Protein AF-0000000079066796 (afdb_homodimer)

pLDDT: mean 79.59, std 13.14, range [22.39, 94.25]

Foldseek 3Di:
DPDPFPLPQQQLALVSLLCLLQPPPNNVVLLVLLLVLLLLLLLLLLCLLLLQLCLCVPCVVVVNPVSNVVSVVVNVVSVVSNVVSCVSSVVSLVVSLVVSLVVLLVLLVVLLVQLQQDPDHDDPVVSVCLNPVLSSLLSCVSVLVSLVSSLVSNLVSLLVLLCVQPVVLSVLSVVLLVVLLVVLQVLLVVLLVLVVQLVVLVVQLVVLVVVCVVCVVVCVVVVVVVVSVVVSVVSVVSNVVSVVVSVVSVVVSVVVLVVSLVVSLVVSLVVLVVCVVVVSGDPSVSSSSSSSSVSNSVSSVSSNCSVSSVVSSSVSSSVSSCSSSRGGNQDFQSDFDQPDDDQWWKWADDPPFPDIDTFGFQFFEEEEAPDLVRLVVVLCVQLVSHDDDFPRMATNRHTCSRCGNVSSNLAEPRDDPDDWQAWFFLQCLLAVVDDDLPLLCQLLVNQVVQVPDDVRRRHTLPHRSPNDDPSNVLSSNSSNQLNSNHSEGEAEASCPPHDPVSLLSNLVSSSPDRHHYYYHDPDPSNNVSGPYYHYSDDPPPCPQPDPDPPGDRD/DPDPAPLPQQQLALVSLLCLLQPPPNNVVLLVLLLVLLLLLLLLLLCLLLLQLCLCVPCVVVVNPVSNVVSVVVNVVSVVSNVVSCVSSVVSLVVSLVVQLVVLLVLLVVLLVQLQQDPDRDDPVVSVCLNPVLSSLLSCVSVLVSLVSSLVSNLVSLLVLLCVQPVVLSVLSVVLLVVLLVVLQVLLVVLLVLVVQLVVLVVQLVVLVVVCVVCVVVCVVVVVVVVSVVVSVVSVVSNVVSVVVSVVSVVVSVVVLVVSLVVSLVVSLVVLVVCVVVVSGDPSSSSSSSSSSVSNSVSSVSSNCSVSSVVSSSVSSSVSSCSSSRGGNQDFDSDFDQPDDDQWWKWAADPPFPDIDIFGFQFFEEEEAPDLVRLVVVLCVQLVSHDDDFPRMATNNHTCSRCGNVSSNLAEPRDDPDDWQAWFFLQCLLAVVDDDLPLLCQLLVNQVVQVPDDVRRRHTLPHRSPNDDPSNVLSSNSSNQLNSPHSEGEYEASCPPHDPVSLLSNLVSSSPDRHHYYYHDPDPSNNVSGPYYHYSDDPPPPPQDPPDPPGDRD

Organism: Streptomyces microflavus (NCBI:txid1919)

Radius of gyration: 37.21 Å; Cα contacts (8 Å, |Δi|>4): 1827; chains: 2; bounding box: 80×115×78 Å

Solvent-accessible surface area (backbone atoms only — not comparable to full-atom values): 55295 Å² total; per-residue (Å²): 128,80,74,89,66,75,76,63,80,46,66,24,44,48,68,48,49,47,41,51,31,39,44,49,94,64,31,39,59,51,50,50,52,25,36,49,26,35,34,50,21,31,49,34,58,55,41,48,29,44,50,53,10,44,38,40,53,62,8,53,68,72,57,33,69,68,48,38,54,53,48,44,49,49,51,41,51,38,30,49,50,27,22,50,23,42,32,51,19,49,42,47,48,42,47,44,32,34,51,18,23,44,53,46,24,50,50,46,48,53,44,61,44,33,63,43,28,42,92,68,72,66,52,64,67,56,47,49,40,48,44,46,59,28,22,48,41,34,12,43,48,52,58,52,53,39,50,50,52,24,36,50,43,37,54,49,49,44,33,51,57,32,37,73,70,33,59,69,58,12,52,49,47,48,52,50,49,52,50,49,51,52,53,41,51,62,61,40,56,62,44,48,56,34,44,51,50,19,48,52,31,41,50,49,29,49,51,50,49,50,37,48,57,69,19,23,57,34,32,46,17,60,55,27,48,68,48,50,46,48,54,45,49,55,33,39,49,50,18,32,54,29,45,35,52,30,49,39,45,51,34,50,48,52,25,49,50,44,38,51,45,32,50,50,45,37,51,50,46,51,53,40,48,53,37,32,67,73,62,72,40,50,73,15,52,41,48,18,53,52,38,40,46,55,54,47,47,63,45,55,62,58,58,50,54,44,62,56,54,47,54,53,24,49,51,29,26,42,56,50,11,53,61,52,35,42,65,52,71,60,74,76,42,79,76,38,75,74,73,74,89,67,73,41,41,33,40,35,37,55,86,85,45,91,61,68,46,77,42,52,67,39,38,37,36,23,31,33,57,83,42,73,69,51,42,51,51,52,41,34,49,68,33,48,65,42,90,74,60,88,70,30,36,24,50,63,79,39,41,41,71,48,37,9,52,72,56,42,27,62,34,23,26,25,44,48,71,84,55,55,46,48,63,45,25,44,40,56,56,36,30,61,82,59,77,85,67,62,73,21,26,48,25,28,60,32,50,64,60,34,66,67,34,77,68,34,46,61,21,69,26,40,69,64,28,66,71,46,54,65,40,56,46,38,26,44,52,43,15,23,59,58,52,67,74,31,36,30,32,38,40,44,50,68,54,78,65,45,56,71,72,57,39,48,46,27,25,56,24,53,61,71,41,71,51,16,33,40,35,37,40,84,51,64,66,50,46,69,52,30,79,43,76,44,70,61,55,72,74,92,75,77,66,80,68,75,65,52,96,84,76,57,82,118,130,79,72,89,66,75,75,62,81,48,66,26,44,49,68,49,50,47,41,53,32,39,44,49,94,64,31,41,60,52,50,51,52,25,34,50,26,34,36,51,21,32,50,34,59,56,41,48,30,45,50,53,11,45,38,40,52,61,7,54,66,71,57,33,68,68,46,38,54,53,47,45,49,48,50,42,52,37,30,49,51,26,22,51,24,44,32,51,18,49,42,47,48,42,47,46,31,36,52,18,23,46,53,45,24,50,52,44,47,52,44,62,43,34,66,43,28,42,92,68,73,67,52,67,68,55,47,49,40,48,43,46,59,27,23,48,42,35,13,41,49,50,57,52,52,39,51,49,52,25,36,52,42,37,52,50,49,46,33,51,56,33,36,72,71,33,57,69,58,12,52,48,48,48,53,48,50,52,49,49,49,52,53,42,51,65,61,40,54,62,43,48,57,35,44,51,51,19,49,54,31,42,49,50,29,48,50,50,48,50,38,49,56,68,18,25,57,33,32,46,19,61,55,28,47,68,47,51,46,48,55,44,48,52,33,39,50,50,18,34,53,28,44,35,53,28,50,38,46,50,34,50,49,51,25,48,50,45,38,51,45,33,51,50,43,38,51,51,46,51,52,41,49,52,36,32,66,73,62,73,40,50,72,16,53,41,49,18,52,52,39,39,46,56,52,46,47,63,45,54,62,56,60,48,54,44,62,55,54,48,53,54,25,48,52,28,27,42,55,48,11,54,60,53,36,41,64,53,70,61,73,76,43,80,77,37,76,76,73,75,90,66,74,41,42,33,40,36,36,55,88,85,45,91,63,69,45,76,40,52,64,40,38,36,34,21,32,34,55,83,42,72,69,50,42,52,51,52,41,33,49,66,32,47,66,44,89,72,60,85,70,31,37,24,50,62,78,39,40,43,72,49,37,10,52,73,56,42,27,61,35,24,28,24,45,49,70,84,55,53,48,48,62,45,25,46,41,58,53,36,29,60,82,59,76,87,67,61,74,20,27,49,27,27,60,32,50,64,61,35,66,66,35,76,68,34,45,62,21,68,28,38,70,65,28,67,72,46,54,67,41,53,45,38,26,45,51,43,13,24,58,57,52,68,75,30,36,30,33,39,38,46,50,70,55,76,64,44,56,70,72,56,39,49,46,28,25,57,23,53,61,72,40,70,50,16,34,40,35,38,38,85,50,65,68,50,47,68,51,30,78,42,75,44,69,62,55,72,74,91,78,76,62,79,68,76,63,54,95,86,78,59,83,118

Structure (mmCIF, N/CA/C/O backbone):
data_AF-0000000079066796-model_v1
#
loop_
_entity.id
_entity.type
_entity.pdbx_description
1 polymer 'ABC transporter ATP-binding protein'
#
loop_
_atom_site.group_PDB
_atom_site.id
_atom_site.type_symbol
_atom_site.label_atom_id
_atom_site.label_alt_id
_atom_site.label_comp_id
_atom_site.label_asym_id
_atom_site.label_entity_id
_atom_site.label_seq_id
_atom_site.pdbx_PDB_ins_code
_atom_site.Cartn_x
_atom_site.Cartn_y
_atom_site.Cartn_z
_atom_site.occupancy
_atom_site.B_iso_or_equiv
_atom_site.auth_seq_id
_atom_site.auth_comp_id
_atom_site.auth_asym_id
_atom_site.auth_atom_id
_atom_site.pdbx_PDB_model_num
ATOM 1 N N . MET A 1 1 ? 31.641 -3.207 15.109 1 22.39 1 MET A N 1
ATOM 2 C CA . MET A 1 1 ? 30.875 -2.043 15.547 1 22.39 1 MET A CA 1
ATOM 3 C C . MET A 1 1 ? 31.547 -0.75 15.109 1 22.39 1 MET A C 1
ATOM 5 O O . MET A 1 1 ? 32.656 -0.438 15.57 1 22.39 1 MET A O 1
ATOM 9 N N . THR A 1 2 ? 31.453 -0.293 13.906 1 31.86 2 THR A N 1
ATOM 10 C CA . THR A 1 2 ? 32.25 0.841 13.438 1 31.86 2 THR A CA 1
ATOM 11 C C . THR A 1 2 ? 32.094 2.031 14.375 1 31.86 2 THR A C 1
ATOM 13 O O . THR A 1 2 ? 31 2.266 14.922 1 31.86 2 THR A O 1
ATOM 16 N N . PRO A 1 3 ? 33.156 2.598 14.836 1 33.06 3 PRO A N 1
ATOM 17 C CA . PRO A 1 3 ? 33.094 3.732 15.758 1 33.06 3 PRO A CA 1
ATOM 18 C C . PRO A 1 3 ? 32.094 4.797 15.312 1 33.06 3 PRO A C 1
ATOM 20 O O . PRO A 1 3 ? 31.844 4.961 14.109 1 33.06 3 PRO A O 1
ATOM 23 N N . PRO A 1 4 ? 31.172 5.301 16.156 1 38.94 4 PRO A N 1
ATOM 24 C CA . PRO A 1 4 ? 30.047 6.219 15.945 1 38.94 4 PRO A CA 1
ATOM 25 C C . PRO A 1 4 ? 30.453 7.457 15.148 1 38.94 4 PRO A C 1
ATOM 27 O O . PRO A 1 4 ? 29.578 8.18 14.656 1 38.94 4 PRO A O 1
ATOM 30 N N . GLY A 1 5 ? 31.641 8.086 15.258 1 37.81 5 GLY A N 1
ATOM 31 C CA . GLY A 1 5 ? 32.125 9.422 14.914 1 37.81 5 GLY A CA 1
ATOM 32 C C . GLY A 1 5 ? 32.312 9.617 13.43 1 37.81 5 GLY A C 1
ATOM 33 O O . GLY A 1 5 ? 32.5 10.75 12.961 1 37.81 5 GLY A O 1
ATOM 34 N N . SER A 1 6 ? 33.219 8.773 12.781 1 40.97 6 SER A N 1
ATOM 35 C CA . SER A 1 6 ? 33.625 9.102 11.422 1 40.97 6 SER A CA 1
ATOM 36 C C . SER A 1 6 ? 32.469 8.992 10.445 1 40.97 6 SER A C 1
ATOM 38 O O . SER A 1 6 ? 31.938 7.898 10.234 1 40.97 6 SER A O 1
ATOM 40 N N . THR A 1 7 ? 31.516 9.906 10.406 1 47.66 7 THR A N 1
ATOM 41 C CA . THR A 1 7 ? 30.391 9.992 9.492 1 47.66 7 THR A CA 1
ATOM 42 C C . THR A 1 7 ? 30.812 9.703 8.062 1 47.66 7 THR A C 1
ATOM 44 O O . THR A 1 7 ? 31.312 10.594 7.363 1 47.66 7 THR A O 1
ATOM 47 N N . THR A 1 8 ? 31.578 8.766 7.754 1 50.75 8 THR A N 1
ATOM 48 C CA . THR A 1 8 ? 31.891 8.375 6.387 1 50.75 8 THR A CA 1
ATOM 49 C C . THR A 1 8 ? 30.656 8.477 5.492 1 50.75 8 THR A C 1
ATOM 51 O O . THR A 1 8 ? 29.547 8.141 5.914 1 50.75 8 THR A O 1
ATOM 54 N N . ARG A 1 9 ? 30.891 9.336 4.469 1 61.41 9 ARG A N 1
ATOM 55 C CA . ARG A 1 9 ? 29.938 9.477 3.375 1 61.41 9 ARG A CA 1
ATOM 56 C C . ARG A 1 9 ? 29.344 8.117 2.992 1 61.41 9 ARG A C 1
ATOM 58 O O . ARG A 1 9 ? 30.078 7.207 2.598 1 61.41 9 ARG A O 1
ATOM 65 N N . GLU A 1 10 ? 28.172 7.871 3.527 1 77.38 10 GLU A N 1
ATOM 66 C CA . GLU A 1 10 ? 27.547 6.621 3.1 1 77.38 10 GLU A CA 1
ATOM 67 C C . GLU A 1 10 ? 27.281 6.621 1.596 1 77.38 10 GLU A C 1
ATOM 69 O O . GLU A 1 10 ? 26.922 7.648 1.024 1 77.38 10 GLU A O 1
ATOM 74 N N . ASP A 1 11 ? 27.828 5.676 0.935 1 79.44 11 ASP A N 1
ATOM 75 C CA . ASP A 1 11 ? 27.594 5.488 -0.494 1 79.44 11 ASP A CA 1
ATOM 76 C C . ASP A 1 11 ? 26.109 5.309 -0.792 1 79.44 11 ASP A C 1
ATOM 78 O O . ASP A 1 11 ? 25.5 4.328 -0.368 1 79.44 11 ASP A O 1
ATOM 82 N N . GLY A 1 12 ? 25.562 6.375 -1.356 1 85.19 12 GLY A N 1
ATOM 83 C CA . GLY A 1 12 ? 24.141 6.344 -1.671 1 85.19 12 GLY A CA 1
ATOM 84 C C . GLY A 1 12 ? 23.844 5.734 -3.027 1 85.19 12 GLY A C 1
ATOM 85 O O . GLY A 1 12 ? 22.75 5.914 -3.568 1 85.19 12 GLY A O 1
ATOM 86 N N . SER A 1 13 ? 24.922 5.066 -3.512 1 88.25 13 SER A N 1
ATOM 87 C CA . SER A 1 13 ? 24.703 4.441 -4.812 1 88.25 13 SER A CA 1
ATOM 88 C C . SER A 1 13 ? 23.75 3.264 -4.711 1 88.25 13 SER A C 1
ATOM 90 O O . SER A 1 13 ? 23.578 2.68 -3.637 1 88.25 13 SER A O 1
ATOM 92 N N . VAL A 1 14 ? 23.125 2.961 -5.797 1 90.56 14 VAL A N 1
ATOM 93 C CA . VAL A 1 14 ? 22.188 1.848 -5.867 1 90.56 14 VAL A CA 1
ATOM 94 C C . VAL A 1 14 ? 22.891 0.548 -5.492 1 90.56 14 VAL A C 1
ATOM 96 O O . VAL A 1 14 ? 22.375 -0.241 -4.699 1 90.56 14 VAL A O 1
ATOM 99 N N . ALA A 1 15 ? 24.062 0.384 -5.996 1 90.12 15 ALA A N 1
ATOM 100 C CA . ALA A 1 15 ? 24.828 -0.833 -5.73 1 90.12 15 ALA A CA 1
ATOM 101 C C . ALA A 1 15 ? 25.156 -0.963 -4.242 1 90.12 15 ALA A C 1
ATOM 103 O O . ALA A 1 15 ? 25.109 -2.062 -3.688 1 90.12 15 ALA A O 1
ATOM 104 N N . ALA A 1 16 ? 25.469 0.118 -3.674 1 90.62 16 ALA A N 1
ATOM 105 C CA . ALA A 1 16 ? 25.812 0.102 -2.252 1 90.62 16 ALA A CA 1
ATOM 106 C C . ALA A 1 16 ? 24.594 -0.272 -1.404 1 90.62 16 ALA A C 1
ATOM 108 O O . ALA A 1 16 ? 24.719 -1.026 -0.436 1 90.62 16 ALA A O 1
ATOM 109 N N . LEU A 1 17 ? 23.5 0.22 -1.759 1 91.19 17 LEU A N 1
ATOM 110 C CA . LEU A 1 17 ? 22.281 -0.067 -1.003 1 91.19 17 LEU A CA 1
ATOM 111 C C . LEU A 1 17 ? 21.875 -1.523 -1.179 1 91.19 17 LEU A C 1
ATOM 113 O O . LEU A 1 17 ? 21.438 -2.168 -0.221 1 91.19 17 LEU A O 1
ATOM 117 N N . PHE A 1 18 ? 22 -1.989 -2.418 1 90.94 18 PHE A N 1
ATOM 118 C CA . PHE A 1 18 ? 21.719 -3.4 -2.645 1 90.94 18 PHE A CA 1
ATOM 119 C C . PHE A 1 18 ? 22.672 -4.281 -1.854 1 90.94 18 PHE A C 1
ATOM 121 O O . PHE A 1 18 ? 22.281 -5.328 -1.331 1 90.94 18 PHE A O 1
ATOM 128 N N . ARG A 1 19 ? 23.875 -3.871 -1.749 1 87.94 19 ARG A N 1
ATOM 129 C CA . ARG A 1 19 ? 24.859 -4.621 -0.976 1 87.94 19 ARG A CA 1
ATOM 130 C C . ARG A 1 19 ? 24.5 -4.641 0.504 1 87.94 19 ARG A C 1
ATOM 132 O O . ARG A 1 19 ? 24.703 -5.648 1.186 1 87.94 19 ARG A O 1
ATOM 139 N N . VAL A 1 20 ? 24.031 -3.559 0.986 1 86.75 20 VAL A N 1
ATOM 140 C CA . VAL A 1 20 ? 23.609 -3.482 2.379 1 86.75 20 VAL A CA 1
ATOM 141 C C . VAL A 1 20 ? 22.438 -4.441 2.611 1 86.75 20 VAL A C 1
ATOM 143 O O . VAL A 1 20 ? 22.406 -5.16 3.611 1 86.75 20 VAL A O 1
ATOM 146 N N . ALA A 1 21 ? 21.516 -4.469 1.668 1 86.5 21 ALA A N 1
ATOM 147 C CA . ALA A 1 21 ? 20.344 -5.324 1.789 1 86.5 21 ALA A CA 1
ATOM 148 C C . ALA A 1 21 ? 20.719 -6.797 1.658 1 86.5 21 ALA A C 1
ATOM 150 O O . ALA A 1 21 ? 20.094 -7.664 2.281 1 86.5 21 ALA A O 1
ATOM 151 N N . LEU A 1 22 ? 21.797 -7.129 0.918 1 85.69 22 LEU A N 1
ATOM 152 C CA . LEU A 1 22 ? 22.109 -8.508 0.55 1 85.69 22 LEU A CA 1
ATOM 153 C C . LEU A 1 22 ? 23.219 -9.062 1.434 1 85.69 22 LEU A C 1
ATOM 155 O O . LEU A 1 22 ? 23.203 -10.242 1.794 1 85.69 22 LEU A O 1
ATOM 159 N N . LEU A 1 23 ? 24.219 -8.281 1.763 1 81.19 23 LEU A N 1
ATOM 160 C CA . LEU A 1 23 ? 25.484 -8.875 2.191 1 81.19 23 LEU A CA 1
ATOM 161 C C . LEU A 1 23 ? 25.812 -8.492 3.629 1 81.19 23 LEU A C 1
ATOM 163 O O . LEU A 1 23 ? 26.609 -9.164 4.297 1 81.19 23 LEU A O 1
ATOM 167 N N . ARG A 1 24 ? 25.156 -7.582 4.137 1 75.5 24 ARG A N 1
ATOM 168 C CA . ARG A 1 24 ? 25.641 -7.086 5.422 1 75.5 24 ARG A CA 1
ATOM 169 C C . ARG A 1 24 ? 25.25 -8.031 6.551 1 75.5 24 ARG A C 1
ATOM 171 O O . ARG A 1 24 ? 24.266 -8.766 6.441 1 75.5 24 ARG A O 1
ATOM 178 N N . ASP A 1 25 ? 26.047 -8.18 7.594 1 74.12 25 ASP A N 1
ATOM 179 C CA . ASP A 1 25 ? 25.828 -8.867 8.867 1 74.12 25 ASP A CA 1
ATOM 180 C C . ASP A 1 25 ? 25.625 -10.367 8.648 1 74.12 25 ASP A C 1
ATOM 182 O O . ASP A 1 25 ? 24.766 -10.977 9.281 1 74.12 25 ASP A O 1
ATOM 186 N N . GLY A 1 26 ? 26.438 -11.047 7.629 1 78.12 26 GLY A N 1
ATOM 187 C CA . GLY A 1 26 ? 26.359 -12.484 7.414 1 78.12 26 GLY A CA 1
ATOM 188 C C . GLY A 1 26 ? 25.172 -12.898 6.559 1 78.12 26 GLY A C 1
ATOM 189 O O . GLY A 1 26 ? 24.969 -14.086 6.316 1 78.12 26 GLY A O 1
ATOM 190 N N . ARG A 1 27 ? 24.516 -11.977 6.039 1 82.12 27 ARG A N 1
ATOM 191 C CA . ARG A 1 27 ? 23.344 -12.273 5.23 1 82.12 27 ARG A CA 1
ATOM 192 C C . ARG A 1 27 ? 23.734 -12.883 3.889 1 82.12 27 ARG A C 1
ATOM 194 O O . ARG A 1 27 ? 22.969 -13.648 3.297 1 82.12 27 ARG A O 1
ATOM 201 N N . GLY A 1 28 ? 25.016 -12.594 3.564 1 84.56 28 GLY A N 1
ATOM 202 C CA . GLY A 1 28 ? 25.469 -13.172 2.311 1 84.56 28 GLY A CA 1
ATOM 203 C C . GLY A 1 28 ? 25.453 -14.688 2.312 1 84.56 28 GLY A C 1
ATOM 204 O O . GLY A 1 28 ? 24.969 -15.312 1.366 1 84.56 28 GLY A O 1
ATOM 205 N N . LEU A 1 29 ? 25.953 -15.25 3.389 1 87 29 LEU A N 1
ATOM 206 C CA . LEU A 1 29 ? 25.953 -16.703 3.516 1 87 29 LEU A CA 1
ATOM 207 C C . LEU A 1 29 ? 24.516 -17.234 3.59 1 87 29 LEU A C 1
ATOM 209 O O . LEU A 1 29 ? 24.219 -18.281 3.016 1 87 29 LEU A O 1
ATOM 213 N N . ARG A 1 30 ? 23.719 -16.547 4.277 1 89.06 30 ARG A N 1
ATOM 214 C CA . ARG A 1 30 ? 22.328 -16.984 4.391 1 89.06 30 ARG A CA 1
ATOM 215 C C . ARG A 1 30 ? 21.625 -16.922 3.035 1 89.06 30 ARG A C 1
ATOM 217 O O . ARG A 1 30 ? 20.844 -17.812 2.703 1 89.06 30 ARG A O 1
ATOM 224 N N . ILE A 1 31 ? 21.906 -15.938 2.277 1 91 31 ILE A N 1
ATOM 225 C CA . ILE A 1 31 ? 21.328 -15.828 0.941 1 91 31 ILE A CA 1
ATOM 226 C C . ILE A 1 31 ? 21.859 -16.969 0.063 1 91 31 ILE A C 1
ATOM 228 O O . ILE A 1 31 ? 21.094 -17.562 -0.702 1 91 31 ILE A O 1
ATOM 232 N N . GLY A 1 32 ? 23.141 -17.203 0.213 1 91.31 32 GLY A N 1
ATOM 233 C CA . GLY A 1 32 ? 23.688 -18.328 -0.515 1 91.31 32 GLY A CA 1
ATOM 234 C C . GLY A 1 32 ? 23.031 -19.656 -0.173 1 91.31 32 GLY A C 1
ATOM 235 O O . GLY A 1 32 ? 22.656 -20.422 -1.067 1 91.31 32 GLY A O 1
ATOM 236 N N . LEU A 1 33 ? 22.844 -19.859 1.063 1 91.38 33 LEU A N 1
ATOM 237 C CA . LEU A 1 33 ? 22.188 -21.078 1.516 1 91.38 33 LEU A CA 1
ATOM 238 C C . LEU A 1 33 ? 20.734 -21.125 1.065 1 91.38 33 LEU A C 1
ATOM 240 O O . LEU A 1 33 ? 20.234 -22.203 0.711 1 91.38 33 LEU A O 1
ATOM 244 N N . THR A 1 34 ? 20.141 -20.016 1.133 1 92.19 34 THR A N 1
ATOM 245 C CA . THR A 1 34 ? 18.75 -19.922 0.669 1 92.19 34 THR A CA 1
ATOM 246 C C . THR A 1 34 ? 18.672 -20.219 -0.825 1 92.19 34 THR A C 1
ATOM 248 O O . THR A 1 34 ? 17.75 -20.922 -1.272 1 92.19 34 THR A O 1
ATOM 251 N N . THR A 1 35 ? 19.609 -19.75 -1.553 1 92 35 THR A N 1
ATOM 252 C CA . THR A 1 35 ? 19.656 -19.984 -2.992 1 92 35 THR A CA 1
ATOM 253 C C . THR A 1 35 ? 19.844 -21.469 -3.293 1 92 35 THR A C 1
ATOM 255 O O . THR A 1 35 ? 19.156 -22.016 -4.156 1 92 35 THR A O 1
ATOM 258 N N . VAL A 1 36 ? 20.641 -22.047 -2.557 1 93.56 36 VAL A N 1
ATOM 259 C CA . VAL A 1 36 ? 20.891 -23.484 -2.74 1 93.56 36 VAL A CA 1
ATOM 260 C C . VAL A 1 36 ? 19.641 -24.281 -2.406 1 93.56 36 VAL A C 1
ATOM 262 O O . VAL A 1 36 ? 19.281 -25.219 -3.113 1 93.56 36 VAL A O 1
ATOM 265 N N . ALA A 1 37 ? 19.031 -23.891 -1.354 1 93.38 37 ALA A N 1
ATOM 266 C CA . ALA A 1 37 ? 17.797 -24.578 -0.962 1 93.38 37 ALA A CA 1
ATOM 267 C C . ALA A 1 37 ? 16.734 -24.453 -2.049 1 93.38 37 ALA A C 1
ATOM 269 O O . ALA A 1 37 ? 16.031 -25.422 -2.348 1 93.38 37 ALA A O 1
ATOM 270 N N . PHE A 1 38 ? 16.641 -23.344 -2.648 1 91.5 38 PHE A N 1
ATOM 271 C CA . PHE A 1 38 ? 15.68 -23.156 -3.721 1 91.5 38 PHE A CA 1
ATOM 272 C C . PHE A 1 38 ? 16.094 -23.922 -4.969 1 91.5 38 PHE A C 1
ATOM 274 O O . PHE A 1 38 ? 15.234 -24.406 -5.719 1 91.5 38 PHE A O 1
ATOM 281 N N . MET A 1 39 ? 17.359 -24.031 -5.164 1 92.88 39 MET A N 1
ATOM 282 C CA . MET A 1 39 ? 17.844 -24.812 -6.289 1 92.88 39 MET A CA 1
ATOM 283 C C . MET A 1 39 ? 17.5 -26.297 -6.102 1 92.88 39 MET A C 1
ATOM 285 O O . MET A 1 39 ? 17.078 -26.953 -7.055 1 92.88 39 MET A O 1
ATOM 289 N N . VAL A 1 40 ? 17.625 -26.703 -4.902 1 94.12 40 VAL A N 1
ATOM 290 C CA . VAL A 1 40 ? 17.266 -28.078 -4.594 1 94.12 40 VAL A CA 1
ATOM 291 C C . VAL A 1 40 ? 15.766 -28.266 -4.809 1 94.12 40 VAL A C 1
ATOM 293 O O . VAL A 1 40 ? 15.344 -29.297 -5.348 1 94.12 40 VAL A O 1
ATOM 296 N N . HIS A 1 41 ? 15.008 -27.328 -4.391 1 90.38 41 HIS A N 1
ATOM 297 C CA . HIS A 1 41 ? 13.57 -27.375 -4.605 1 90.38 41 HIS A CA 1
ATOM 298 C C . HIS A 1 41 ? 13.234 -27.5 -6.09 1 90.38 41 HIS A C 1
ATOM 300 O O . HIS A 1 41 ? 12.406 -28.328 -6.477 1 90.38 41 HIS A O 1
ATOM 306 N N . GLN A 1 42 ? 13.914 -26.75 -6.855 1 89.69 42 GLN A N 1
ATOM 307 C CA . GLN A 1 42 ? 13.656 -26.766 -8.289 1 89.69 42 GLN A CA 1
ATOM 308 C C . GLN A 1 42 ? 14.094 -28.078 -8.922 1 89.69 42 GLN A C 1
ATOM 310 O O . GLN A 1 42 ? 13.422 -28.609 -9.812 1 89.69 42 GLN A O 1
ATOM 315 N N . LEU A 1 43 ? 15.148 -28.547 -8.484 1 92.94 43 LEU A N 1
ATOM 316 C CA . LEU A 1 43 ? 15.648 -29.828 -8.984 1 92.94 43 LEU A CA 1
ATOM 317 C C . LEU A 1 43 ? 14.664 -30.953 -8.664 1 92.94 43 LEU A C 1
ATOM 319 O O . LEU A 1 43 ? 14.367 -31.781 -9.531 1 92.94 43 LEU A O 1
ATOM 323 N N . CYS A 1 44 ? 14.188 -30.938 -7.465 1 91.38 44 CYS A N 1
ATOM 324 C CA . CYS A 1 44 ? 13.234 -31.969 -7.055 1 91.38 44 CYS A CA 1
ATOM 325 C C . CYS A 1 44 ? 11.922 -31.828 -7.812 1 91.38 44 CYS A C 1
ATOM 327 O O . CYS A 1 44 ? 11.297 -32.812 -8.164 1 91.38 44 CYS A O 1
ATOM 329 N N . GLU A 1 45 ? 11.492 -30.609 -8.047 1 88.38 45 GLU A N 1
ATOM 330 C CA . GLU A 1 45 ? 10.266 -30.391 -8.797 1 88.38 45 GLU A CA 1
ATOM 331 C C . GLU A 1 45 ? 10.391 -30.906 -10.227 1 88.38 45 GLU A C 1
ATOM 333 O O . GLU A 1 45 ? 9.438 -31.484 -10.773 1 88.38 45 GLU A O 1
ATOM 338 N N . ALA A 1 46 ? 11.547 -30.703 -10.781 1 90.38 46 ALA A N 1
ATOM 339 C CA . ALA A 1 46 ? 11.805 -31.188 -12.141 1 90.38 46 ALA A CA 1
ATOM 340 C C . ALA A 1 46 ? 11.914 -32.719 -12.18 1 90.38 46 ALA A C 1
ATOM 342 O O . ALA A 1 46 ? 11.688 -33.312 -13.219 1 90.38 46 ALA A O 1
ATOM 343 N N . LEU A 1 47 ? 12.25 -33.281 -11.078 1 91.81 47 LEU A N 1
ATOM 344 C CA . LEU A 1 47 ? 12.422 -34.75 -11.008 1 91.81 47 LEU A CA 1
ATOM 345 C C . LEU A 1 47 ? 11.07 -35.438 -10.953 1 91.81 47 LEU A C 1
ATOM 347 O O . LEU A 1 47 ? 10.984 -36.656 -11.227 1 91.81 47 LEU A O 1
ATOM 351 N N . VAL A 1 48 ? 10.023 -34.719 -10.648 1 88.5 48 VAL A N 1
ATOM 352 C CA . VAL A 1 48 ? 8.719 -35.344 -10.477 1 88.5 48 VAL A CA 1
ATOM 353 C C . VAL A 1 48 ? 8.258 -35.938 -11.805 1 88.5 48 VAL A C 1
ATOM 355 O O . VAL A 1 48 ? 7.988 -37.156 -11.883 1 88.5 48 VAL A O 1
ATOM 358 N N . PRO A 1 49 ? 8.234 -35.125 -12.859 1 89.31 49 PRO A N 1
ATOM 359 C CA . PRO A 1 49 ? 7.824 -35.75 -14.133 1 89.31 49 PRO A CA 1
ATOM 360 C C . PRO A 1 49 ? 8.789 -36.844 -14.602 1 89.31 49 PRO A C 1
ATOM 362 O O . PRO A 1 49 ? 8.375 -37.812 -15.25 1 89.31 49 PRO A O 1
ATOM 365 N N . VAL A 1 50 ? 10.039 -36.781 -14.297 1 92.25 50 VAL A N 1
ATOM 366 C CA . VAL A 1 50 ? 11.016 -37.812 -14.656 1 92.25 50 VAL A CA 1
ATOM 367 C C . VAL A 1 50 ? 10.688 -39.094 -13.93 1 92.25 50 VAL A C 1
ATOM 369 O O . VAL A 1 50 ? 10.703 -40.188 -14.539 1 92.25 50 VAL A O 1
ATOM 372 N N . LEU A 1 51 ? 10.398 -38.969 -12.695 1 91.69 51 LEU A N 1
ATOM 373 C CA . LEU A 1 51 ? 10.086 -40.156 -11.906 1 91.69 51 LEU A CA 1
ATOM 374 C C . LEU A 1 51 ? 8.781 -40.812 -12.375 1 91.69 51 LEU A C 1
ATOM 376 O O . LEU A 1 51 ? 8.641 -42.031 -12.344 1 91.69 51 LEU A O 1
ATOM 380 N N . ILE A 1 52 ? 7.852 -40 -12.781 1 88.62 52 ILE A N 1
ATOM 381 C CA . ILE A 1 52 ? 6.605 -40.531 -13.32 1 88.62 52 ILE A CA 1
ATOM 382 C C . ILE A 1 52 ? 6.898 -41.344 -14.586 1 88.62 52 ILE A C 1
ATOM 384 O O . ILE A 1 52 ? 6.352 -42.438 -14.766 1 88.62 52 ILE A O 1
ATOM 388 N N . GLY A 1 53 ? 7.77 -40.844 -15.438 1 91.5 53 GLY A N 1
ATOM 389 C CA . GLY A 1 53 ? 8.188 -41.594 -16.609 1 91.5 53 GLY A CA 1
ATOM 390 C C . GLY A 1 53 ? 8.891 -42.875 -16.281 1 91.5 53 GLY A C 1
ATOM 391 O O . GLY A 1 53 ? 8.648 -43.906 -16.938 1 91.5 53 GLY A O 1
ATOM 392 N N . VAL A 1 54 ? 9.711 -42.844 -15.273 1 92.06 54 VAL A N 1
ATOM 393 C CA . VAL A 1 54 ? 10.445 -44.031 -14.867 1 92.06 54 VAL A CA 1
ATOM 394 C C . VAL A 1 54 ? 9.484 -45.094 -14.32 1 92.06 54 VAL A C 1
ATOM 396 O O . VAL A 1 54 ? 9.664 -46.281 -14.539 1 92.06 54 VAL A O 1
ATOM 399 N N . VAL A 1 55 ? 8.516 -44.656 -13.594 1 90.25 55 VAL A N 1
ATOM 400 C CA . VAL A 1 55 ? 7.504 -45.562 -13.062 1 90.25 55 VAL A CA 1
ATOM 401 C C . VAL A 1 55 ? 6.816 -46.312 -14.219 1 90.25 55 VAL A C 1
ATOM 403 O O . VAL A 1 55 ? 6.594 -47.5 -14.156 1 90.25 55 VAL A O 1
ATOM 406 N N . ILE A 1 56 ? 6.551 -45.594 -15.305 1 88.94 56 ILE A N 1
ATOM 407 C CA . ILE A 1 56 ? 5.875 -46.156 -16.469 1 88.94 56 ILE A CA 1
ATOM 408 C C . ILE A 1 56 ? 6.805 -47.156 -17.172 1 88.94 56 ILE A C 1
ATOM 410 O O . ILE A 1 56 ? 6.414 -48.281 -17.469 1 88.94 56 ILE A O 1
ATOM 414 N N . ASP A 1 57 ? 8.023 -46.781 -17.328 1 91.5 57 ASP A N 1
ATOM 415 C CA . ASP A 1 57 ? 8.953 -47.594 -18.109 1 91.5 57 ASP A CA 1
ATOM 416 C C . ASP A 1 57 ? 9.469 -48.781 -17.312 1 91.5 57 ASP A C 1
ATOM 418 O O . ASP A 1 57 ? 9.648 -49.875 -17.844 1 91.5 57 ASP A O 1
ATOM 422 N N . ARG A 1 58 ? 9.672 -48.562 -16.016 1 91.44 58 ARG A N 1
ATOM 423 C CA . ARG A 1 58 ? 10.398 -49.594 -15.266 1 91.44 58 ARG A CA 1
ATOM 424 C C . ARG A 1 58 ? 9.453 -50.375 -14.375 1 91.44 58 ARG A C 1
ATOM 426 O O . ARG A 1 58 ? 9.797 -51.469 -13.914 1 91.44 58 ARG A O 1
ATOM 433 N N . ALA A 1 59 ? 8.344 -49.875 -14.117 1 88.88 59 ALA A N 1
ATOM 434 C CA . ALA A 1 59 ? 7.422 -50.625 -13.25 1 88.88 59 ALA A CA 1
ATOM 435 C C . ALA A 1 59 ? 6.203 -51.094 -14.039 1 88.88 59 ALA A C 1
ATOM 437 O O . ALA A 1 59 ? 5.859 -52.281 -13.992 1 88.88 59 ALA A O 1
ATOM 438 N N . MET A 1 60 ? 5.645 -50.281 -14.844 1 84.69 60 MET A N 1
ATOM 439 C CA . MET A 1 60 ? 4.398 -50.625 -15.531 1 84.69 60 MET A CA 1
ATOM 440 C C . MET A 1 60 ? 4.656 -51.5 -16.734 1 84.69 60 MET A C 1
ATOM 442 O O . MET A 1 60 ? 3.949 -52.5 -16.953 1 84.69 60 MET A O 1
ATOM 446 N N . ALA A 1 61 ? 5.672 -51.094 -17.484 1 82.06 61 ALA A N 1
ATOM 447 C CA . ALA A 1 61 ? 5.953 -51.875 -18.703 1 82.06 61 ALA A CA 1
ATOM 448 C C . ALA A 1 61 ? 6.27 -53.312 -18.359 1 82.06 61 ALA A C 1
ATOM 450 O O . ALA A 1 61 ? 5.645 -54.25 -18.891 1 82.06 61 ALA A O 1
ATOM 451 N N . PRO A 1 62 ? 7.145 -53.531 -17.375 1 86.81 62 PRO A N 1
ATOM 452 C CA . PRO A 1 62 ? 7.422 -54.938 -17.031 1 86.81 62 PRO A CA 1
ATOM 453 C C . PRO A 1 62 ? 6.383 -55.531 -16.062 1 86.81 62 PRO A C 1
ATOM 455 O O . PRO A 1 62 ? 6.449 -56.719 -15.719 1 86.81 62 PRO A O 1
ATOM 458 N N . ALA A 1 63 ? 5.391 -54.812 -15.625 1 89.12 63 ALA A N 1
ATOM 459 C CA . ALA A 1 63 ? 4.359 -55.219 -14.672 1 89.12 63 ALA A CA 1
ATOM 460 C C . ALA A 1 63 ? 4.98 -55.688 -13.367 1 89.12 63 ALA A C 1
ATOM 462 O O . ALA A 1 63 ? 4.645 -56.781 -12.875 1 89.12 63 ALA A O 1
ATOM 463 N N . ASP A 1 64 ? 5.965 -55.031 -12.922 1 91.44 64 ASP A N 1
ATOM 464 C CA . ASP A 1 64 ? 6.691 -55.344 -11.695 1 91.44 64 ASP A CA 1
ATOM 465 C C . ASP A 1 64 ? 6.129 -54.562 -10.508 1 91.44 64 ASP A C 1
ATOM 467 O O . ASP A 1 64 ? 6.391 -53.344 -10.375 1 91.44 64 ASP A O 1
ATOM 471 N N . ARG A 1 65 ? 5.426 -55.25 -9.586 1 89.94 65 ARG A N 1
ATOM 472 C CA . ARG A 1 65 ? 4.777 -54.625 -8.445 1 89.94 65 ARG A CA 1
ATOM 473 C C . ARG A 1 65 ? 5.809 -54.094 -7.449 1 89.94 65 ARG A C 1
ATOM 475 O O . ARG A 1 65 ? 5.602 -53.062 -6.82 1 89.94 65 ARG A O 1
ATOM 482 N N . THR A 1 66 ? 6.887 -54.812 -7.289 1 90.62 66 THR A N 1
ATOM 483 C CA . THR A 1 66 ? 7.941 -54.375 -6.371 1 90.62 66 THR A CA 1
ATOM 484 C C . THR A 1 66 ? 8.602 -53.094 -6.867 1 90.62 66 THR A C 1
ATOM 486 O O . THR A 1 66 ? 8.844 -52.156 -6.082 1 90.62 66 THR A O 1
ATOM 489 N N . ALA A 1 67 ? 8.867 -53 -8.133 1 92.56 67 ALA A N 1
ATOM 490 C CA . ALA A 1 67 ? 9.43 -51.781 -8.711 1 92.56 67 ALA A CA 1
ATOM 491 C C . ALA A 1 67 ? 8.477 -50.594 -8.562 1 92.56 67 ALA A C 1
ATOM 493 O O . ALA A 1 67 ? 8.914 -49.469 -8.359 1 92.56 67 ALA A O 1
ATOM 494 N N . LEU A 1 68 ? 7.211 -50.938 -8.68 1 90.38 68 LEU A N 1
ATOM 495 C CA . LEU A 1 68 ? 6.211 -49.875 -8.539 1 90.38 68 LEU A CA 1
ATOM 496 C C . LEU A 1 68 ? 6.285 -49.25 -7.156 1 90.38 68 LEU A C 1
ATOM 498 O O . LEU A 1 68 ? 6.32 -48 -7.035 1 90.38 68 LEU A O 1
ATOM 502 N N . VAL A 1 69 ? 6.355 -50.062 -6.152 1 88.75 69 VAL A N 1
ATOM 503 C CA . VAL A 1 69 ? 6.379 -49.562 -4.781 1 88.75 69 VAL A CA 1
ATOM 504 C C . VAL A 1 69 ? 7.656 -48.75 -4.539 1 88.75 69 VAL A C 1
ATOM 506 O O . VAL A 1 69 ? 7.625 -47.719 -3.896 1 88.75 69 VAL A O 1
ATOM 509 N N . TRP A 1 70 ? 8.742 -49.188 -5.039 1 91.19 70 TRP A N 1
ATOM 510 C CA . TRP A 1 70 ? 10.023 -48.531 -4.832 1 91.19 70 TRP A CA 1
ATOM 511 C C . TRP A 1 70 ? 10.039 -47.156 -5.523 1 91.19 70 TRP A C 1
ATOM 513 O O . TRP A 1 70 ? 10.523 -46.188 -4.961 1 91.19 70 TRP A O 1
ATOM 523 N N . TRP A 1 71 ? 9.562 -47.062 -6.715 1 91.19 71 TRP A N 1
ATOM 524 C CA . TRP A 1 71 ? 9.594 -45.812 -7.453 1 91.19 71 TRP A CA 1
ATOM 525 C C . TRP A 1 71 ? 8.57 -44.844 -6.895 1 91.19 71 TRP A C 1
ATOM 527 O O . TRP A 1 71 ? 8.797 -43.625 -6.902 1 91.19 71 TRP A O 1
ATOM 537 N N . LEU A 1 72 ? 7.492 -45.344 -6.379 1 88.31 72 LEU A N 1
ATOM 538 C CA . LEU A 1 72 ? 6.52 -44.469 -5.73 1 88.31 72 LEU A CA 1
ATOM 539 C C . LEU A 1 72 ? 7.066 -43.938 -4.414 1 88.31 72 LEU A C 1
ATOM 541 O O . LEU A 1 72 ? 6.801 -42.781 -4.047 1 88.31 72 LEU A O 1
ATOM 545 N N . ALA A 1 73 ? 7.762 -44.75 -3.703 1 89.06 73 ALA A N 1
ATOM 546 C CA . ALA A 1 73 ? 8.445 -44.281 -2.498 1 89.06 73 ALA A CA 1
ATOM 547 C C . ALA A 1 73 ? 9.477 -43.219 -2.828 1 89.06 73 ALA A C 1
ATOM 549 O O . ALA A 1 73 ? 9.633 -42.25 -2.082 1 89.06 73 ALA A O 1
ATOM 550 N N . ALA A 1 74 ? 10.148 -43.438 -3.926 1 91.25 74 ALA A N 1
ATOM 551 C CA . ALA A 1 74 ? 11.102 -42.406 -4.383 1 91.25 74 ALA A CA 1
ATOM 552 C C . ALA A 1 74 ? 10.391 -41.094 -4.699 1 91.25 74 ALA A C 1
ATOM 554 O O . ALA A 1 74 ? 10.914 -40.031 -4.398 1 91.25 74 ALA A O 1
ATOM 555 N N . LEU A 1 75 ? 9.234 -41.188 -5.312 1 88.12 75 LEU A N 1
ATOM 556 C CA . LEU A 1 75 ? 8.43 -40 -5.598 1 88.12 75 LEU A CA 1
ATOM 557 C C . LEU A 1 75 ? 8.008 -39.312 -4.309 1 88.12 75 LEU A C 1
ATOM 559 O O . LEU A 1 75 ? 8.094 -38.094 -4.207 1 88.12 75 LEU A O 1
ATOM 563 N N . GLY A 1 76 ? 7.582 -40.031 -3.355 1 86.19 76 GLY A N 1
ATOM 564 C CA . GLY A 1 76 ? 7.277 -39.5 -2.047 1 86.19 76 GLY A CA 1
ATOM 565 C C . GLY A 1 76 ? 8.461 -38.812 -1.396 1 86.19 76 GLY A C 1
ATOM 566 O O . GLY A 1 76 ? 8.328 -37.719 -0.827 1 86.19 76 GLY A O 1
ATOM 567 N N . GLY A 1 77 ? 9.625 -39.531 -1.458 1 89.38 77 GLY A N 1
ATOM 568 C CA . GLY A 1 77 ? 10.844 -38.938 -0.934 1 89.38 77 GLY A CA 1
ATOM 569 C C . GLY A 1 77 ? 11.203 -37.625 -1.591 1 89.38 77 GLY A C 1
ATOM 570 O O . GLY A 1 77 ? 11.609 -36.656 -0.915 1 89.38 77 GLY A O 1
ATOM 571 N N . VAL A 1 78 ? 11 -37.5 -2.885 1 91.38 78 VAL A N 1
ATOM 572 C CA . VAL A 1 78 ? 11.273 -36.281 -3.625 1 91.38 78 VAL A CA 1
ATOM 573 C C . VAL A 1 78 ? 10.344 -35.156 -3.15 1 91.38 78 VAL A C 1
ATOM 575 O O . VAL A 1 78 ? 10.758 -34.031 -3.01 1 91.38 78 VAL A O 1
ATOM 578 N N . PHE A 1 79 ? 9.109 -35.469 -2.834 1 86.94 79 PHE A N 1
ATOM 579 C CA . PHE A 1 79 ? 8.156 -34.469 -2.365 1 86.94 79 PHE A CA 1
ATOM 580 C C . PHE A 1 79 ? 8.523 -33.969 -0.97 1 86.94 79 PHE A C 1
ATOM 582 O O . PHE A 1 79 ? 8.312 -32.812 -0.639 1 86.94 79 PHE A O 1
ATOM 589 N N . VAL A 1 80 ? 9.062 -34.844 -0.197 1 88.31 80 VAL A N 1
ATOM 590 C CA . VAL A 1 80 ? 9.5 -34.469 1.142 1 88.31 80 VAL A CA 1
ATOM 591 C C . VAL A 1 80 ? 10.664 -33.469 1.043 1 88.31 80 VAL A C 1
ATOM 593 O O . VAL A 1 80 ? 10.664 -32.438 1.71 1 88.31 80 VAL A O 1
ATOM 596 N N . VAL A 1 81 ? 11.594 -33.844 0.192 1 91.94 81 VAL A N 1
ATOM 597 C CA . VAL A 1 81 ? 12.75 -32.969 0.024 1 91.94 81 VAL A CA 1
ATOM 598 C C . VAL A 1 81 ? 12.305 -31.641 -0.577 1 91.94 81 VAL A C 1
ATOM 600 O O . VAL A 1 81 ? 12.773 -30.578 -0.16 1 91.94 81 VAL A O 1
ATOM 603 N N . LEU A 1 82 ? 11.43 -31.75 -1.537 1 89.56 82 LEU A N 1
ATOM 604 C CA . LEU A 1 82 ? 10.875 -30.562 -2.191 1 89.56 82 LEU A CA 1
ATOM 605 C C . LEU A 1 82 ? 10.203 -29.656 -1.177 1 89.56 82 LEU A C 1
ATOM 607 O O . LEU A 1 82 ? 10.43 -28.438 -1.178 1 89.56 82 LEU A O 1
ATOM 611 N N . SER A 1 83 ? 9.469 -30.172 -0.31 1 85.75 83 SER A N 1
ATOM 612 C CA . SER A 1 83 ? 8.719 -29.406 0.678 1 85.75 83 SER A CA 1
ATOM 613 C C . SER A 1 83 ? 9.641 -28.812 1.732 1 85.75 83 SER A C 1
ATOM 615 O O . SER A 1 83 ? 9.516 -27.641 2.088 1 85.75 83 SER A O 1
ATOM 617 N N . LEU A 1 84 ? 10.586 -29.578 2.18 1 89.25 84 LEU A N 1
ATOM 618 C CA . LEU A 1 84 ? 11.5 -29.125 3.215 1 89.25 84 LEU A CA 1
ATOM 619 C C . LEU A 1 84 ? 12.43 -28.031 2.674 1 89.25 84 LEU A C 1
ATOM 621 O O . LEU A 1 84 ? 12.734 -27.062 3.375 1 89.25 84 LEU A O 1
ATOM 625 N N . SER A 1 85 ? 12.859 -28.266 1.5 1 91.25 85 SER A N 1
ATOM 626 C CA . SER A 1 85 ? 13.727 -27.266 0.893 1 91.25 85 SER A CA 1
ATOM 627 C C . SER A 1 85 ? 12.984 -25.953 0.685 1 91.25 85 SER A C 1
ATOM 629 O O . SER A 1 85 ? 13.539 -24.875 0.913 1 91.25 85 SER A O 1
ATOM 631 N N . TYR A 1 86 ? 11.781 -26 0.293 1 85.69 86 TYR A N 1
ATOM 632 C CA . TYR A 1 86 ? 10.977 -24.797 0.095 1 85.69 86 TYR A CA 1
ATOM 633 C C . TYR A 1 86 ? 10.75 -24.062 1.415 1 85.69 86 TYR A C 1
ATOM 635 O O . TYR A 1 86 ? 10.875 -22.844 1.484 1 85.69 86 TYR A O 1
ATOM 643 N N . GLN A 1 87 ? 10.43 -24.859 2.426 1 84.88 87 GLN A N 1
ATOM 644 C CA . GLN A 1 87 ? 10.156 -24.281 3.732 1 84.88 87 GLN A CA 1
ATOM 645 C C . GLN A 1 87 ? 11.398 -23.578 4.289 1 84.88 87 GLN A C 1
ATOM 647 O O . GLN A 1 87 ? 11.305 -22.453 4.801 1 84.88 87 GLN A O 1
ATOM 652 N N . ARG A 1 88 ? 12.43 -24.25 4.164 1 87.5 88 ARG A N 1
ATOM 653 C CA . ARG A 1 88 ? 13.664 -23.688 4.691 1 87.5 88 ARG A CA 1
ATOM 654 C C . ARG A 1 88 ? 14.094 -22.453 3.898 1 87.5 88 ARG A C 1
ATOM 656 O O . ARG A 1 88 ? 14.5 -21.453 4.48 1 87.5 88 ARG A O 1
ATOM 663 N N . ALA A 1 89 ? 14.031 -22.594 2.617 1 89.06 89 ALA A N 1
ATOM 664 C CA . ALA A 1 89 ? 14.414 -21.484 1.756 1 89.06 89 ALA A CA 1
ATOM 665 C C . ALA A 1 89 ? 13.508 -20.281 1.976 1 89.06 89 ALA A C 1
ATOM 667 O O . ALA A 1 89 ? 13.992 -19.141 2.104 1 89.06 89 ALA A O 1
ATOM 668 N N . SER A 1 90 ? 12.289 -20.531 2.104 1 86.94 90 SER A N 1
ATOM 669 C CA . SER A 1 90 ? 11.305 -19.453 2.252 1 86.94 90 SER A CA 1
ATOM 670 C C . SER A 1 90 ? 11.438 -18.766 3.607 1 86.94 90 SER A C 1
ATOM 672 O O . SER A 1 90 ? 11.367 -17.547 3.701 1 86.94 90 SER A O 1
ATOM 674 N N . SER A 1 91 ? 11.625 -19.578 4.621 1 84.94 91 SER A N 1
ATOM 675 C CA . SER A 1 91 ? 11.812 -19.016 5.953 1 84.94 91 SER A CA 1
ATOM 676 C C . SER A 1 91 ? 13.078 -18.172 6.02 1 84.94 91 SER A C 1
ATOM 678 O O . SER A 1 91 ? 13.094 -17.125 6.664 1 84.94 91 SER A O 1
ATOM 680 N N . SER A 1 92 ? 14.07 -18.703 5.391 1 88.56 92 SER A N 1
ATOM 681 C CA . SER A 1 92 ? 15.352 -18 5.414 1 88.56 92 SER A CA 1
ATOM 682 C C . SER A 1 92 ? 15.273 -16.672 4.668 1 88.56 92 SER A C 1
ATOM 684 O O . SER A 1 92 ? 15.797 -15.664 5.137 1 88.56 92 SER A O 1
ATOM 686 N N . ILE A 1 93 ? 14.617 -16.641 3.59 1 88.31 93 ILE A N 1
ATOM 687 C CA . ILE A 1 93 ? 14.609 -15.438 2.758 1 88.31 93 ILE A CA 1
ATOM 688 C C . ILE A 1 93 ? 13.766 -14.352 3.424 1 88.31 93 ILE A C 1
ATOM 690 O O . ILE A 1 93 ? 14.07 -13.164 3.311 1 88.31 93 ILE A O 1
ATOM 694 N N . VAL A 1 94 ? 12.773 -14.719 4.117 1 85.12 94 VAL A N 1
ATOM 695 C CA . VAL A 1 94 ? 11.938 -13.75 4.805 1 85.12 94 VAL A CA 1
ATOM 696 C C . VAL A 1 94 ? 12.727 -13.086 5.93 1 85.12 94 VAL A C 1
ATOM 698 O O . VAL A 1 94 ? 12.586 -11.883 6.172 1 85.12 94 VAL A O 1
ATOM 701 N N . THR A 1 95 ? 13.492 -13.867 6.613 1 84.88 95 THR A N 1
ATOM 702 C CA . THR A 1 95 ? 14.312 -13.32 7.684 1 84.88 95 THR A CA 1
ATOM 703 C C . THR A 1 95 ? 15.352 -12.344 7.125 1 84.88 95 THR A C 1
ATOM 705 O O . THR A 1 95 ? 15.586 -11.281 7.699 1 84.88 95 THR A O 1
ATOM 708 N N . VAL A 1 96 ? 15.914 -12.75 6.02 1 86.25 96 VAL A N 1
ATOM 709 C CA . VAL A 1 96 ? 16.922 -11.898 5.402 1 86.25 96 VAL A CA 1
ATOM 710 C C . VAL A 1 96 ? 16.281 -10.586 4.945 1 86.25 96 VAL A C 1
ATOM 712 O O . VAL A 1 96 ? 16.828 -9.508 5.18 1 86.25 96 VAL A O 1
ATOM 715 N N . TYR A 1 97 ? 15.164 -10.727 4.285 1 86.62 97 TYR A N 1
ATOM 716 C CA . TYR A 1 97 ? 14.398 -9.586 3.809 1 86.62 97 TYR A CA 1
ATOM 717 C C . TYR A 1 97 ? 14.023 -8.656 4.961 1 86.62 97 TYR A C 1
ATOM 719 O O . TYR A 1 97 ? 14.109 -7.438 4.84 1 86.62 97 TYR A O 1
ATOM 727 N N . GLY A 1 98 ? 13.586 -9.234 6.035 1 85.75 98 GLY A N 1
ATOM 728 C CA . GLY A 1 98 ? 13.188 -8.469 7.203 1 85.75 98 GLY A CA 1
ATOM 729 C C . GLY A 1 98 ? 14.336 -7.695 7.824 1 85.75 98 GLY A C 1
ATOM 730 O O . GLY A 1 98 ? 14.18 -6.527 8.188 1 85.75 98 GLY A O 1
ATOM 731 N N . TYR A 1 99 ? 15.469 -8.297 7.934 1 86.69 99 TYR A N 1
ATOM 732 C CA . TYR A 1 99 ? 16.641 -7.633 8.492 1 86.69 99 TYR A CA 1
ATOM 733 C C . TYR A 1 99 ? 17.141 -6.523 7.57 1 86.69 99 TYR A C 1
ATOM 735 O O . TYR A 1 99 ? 17.547 -5.461 8.039 1 86.69 99 TYR A O 1
ATOM 743 N N . GLY A 1 100 ? 17.109 -6.844 6.289 1 88.06 100 GLY A N 1
ATOM 744 C CA . GLY A 1 100 ? 17.516 -5.82 5.336 1 88.06 100 GLY A CA 1
ATOM 745 C C . GLY A 1 100 ? 16.641 -4.582 5.391 1 88.06 100 GLY A C 1
ATOM 746 O O . GLY A 1 100 ? 17.141 -3.457 5.375 1 88.06 100 GLY A O 1
ATOM 747 N N . GLU A 1 101 ? 15.406 -4.801 5.457 1 89.5 101 GLU A N 1
ATOM 748 C CA . GLU A 1 101 ? 14.469 -3.688 5.555 1 89.5 101 GLU A CA 1
ATOM 749 C C . GLU A 1 101 ? 14.695 -2.879 6.828 1 89.5 101 GLU A C 1
ATOM 751 O O . GLU A 1 101 ? 14.695 -1.647 6.797 1 89.5 101 GLU A O 1
ATOM 756 N N . HIS A 1 102 ? 14.844 -3.594 7.918 1 87.75 102 HIS A N 1
ATOM 757 C CA . HIS A 1 102 ? 15.086 -2.957 9.211 1 87.75 102 HIS A CA 1
ATOM 758 C C . HIS A 1 102 ? 16.344 -2.092 9.172 1 87.75 102 HIS A C 1
ATOM 760 O O . HIS A 1 102 ? 16.328 -0.956 9.648 1 87.75 102 HIS A O 1
ATOM 766 N N . GLU A 1 103 ? 17.359 -2.58 8.664 1 89.19 103 GLU A N 1
ATOM 767 C CA . GLU A 1 103 ? 18.625 -1.846 8.602 1 89.19 103 GLU A CA 1
ATOM 768 C C . GLU A 1 103 ? 18.5 -0.606 7.719 1 89.19 103 GLU A C 1
ATOM 770 O O . GLU A 1 103 ? 18.984 0.467 8.078 1 89.19 103 GLU A O 1
ATOM 775 N N . LEU A 1 104 ? 17.891 -0.745 6.609 1 90.88 104 LEU A N 1
ATOM 776 C CA . LEU A 1 104 ? 17.719 0.384 5.703 1 90.88 104 LEU A CA 1
ATOM 777 C C . LEU A 1 104 ? 16.812 1.448 6.32 1 90.88 104 LEU A C 1
ATOM 779 O O . LEU A 1 104 ? 17.062 2.646 6.168 1 90.88 104 LEU A O 1
ATOM 783 N N . ARG A 1 105 ? 15.805 0.971 6.918 1 87.25 105 ARG A N 1
ATOM 784 C CA . ARG A 1 105 ? 14.906 1.895 7.602 1 87.25 105 ARG A CA 1
ATOM 785 C C . ARG A 1 105 ? 15.648 2.701 8.664 1 87.25 105 ARG A C 1
ATOM 787 O O . ARG A 1 105 ? 15.453 3.912 8.781 1 87.25 105 ARG A O 1
ATOM 794 N N . GLN A 1 106 ? 16.375 2.082 9.43 1 86.69 106 GLN A N 1
ATOM 795 C CA . GLN A 1 106 ? 17.156 2.748 10.469 1 86.69 106 GLN A CA 1
ATOM 796 C C . GLN A 1 106 ? 18.094 3.787 9.875 1 86.69 106 GLN A C 1
ATOM 798 O O . GLN A 1 106 ? 18.234 4.895 10.406 1 86.69 106 GLN A O 1
ATOM 803 N N . ARG A 1 107 ? 18.703 3.461 8.867 1 86.44 107 ARG A N 1
ATOM 804 C CA . ARG A 1 107 ? 19.625 4.387 8.219 1 86.44 107 ARG A CA 1
ATOM 805 C C . ARG A 1 107 ? 18.891 5.602 7.668 1 86.44 107 ARG A C 1
ATOM 807 O O . ARG A 1 107 ? 19.375 6.73 7.773 1 86.44 107 ARG A O 1
ATOM 814 N N . ALA A 1 108 ? 17.75 5.297 7.035 1 87.5 108 ALA A N 1
ATOM 815 C CA . ALA A 1 108 ? 16.953 6.387 6.473 1 87.5 108 ALA A CA 1
ATOM 816 C C . ALA A 1 108 ? 16.469 7.328 7.566 1 87.5 108 ALA A C 1
ATOM 818 O O . ALA A 1 108 ? 16.562 8.547 7.438 1 87.5 108 ALA A O 1
ATOM 819 N N . VAL A 1 109 ? 16 6.77 8.609 1 83.31 109 VAL A N 1
ATOM 820 C CA . VAL A 1 109 ? 15.453 7.574 9.695 1 83.31 109 VAL A CA 1
ATOM 821 C C . VAL A 1 109 ? 16.578 8.352 10.375 1 83.31 109 VAL A C 1
ATOM 823 O O . VAL A 1 109 ? 16.406 9.531 10.711 1 83.31 109 VAL A O 1
ATOM 826 N N . THR A 1 110 ? 17.672 7.738 10.641 1 79.75 110 THR A N 1
ATOM 827 C CA . THR A 1 110 ? 18.812 8.414 11.258 1 79.75 110 THR A CA 1
ATOM 828 C C . THR A 1 110 ? 19.25 9.617 10.414 1 79.75 110 THR A C 1
ATOM 830 O O . THR A 1 110 ? 19.609 10.656 10.953 1 79.75 110 THR A O 1
ATOM 833 N N . ARG A 1 111 ? 19.109 9.398 9.148 1 81.31 111 ARG A N 1
ATOM 834 C CA . ARG A 1 111 ? 19.484 10.492 8.258 1 81.31 111 ARG A CA 1
ATOM 835 C C . ARG A 1 111 ? 18.453 11.609 8.297 1 81.31 111 ARG A C 1
ATOM 837 O O . ARG A 1 111 ? 18.797 12.789 8.211 1 81.31 111 ARG A O 1
ATOM 844 N N . LEU A 1 112 ? 17.297 11.227 8.391 1 79.62 112 LEU A N 1
ATOM 845 C CA . LEU A 1 112 ? 16.219 12.211 8.422 1 79.62 112 LEU A CA 1
ATOM 846 C C . LEU A 1 112 ? 16.234 12.992 9.727 1 79.62 112 LEU A C 1
ATOM 848 O O . LEU A 1 112 ? 15.852 14.164 9.758 1 79.62 112 LEU A O 1
ATOM 852 N N . LEU A 1 113 ? 16.672 12.328 10.742 1 75.62 113 LEU A N 1
ATOM 853 C CA . LEU A 1 113 ? 16.703 12.961 12.055 1 75.62 113 LEU A CA 1
ATOM 854 C C . LEU A 1 113 ? 17.906 13.898 12.18 1 75.62 113 LEU A C 1
ATOM 856 O O . LEU A 1 113 ? 17.969 14.719 13.102 1 75.62 113 LEU A O 1
ATOM 860 N N . ASP A 1 114 ? 18.672 13.688 11.211 1 65.06 114 ASP A N 1
ATOM 861 C CA . ASP A 1 114 ? 19.812 14.594 11.234 1 65.06 114 ASP A CA 1
ATOM 862 C C . ASP A 1 114 ? 19.484 15.914 10.547 1 65.06 114 ASP A C 1
ATOM 864 O O . ASP A 1 114 ? 19.312 15.969 9.328 1 65.06 114 ASP A O 1
ATOM 868 N N . PRO A 1 115 ? 18.969 16.891 11.258 1 56.28 115 PRO A N 1
ATOM 869 C CA . PRO A 1 115 ? 18.578 18.188 10.703 1 56.28 115 PRO A CA 1
ATOM 870 C C . PRO A 1 115 ? 19.578 18.703 9.68 1 56.28 115 PRO A C 1
ATOM 872 O O . PRO A 1 115 ? 19.188 19.422 8.75 1 56.28 115 PRO A O 1
ATOM 875 N N . LEU A 1 116 ? 20.844 18.531 10.016 1 56.56 116 LEU A N 1
ATOM 876 C CA . LEU A 1 116 ? 21.922 19.234 9.328 1 56.56 116 LEU A CA 1
ATOM 877 C C . LEU A 1 116 ? 22.328 18.484 8.047 1 56.56 116 LEU A C 1
ATOM 879 O O . LEU A 1 116 ? 23.172 18.969 7.289 1 56.56 116 LEU A O 1
ATOM 883 N N . SER A 1 117 ? 21.609 17.406 7.953 1 55.88 117 SER A N 1
ATOM 884 C CA . SER A 1 117 ? 22.156 16.625 6.848 1 55.88 117 SER A CA 1
ATOM 885 C C . SER A 1 117 ? 21.375 16.875 5.559 1 55.88 117 SER A C 1
ATOM 887 O O . SER A 1 117 ? 21.844 16.516 4.473 1 55.88 117 SER A O 1
ATOM 889 N N . LEU A 1 118 ? 20.266 17.641 5.836 1 59.38 118 LEU A N 1
ATOM 890 C CA . LEU A 1 118 ? 19.484 17.672 4.605 1 59.38 118 LEU A CA 1
ATOM 891 C C . LEU A 1 118 ? 19.375 19.094 4.059 1 59.38 118 LEU A C 1
ATOM 893 O O . LEU A 1 118 ? 19.016 20.016 4.789 1 59.38 118 LEU A O 1
ATOM 897 N N . ARG A 1 119 ? 20.047 19.328 3.041 1 59.03 119 ARG A N 1
ATOM 898 C CA . ARG A 1 119 ? 19.859 20.594 2.332 1 59.03 119 ARG A CA 1
ATOM 899 C C . ARG A 1 119 ? 18.391 20.828 1.996 1 59.03 119 ARG A C 1
ATOM 901 O O . ARG A 1 119 ? 17.891 21.938 2.156 1 59.03 119 ARG A O 1
ATOM 908 N N . ARG A 1 120 ? 17.797 19.672 1.584 1 60.66 120 ARG A N 1
ATOM 909 C CA . ARG A 1 120 ? 16.375 19.688 1.268 1 60.66 120 ARG A CA 1
ATOM 910 C C . ARG A 1 120 ? 15.617 18.672 2.125 1 60.66 120 ARG A C 1
ATOM 912 O O . ARG A 1 120 ? 15.977 17.5 2.172 1 60.66 120 ARG A O 1
ATOM 919 N N . ARG A 1 121 ? 14.766 19.172 2.883 1 65.12 121 ARG A N 1
ATOM 920 C CA . ARG A 1 121 ? 13.961 18.266 3.682 1 65.12 121 ARG A CA 1
ATOM 921 C C . ARG A 1 121 ? 12.734 17.797 2.902 1 65.12 121 ARG A C 1
ATOM 923 O O . ARG A 1 121 ? 11.977 18.609 2.373 1 65.12 121 ARG A O 1
ATOM 930 N N . PRO A 1 122 ? 12.781 16.531 2.828 1 68.25 122 PRO A N 1
ATOM 931 C CA . PRO A 1 122 ? 11.555 16.047 2.197 1 68.25 122 PRO A CA 1
ATOM 932 C C . PRO A 1 122 ? 10.305 16.344 3.031 1 68.25 122 PRO A C 1
ATOM 934 O O . PRO A 1 122 ? 10.398 16.516 4.25 1 68.25 122 PRO A O 1
ATOM 937 N N . GLY A 1 123 ? 9.258 16.594 2.367 1 64.94 123 GLY A N 1
ATOM 938 C CA . GLY A 1 123 ? 7.992 16.719 3.07 1 64.94 123 GLY A CA 1
ATOM 939 C C . GLY A 1 123 ? 7.656 15.5 3.916 1 64.94 123 GLY A C 1
ATOM 940 O O . GLY A 1 123 ? 8.273 14.445 3.768 1 64.94 123 GLY A O 1
ATOM 941 N N . SER A 1 124 ? 6.867 15.68 4.922 1 67.56 124 SER A N 1
ATOM 942 C CA . SER A 1 124 ? 6.504 14.609 5.84 1 67.56 124 SER A CA 1
ATOM 943 C C . SER A 1 124 ? 6.043 13.359 5.082 1 67.56 124 SER A C 1
ATOM 945 O O . SER A 1 124 ? 6.441 12.242 5.418 1 67.56 124 SER A O 1
ATOM 947 N N . GLY A 1 125 ? 5.223 13.492 4.074 1 64 125 GLY A N 1
ATOM 948 C CA . GLY A 1 125 ? 4.766 12.367 3.27 1 64 125 GLY A CA 1
ATOM 949 C C . GLY A 1 125 ? 5.891 11.664 2.531 1 64 125 GLY A C 1
ATOM 950 O O . GLY A 1 125 ? 5.945 10.438 2.498 1 64 125 GLY A O 1
ATOM 951 N N . GLU A 1 126 ? 6.711 12.438 1.936 1 74.12 126 GLU A N 1
ATOM 952 C CA . GLU A 1 126 ? 7.848 11.883 1.21 1 74.12 126 GLU A CA 1
ATOM 953 C C . GLU A 1 126 ? 8.789 11.141 2.15 1 74.12 126 GLU A C 1
ATOM 955 O O . GLU A 1 126 ? 9.305 10.07 1.812 1 74.12 126 GLU A O 1
ATOM 960 N N . ALA A 1 127 ? 9.039 11.734 3.266 1 80.56 127 ALA A N 1
ATOM 961 C CA . ALA A 1 127 ? 9.914 11.102 4.25 1 80.56 127 ALA A CA 1
ATOM 962 C C . ALA A 1 127 ? 9.336 9.766 4.711 1 80.56 127 ALA A C 1
ATOM 964 O O . ALA A 1 127 ? 10.07 8.781 4.844 1 80.56 127 ALA A O 1
ATOM 965 N N . LEU A 1 128 ? 8.109 9.789 4.922 1 75.81 128 LEU A N 1
ATOM 966 C CA . LEU A 1 128 ? 7.465 8.562 5.363 1 75.81 128 LEU A CA 1
ATOM 967 C C . LEU A 1 128 ? 7.539 7.488 4.285 1 75.81 128 LEU A C 1
ATOM 969 O O . LEU A 1 128 ? 7.793 6.316 4.582 1 75.81 128 LEU A O 1
ATOM 973 N N . SER A 1 129 ? 7.312 7.828 3.047 1 79.12 129 SER A N 1
ATOM 974 C CA . SER A 1 129 ? 7.402 6.883 1.939 1 79.12 129 SER A CA 1
ATOM 975 C C . SER A 1 129 ? 8.812 6.309 1.82 1 79.12 129 SER A C 1
ATOM 977 O O . SER A 1 129 ? 8.977 5.117 1.539 1 79.12 129 SER A O 1
ATOM 979 N N . LEU A 1 130 ? 9.766 7.137 2.006 1 85.5 130 LEU A N 1
ATOM 980 C CA . LEU A 1 130 ? 11.156 6.703 1.939 1 85.5 130 LEU A CA 1
ATOM 981 C C . LEU A 1 130 ? 11.453 5.664 3.018 1 85.5 130 LEU A C 1
ATOM 983 O O . LEU A 1 130 ? 12.102 4.652 2.75 1 85.5 130 LEU A O 1
ATOM 987 N N . VAL A 1 131 ? 10.891 5.863 4.156 1 86 131 VAL A N 1
ATOM 988 C CA . VAL A 1 131 ? 11.219 5.02 5.301 1 86 131 VAL A CA 1
ATOM 989 C C . VAL A 1 131 ? 10.375 3.746 5.262 1 86 131 VAL A C 1
ATOM 991 O O . VAL A 1 131 ? 10.773 2.715 5.812 1 86 131 VAL A O 1
ATOM 994 N N . SER A 1 132 ? 9.352 3.725 4.609 1 83.19 132 SER A N 1
ATOM 995 C CA . SER A 1 132 ? 8.453 2.576 4.633 1 83.19 132 SER A CA 1
ATOM 996 C C . SER A 1 132 ? 8.477 1.829 3.305 1 83.19 132 SER A C 1
ATOM 998 O O . SER A 1 132 ? 9.25 0.891 3.125 1 83.19 132 SER A O 1
ATOM 1000 N N . SER A 1 133 ? 7.891 2.461 2.252 1 79.38 133 SER A N 1
ATOM 1001 C CA . SER A 1 133 ? 7.699 1.783 0.974 1 79.38 133 SER A CA 1
ATOM 1002 C C . SER A 1 133 ? 9.023 1.579 0.249 1 79.38 133 SER A C 1
ATOM 1004 O O . SER A 1 133 ? 9.289 0.497 -0.279 1 79.38 133 SER A O 1
ATOM 1006 N N . ASP A 1 134 ? 9.844 2.598 0.232 1 86.69 134 ASP A N 1
ATOM 1007 C CA . ASP A 1 134 ? 11.086 2.504 -0.522 1 86.69 134 ASP A CA 1
ATOM 1008 C C . ASP A 1 134 ? 12.047 1.516 0.129 1 86.69 134 ASP A C 1
ATOM 1010 O O . ASP A 1 134 ? 12.695 0.724 -0.561 1 86.69 134 ASP A O 1
ATOM 1014 N N . THR A 1 135 ? 12.141 1.566 1.411 1 90.19 135 THR A N 1
ATOM 1015 C CA . THR A 1 135 ? 13.016 0.625 2.096 1 90.19 135 THR A CA 1
ATOM 1016 C C . THR A 1 135 ? 12.539 -0.81 1.888 1 90.19 135 THR A C 1
ATOM 1018 O O . THR A 1 135 ? 13.352 -1.718 1.696 1 90.19 135 THR A O 1
ATOM 1021 N N . TYR A 1 136 ? 11.258 -1.065 1.849 1 84.88 136 TYR A N 1
ATOM 1022 C CA . TYR A 1 136 ? 10.68 -2.379 1.588 1 84.88 136 TYR A CA 1
ATOM 1023 C C . TYR A 1 136 ? 11.047 -2.867 0.191 1 84.88 136 TYR A C 1
ATOM 1025 O O . TYR A 1 136 ? 11.43 -4.027 0.011 1 84.88 136 TYR A O 1
ATOM 1033 N N . ARG A 1 137 ? 10.984 -2.037 -0.732 1 85.56 137 ARG A N 1
ATOM 1034 C CA . ARG A 1 137 ? 11.266 -2.406 -2.115 1 85.56 137 ARG A CA 1
ATOM 1035 C C . ARG A 1 137 ? 12.75 -2.727 -2.303 1 85.56 137 ARG A C 1
ATOM 1037 O O . ARG A 1 137 ? 13.094 -3.713 -2.957 1 85.56 137 ARG A O 1
ATOM 1044 N N . VAL A 1 138 ? 13.586 -1.898 -1.72 1 91.25 138 VAL A N 1
ATOM 1045 C CA . VAL A 1 138 ? 15.023 -2.119 -1.871 1 91.25 138 VAL A CA 1
ATOM 1046 C C . VAL A 1 138 ? 15.414 -3.428 -1.188 1 91.25 138 VAL A C 1
ATOM 1048 O O . VAL A 1 138 ? 16.203 -4.207 -1.735 1 91.25 138 VAL A O 1
ATOM 1051 N N . ALA A 1 139 ? 14.828 -3.678 -0.027 1 90 139 ALA A N 1
ATOM 1052 C CA . ALA A 1 139 ? 15.133 -4.91 0.694 1 90 139 ALA A CA 1
ATOM 1053 C C . ALA A 1 139 ? 14.648 -6.133 -0.084 1 90 139 ALA A C 1
ATOM 1055 O O . ALA A 1 139 ? 15.203 -7.227 0.064 1 90 139 ALA A O 1
ATOM 1056 N N . GLY A 1 140 ? 13.695 -5.973 -0.926 1 89.5 140 GLY A N 1
ATOM 1057 C CA . GLY A 1 140 ? 13.117 -7.043 -1.723 1 89.5 140 GLY A CA 1
ATOM 1058 C C . GLY A 1 140 ? 14.055 -7.566 -2.793 1 89.5 140 GLY A C 1
ATOM 1059 O O . GLY A 1 140 ? 13.789 -8.609 -3.402 1 89.5 140 GLY A O 1
ATOM 1060 N N . VAL A 1 141 ? 15.18 -6.93 -2.961 1 88.75 141 VAL A N 1
ATOM 1061 C CA . VAL A 1 141 ? 16.156 -7.375 -3.947 1 88.75 141 VAL A CA 1
ATOM 1062 C C . VAL A 1 141 ? 16.641 -8.781 -3.602 1 88.75 141 VAL A C 1
ATOM 1064 O O . VAL A 1 141 ? 16.906 -9.586 -4.492 1 88.75 141 VAL A O 1
ATOM 1067 N N . SER A 1 142 ? 16.719 -9.07 -2.344 1 89.44 142 SER A N 1
ATOM 1068 C CA . SER A 1 142 ? 17.141 -10.398 -1.914 1 89.44 142 SER A CA 1
ATOM 1069 C C . SER A 1 142 ? 16.219 -11.484 -2.475 1 89.44 142 SER A C 1
ATOM 1071 O O . SER A 1 142 ? 16.688 -12.5 -2.992 1 89.44 142 SER A O 1
ATOM 1073 N N . TRP A 1 143 ? 14.906 -11.227 -2.406 1 85.75 143 TRP A N 1
ATOM 1074 C CA . TRP A 1 143 ? 13.93 -12.164 -2.955 1 85.75 143 TRP A CA 1
ATOM 1075 C C . TRP A 1 143 ? 14.094 -12.289 -4.465 1 85.75 143 TRP A C 1
ATOM 1077 O O . TRP A 1 143 ? 14.031 -13.398 -5.008 1 85.75 143 TRP A O 1
ATOM 1087 N N . SER A 1 144 ? 14.312 -11.195 -5.113 1 85.19 144 SER A N 1
ATOM 1088 C CA . SER A 1 144 ? 14.406 -11.188 -6.57 1 85.19 144 SER A CA 1
ATOM 1089 C C . SER A 1 144 ? 15.625 -11.977 -7.047 1 85.19 144 SER A C 1
ATOM 1091 O O . SER A 1 144 ? 15.539 -12.727 -8.023 1 85.19 144 SER A O 1
ATOM 1093 N N . VAL A 1 145 ? 16.672 -11.844 -6.391 1 84.62 145 VAL A N 1
ATOM 1094 C CA . VAL A 1 145 ? 17.906 -12.516 -6.785 1 84.62 145 VAL A CA 1
ATOM 1095 C C . VAL A 1 145 ? 17.766 -14.023 -6.57 1 84.62 145 VAL A C 1
ATOM 1097 O O . VAL A 1 145 ? 18.109 -14.812 -7.445 1 84.62 145 VAL A O 1
ATOM 1100 N N . VAL A 1 146 ? 17.219 -14.367 -5.453 1 87.56 146 VAL A N 1
ATOM 1101 C CA . VAL A 1 146 ? 17.047 -15.781 -5.125 1 87.56 146 VAL A CA 1
ATOM 1102 C C . VAL A 1 146 ? 16.047 -16.422 -6.086 1 87.56 146 VAL A C 1
ATOM 1104 O O . VAL A 1 146 ? 16.266 -17.531 -6.562 1 87.56 146 VAL A O 1
ATOM 1107 N N . GLN A 1 147 ? 14.953 -15.742 -6.379 1 83.75 147 GLN A N 1
ATOM 1108 C CA . GLN A 1 147 ? 13.922 -16.25 -7.277 1 83.75 147 GLN A CA 1
ATOM 1109 C C . GLN A 1 147 ? 14.477 -16.438 -8.688 1 83.75 147 GLN A C 1
ATOM 1111 O O . GLN A 1 147 ? 14.148 -17.422 -9.367 1 83.75 147 GLN A O 1
ATOM 1116 N N . GLN A 1 148 ? 15.25 -15.531 -9.133 1 83.44 148 GLN A N 1
ATOM 1117 C CA . GLN A 1 148 ? 15.82 -15.633 -10.477 1 83.44 148 GLN A CA 1
ATOM 1118 C C . GLN A 1 148 ? 16.812 -16.797 -10.57 1 83.44 148 GLN A C 1
ATOM 1120 O O . GLN A 1 148 ? 16.828 -17.5 -11.578 1 83.44 148 GLN A O 1
ATOM 1125 N N . ALA A 1 149 ? 17.547 -16.922 -9.539 1 87.19 149 ALA A N 1
ATOM 1126 C CA . ALA A 1 149 ? 18.469 -18.062 -9.508 1 87.19 149 ALA A CA 1
ATOM 1127 C C . ALA A 1 149 ? 17.688 -19.375 -9.547 1 87.19 149 ALA A C 1
ATOM 1129 O O . ALA A 1 149 ? 18.094 -20.328 -10.227 1 87.19 149 ALA A O 1
ATOM 1130 N N . SER A 1 150 ? 16.641 -19.375 -8.828 1 87.62 150 SER A N 1
ATOM 1131 C CA . SER A 1 150 ? 15.789 -20.562 -8.82 1 87.62 150 SER A CA 1
ATOM 1132 C C . SER A 1 150 ? 15.188 -20.828 -10.195 1 87.62 150 SER A C 1
ATOM 1134 O O . SER A 1 150 ? 15.148 -21.969 -10.656 1 87.62 150 SER A O 1
ATOM 1136 N N . THR A 1 151 ? 14.773 -19.812 -10.867 1 83.94 151 THR A N 1
ATOM 1137 C CA . THR A 1 151 ? 14.188 -19.938 -12.195 1 83.94 151 THR A CA 1
ATOM 1138 C C . THR A 1 151 ? 15.227 -20.438 -13.195 1 83.94 151 THR A C 1
ATOM 1140 O O . THR A 1 151 ? 14.93 -21.297 -14.023 1 83.94 151 THR A O 1
ATOM 1143 N N . LEU A 1 152 ? 16.375 -19.953 -13.141 1 85.69 152 LEU A N 1
ATOM 1144 C CA . LEU A 1 152 ? 17.453 -20.391 -14.016 1 85.69 152 LEU A CA 1
ATOM 1145 C C . LEU A 1 152 ? 17.781 -21.859 -13.789 1 85.69 152 LEU A C 1
ATOM 1147 O O . LEU A 1 152 ? 18.047 -22.594 -14.734 1 85.69 152 LEU A O 1
ATOM 1151 N N . THR A 1 153 ? 17.766 -22.203 -12.562 1 89.81 153 THR A N 1
ATOM 1152 C CA . THR A 1 153 ? 18.016 -23.609 -12.227 1 89.81 153 THR A CA 1
ATOM 1153 C C . THR A 1 153 ? 16.938 -24.5 -12.82 1 89.81 153 THR A C 1
ATOM 1155 O O . THR A 1 153 ? 17.219 -25.594 -13.32 1 89.81 153 THR A O 1
ATOM 1158 N N . ALA A 1 154 ? 15.688 -24.062 -12.703 1 88.56 154 ALA A N 1
ATOM 1159 C CA . ALA A 1 154 ? 14.578 -24.828 -13.266 1 88.56 154 ALA A CA 1
ATOM 1160 C C . ALA A 1 154 ? 14.758 -25.031 -14.766 1 88.56 154 ALA A C 1
ATOM 1162 O O . ALA A 1 154 ? 14.625 -26.156 -15.266 1 88.56 154 ALA A O 1
ATOM 1163 N N . ILE A 1 155 ? 15.117 -23.984 -15.445 1 85.75 155 ILE A N 1
ATOM 1164 C CA . ILE A 1 155 ? 15.297 -24.016 -16.891 1 85.75 155 ILE A CA 1
ATOM 1165 C C . ILE A 1 155 ? 16.469 -24.922 -17.25 1 85.75 155 ILE A C 1
ATOM 1167 O O . ILE A 1 155 ? 16.359 -25.781 -18.141 1 85.75 155 ILE A O 1
ATOM 1171 N N . LEU A 1 156 ? 17.547 -24.844 -16.516 1 88.94 156 LEU A N 1
ATOM 1172 C CA . LEU A 1 156 ? 18.734 -25.641 -16.781 1 88.94 156 LEU A CA 1
ATOM 1173 C C . LEU A 1 156 ? 18.469 -27.109 -16.5 1 88.94 156 LEU A C 1
ATOM 1175 O O . LEU A 1 156 ? 18.891 -27.984 -17.281 1 88.94 156 LEU A O 1
ATOM 1179 N N . THR A 1 157 ? 17.828 -27.344 -15.414 1 90.06 157 THR A N 1
ATOM 1180 C CA . THR A 1 157 ? 17.531 -28.719 -15.055 1 90.06 157 THR A CA 1
ATOM 1181 C C . THR A 1 157 ? 16.641 -29.391 -16.094 1 90.06 157 THR A C 1
ATOM 1183 O O . THR A 1 157 ? 16.922 -30.516 -16.531 1 90.06 157 THR A O 1
ATOM 1186 N N . ALA A 1 158 ? 15.578 -28.734 -16.469 1 88.94 158 ALA A N 1
ATOM 1187 C CA . ALA A 1 158 ? 14.688 -29.281 -17.484 1 88.94 158 ALA A CA 1
ATOM 1188 C C . ALA A 1 158 ? 15.422 -29.484 -18.812 1 88.94 158 ALA A C 1
ATOM 1190 O O . ALA A 1 158 ? 15.242 -30.5 -19.469 1 88.94 158 ALA A O 1
ATOM 1191 N N . SER A 1 159 ? 16.297 -28.578 -19.172 1 88.5 159 SER A N 1
ATOM 1192 C CA . SER A 1 159 ? 17.062 -28.656 -20.422 1 88.5 159 SER A CA 1
ATOM 1193 C C . SER A 1 159 ? 18.016 -29.828 -20.406 1 88.5 159 SER A C 1
ATOM 1195 O O . SER A 1 159 ? 18.078 -30.594 -21.375 1 88.5 159 SER A O 1
ATOM 1197 N N . VAL A 1 160 ? 18.656 -30 -19.344 1 91.5 160 VAL A N 1
ATOM 1198 C CA . VAL A 1 160 ? 19.625 -31.094 -19.219 1 91.5 160 VAL A CA 1
ATOM 1199 C C . VAL A 1 160 ? 18.906 -32.438 -19.25 1 91.5 160 VAL A C 1
ATOM 1201 O O . VAL A 1 160 ? 19.344 -33.375 -19.922 1 91.5 160 VAL A O 1
ATOM 1204 N N . ALA A 1 161 ? 17.797 -32.531 -18.516 1 92.75 161 ALA A N 1
ATOM 1205 C CA . ALA A 1 161 ? 17.016 -33.781 -18.484 1 92.75 161 ALA A CA 1
ATOM 1206 C C . ALA A 1 161 ? 16.547 -34.156 -19.891 1 92.75 161 ALA A C 1
ATOM 1208 O O . ALA A 1 161 ? 16.609 -35.312 -20.281 1 92.75 161 ALA A O 1
ATOM 1209 N N . LEU A 1 162 ? 16.141 -33.25 -20.641 1 92.06 162 LEU A N 1
ATOM 1210 C CA . LEU A 1 162 ? 15.625 -33.5 -21.984 1 92.06 162 LEU A CA 1
ATOM 1211 C C . LEU A 1 162 ? 16.766 -33.844 -22.938 1 92.06 162 LEU A C 1
ATOM 1213 O O . LEU A 1 162 ? 16.594 -34.688 -23.844 1 92.06 162 LEU A O 1
ATOM 1217 N N . LEU A 1 163 ? 17.922 -33.25 -22.734 1 92.38 163 LEU A N 1
ATOM 1218 C CA . LEU A 1 163 ? 19.094 -33.531 -23.562 1 92.38 163 LEU A CA 1
ATOM 1219 C C . LEU A 1 163 ? 19.562 -34.969 -23.359 1 92.38 163 LEU A C 1
ATOM 1221 O O . LEU A 1 163 ? 20.047 -35.625 -24.297 1 92.38 163 LEU A O 1
ATOM 1225 N N . VAL A 1 164 ? 19.406 -35.469 -22.188 1 92.44 164 VAL A N 1
ATOM 1226 C CA . VAL A 1 164 ? 19.812 -36.812 -21.875 1 92.44 164 VAL A CA 1
ATOM 1227 C C . VAL A 1 164 ? 18.844 -37.812 -22.516 1 92.44 164 VAL A C 1
ATOM 1229 O O . VAL A 1 164 ? 19.234 -38.906 -22.922 1 92.44 164 VAL A O 1
ATOM 1232 N N . ILE A 1 165 ? 17.594 -37.469 -22.609 1 92.19 165 ILE A N 1
ATOM 1233 C CA . ILE A 1 165 ? 16.578 -38.312 -23.219 1 92.19 165 ILE A CA 1
ATOM 1234 C C . ILE A 1 165 ? 16.781 -38.344 -24.734 1 92.19 165 ILE A C 1
ATOM 1236 O O . ILE A 1 165 ? 16.828 -39.406 -25.344 1 92.19 165 ILE A O 1
ATOM 1240 N N . SER A 1 166 ? 16.844 -37.125 -25.297 1 93.75 166 SER A N 1
ATOM 1241 C CA . SER A 1 166 ? 17.047 -36.969 -26.734 1 93.75 166 SER A CA 1
ATOM 1242 C C . SER A 1 166 ? 17.656 -35.625 -27.078 1 93.75 166 SER A C 1
ATOM 1244 O O . SER A 1 166 ? 17.188 -34.594 -26.594 1 93.75 166 SER A O 1
ATOM 1246 N N . LEU A 1 167 ? 18.625 -35.656 -27.875 1 91.81 167 LEU A N 1
ATOM 1247 C CA . LEU A 1 167 ? 19.344 -34.438 -28.266 1 91.81 167 LEU A CA 1
ATOM 1248 C C . LEU A 1 167 ? 18.422 -33.469 -29 1 91.81 167 LEU A C 1
ATOM 1250 O O . LEU A 1 167 ? 18.375 -32.281 -28.672 1 91.81 167 LEU A O 1
ATOM 1254 N N . PRO A 1 168 ? 17.594 -33.969 -29.922 1 90.44 168 PRO A N 1
ATOM 1255 C CA . PRO A 1 168 ? 16.719 -33 -30.625 1 90.44 168 PRO A CA 1
ATOM 1256 C C . PRO A 1 168 ? 15.672 -32.406 -29.703 1 90.44 168 PRO A C 1
ATOM 1258 O O . PRO A 1 168 ? 15.336 -31.219 -29.828 1 90.44 168 PRO A O 1
ATOM 1261 N N . LEU A 1 169 ? 15.18 -33.156 -28.781 1 90.81 169 LEU A N 1
ATOM 1262 C CA . LEU A 1 169 ? 14.188 -32.625 -27.844 1 90.81 169 LEU A CA 1
ATOM 1263 C C . LEU A 1 169 ? 14.82 -31.625 -26.906 1 90.81 169 LEU A C 1
ATOM 1265 O O . LEU A 1 169 ? 14.219 -30.594 -26.594 1 90.81 169 LEU A O 1
ATOM 1269 N N . GLY A 1 170 ? 15.992 -31.938 -26.453 1 90.31 170 GLY A N 1
ATOM 1270 C CA . GLY A 1 170 ? 16.703 -31 -25.578 1 90.31 170 GLY A CA 1
ATOM 1271 C C . GLY A 1 170 ? 17 -29.672 -26.234 1 90.31 170 GLY A C 1
ATOM 1272 O O . GLY A 1 170 ? 16.766 -28.609 -25.656 1 90.31 170 GLY A O 1
ATOM 1273 N N . LEU A 1 171 ? 17.453 -29.75 -27.438 1 89.38 171 LEU A N 1
ATOM 1274 C CA . LEU A 1 171 ? 17.766 -28.531 -28.172 1 89.38 171 LEU A CA 1
ATOM 1275 C C . LEU A 1 171 ? 16.5 -27.75 -28.484 1 89.38 171 LEU A C 1
ATOM 1277 O O . LEU A 1 171 ? 16.5 -26.516 -28.484 1 89.38 171 LEU A O 1
ATOM 1281 N N . GLY A 1 172 ? 15.445 -28.5 -28.781 1 85.88 172 GLY A N 1
ATOM 1282 C CA . GLY A 1 172 ? 14.164 -27.844 -29.031 1 85.88 172 GLY A CA 1
ATOM 1283 C C . GLY A 1 172 ? 13.641 -27.094 -27.828 1 85.88 172 GLY A C 1
ATOM 1284 O O . GLY A 1 172 ? 13.125 -25.984 -27.953 1 85.88 172 GLY A O 1
ATOM 1285 N N . VAL A 1 173 ? 13.836 -27.656 -26.688 1 85.62 173 VAL A N 1
ATOM 1286 C CA . VAL A 1 173 ? 13.359 -27.031 -25.453 1 85.62 173 VAL A CA 1
ATOM 1287 C C . VAL A 1 173 ? 14.195 -25.797 -25.141 1 85.62 173 VAL A C 1
ATOM 1289 O O . VAL A 1 173 ? 13.664 -24.766 -24.719 1 85.62 173 VAL A O 1
ATOM 1292 N N . ILE A 1 174 ? 15.469 -25.906 -25.312 1 86.5 174 ILE A N 1
ATOM 1293 C CA . ILE A 1 174 ? 16.344 -24.766 -25.078 1 86.5 174 ILE A CA 1
ATOM 1294 C C . ILE A 1 174 ? 15.961 -23.625 -26.016 1 86.5 174 ILE A C 1
ATOM 1296 O O . ILE A 1 174 ? 15.797 -22.484 -25.578 1 86.5 174 ILE A O 1
ATOM 1300 N N . ALA A 1 175 ? 15.812 -23.969 -27.25 1 87 175 ALA A N 1
ATOM 1301 C CA . ALA A 1 175 ? 15.453 -22.969 -28.25 1 87 175 ALA A CA 1
ATOM 1302 C C . ALA A 1 175 ? 14.086 -22.359 -27.969 1 87 175 ALA A C 1
ATOM 1304 O O . ALA A 1 175 ? 13.898 -21.141 -28.094 1 87 175 ALA A O 1
ATOM 1305 N N . GLY A 1 176 ? 13.141 -23.219 -27.625 1 84.25 176 GLY A N 1
ATOM 1306 C CA . GLY A 1 176 ? 11.805 -22.75 -27.281 1 84.25 176 GLY A CA 1
ATOM 1307 C C . GLY A 1 176 ? 11.773 -21.844 -26.062 1 84.25 176 GLY A C 1
ATOM 1308 O O . GLY A 1 176 ? 11.055 -20.844 -26.047 1 84.25 176 GLY A O 1
ATOM 1309 N N . THR A 1 177 ? 12.555 -22.203 -25.109 1 82.5 177 THR A N 1
ATOM 1310 C CA . THR A 1 177 ? 12.625 -21.406 -23.875 1 82.5 177 THR A CA 1
ATOM 1311 C C . THR A 1 177 ? 13.234 -20.047 -24.141 1 82.5 177 THR A C 1
ATOM 1313 O O . THR A 1 177 ? 12.727 -19.031 -23.672 1 82.5 177 THR A O 1
ATOM 1316 N N . VAL A 1 178 ? 14.266 -20.016 -24.859 1 82.62 178 VAL A N 1
ATOM 1317 C CA . VAL A 1 178 ? 14.922 -18.75 -25.203 1 82.62 178 VAL A CA 1
ATOM 1318 C C . VAL A 1 178 ? 13.961 -17.891 -26.016 1 82.62 178 VAL A C 1
ATOM 1320 O O . VAL A 1 178 ? 13.852 -16.688 -25.766 1 82.62 178 VAL A O 1
ATOM 1323 N N . LEU A 1 179 ? 13.281 -18.5 -26.922 1 84.06 179 LEU A N 1
ATOM 1324 C CA . LEU A 1 179 ? 12.312 -17.781 -27.75 1 84.06 179 LEU A CA 1
ATOM 1325 C C . LEU A 1 179 ? 11.203 -17.203 -26.891 1 84.06 179 LEU A C 1
ATOM 1327 O O . LEU A 1 179 ? 10.812 -16.031 -27.062 1 84.06 179 LEU A O 1
ATOM 1331 N N . MET A 1 180 ? 10.758 -17.984 -26 1 81.75 180 MET A N 1
ATOM 1332 C CA . MET A 1 180 ? 9.695 -17.531 -25.109 1 81.75 180 MET A CA 1
ATOM 1333 C C . MET A 1 180 ? 10.18 -16.375 -24.234 1 81.75 180 MET A C 1
ATOM 1335 O O . MET A 1 180 ? 9.453 -15.406 -24.016 1 81.75 180 MET A O 1
ATOM 1339 N N . LEU A 1 181 ? 11.383 -16.469 -23.812 1 79.12 181 LEU A N 1
ATOM 1340 C CA . LEU A 1 181 ? 11.953 -15.422 -22.969 1 79.12 181 LEU A CA 1
ATOM 1341 C C . LEU A 1 181 ? 12.094 -14.109 -23.734 1 79.12 181 LEU A C 1
ATOM 1343 O O . LEU A 1 181 ? 11.805 -13.039 -23.203 1 79.12 181 LEU A O 1
ATOM 1347 N N . VAL A 1 182 ? 12.484 -14.211 -24.922 1 80.38 182 VAL A N 1
ATOM 1348 C CA . VAL A 1 182 ? 12.688 -13.031 -25.766 1 80.38 182 VAL A CA 1
ATOM 1349 C C . VAL A 1 182 ? 11.344 -12.375 -26.078 1 80.38 182 VAL A C 1
ATOM 1351 O O . VAL A 1 182 ? 11.203 -11.156 -25.984 1 80.38 182 VAL A O 1
ATOM 1354 N N . VAL A 1 183 ? 10.391 -13.188 -26.406 1 80.31 183 VAL A N 1
ATOM 1355 C CA . VAL A 1 183 ? 9.07 -12.672 -26.75 1 80.31 183 VAL A CA 1
ATOM 1356 C C . VAL A 1 183 ? 8.438 -12.023 -25.516 1 80.31 183 VAL A C 1
ATOM 1358 O O . VAL A 1 183 ? 7.875 -10.93 -25.609 1 80.31 183 VAL A O 1
ATOM 1361 N N . MET A 1 184 ? 8.586 -12.695 -24.422 1 75.56 184 MET A N 1
ATOM 1362 C CA . MET A 1 184 ? 7.988 -12.195 -23.203 1 75.56 184 MET A CA 1
ATOM 1363 C C . MET A 1 184 ? 8.656 -10.898 -22.75 1 75.56 184 MET A C 1
ATOM 1365 O O . MET A 1 184 ? 7.984 -9.984 -22.266 1 75.56 184 MET A O 1
ATOM 1369 N N . ARG A 1 185 ? 9.906 -10.797 -22.969 1 73.69 185 ARG A N 1
ATOM 1370 C CA . ARG A 1 185 ? 10.625 -9.586 -22.594 1 73.69 185 ARG A CA 1
ATOM 1371 C C . ARG A 1 185 ? 10.219 -8.414 -23.484 1 73.69 185 ARG A C 1
ATOM 1373 O O . ARG A 1 185 ? 10.102 -7.281 -23.016 1 73.69 185 ARG A O 1
ATOM 1380 N N . ARG A 1 186 ? 10.008 -8.648 -24.688 1 75.88 186 ARG A N 1
ATOM 1381 C CA . ARG A 1 186 ? 9.656 -7.598 -25.641 1 75.88 186 ARG A CA 1
ATOM 1382 C C . ARG A 1 186 ? 8.242 -7.082 -25.391 1 75.88 186 ARG A C 1
ATOM 1384 O O . ARG A 1 186 ? 7.977 -5.891 -25.547 1 75.88 186 ARG A O 1
ATOM 1391 N N . VAL A 1 187 ? 7.438 -7.945 -24.984 1 76.56 187 VAL A N 1
ATOM 1392 C CA . VAL A 1 187 ? 6.039 -7.57 -24.797 1 76.56 187 VAL A CA 1
ATOM 1393 C C . VAL A 1 187 ? 5.855 -6.938 -23.422 1 76.56 187 VAL A C 1
ATOM 1395 O O . VAL A 1 187 ? 4.906 -6.184 -23.188 1 76.56 187 VAL A O 1
ATOM 1398 N N . SER A 1 188 ? 6.758 -7.266 -22.484 1 74 188 SER A N 1
ATOM 1399 C CA . SER A 1 188 ? 6.629 -6.773 -21.125 1 74 188 SER A CA 1
ATOM 1400 C C . SER A 1 188 ? 7.027 -5.305 -21.031 1 74 188 SER A C 1
ATOM 1402 O O . SER A 1 188 ? 6.617 -4.605 -20.094 1 74 188 SER A O 1
ATOM 1404 N N . MET A 1 189 ? 7.723 -4.734 -21.953 1 71.12 189 MET A N 1
ATOM 1405 C CA . MET A 1 189 ? 8.258 -3.377 -21.891 1 71.12 189 MET A CA 1
ATOM 1406 C C . MET A 1 189 ? 7.129 -2.35 -21.875 1 71.12 189 MET A C 1
ATOM 1408 O O . MET A 1 189 ? 7.117 -1.442 -21.047 1 71.12 189 MET A O 1
ATOM 1412 N N . PRO A 1 190 ? 6.105 -2.521 -22.75 1 71.69 190 PRO A N 1
ATOM 1413 C CA . PRO A 1 190 ? 5.012 -1.546 -22.703 1 71.69 190 PRO A CA 1
ATOM 1414 C C . PRO A 1 190 ? 4.188 -1.648 -21.422 1 71.69 190 PRO A C 1
ATOM 1416 O O . PRO A 1 190 ? 3.537 -0.68 -21.016 1 71.69 190 PRO A O 1
ATOM 1419 N N . LEU A 1 191 ? 4.281 -2.775 -20.734 1 74 191 LEU A N 1
ATOM 1420 C CA . LEU A 1 191 ? 3.561 -3.004 -19.484 1 74 191 LEU A CA 1
ATOM 1421 C C . LEU A 1 191 ? 4.051 -2.059 -18.391 1 74 191 LEU A C 1
ATOM 1423 O O . LEU A 1 191 ? 3.248 -1.518 -17.625 1 74 191 LEU A O 1
ATOM 1427 N N . GLU A 1 192 ? 5.242 -1.795 -18.547 1 70.56 192 GLU A N 1
ATOM 1428 C CA . GLU A 1 192 ? 5.859 -0.927 -17.547 1 70.56 192 GLU A CA 1
ATOM 1429 C C . GLU A 1 192 ? 5.367 0.511 -17.688 1 70.56 192 GLU A C 1
ATOM 1431 O O . GLU A 1 192 ? 5.066 1.168 -16.688 1 70.56 192 GLU A O 1
ATOM 1436 N N . ALA A 1 193 ? 5.324 0.91 -18.875 1 75.88 193 ALA A N 1
ATOM 1437 C CA . ALA A 1 193 ? 4.867 2.273 -19.125 1 75.88 193 ALA A CA 1
ATOM 1438 C C . ALA A 1 193 ? 3.416 2.459 -18.688 1 75.88 193 ALA A C 1
ATOM 1440 O O . ALA A 1 193 ? 3.064 3.486 -18.109 1 75.88 193 ALA A O 1
ATOM 1441 N N . ARG A 1 194 ? 2.611 1.487 -18.906 1 78.5 194 ARG A N 1
ATOM 1442 C CA . ARG A 1 194 ? 1.203 1.572 -18.531 1 78.5 194 ARG A CA 1
ATOM 1443 C C . ARG A 1 194 ? 1.038 1.502 -17.016 1 78.5 194 ARG A C 1
ATOM 1445 O O . ARG A 1 194 ? 0.16 2.158 -16.453 1 78.5 194 ARG A O 1
ATOM 1452 N N . GLY A 1 195 ? 1.873 0.735 -16.453 1 76.19 195 GLY A N 1
ATOM 1453 C CA . GLY A 1 195 ? 1.859 0.666 -15.008 1 76.19 195 GLY A CA 1
ATOM 1454 C C . GLY A 1 195 ? 2.211 1.984 -14.344 1 76.19 195 GLY A C 1
ATOM 1455 O O . GLY A 1 195 ? 1.562 2.391 -13.375 1 76.19 195 GLY A O 1
ATOM 1456 N N . LEU A 1 196 ? 3.158 2.656 -14.953 1 73.75 196 LEU A N 1
ATOM 1457 C CA . LEU A 1 196 ? 3.572 3.951 -14.422 1 73.75 196 LEU A CA 1
ATOM 1458 C C . LEU A 1 196 ? 2.477 4.996 -14.625 1 73.75 196 LEU A C 1
ATOM 1460 O O . LEU A 1 196 ? 2.24 5.828 -13.742 1 73.75 196 LEU A O 1
ATOM 1464 N N . ALA A 1 197 ? 1.865 4.898 -15.719 1 79.75 197 ALA A N 1
ATOM 1465 C CA . ALA A 1 197 ? 0.771 5.824 -15.992 1 79.75 197 ALA A CA 1
ATOM 1466 C C . ALA A 1 197 ? -0.385 5.617 -15.023 1 79.75 197 ALA A C 1
ATOM 1468 O O . ALA A 1 197 ? -0.999 6.582 -14.562 1 79.75 197 ALA A O 1
ATOM 1469 N N . GLU A 1 198 ? -0.681 4.359 -14.719 1 81.75 198 GLU A N 1
ATOM 1470 C CA . GLU A 1 198 ? -1.727 4.023 -13.758 1 81.75 198 GLU A CA 1
ATOM 1471 C C . GLU A 1 198 ? -1.404 4.578 -12.375 1 81.75 198 GLU A C 1
ATOM 1473 O O . GLU A 1 198 ? -2.279 5.129 -11.703 1 81.75 198 GLU A O 1
ATOM 1478 N N . GLN A 1 199 ? -0.217 4.523 -12.039 1 75.12 199 GLN A N 1
ATOM 1479 C CA . GLN A 1 199 ? 0.202 5.008 -10.727 1 75.12 199 GLN A CA 1
ATOM 1480 C C . GLN A 1 199 ? 0.108 6.527 -10.648 1 75.12 199 GLN A C 1
ATOM 1482 O O . GLN A 1 199 ? -0.302 7.078 -9.625 1 75.12 199 GLN A O 1
ATOM 1487 N N . ALA A 1 200 ? 0.5 7.133 -11.656 1 76.88 200 ALA A N 1
ATOM 1488 C CA . ALA A 1 200 ? 0.421 8.586 -11.695 1 76.88 200 ALA A CA 1
ATOM 1489 C C . ALA A 1 200 ? -1.024 9.062 -11.57 1 76.88 200 ALA A C 1
ATOM 1491 O O . ALA A 1 200 ? -1.309 10.031 -10.859 1 76.88 200 ALA A O 1
ATOM 1492 N N . SER A 1 201 ? -1.883 8.352 -12.297 1 80.88 201 SER A N 1
ATOM 1493 C CA . SER A 1 201 ? -3.293 8.727 -12.242 1 80.88 201 SER A CA 1
ATOM 1494 C C . SER A 1 201 ? -3.887 8.453 -10.867 1 80.88 201 SER A C 1
ATOM 1496 O O . SER A 1 201 ? -4.715 9.219 -10.375 1 80.88 201 SER A O 1
ATOM 1498 N N . ALA A 1 202 ? -3.467 7.402 -10.289 1 76.31 202 ALA A N 1
ATOM 1499 C CA . ALA A 1 202 ? -3.914 7.078 -8.93 1 76.31 202 ALA A CA 1
ATOM 1500 C C . ALA A 1 202 ? -3.414 8.117 -7.93 1 76.31 202 ALA A C 1
ATOM 1502 O O . ALA A 1 202 ? -4.145 8.508 -7.016 1 76.31 202 ALA A O 1
ATOM 1503 N N . ALA A 1 203 ? -2.25 8.555 -8.109 1 68.06 203 ALA A N 1
ATOM 1504 C CA . ALA A 1 203 ? -1.671 9.578 -7.254 1 68.06 203 ALA A CA 1
ATOM 1505 C C . ALA A 1 203 ? -2.445 10.891 -7.371 1 68.06 203 ALA A C 1
ATOM 1507 O O . ALA A 1 203 ? -2.705 11.555 -6.367 1 68.06 203 ALA A O 1
ATOM 1508 N N . ARG A 1 204 ? -2.77 11.164 -8.516 1 75.31 204 ARG A N 1
ATOM 1509 C CA . ARG A 1 204 ? -3.545 12.383 -8.734 1 75.31 204 ARG A CA 1
ATOM 1510 C C . ARG A 1 204 ? -4.91 12.297 -8.062 1 75.31 204 ARG A C 1
ATOM 1512 O O . ARG A 1 204 ? -5.371 13.266 -7.457 1 75.31 204 ARG A O 1
ATOM 1519 N N . ALA A 1 205 ? -5.539 11.195 -8.234 1 78.94 205 ALA A N 1
ATOM 1520 C CA . ALA A 1 205 ? -6.836 11.008 -7.582 1 78.94 205 ALA A CA 1
ATOM 1521 C C . ALA A 1 205 ? -6.711 11.109 -6.066 1 78.94 205 ALA A C 1
ATOM 1523 O O . ALA A 1 205 ? -7.566 11.703 -5.406 1 78.94 205 ALA A O 1
ATOM 1524 N N . SER A 1 206 ? -5.699 10.586 -5.609 1 72.25 206 SER A N 1
ATOM 1525 C CA . SER A 1 206 ? -5.441 10.648 -4.176 1 72.25 206 SER A CA 1
ATOM 1526 C C . SER A 1 206 ? -5.176 12.078 -3.721 1 72.25 206 SER A C 1
ATOM 1528 O O . SER A 1 206 ? -5.594 12.477 -2.635 1 72.25 206 SER A O 1
ATOM 1530 N N . GLU A 1 207 ? -4.445 12.781 -4.477 1 71.62 207 GLU A N 1
ATOM 1531 C CA . GLU A 1 207 ? -4.176 14.188 -4.176 1 71.62 207 GLU A CA 1
ATOM 1532 C C . GLU A 1 207 ? -5.469 15 -4.129 1 71.62 207 GLU A C 1
ATOM 1534 O O . GLU A 1 207 ? -5.652 15.828 -3.236 1 71.62 207 GLU A O 1
ATOM 1539 N N . VAL A 1 208 ? -6.262 14.781 -5.059 1 77.44 208 VAL A N 1
ATOM 1540 C CA . VAL A 1 208 ? -7.543 15.484 -5.105 1 77.44 208 VAL A CA 1
ATOM 1541 C C . VAL A 1 208 ? -8.375 15.117 -3.881 1 77.44 208 VAL A C 1
ATOM 1543 O O . VAL A 1 208 ? -8.984 15.984 -3.252 1 77.44 208 VAL A O 1
ATOM 1546 N N . ALA A 1 209 ? -8.375 13.875 -3.607 1 76.88 209 ALA A N 1
ATOM 1547 C CA . ALA A 1 209 ? -9.109 13.43 -2.428 1 76.88 209 ALA A CA 1
ATOM 1548 C C . ALA A 1 209 ? -8.578 14.102 -1.163 1 76.88 209 ALA A C 1
ATOM 1550 O O . ALA A 1 209 ? -9.352 14.555 -0.318 1 76.88 209 ALA A O 1
ATOM 1551 N N . THR A 1 210 ? -7.301 14.117 -1.023 1 70.94 210 THR A N 1
ATOM 1552 C CA . THR A 1 210 ? -6.676 14.742 0.139 1 70.94 210 THR A CA 1
ATOM 1553 C C . THR A 1 210 ? -7.047 16.219 0.229 1 70.94 210 THR A C 1
ATOM 1555 O O . THR A 1 210 ? -7.367 16.719 1.31 1 70.94 210 THR A O 1
ATOM 1558 N N . ASP A 1 211 ? -6.98 16.891 -0.847 1 73.19 211 ASP A N 1
ATOM 1559 C CA . ASP A 1 211 ? -7.355 18.297 -0.909 1 73.19 211 ASP A CA 1
ATOM 1560 C C . ASP A 1 211 ? -8.797 18.5 -0.451 1 73.19 211 ASP A C 1
ATOM 1562 O O . ASP A 1 211 ? -9.086 19.422 0.324 1 73.19 211 ASP A O 1
ATOM 1566 N N . LEU A 1 212 ? -9.625 17.672 -0.942 1 74.88 212 LEU A N 1
ATOM 1567 C CA . LEU A 1 212 ? -11.047 17.828 -0.656 1 74.88 212 LEU A CA 1
ATOM 1568 C C . LEU A 1 212 ? -11.344 17.5 0.802 1 74.88 212 LEU A C 1
ATOM 1570 O O . LEU A 1 212 ? -12.156 18.172 1.442 1 74.88 212 LEU A O 1
ATOM 1574 N N . ILE A 1 213 ? -10.641 16.594 1.31 1 72.56 213 ILE A N 1
ATOM 1575 C CA . ILE A 1 213 ? -10.859 16.172 2.688 1 72.56 213 ILE A CA 1
ATOM 1576 C C . ILE A 1 213 ? -10.32 17.234 3.646 1 72.56 213 ILE A C 1
ATOM 1578 O O . ILE A 1 213 ? -10.977 17.578 4.633 1 72.56 213 ILE A O 1
ATOM 1582 N N . THR A 1 214 ? -9.18 17.703 3.33 1 66.5 214 THR A N 1
ATOM 1583 C CA . THR A 1 214 ? -8.594 18.75 4.172 1 66.5 214 THR A CA 1
ATOM 1584 C C . THR A 1 214 ? -9.391 20.047 4.074 1 66.5 214 THR A C 1
ATOM 1586 O O . THR A 1 214 ? -9.445 20.812 5.031 1 66.5 214 THR A O 1
ATOM 1589 N N . GLY A 1 215 ? -9.992 20.203 2.914 1 70.81 215 GLY A N 1
ATOM 1590 C CA . GLY A 1 215 ? -10.75 21.422 2.688 1 70.81 215 GLY A CA 1
ATOM 1591 C C . GLY A 1 215 ? -12.25 21.219 2.791 1 70.81 215 GLY A C 1
ATOM 1592 O O . GLY A 1 215 ? -13.023 21.953 2.184 1 70.81 215 GLY A O 1
ATOM 1593 N N . ILE A 1 216 ? -12.602 20.234 3.488 1 71.94 216 ILE A N 1
ATOM 1594 C CA . ILE A 1 216 ? -14 19.844 3.496 1 71.94 216 ILE A CA 1
ATOM 1595 C C . ILE A 1 216 ? -14.859 21 4.008 1 71.94 216 ILE A C 1
ATOM 1597 O O . ILE A 1 216 ? -15.969 21.219 3.518 1 71.94 216 ILE A O 1
ATOM 1601 N N . ARG A 1 217 ? -14.352 21.688 4.957 1 66.12 217 ARG A N 1
ATOM 1602 C CA . ARG A 1 217 ? -15.102 22.797 5.516 1 66.12 217 ARG A CA 1
ATOM 1603 C C . ARG A 1 217 ? -15.258 23.922 4.492 1 66.12 217 ARG A C 1
ATOM 1605 O O . ARG A 1 217 ? -16.297 24.578 4.441 1 66.12 217 ARG A O 1
ATOM 1612 N N . VAL A 1 218 ? -14.227 24.031 3.756 1 68.94 218 VAL A N 1
ATOM 1613 C CA . VAL A 1 218 ? -14.266 25.062 2.713 1 68.94 218 VAL A CA 1
ATOM 1614 C C . VAL A 1 218 ? -15.289 24.672 1.647 1 68.94 218 VAL A C 1
ATOM 1616 O O . VAL A 1 218 ? -16.094 25.5 1.21 1 68.94 218 VAL A O 1
ATOM 1619 N N . VAL A 1 219 ? -15.289 23.484 1.307 1 72.75 219 VAL A N 1
ATOM 1620 C CA . VAL A 1 219 ? -16.203 23 0.28 1 72.75 219 VAL A CA 1
ATOM 1621 C C . VAL A 1 219 ? -17.656 23.141 0.757 1 72.75 219 VAL A C 1
ATOM 1623 O O . VAL A 1 219 ? -18.516 23.562 -0.007 1 72.75 219 VAL A O 1
ATOM 1626 N N . ALA A 1 220 ? -17.766 22.797 1.979 1 68.81 220 ALA A N 1
ATOM 1627 C CA . ALA A 1 220 ? -19.109 22.922 2.559 1 68.81 220 ALA A CA 1
ATOM 1628 C C . ALA A 1 220 ? -19.531 24.375 2.666 1 68.81 220 ALA A C 1
ATOM 1630 O O . ALA A 1 220 ? -20.672 24.719 2.381 1 68.81 220 ALA A O 1
ATOM 1631 N N . GLY A 1 221 ? -18.625 25.172 3.113 1 67.88 221 GLY A N 1
ATOM 1632 C CA . GLY A 1 221 ? -18.922 26.578 3.309 1 67.88 221 GLY A CA 1
ATOM 1633 C C . GLY A 1 221 ? -19.203 27.312 2.012 1 67.88 221 GLY A C 1
ATOM 1634 O O . GLY A 1 221 ? -19.969 28.281 1.998 1 67.88 221 GLY A O 1
ATOM 1635 N N . MET A 1 222 ? -18.625 26.719 0.953 1 69.94 222 MET A N 1
ATOM 1636 C CA . MET A 1 222 ? -18.797 27.375 -0.344 1 69.94 222 MET A CA 1
ATOM 1637 C C . MET A 1 222 ? -19.891 26.688 -1.154 1 69.94 222 MET A C 1
ATOM 1639 O O . MET A 1 222 ? -20.109 27.031 -2.32 1 69.94 222 MET A O 1
ATOM 1643 N N . ASN A 1 223 ? -20.562 25.797 -0.61 1 68.25 223 ASN A N 1
ATOM 1644 C CA . ASN A 1 223 ? -21.562 25.016 -1.315 1 68.25 223 ASN A CA 1
ATOM 1645 C C . ASN A 1 223 ? -21.062 24.531 -2.666 1 68.25 223 ASN A C 1
ATOM 1647 O O . ASN A 1 223 ? -21.734 24.656 -3.68 1 68.25 223 ASN A O 1
ATOM 1651 N N . ALA A 1 224 ? -19.828 24.266 -2.65 1 71.62 224 ALA A N 1
ATOM 1652 C CA . ALA A 1 224 ? -19.188 23.766 -3.865 1 71.62 224 ALA A CA 1
ATOM 1653 C C . ALA A 1 224 ? -19.094 22.234 -3.852 1 71.62 224 ALA A C 1
ATOM 1655 O O . ALA A 1 224 ? -18.156 21.656 -4.414 1 71.62 224 ALA A O 1
ATOM 1656 N N . ARG A 1 225 ? -20.016 21.547 -3.275 1 76.06 225 ARG A N 1
ATOM 1657 C CA . ARG A 1 225 ? -19.984 20.094 -3.133 1 76.06 225 ARG A CA 1
ATOM 1658 C C . ARG A 1 225 ? -20.094 19.406 -4.492 1 76.06 225 ARG A C 1
ATOM 1660 O O . ARG A 1 225 ? -19.359 18.438 -4.762 1 76.06 225 ARG A O 1
ATOM 1667 N N . ALA A 1 226 ? -20.984 19.953 -5.277 1 73.69 226 ALA A N 1
ATOM 1668 C CA . ALA A 1 226 ? -21.188 19.312 -6.578 1 73.69 226 ALA A CA 1
ATOM 1669 C C . ALA A 1 226 ? -19.938 19.406 -7.438 1 73.69 226 ALA A C 1
ATOM 1671 O O . ALA A 1 226 ? -19.562 18.453 -8.109 1 73.69 226 ALA A O 1
ATOM 1672 N N . GLU A 1 227 ? -19.359 20.594 -7.32 1 76.56 227 GLU A N 1
ATOM 1673 C CA . GLU A 1 227 ? -18.141 20.766 -8.102 1 76.56 227 GLU A CA 1
ATOM 1674 C C . GLU A 1 227 ? -17.016 19.906 -7.555 1 76.56 227 GLU A C 1
ATOM 1676 O O . GLU A 1 227 ? -16.219 19.359 -8.32 1 76.56 227 GLU A O 1
ATOM 1681 N N . ALA A 1 228 ? -16.953 19.875 -6.273 1 78.69 228 ALA A N 1
ATOM 1682 C CA . ALA A 1 228 ? -15.93 19.031 -5.648 1 78.69 228 ALA A CA 1
ATOM 1683 C C . ALA A 1 228 ? -16.125 17.562 -6.008 1 78.69 228 ALA A C 1
ATOM 1685 O O . ALA A 1 228 ? -15.164 16.859 -6.32 1 78.69 228 ALA A O 1
ATOM 1686 N N . ALA A 1 229 ? -17.344 17.203 -5.98 1 78.94 229 ALA A N 1
ATOM 1687 C CA . ALA A 1 229 ? -17.656 15.828 -6.332 1 78.94 229 ALA A CA 1
ATOM 1688 C C . ALA A 1 229 ? -17.328 15.547 -7.797 1 78.94 229 ALA A C 1
ATOM 1690 O O . ALA A 1 229 ? -16.844 14.461 -8.133 1 78.94 229 ALA A O 1
ATOM 1691 N N . ARG A 1 230 ? -17.578 16.484 -8.672 1 81.25 230 ARG A N 1
ATOM 1692 C CA . ARG A 1 230 ? -17.281 16.328 -10.086 1 81.25 230 ARG A CA 1
ATOM 1693 C C . ARG A 1 230 ? -15.781 16.25 -10.328 1 81.25 230 ARG A C 1
ATOM 1695 O O . ARG A 1 230 ? -15.32 15.469 -11.172 1 81.25 230 ARG A O 1
ATOM 1702 N N . ARG A 1 231 ? -15.141 17.125 -9.641 1 79.06 231 ARG A N 1
ATOM 1703 C CA . ARG A 1 231 ? -13.688 17.125 -9.766 1 79.06 231 ARG A CA 1
ATOM 1704 C C . ARG A 1 231 ? -13.117 15.766 -9.344 1 79.06 231 ARG A C 1
ATOM 1706 O O . ARG A 1 231 ? -12.219 15.234 -10.008 1 79.06 231 ARG A O 1
ATOM 1713 N N . TYR A 1 232 ? -13.633 15.273 -8.32 1 83.81 232 TYR A N 1
ATOM 1714 C CA . TYR A 1 232 ? -13.141 13.984 -7.863 1 83.81 232 TYR A CA 1
ATOM 1715 C C . TYR A 1 232 ? -13.562 12.867 -8.812 1 83.81 232 TYR A C 1
ATOM 1717 O O . TYR A 1 232 ? -12.805 11.93 -9.055 1 83.81 232 TYR A O 1
ATOM 1725 N N . ARG A 1 233 ? -14.781 12.969 -9.273 1 84.75 233 ARG A N 1
ATOM 1726 C CA . ARG A 1 233 ? -15.266 11.961 -10.219 1 84.75 233 ARG A CA 1
ATOM 1727 C C . ARG A 1 233 ? -14.359 11.891 -11.445 1 84.75 233 ARG A C 1
ATOM 1729 O O . ARG A 1 233 ? -14.086 10.805 -11.961 1 84.75 233 ARG A O 1
ATOM 1736 N N . THR A 1 234 ? -13.953 13 -11.93 1 85.38 234 THR A N 1
ATOM 1737 C CA . THR A 1 234 ? -13.078 13.039 -13.102 1 85.38 234 THR A CA 1
ATOM 1738 C C . THR A 1 234 ? -11.727 12.414 -12.781 1 85.38 234 THR A C 1
ATOM 1740 O O . THR A 1 234 ? -11.203 11.625 -13.562 1 85.38 234 THR A O 1
ATOM 1743 N N . ALA A 1 235 ? -11.195 12.766 -11.648 1 84.31 235 ALA A N 1
ATOM 1744 C CA . ALA A 1 235 ? -9.906 12.211 -11.242 1 84.31 235 ALA A CA 1
ATOM 1745 C C . ALA A 1 235 ? -10.008 10.703 -11.016 1 84.31 235 ALA A C 1
ATOM 1747 O O . ALA A 1 235 ? -9.109 9.953 -11.406 1 84.31 235 ALA A O 1
ATOM 1748 N N . SER A 1 236 ? -11.078 10.312 -10.391 1 85.56 236 SER A N 1
ATOM 1749 C CA . SER A 1 236 ? -11.305 8.891 -10.133 1 85.56 236 SER A CA 1
ATOM 1750 C C . SER A 1 236 ? -11.508 8.117 -11.43 1 85.56 236 SER A C 1
ATOM 1752 O O . SER A 1 236 ? -11.023 6.988 -11.562 1 85.56 236 SER A O 1
ATOM 1754 N N . ASP A 1 237 ? -12.195 8.695 -12.352 1 88.56 237 ASP A N 1
ATOM 1755 C CA . ASP A 1 237 ? -12.422 8.055 -13.641 1 88.56 237 ASP A CA 1
ATOM 1756 C C . ASP A 1 237 ? -11.117 7.891 -14.414 1 88.56 237 ASP A C 1
ATOM 1758 O O . ASP A 1 237 ? -10.898 6.863 -15.062 1 88.56 237 ASP A O 1
ATOM 1762 N N . THR A 1 238 ? -10.367 8.875 -14.398 1 85.69 238 THR A N 1
ATOM 1763 C CA . THR A 1 238 ? -9.062 8.781 -15.055 1 85.69 238 THR A CA 1
ATOM 1764 C C . THR A 1 238 ? -8.211 7.688 -14.422 1 85.69 238 THR A C 1
ATOM 1766 O O . THR A 1 238 ? -7.535 6.938 -15.125 1 85.69 238 THR A O 1
ATOM 1769 N N . SER A 1 239 ? -8.242 7.602 -13.164 1 84.5 239 SER A N 1
ATOM 1770 C CA . SER A 1 239 ? -7.516 6.551 -12.453 1 84.5 239 SER A CA 1
ATOM 1771 C C . SER A 1 239 ? -8.039 5.168 -12.828 1 84.5 239 SER A C 1
ATOM 1773 O O . SER A 1 239 ? -7.258 4.246 -13.062 1 84.5 239 SER A O 1
ATOM 1775 N N . ARG A 1 240 ? -9.312 5.07 -12.914 1 84.88 240 ARG A N 1
ATOM 1776 C CA . ARG A 1 240 ? -9.93 3.803 -13.289 1 84.88 240 ARG A CA 1
ATOM 1777 C C . ARG A 1 240 ? -9.523 3.385 -14.695 1 84.88 240 ARG A C 1
ATOM 1779 O O . ARG A 1 240 ? -9.148 2.23 -14.922 1 84.88 240 ARG A O 1
ATOM 1786 N N . ARG A 1 241 ? -9.547 4.285 -15.633 1 86.81 241 ARG A N 1
ATOM 1787 C CA . ARG A 1 241 ? -9.164 3.973 -17 1 86.81 241 ARG A CA 1
ATOM 1788 C C . ARG A 1 241 ? -7.707 3.537 -17.094 1 86.81 241 ARG A C 1
ATOM 1790 O O . ARG A 1 241 ? -7.375 2.604 -17.812 1 86.81 241 ARG A O 1
ATOM 1797 N N . GLY A 1 242 ? -6.914 4.234 -16.344 1 82.38 242 GLY A N 1
ATOM 1798 C CA . GLY A 1 242 ? -5.52 3.832 -16.281 1 82.38 242 GLY A CA 1
ATOM 1799 C C . GLY A 1 242 ? -5.316 2.461 -15.672 1 82.38 242 GLY A C 1
ATOM 1800 O O . GLY A 1 242 ? -4.535 1.654 -16.172 1 82.38 242 GLY A O 1
ATOM 1801 N N . ALA A 1 243 ? -6.055 2.193 -14.672 1 79.81 243 ALA A N 1
ATOM 1802 C CA . ALA A 1 243 ? -5.949 0.908 -13.984 1 79.81 243 ALA A CA 1
ATOM 1803 C C . ALA A 1 243 ? -6.422 -0.232 -14.883 1 79.81 243 ALA A C 1
ATOM 1805 O O . ALA A 1 243 ? -5.781 -1.284 -14.953 1 79.81 243 ALA A O 1
ATOM 1806 N N . VAL A 1 244 ? -7.492 -0.003 -15.547 1 82.62 244 VAL A N 1
ATOM 1807 C CA . VAL A 1 244 ? -8.055 -1.024 -16.422 1 82.62 244 VAL A CA 1
ATOM 1808 C C . VAL A 1 244 ? -7.117 -1.257 -17.609 1 82.62 244 VAL A C 1
ATOM 1810 O O . VAL A 1 244 ? -6.863 -2.402 -18 1 82.62 244 VAL A O 1
ATOM 1813 N N . ALA A 1 245 ? -6.578 -0.178 -18.125 1 84.31 245 ALA A N 1
ATOM 1814 C CA . ALA A 1 245 ? -5.645 -0.31 -19.25 1 84.31 245 ALA A CA 1
ATOM 1815 C C . ALA A 1 245 ? -4.395 -1.077 -18.828 1 84.31 245 ALA A C 1
ATOM 1817 O O . ALA A 1 245 ? -3.91 -1.938 -19.562 1 84.31 245 ALA A O 1
ATOM 1818 N N . ALA A 1 246 ? -3.889 -0.793 -17.703 1 80.38 246 ALA A N 1
ATOM 1819 C CA . ALA A 1 246 ? -2.717 -1.496 -17.188 1 80.38 246 ALA A CA 1
ATOM 1820 C C . ALA A 1 246 ? -3.025 -2.971 -16.938 1 80.38 246 ALA A C 1
ATOM 1822 O O . ALA A 1 246 ? -2.238 -3.846 -17.312 1 80.38 246 ALA A O 1
ATOM 1823 N N . ALA A 1 247 ? -4.156 -3.191 -16.375 1 79.12 247 ALA A N 1
ATOM 1824 C CA . ALA A 1 247 ? -4.551 -4.566 -16.078 1 79.12 247 ALA A CA 1
ATOM 1825 C C . ALA A 1 247 ? -4.754 -5.363 -17.359 1 79.12 247 ALA A C 1
ATOM 1827 O O . ALA A 1 247 ? -4.355 -6.527 -17.453 1 79.12 247 ALA A O 1
ATOM 1828 N N . ARG A 1 248 ? -5.324 -4.758 -18.328 1 79.38 248 ARG A N 1
ATOM 1829 C CA . ARG A 1 248 ? -5.543 -5.426 -19.609 1 79.38 248 ARG A CA 1
ATOM 1830 C C . ARG A 1 248 ? -4.219 -5.777 -20.281 1 79.38 248 ARG A C 1
ATOM 1832 O O . ARG A 1 248 ? -4.105 -6.812 -20.938 1 79.38 248 ARG A O 1
ATOM 1839 N N . SER A 1 249 ? -3.295 -4.91 -20.141 1 80.88 249 SER A N 1
ATOM 1840 C CA . SER A 1 249 ? -1.983 -5.191 -20.703 1 80.88 249 SER A CA 1
ATOM 1841 C C . SER A 1 249 ? -1.334 -6.395 -20.031 1 80.88 249 SER A C 1
ATOM 1843 O O . SER A 1 249 ? -0.734 -7.242 -20.703 1 80.88 249 SER A O 1
ATOM 1845 N N . VAL A 1 250 ? -1.46 -6.457 -18.797 1 75.06 250 VAL A N 1
ATOM 1846 C CA . VAL A 1 250 ? -0.914 -7.586 -18.047 1 75.06 250 VAL A CA 1
ATOM 1847 C C . VAL A 1 250 ? -1.644 -8.867 -18.453 1 75.06 250 VAL A C 1
ATOM 1849 O O . VAL A 1 250 ? -1.019 -9.914 -18.625 1 75.06 250 VAL A O 1
ATOM 1852 N N . LEU A 1 251 ? -2.924 -8.719 -18.562 1 75 251 LEU A N 1
ATOM 1853 C CA . LEU A 1 251 ? -3.727 -9.883 -18.938 1 75 251 LEU A CA 1
ATOM 1854 C C . LEU A 1 251 ? -3.395 -10.336 -20.359 1 75 251 LEU A C 1
ATOM 1856 O O . LEU A 1 251 ? -3.344 -11.531 -20.641 1 75 251 LEU A O 1
ATOM 1860 N N . ALA A 1 252 ? -3.211 -9.383 -21.219 1 78.38 252 ALA A N 1
ATOM 1861 C CA . ALA A 1 252 ? -2.799 -9.727 -22.578 1 78.38 252 ALA A CA 1
ATOM 1862 C C . ALA A 1 252 ? -1.453 -10.445 -22.578 1 78.38 252 ALA A C 1
ATOM 1864 O O . ALA A 1 252 ? -1.256 -11.398 -23.328 1 78.38 252 ALA A O 1
ATOM 1865 N N . TYR A 1 253 ? -0.643 -9.992 -21.797 1 78.31 253 TYR A N 1
ATOM 1866 C CA . TYR A 1 253 ? 0.658 -10.633 -21.641 1 78.31 253 TYR A CA 1
ATOM 1867 C C . TYR A 1 253 ? 0.506 -12.055 -21.125 1 78.31 253 TYR A C 1
ATOM 1869 O O . TYR A 1 253 ? 1.136 -12.984 -21.641 1 78.31 253 TYR A O 1
ATOM 1877 N N . SER A 1 254 ? -0.297 -12.203 -20.094 1 76 254 SER A N 1
ATOM 1878 C CA . SER A 1 254 ? -0.521 -13.523 -19.516 1 76 254 SER A CA 1
ATOM 1879 C C . SER A 1 254 ? -1.179 -14.461 -20.516 1 76 254 SER A C 1
ATOM 1881 O O . SER A 1 254 ? -0.831 -15.648 -20.594 1 76 254 SER A O 1
ATOM 1883 N N . GLY A 1 255 ? -2.1 -13.859 -21.219 1 75.69 255 GLY A N 1
ATOM 1884 C CA . GLY A 1 255 ? -2.727 -14.648 -22.266 1 75.69 255 GLY A CA 1
ATOM 1885 C C . GLY A 1 255 ? -1.756 -15.078 -23.359 1 75.69 255 GLY A C 1
ATOM 1886 O O . GLY A 1 255 ? -1.774 -16.234 -23.781 1 75.69 255 GLY A O 1
ATOM 1887 N N . LEU A 1 256 ? -0.919 -14.219 -23.734 1 78.12 256 LEU A N 1
ATOM 1888 C CA . LEU A 1 256 ? 0.089 -14.531 -24.734 1 78.12 256 LEU A CA 1
ATOM 1889 C C . LEU A 1 256 ? 1.069 -15.578 -24.219 1 78.12 256 LEU A C 1
ATOM 1891 O O . LEU A 1 256 ? 1.465 -16.484 -24.953 1 78.12 256 LEU A O 1
ATOM 1895 N N . SER A 1 257 ? 1.421 -15.406 -23.031 1 78.31 257 SER A N 1
ATOM 1896 C CA . SER A 1 257 ? 2.318 -16.375 -22.406 1 78.31 257 SER A CA 1
ATOM 1897 C C . SER A 1 257 ? 1.698 -17.766 -22.391 1 78.31 257 SER A C 1
ATOM 1899 O O . SER A 1 257 ? 2.375 -18.75 -22.672 1 78.31 257 SER A O 1
ATOM 1901 N N . GLN A 1 258 ? 0.44 -17.781 -22.062 1 76.12 258 GLN A N 1
ATOM 1902 C CA . GLN A 1 258 ? -0.252 -19.078 -22.031 1 76.12 258 GLN A CA 1
ATOM 1903 C C . GLN A 1 258 ? -0.337 -19.688 -23.438 1 76.12 258 GLN A C 1
ATOM 1905 O O . GLN A 1 258 ? -0.172 -20.891 -23.594 1 76.12 258 GLN A O 1
ATOM 1910 N N . LEU A 1 259 ? -0.6 -18.875 -24.391 1 80.31 259 LEU A N 1
ATOM 1911 C CA . LEU A 1 259 ? -0.67 -19.359 -25.766 1 80.31 259 LEU A CA 1
ATOM 1912 C C . LEU A 1 259 ? 0.682 -19.891 -26.234 1 80.31 259 LEU A C 1
ATOM 1914 O O . LEU A 1 259 ? 0.757 -20.953 -26.844 1 80.31 259 LEU A O 1
ATOM 1918 N N . LEU A 1 260 ? 1.632 -19.141 -25.953 1 81.62 260 LEU A N 1
ATOM 1919 C CA . LEU A 1 260 ? 2.973 -19.547 -26.344 1 81.62 260 LEU A CA 1
ATOM 1920 C C . LEU A 1 260 ? 3.381 -20.844 -25.641 1 81.62 260 LEU A C 1
ATOM 1922 O O . LEU A 1 260 ? 4.027 -21.703 -26.234 1 81.62 260 LEU A O 1
ATOM 1926 N N . SER A 1 261 ? 3.027 -20.875 -24.406 1 79.56 261 SER A N 1
ATOM 1927 C CA . SER A 1 261 ? 3.312 -22.094 -23.656 1 79.56 261 SER A CA 1
ATOM 1928 C C . SER A 1 261 ? 2.566 -23.297 -24.234 1 79.56 261 SER A C 1
ATOM 1930 O O . SER A 1 261 ? 3.109 -24.391 -24.297 1 79.56 261 SER A O 1
ATOM 1932 N N . GLY A 1 262 ? 1.323 -23.094 -24.609 1 80 262 GLY A N 1
ATOM 1933 C CA . GLY A 1 262 ? 0.55 -24.156 -25.234 1 80 262 GLY A CA 1
ATOM 1934 C C . GLY A 1 262 ? 1.148 -24.641 -26.547 1 80 262 GLY A C 1
ATOM 1935 O O . GLY A 1 262 ? 1.229 -25.844 -26.797 1 80 262 GLY A O 1
ATOM 1936 N N . VAL A 1 263 ? 1.57 -23.719 -27.281 1 82.69 263 VAL A N 1
ATOM 1937 C CA . VAL A 1 263 ? 2.199 -24.047 -28.547 1 82.69 263 VAL A CA 1
ATOM 1938 C C . VAL A 1 263 ? 3.496 -24.812 -28.312 1 82.69 263 VAL A C 1
ATOM 1940 O O . VAL A 1 263 ? 3.797 -25.781 -29.016 1 82.69 263 VAL A O 1
ATOM 1943 N N . PHE A 1 264 ? 4.188 -24.406 -27.391 1 83.94 264 PHE A N 1
ATOM 1944 C CA . PHE A 1 264 ? 5.43 -25.062 -27.016 1 83.94 264 PHE A CA 1
ATOM 1945 C C . PHE A 1 264 ? 5.164 -26.5 -26.578 1 83.94 264 PHE A C 1
ATOM 1947 O O . PHE A 1 264 ? 5.852 -27.422 -27.016 1 83.94 264 PHE A O 1
ATOM 1954 N N . LEU A 1 265 ? 4.199 -26.672 -25.766 1 84.06 265 LEU A N 1
ATOM 1955 C CA . LEU A 1 265 ? 3.848 -28.016 -25.281 1 84.06 265 LEU A CA 1
ATOM 1956 C C . LEU A 1 265 ? 3.385 -28.891 -26.438 1 84.06 265 LEU A C 1
ATOM 1958 O O . LEU A 1 265 ? 3.771 -30.062 -26.531 1 84.06 265 LEU A O 1
ATOM 1962 N N . ALA A 1 266 ? 2.598 -28.281 -27.281 1 83.31 266 ALA A N 1
ATOM 1963 C CA . ALA A 1 266 ? 2.098 -29.031 -28.422 1 83.31 266 ALA A CA 1
ATOM 1964 C C . ALA A 1 266 ? 3.236 -29.438 -29.359 1 83.31 266 ALA A C 1
ATOM 1966 O O . ALA A 1 266 ? 3.24 -30.547 -29.891 1 83.31 266 ALA A O 1
ATOM 1967 N N . ALA A 1 267 ? 4.117 -28.562 -29.562 1 86.25 267 ALA A N 1
ATOM 1968 C CA . ALA A 1 267 ? 5.266 -28.859 -30.422 1 86.25 267 ALA A CA 1
ATOM 1969 C C . ALA A 1 267 ? 6.129 -29.969 -29.828 1 86.25 267 ALA A C 1
ATOM 1971 O O . ALA A 1 267 ? 6.562 -30.875 -30.547 1 86.25 267 ALA A O 1
ATOM 1972 N N . LEU A 1 268 ? 6.332 -29.875 -28.594 1 88.25 268 LEU A N 1
ATOM 1973 C CA . LEU A 1 268 ? 7.141 -30.891 -27.922 1 88.25 268 LEU A CA 1
ATOM 1974 C C . LEU A 1 268 ? 6.414 -32.25 -27.906 1 88.25 268 LEU A C 1
ATOM 1976 O O . LEU A 1 268 ? 7.047 -33.281 -28.031 1 88.25 268 LEU A O 1
ATOM 1980 N N . ALA A 1 269 ? 5.152 -32.125 -27.672 1 87.94 269 ALA A N 1
ATOM 1981 C CA . ALA A 1 269 ? 4.344 -33.344 -27.688 1 87.94 269 ALA A CA 1
ATOM 1982 C C . ALA A 1 269 ? 4.383 -34.031 -29.047 1 87.94 269 ALA A C 1
ATOM 1984 O O . ALA A 1 269 ? 4.504 -35.25 -29.156 1 87.94 269 ALA A O 1
ATOM 1985 N N . THR A 1 270 ? 4.305 -33.188 -30.062 1 87.56 270 THR A N 1
ATOM 1986 C CA . THR A 1 270 ? 4.344 -33.719 -31.422 1 87.56 270 THR A CA 1
ATOM 1987 C C . THR A 1 270 ? 5.707 -34.312 -31.734 1 87.56 270 THR A C 1
ATOM 1989 O O . THR A 1 270 ? 5.789 -35.469 -32.219 1 87.56 270 THR A O 1
ATOM 1992 N N . ALA A 1 271 ? 6.676 -33.656 -31.406 1 90.88 271 ALA A N 1
ATOM 1993 C CA . ALA A 1 271 ? 8.023 -34.125 -31.672 1 90.88 271 ALA A CA 1
ATOM 1994 C C . ALA A 1 271 ? 8.32 -35.406 -30.875 1 90.88 271 ALA A C 1
ATOM 1996 O O . ALA A 1 271 ? 8.859 -36.375 -31.422 1 90.88 271 ALA A O 1
ATOM 1997 N N . SER A 1 272 ? 8.016 -35.375 -29.672 1 91.69 272 SER A N 1
ATOM 1998 C CA . SER A 1 272 ? 8.273 -36.531 -28.828 1 91.69 272 SER A CA 1
ATOM 1999 C C . SER A 1 272 ? 7.395 -37.719 -29.219 1 91.69 272 SER A C 1
ATOM 2001 O O . SER A 1 272 ? 7.82 -38.875 -29.141 1 91.69 272 SER A O 1
ATOM 2003 N N . GLY A 1 273 ? 6.137 -37.438 -29.578 1 89.5 273 GLY A N 1
ATOM 2004 C CA . GLY A 1 273 ? 5.266 -38.5 -30.062 1 89.5 273 GLY A CA 1
ATOM 2005 C C . GLY A 1 273 ? 5.828 -39.219 -31.281 1 89.5 273 GLY A C 1
ATOM 2006 O O . GLY A 1 273 ? 5.797 -40.438 -31.328 1 89.5 273 GLY A O 1
ATOM 2007 N N . TYR A 1 274 ? 6.344 -38.5 -32.188 1 91.19 274 TYR A N 1
ATOM 2008 C CA . TYR A 1 274 ? 6.938 -39.094 -33.375 1 91.19 274 TYR A CA 1
ATOM 2009 C C . TYR A 1 274 ? 8.188 -39.906 -33.031 1 91.19 274 TYR A C 1
ATOM 2011 O O . TYR A 1 274 ? 8.414 -41 -33.562 1 91.19 274 TYR A O 1
ATOM 2019 N N . LEU A 1 275 ? 8.961 -39.375 -32.188 1 92.31 275 LEU A N 1
ATOM 2020 C CA . LEU A 1 275 ? 10.156 -40.094 -31.734 1 92.31 275 LEU A CA 1
ATOM 2021 C C . LEU A 1 275 ? 9.781 -41.406 -31.016 1 92.31 275 LEU A C 1
ATOM 2023 O O . LEU A 1 275 ? 10.484 -42.406 -31.141 1 92.31 275 LEU A O 1
ATOM 2027 N N . ALA A 1 276 ? 8.727 -41.344 -30.312 1 91.25 276 ALA A N 1
ATOM 2028 C CA . ALA A 1 276 ? 8.258 -42.562 -29.609 1 91.25 276 ALA A CA 1
ATOM 2029 C C . ALA A 1 276 ? 7.723 -43.594 -30.594 1 91.25 276 ALA A C 1
ATOM 2031 O O . ALA A 1 276 ? 7.941 -44.781 -30.422 1 91.25 276 ALA A O 1
ATOM 2032 N N . LEU A 1 277 ? 6.996 -43.156 -31.578 1 89.75 277 LEU A N 1
ATOM 2033 C CA . LEU A 1 277 ? 6.465 -44.062 -32.594 1 89.75 277 LEU A CA 1
ATOM 2034 C C . LEU A 1 277 ? 7.59 -44.719 -33.375 1 89.75 277 LEU A C 1
ATOM 2036 O O . LEU A 1 277 ? 7.477 -45.906 -33.75 1 89.75 277 LEU A O 1
ATOM 2040 N N . ASP A 1 278 ? 8.602 -43.969 -33.594 1 90.94 278 ASP A N 1
ATOM 2041 C CA . ASP A 1 278 ? 9.75 -44.5 -34.312 1 90.94 278 ASP A CA 1
ATOM 2042 C C . ASP A 1 278 ? 10.617 -45.344 -33.406 1 90.94 278 ASP A C 1
ATOM 2044 O O . ASP A 1 278 ? 11.594 -45.969 -33.844 1 90.94 278 ASP A O 1
ATOM 2048 N N . GLY A 1 279 ? 10.359 -45.375 -32.125 1 89.69 279 GLY A N 1
ATOM 2049 C CA . GLY A 1 279 ? 11.047 -46.25 -31.156 1 89.69 279 GLY A CA 1
ATOM 2050 C C . GLY A 1 279 ? 12.305 -45.625 -30.594 1 89.69 279 GLY A C 1
ATOM 2051 O O . GLY A 1 279 ? 13.133 -46.281 -29.984 1 89.69 279 GLY A O 1
ATOM 2052 N N . HIS A 1 280 ? 12.438 -44.344 -30.828 1 91.81 280 HIS A N 1
ATOM 2053 C CA . HIS A 1 280 ? 13.641 -43.656 -30.359 1 91.81 280 HIS A CA 1
ATOM 2054 C C . HIS A 1 280 ? 13.531 -43.344 -28.875 1 91.81 280 HIS A C 1
ATOM 2056 O O . HIS A 1 280 ? 14.547 -43.156 -28.188 1 91.81 280 HIS A O 1
ATOM 2062 N N . ILE A 1 281 ? 12.289 -43.219 -28.344 1 92.75 281 ILE A N 1
ATOM 2063 C CA . ILE A 1 281 ? 12.086 -42.969 -26.922 1 92.75 281 ILE A CA 1
ATOM 2064 C C . ILE A 1 281 ? 10.938 -43.844 -26.422 1 92.75 281 ILE A C 1
ATOM 2066 O O . ILE A 1 281 ? 10.094 -44.281 -27.203 1 92.75 281 ILE A O 1
ATOM 2070 N N . THR A 1 282 ? 10.961 -44.094 -25.172 1 92 282 THR A N 1
ATOM 2071 C CA . THR A 1 282 ? 9.938 -44.906 -24.547 1 92 282 THR A CA 1
ATOM 2072 C C . THR A 1 282 ? 8.711 -44.094 -24.188 1 92 282 THR A C 1
ATOM 2074 O O . THR A 1 282 ? 8.734 -42.844 -24.281 1 92 282 THR A O 1
ATOM 2077 N N . ILE A 1 283 ? 7.582 -44.781 -23.797 1 87.5 283 ILE A N 1
ATOM 2078 C CA . ILE A 1 283 ? 6.367 -44.094 -23.359 1 87.5 283 ILE A CA 1
ATOM 2079 C C . ILE A 1 283 ? 6.66 -43.281 -22.078 1 87.5 283 ILE A C 1
ATOM 2081 O O . ILE A 1 283 ? 6.16 -42.188 -21.922 1 87.5 283 ILE A O 1
ATOM 2085 N N . GLY A 1 284 ? 7.449 -43.875 -21.203 1 91.25 284 GLY A N 1
ATOM 2086 C CA . GLY A 1 284 ? 7.855 -43.156 -20.016 1 91.25 284 GLY A CA 1
ATOM 2087 C C . GLY A 1 284 ? 8.617 -41.875 -20.312 1 91.25 284 GLY A C 1
ATOM 2088 O O . GLY A 1 284 ? 8.398 -40.844 -19.688 1 91.25 284 GLY A O 1
ATOM 2089 N N . GLN A 1 285 ? 9.508 -42 -21.266 1 93.06 285 GLN A N 1
ATOM 2090 C CA . GLN A 1 285 ? 10.266 -40.812 -21.672 1 93.06 285 GLN A CA 1
ATOM 2091 C C . GLN A 1 285 ? 9.367 -39.75 -22.312 1 93.06 285 GLN A C 1
ATOM 2093 O O . GLN A 1 285 ? 9.586 -38.562 -22.156 1 93.06 285 GLN A O 1
ATOM 2098 N N . LEU A 1 286 ? 8.367 -40.219 -23.078 1 91.12 286 LEU A N 1
ATOM 2099 C CA . LEU A 1 286 ? 7.379 -39.312 -23.641 1 91.12 286 LEU A CA 1
ATOM 2100 C C . LEU A 1 286 ? 6.66 -38.531 -22.531 1 91.12 286 LEU A C 1
ATOM 2102 O O . LEU A 1 286 ? 6.523 -37.312 -22.594 1 91.12 286 LEU A O 1
ATOM 2106 N N . VAL A 1 287 ? 6.23 -39.219 -21.484 1 89.69 287 VAL A N 1
ATOM 2107 C CA . VAL A 1 287 ? 5.543 -38.594 -20.344 1 89.69 287 VAL A CA 1
ATOM 2108 C C . VAL A 1 287 ? 6.484 -37.625 -19.625 1 89.69 287 VAL A C 1
ATOM 2110 O O . VAL A 1 287 ? 6.066 -36.562 -19.203 1 89.69 287 VAL A O 1
ATOM 2113 N N . THR A 1 288 ? 7.711 -38 -19.484 1 92.56 288 THR A N 1
ATOM 2114 C CA . THR A 1 288 ? 8.711 -37.156 -18.875 1 92.56 288 THR A CA 1
ATOM 2115 C C . THR A 1 288 ? 8.859 -35.844 -19.656 1 92.56 288 THR A C 1
ATOM 2117 O O . THR A 1 288 ? 8.906 -34.75 -19.078 1 92.56 288 THR A O 1
ATOM 2120 N N . VAL A 1 289 ? 8.938 -35.969 -20.969 1 91.69 289 VAL A N 1
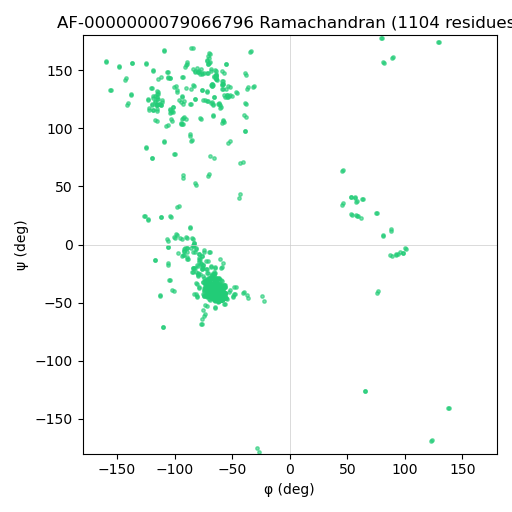ATOM 2121 C CA . VAL A 1 289 ? 9.102 -34.781 -21.828 1 91.69 289 VAL A CA 1
ATOM 2122 C C . VAL A 1 289 ? 7.906 -33.844 -21.656 1 91.69 289 VAL A C 1
ATOM 2124 O O . VAL A 1 289 ? 8.07 -32.656 -21.5 1 91.69 289 VAL A O 1
ATOM 2127 N N . LEU A 1 290 ? 6.711 -34.344 -21.641 1 87.25 290 LEU A N 1
ATOM 2128 C CA . LEU A 1 290 ? 5.5 -33.531 -21.5 1 87.25 290 LEU A CA 1
ATOM 2129 C C . LEU A 1 290 ? 5.418 -32.906 -20.109 1 87.25 290 LEU A C 1
ATOM 2131 O O . LEU A 1 290 ? 5.02 -31.75 -19.969 1 87.25 290 LEU A O 1
ATOM 2135 N N . GLY A 1 291 ? 5.754 -33.688 -19.094 1 87.94 291 GLY A N 1
ATOM 2136 C CA . GLY A 1 291 ? 5.785 -33.156 -17.734 1 87.94 291 GLY A CA 1
ATOM 2137 C C . GLY A 1 291 ? 6.789 -32.031 -17.562 1 87.94 291 GLY A C 1
ATOM 2138 O O . GLY A 1 291 ? 6.496 -31.016 -16.906 1 87.94 291 GLY A O 1
ATOM 2139 N N . LEU A 1 292 ? 7.957 -32.219 -18.109 1 89.94 292 LEU A N 1
ATOM 2140 C CA . LEU A 1 292 ? 9 -31.203 -18 1 89.94 292 LEU A CA 1
ATOM 2141 C C . LEU A 1 292 ? 8.602 -29.938 -18.766 1 89.94 292 LEU A C 1
ATOM 2143 O O . LEU A 1 292 ? 8.945 -28.828 -18.359 1 89.94 292 LEU A O 1
ATOM 2147 N N . ALA A 1 293 ? 7.938 -30.156 -19.875 1 85.12 293 ALA A N 1
ATOM 2148 C CA . ALA A 1 293 ? 7.43 -29.016 -20.609 1 85.12 293 ALA A CA 1
ATOM 2149 C C . ALA A 1 293 ? 6.453 -28.203 -19.766 1 85.12 293 ALA A C 1
ATOM 2151 O O . ALA A 1 293 ? 6.48 -26.969 -19.797 1 85.12 293 ALA A O 1
ATOM 2152 N N . GLN A 1 294 ? 5.582 -28.828 -19.062 1 78.81 294 GLN A N 1
ATOM 2153 C CA . GLN A 1 294 ? 4.625 -28.156 -18.188 1 78.81 294 GLN A CA 1
ATOM 2154 C C . GLN A 1 294 ? 5.336 -27.453 -17.031 1 78.81 294 GLN A C 1
ATOM 2156 O O . GLN A 1 294 ? 4.941 -26.359 -16.625 1 78.81 294 GLN A O 1
ATOM 2161 N N . PHE A 1 295 ? 6.293 -28.172 -16.516 1 82 295 PHE A N 1
ATOM 2162 C CA . PHE A 1 295 ? 7.102 -27.609 -15.438 1 82 295 PHE A CA 1
ATOM 2163 C C . PHE A 1 295 ? 7.754 -26.297 -15.898 1 82 295 PHE A C 1
ATOM 2165 O O . PHE A 1 295 ? 7.766 -25.312 -15.156 1 82 295 PHE A O 1
ATOM 2172 N N . LEU A 1 296 ? 8.242 -26.25 -17.047 1 81.94 296 LEU A N 1
ATOM 2173 C CA . LEU A 1 296 ? 8.945 -25.094 -17.594 1 81.94 296 LEU A CA 1
ATOM 2174 C C . LEU A 1 296 ? 7.988 -23.922 -17.797 1 81.94 296 LEU A C 1
ATOM 2176 O O . LEU A 1 296 ? 8.406 -22.766 -17.734 1 81.94 296 LEU A O 1
ATOM 2180 N N . GLN A 1 297 ? 6.762 -24.281 -17.984 1 75.31 297 GLN A N 1
ATOM 2181 C CA . GLN A 1 297 ? 5.766 -23.219 -18.141 1 75.31 297 GLN A CA 1
ATOM 2182 C C . GLN A 1 297 ? 5.66 -22.359 -16.891 1 75.31 297 GLN A C 1
ATOM 2184 O O . GLN A 1 297 ? 5.539 -21.141 -16.969 1 75.31 297 GLN A O 1
ATOM 2189 N N . GLY A 1 298 ? 5.637 -23 -15.758 1 72.69 298 GLY A N 1
ATOM 2190 C CA . GLY A 1 298 ? 5.594 -22.266 -14.5 1 72.69 298 GLY A CA 1
ATOM 2191 C C . GLY A 1 298 ? 6.809 -21.375 -14.281 1 72.69 298 GLY A C 1
ATOM 2192 O O . GLY A 1 298 ? 6.684 -20.25 -13.812 1 72.69 298 GLY A O 1
ATOM 2193 N N . ALA A 1 299 ? 7.934 -21.844 -14.664 1 74.19 299 ALA A N 1
ATOM 2194 C CA . ALA A 1 299 ? 9.195 -21.125 -14.484 1 74.19 299 ALA A CA 1
ATOM 2195 C C . ALA A 1 299 ? 9.25 -19.891 -15.375 1 74.19 299 ALA A C 1
ATOM 2197 O O . ALA A 1 299 ? 9.766 -18.844 -14.969 1 74.19 299 ALA A O 1
ATOM 2198 N N . LEU A 1 300 ? 8.695 -19.969 -16.516 1 71.56 300 LEU A N 1
ATOM 2199 C CA . LEU A 1 300 ? 8.789 -18.891 -17.484 1 71.56 300 LEU A CA 1
ATOM 2200 C C . LEU A 1 300 ? 7.875 -17.734 -17.109 1 71.56 300 LEU A C 1
ATOM 2202 O O . LEU A 1 300 ? 8.141 -16.578 -17.469 1 71.56 300 LEU A O 1
ATOM 2206 N N . ALA A 1 301 ? 6.82 -18.047 -16.406 1 67.56 301 ALA A N 1
ATOM 2207 C CA . ALA A 1 301 ? 5.898 -17 -15.961 1 67.56 301 ALA A CA 1
ATOM 2208 C C . ALA A 1 301 ? 6.59 -16.016 -15.031 1 67.56 301 ALA A C 1
ATOM 2210 O O . ALA A 1 301 ? 6.266 -14.82 -15.023 1 67.56 301 ALA A O 1
ATOM 2211 N N . HIS A 1 302 ? 7.562 -16.391 -14.305 1 68.25 302 HIS A N 1
ATOM 2212 C CA . HIS A 1 302 ? 8.242 -15.555 -13.32 1 68.25 302 HIS A CA 1
ATOM 2213 C C . HIS A 1 302 ? 9.273 -14.648 -13.984 1 68.25 302 HIS A C 1
ATOM 2215 O O . HIS A 1 302 ? 9.633 -13.602 -13.438 1 68.25 302 HIS A O 1
ATOM 2221 N N . VAL A 1 303 ? 9.773 -14.969 -15.117 1 67.44 303 VAL A N 1
ATOM 2222 C CA . VAL A 1 303 ? 10.82 -14.203 -15.789 1 67.44 303 VAL A CA 1
ATOM 2223 C C . VAL A 1 303 ? 10.234 -12.891 -16.312 1 67.44 303 VAL A C 1
ATOM 2225 O O . VAL A 1 303 ? 10.906 -11.852 -16.297 1 67.44 303 VAL A O 1
ATOM 2228 N N . GLY A 1 304 ? 8.992 -12.867 -16.656 1 63.41 304 GLY A N 1
ATOM 2229 C CA . GLY A 1 304 ? 8.367 -11.703 -17.266 1 63.41 304 GLY A CA 1
ATOM 2230 C C . GLY A 1 304 ? 8.211 -10.539 -16.297 1 63.41 304 GLY A C 1
ATOM 2231 O O . GLY A 1 304 ? 8.328 -9.375 -16.688 1 63.41 304 GLY A O 1
ATOM 2232 N N . THR A 1 305 ? 8.008 -10.875 -15.086 1 66.69 305 THR A N 1
ATOM 2233 C CA . THR A 1 305 ? 7.703 -9.797 -14.148 1 66.69 305 THR A CA 1
ATOM 2234 C C . THR A 1 305 ? 8.977 -9.273 -13.492 1 66.69 305 THR A C 1
ATOM 2236 O O . THR A 1 305 ? 8.953 -8.242 -12.812 1 66.69 305 THR A O 1
ATOM 2239 N N . PHE A 1 306 ? 10.148 -9.891 -13.734 1 73.06 306 PHE A N 1
ATOM 2240 C CA . PHE A 1 306 ? 11.398 -9.523 -13.078 1 73.06 306 PHE A CA 1
ATOM 2241 C C . PHE A 1 306 ? 11.836 -8.125 -13.492 1 73.06 306 PHE A C 1
ATOM 2243 O O . PHE A 1 306 ? 12.219 -7.309 -12.641 1 73.06 306 PHE A O 1
ATOM 2250 N N . ALA A 1 307 ? 11.766 -7.914 -14.781 1 68.81 307 ALA A N 1
ATOM 2251 C CA . ALA A 1 307 ? 12.273 -6.637 -15.273 1 68.81 307 ALA A CA 1
ATOM 2252 C C . ALA A 1 307 ? 11.523 -5.465 -14.641 1 68.81 307 ALA A C 1
ATOM 2254 O O . ALA A 1 307 ? 12.133 -4.488 -14.203 1 68.81 307 ALA A O 1
ATOM 2255 N N . SER A 1 308 ? 10.297 -5.617 -14.57 1 68.5 308 SER A N 1
ATOM 2256 C CA . SER A 1 308 ? 9.492 -4.551 -13.992 1 68.5 308 SER A CA 1
ATOM 2257 C C . SER A 1 308 ? 9.797 -4.359 -12.516 1 68.5 308 SER A C 1
ATOM 2259 O O . SER A 1 308 ? 9.961 -3.227 -12.047 1 68.5 308 SER A O 1
ATOM 2261 N N . ASN A 1 309 ? 9.859 -5.422 -11.805 1 75.94 309 ASN A N 1
ATOM 2262 C CA . ASN A 1 309 ? 10.18 -5.359 -10.383 1 75.94 309 ASN A CA 1
ATOM 2263 C C . ASN A 1 309 ? 11.555 -4.738 -10.148 1 75.94 309 ASN A C 1
ATOM 2265 O O . ASN A 1 309 ? 11.734 -3.963 -9.203 1 75.94 309 ASN A O 1
ATOM 2269 N N . TRP A 1 310 ? 12.391 -5.027 -11.055 1 78.56 310 TRP A N 1
ATOM 2270 C CA . TRP A 1 310 ? 13.766 -4.547 -10.938 1 78.56 310 TRP A CA 1
ATOM 2271 C C . TRP A 1 310 ? 13.828 -3.035 -11.117 1 78.56 310 TRP A C 1
ATOM 2273 O O . TRP A 1 310 ? 14.562 -2.35 -10.398 1 78.56 310 TRP A O 1
ATOM 2283 N N . ILE A 1 311 ? 13.133 -2.551 -12.039 1 75.12 311 ILE A N 1
ATOM 2284 C CA . ILE A 1 311 ? 13.109 -1.118 -12.312 1 75.12 311 ILE A CA 1
ATOM 2285 C C . ILE A 1 311 ? 12.578 -0.369 -11.086 1 75.12 311 ILE A C 1
ATOM 2287 O O . ILE A 1 311 ? 13.156 0.639 -10.672 1 75.12 311 ILE A O 1
ATOM 2291 N N . HIS A 1 312 ? 11.547 -0.907 -10.461 1 75.81 312 HIS A N 1
ATOM 2292 C CA . HIS A 1 312 ? 10.961 -0.262 -9.289 1 75.81 312 HIS A CA 1
ATOM 2293 C C . HIS A 1 312 ? 11.922 -0.288 -8.109 1 75.81 312 HIS A C 1
ATOM 2295 O O . HIS A 1 312 ? 12.047 0.699 -7.375 1 75.81 312 HIS A O 1
ATOM 2301 N N . LYS A 1 313 ? 12.617 -1.412 -7.914 1 86.31 313 LYS A N 1
ATOM 2302 C CA . LYS A 1 313 ? 13.57 -1.529 -6.812 1 86.31 313 LYS A CA 1
ATOM 2303 C C . LYS A 1 313 ? 14.75 -0.585 -7.004 1 86.31 313 LYS A C 1
ATOM 2305 O O . LYS A 1 313 ? 15.227 0.023 -6.047 1 86.31 313 LYS A O 1
ATOM 2310 N N . ARG A 1 314 ? 15.156 -0.438 -8.242 1 86 314 ARG A N 1
ATOM 2311 C CA . ARG A 1 314 ? 16.266 0.464 -8.539 1 86 314 ARG A CA 1
ATOM 2312 C C . ARG A 1 314 ? 15.859 1.919 -8.336 1 86 314 ARG A C 1
ATOM 2314 O O . ARG A 1 314 ? 16.641 2.725 -7.832 1 86 314 ARG A O 1
ATOM 2321 N N . ALA A 1 315 ? 14.703 2.232 -8.766 1 83.44 315 ALA A N 1
ATOM 2322 C CA . ALA A 1 315 ? 14.203 3.592 -8.57 1 83.44 315 ALA A CA 1
ATOM 2323 C C . ALA A 1 315 ? 14.141 3.947 -7.09 1 83.44 315 ALA A C 1
ATOM 2325 O O . ALA A 1 315 ? 14.547 5.039 -6.688 1 83.44 315 ALA A O 1
ATOM 2326 N N . SER A 1 316 ? 13.578 3 -6.332 1 89.88 316 SER A N 1
ATOM 2327 C CA . SER A 1 316 ? 13.508 3.217 -4.891 1 89.88 316 SER A CA 1
ATOM 2328 C C . SER A 1 316 ? 14.906 3.348 -4.285 1 89.88 316 SER A C 1
ATOM 2330 O O . SER A 1 316 ? 15.117 4.16 -3.385 1 89.88 316 SER A O 1
ATOM 2332 N N . ALA A 1 317 ? 15.773 2.59 -4.762 1 92.19 317 ALA A N 1
ATOM 2333 C CA . ALA A 1 317 ? 17.156 2.646 -4.273 1 92.19 317 ALA A CA 1
ATOM 2334 C C . ALA A 1 317 ? 17.781 3.994 -4.59 1 92.19 317 ALA A C 1
ATOM 2336 O O . ALA A 1 317 ? 18.562 4.527 -3.783 1 92.19 317 ALA A O 1
ATOM 2337 N N . ARG A 1 318 ? 17.5 4.508 -5.676 1 89.25 318 ARG A N 1
ATOM 2338 C CA . ARG A 1 318 ? 18.031 5.809 -6.055 1 89.25 318 ARG A CA 1
ATOM 2339 C C . ARG A 1 318 ? 17.516 6.906 -5.133 1 89.25 318 ARG A C 1
ATOM 2341 O O . ARG A 1 318 ? 18.266 7.777 -4.703 1 89.25 318 ARG A O 1
ATOM 2348 N N . ARG A 1 319 ? 16.234 6.801 -4.918 1 86.19 319 ARG A N 1
ATOM 2349 C CA . ARG A 1 319 ? 15.633 7.781 -4.02 1 86.19 319 ARG A CA 1
ATOM 2350 C C . ARG A 1 319 ? 16.234 7.684 -2.623 1 86.19 319 ARG A C 1
ATOM 2352 O O . ARG A 1 319 ? 16.609 8.695 -2.027 1 86.19 319 ARG A O 1
ATOM 2359 N N . LEU A 1 320 ? 16.297 6.516 -2.176 1 90.25 320 LEU A N 1
ATOM 2360 C CA . LEU A 1 320 ? 16.875 6.281 -0.856 1 90.25 320 LEU A CA 1
ATOM 2361 C C . LEU A 1 320 ? 18.344 6.668 -0.829 1 90.25 320 LEU A C 1
ATOM 2363 O O . LEU A 1 320 ? 18.844 7.203 0.171 1 90.25 320 LEU A O 1
ATOM 2367 N N . GLY A 1 321 ? 19 6.395 -1.87 1 90.81 321 GLY A N 1
ATOM 2368 C CA . GLY A 1 321 ? 20.406 6.715 -1.979 1 90.81 321 GLY A CA 1
ATOM 2369 C C . GLY A 1 321 ? 20.688 8.203 -1.956 1 90.81 321 GLY A C 1
ATOM 2370 O O . GLY A 1 321 ? 21.688 8.641 -1.383 1 90.81 321 GLY A O 1
ATOM 2371 N N . THR A 1 322 ? 19.812 8.961 -2.545 1 86.06 322 THR A N 1
ATOM 2372 C CA . THR A 1 322 ? 19.953 10.414 -2.518 1 86.06 322 THR A CA 1
ATOM 2373 C C . THR A 1 322 ? 19.844 10.938 -1.089 1 86.06 322 THR A C 1
ATOM 2375 O O . THR A 1 322 ? 20.562 11.875 -0.71 1 86.06 322 THR A O 1
ATOM 2378 N N . LEU A 1 323 ? 18.953 10.305 -0.381 1 86 323 LEU A N 1
ATOM 2379 C CA . LEU A 1 323 ? 18.781 10.703 1.012 1 86 323 LEU A CA 1
ATOM 2380 C C . LEU A 1 323 ? 20 10.305 1.842 1 86 323 LEU A C 1
ATOM 2382 O O . LEU A 1 323 ? 20.578 11.141 2.545 1 86 323 LEU A O 1
ATOM 2386 N N . ILE A 1 324 ? 20.422 9.125 1.7 1 86.69 324 ILE A N 1
ATOM 2387 C CA . ILE A 1 324 ? 21.469 8.555 2.543 1 86.69 324 ILE A CA 1
ATOM 2388 C C . ILE A 1 324 ? 22.828 9.109 2.127 1 86.69 324 ILE A C 1
ATOM 2390 O O . ILE A 1 324 ? 23.703 9.336 2.973 1 86.69 324 ILE A O 1
ATOM 2394 N N . GLY A 1 325 ? 22.938 9.383 0.869 1 83.31 325 GLY A N 1
ATOM 2395 C CA . GLY A 1 325 ? 24.234 9.828 0.348 1 83.31 325 GLY A CA 1
ATOM 2396 C C . GLY A 1 325 ? 24.406 11.336 0.407 1 83.31 325 GLY A C 1
ATOM 2397 O O . GLY A 1 325 ? 25.484 11.852 0.087 1 83.31 325 GLY A O 1
ATOM 2398 N N . GLU A 1 326 ? 23.438 12.055 0.824 1 80.56 326 GLU A N 1
ATOM 2399 C CA . GLU A 1 326 ? 23.547 13.508 0.888 1 80.56 326 GLU A CA 1
ATOM 2400 C C . GLU A 1 326 ? 24.594 13.938 1.916 1 80.56 326 GLU A C 1
ATOM 2402 O O . GLU A 1 326 ? 24.578 13.469 3.057 1 80.56 326 GLU A O 1
ATOM 2407 N N . PRO A 1 327 ? 25.484 14.742 1.432 1 75.69 327 PRO A N 1
ATOM 2408 C CA . PRO A 1 327 ? 26.5 15.203 2.377 1 75.69 327 PRO A CA 1
ATOM 2409 C C . PRO A 1 327 ? 25.922 16.078 3.486 1 75.69 327 PRO A C 1
ATOM 2411 O O . PRO A 1 327 ? 24.969 16.812 3.258 1 75.69 327 PRO A O 1
ATOM 2414 N N . PRO A 1 328 ? 26.453 15.969 4.652 1 72.88 328 PRO A N 1
ATOM 2415 C CA . PRO A 1 328 ? 25.984 16.828 5.746 1 72.88 328 PRO A CA 1
ATOM 2416 C C . PRO A 1 328 ? 26.25 18.297 5.492 1 72.88 328 PRO A C 1
ATOM 2418 O O . PRO A 1 328 ? 27.203 18.656 4.809 1 72.88 328 PRO A O 1
ATOM 2421 N N . LEU A 1 329 ? 25.312 19.109 5.906 1 71.94 329 LEU A N 1
ATOM 2422 C CA . LEU A 1 329 ? 25.469 20.547 5.773 1 71.94 329 LEU A CA 1
ATOM 2423 C C . LEU A 1 329 ? 26.688 21.047 6.562 1 71.94 329 LEU A C 1
ATOM 2425 O O . LEU A 1 329 ? 27.391 21.953 6.121 1 71.94 329 LEU A O 1
ATOM 2429 N N . ILE A 1 330 ? 26.875 20.453 7.77 1 74.5 330 ILE A N 1
ATOM 2430 C CA . ILE A 1 330 ? 28.016 20.781 8.617 1 74.5 330 ILE A CA 1
ATOM 2431 C C . ILE A 1 330 ? 28.875 19.547 8.836 1 74.5 330 ILE A C 1
ATOM 2433 O O . ILE A 1 330 ? 28.391 18.516 9.32 1 74.5 330 ILE A O 1
ATOM 2437 N N . GLU A 1 331 ? 30.031 19.547 8.383 1 70.06 331 GLU A N 1
ATOM 2438 C CA . GLU A 1 331 ? 30.938 18.422 8.539 1 70.06 331 GLU A CA 1
ATOM 2439 C C . GLU A 1 331 ? 31.328 18.234 10.008 1 70.06 331 GLU A C 1
ATOM 2441 O O . GLU A 1 331 ? 31.719 19.188 10.688 1 70.06 331 GLU A O 1
ATOM 2446 N N . PRO A 1 332 ? 30.984 17.047 10.492 1 62.03 332 PRO A N 1
ATOM 2447 C CA . PRO A 1 332 ? 31.375 16.812 11.891 1 62.03 332 PRO A CA 1
ATOM 2448 C C . PRO A 1 332 ? 32.875 16.875 12.102 1 62.03 332 PRO A C 1
ATOM 2450 O O . PRO A 1 332 ? 33.656 16.484 11.211 1 62.03 332 PRO A O 1
ATOM 2453 N N . LEU A 1 333 ? 33.375 17.75 12.914 1 60.47 333 LEU A N 1
ATOM 2454 C CA . LEU A 1 333 ? 34.781 17.734 13.266 1 60.47 333 LEU A CA 1
ATOM 2455 C C . LEU A 1 333 ? 35.031 16.797 14.445 1 60.47 333 LEU A C 1
ATOM 2457 O O . LEU A 1 333 ? 34.312 16.828 15.43 1 60.47 333 LEU A O 1
ATOM 2461 N N . SER A 1 334 ? 35.438 15.461 14.391 1 56.72 334 SER A N 1
ATOM 2462 C CA . SER A 1 334 ? 35.625 14.43 15.398 1 56.72 334 SER A CA 1
ATOM 2463 C C . SER A 1 334 ? 36.688 14.844 16.422 1 56.72 334 SER A C 1
ATOM 2465 O O . SER A 1 334 ? 36.781 14.266 17.5 1 56.72 334 SER A O 1
ATOM 2467 N N . GLY A 1 335 ? 37.406 15.781 16.219 1 57.94 335 GLY A N 1
ATOM 2468 C CA . GLY A 1 335 ? 38.625 15.773 17 1 57.94 335 GLY A CA 1
ATOM 2469 C C . GLY A 1 335 ? 38.812 17.016 17.844 1 57.94 335 GLY A C 1
ATOM 2470 O O . GLY A 1 335 ? 39.906 17.312 18.297 1 57.94 335 GLY A O 1
ATOM 2471 N N . GLY A 1 336 ? 37.719 17.703 18.109 1 58.31 336 GLY A N 1
ATOM 2472 C CA . GLY A 1 336 ? 38.031 18.891 18.891 1 58.31 336 GLY A CA 1
ATOM 2473 C C . GLY A 1 336 ? 38 18.656 20.391 1 58.31 336 GLY A C 1
ATOM 2474 O O . GLY A 1 336 ? 37.656 17.562 20.844 1 58.31 336 GLY A O 1
ATOM 2475 N N . PRO A 1 337 ? 38.75 19.5 21.156 1 63.62 337 PRO A N 1
ATOM 2476 C CA . PRO A 1 337 ? 38.75 19.375 22.609 1 63.62 337 PRO A CA 1
ATOM 2477 C C . PRO A 1 337 ? 37.375 19.312 23.219 1 63.62 337 PRO A C 1
ATOM 2479 O O . PRO A 1 337 ? 36.438 19.891 22.688 1 63.62 337 PRO A O 1
ATOM 2482 N N . VAL A 1 338 ? 37.094 18.297 24.062 1 61.59 338 VAL A N 1
ATOM 2483 C CA . VAL A 1 338 ? 35.844 18.172 24.797 1 61.59 338 VAL A CA 1
ATOM 2484 C C . VAL A 1 338 ? 35.844 19.125 25.984 1 61.59 338 VAL A C 1
ATOM 2486 O O . VAL A 1 338 ? 36.719 19.062 26.844 1 61.59 338 VAL A O 1
ATOM 2489 N N . PRO A 1 339 ? 35.031 20.141 25.812 1 60.09 339 PRO A N 1
ATOM 2490 C CA . PRO A 1 339 ? 35.031 21 27 1 60.09 339 PRO A CA 1
ATOM 2491 C C . PRO A 1 339 ? 34.656 20.25 28.266 1 60.09 339 PRO A C 1
ATOM 2493 O O . PRO A 1 339 ? 34 19.219 28.203 1 60.09 339 PRO A O 1
ATOM 2496 N N . GLU A 1 340 ? 35.188 20.609 29.406 1 62.06 340 GLU A N 1
ATOM 2497 C CA . GLU A 1 340 ? 34.875 20.047 30.703 1 62.06 340 GLU A CA 1
ATOM 2498 C C . GLU A 1 340 ? 33.344 20.062 30.969 1 62.06 340 GLU A C 1
ATOM 2500 O O . GLU A 1 340 ? 32.656 20.984 30.547 1 62.06 340 GLU A O 1
ATOM 2505 N N . PRO A 1 341 ? 32.875 18.938 31.484 1 66 341 PRO A N 1
ATOM 2506 C CA . PRO A 1 341 ? 31.453 18.906 31.859 1 66 341 PRO A CA 1
ATOM 2507 C C . PRO A 1 341 ? 31.062 19.984 32.875 1 66 341 PRO A C 1
ATOM 2509 O O . PRO A 1 341 ? 31.891 20.359 33.688 1 66 341 PRO A O 1
ATOM 2512 N N . GLY A 1 342 ? 29.891 20.672 32.719 1 67.88 342 GLY A N 1
ATOM 2513 C CA . GLY A 1 342 ? 29.391 21.672 33.625 1 67.88 342 GLY A CA 1
ATOM 2514 C C . GLY A 1 342 ? 29 22.969 32.938 1 67.88 342 GLY A C 1
ATOM 2515 O O . GLY A 1 342 ? 29.234 23.141 31.75 1 67.88 342 GLY A O 1
ATOM 2516 N N . PRO A 1 343 ? 28.438 23.812 33.812 1 77.44 343 PRO A N 1
ATOM 2517 C CA . PRO A 1 343 ? 28.031 25.109 33.25 1 77.44 343 PRO A CA 1
ATOM 2518 C C . PRO A 1 343 ? 29.219 25.953 32.812 1 77.44 343 PRO A C 1
ATOM 2520 O O . PRO A 1 343 ? 30.141 26.219 33.594 1 77.44 343 PRO A O 1
ATOM 2523 N N . ALA A 1 344 ? 29.391 26.156 31.531 1 84.12 344 ALA A N 1
ATOM 2524 C CA . ALA A 1 344 ? 30.484 26.922 30.969 1 84.12 344 ALA A CA 1
ATOM 2525 C C . ALA A 1 344 ? 30 28.297 30.516 1 84.12 344 ALA A C 1
ATOM 2527 O O . ALA A 1 344 ? 28.844 28.469 30.125 1 84.12 344 ALA A O 1
ATOM 2528 N N . PRO A 1 345 ? 30.906 29.281 30.734 1 89.31 345 PRO A N 1
ATOM 2529 C CA . PRO A 1 345 ? 30.562 30.594 30.172 1 89.31 345 PRO A CA 1
ATOM 2530 C C . PRO A 1 345 ? 30.5 30.578 28.641 1 89.31 345 PRO A C 1
ATOM 2532 O O . PRO A 1 345 ? 31.234 29.812 28 1 89.31 345 PRO A O 1
ATOM 2535 N N . LEU A 1 346 ? 29.625 31.328 28.188 1 92 346 LEU A N 1
ATOM 2536 C CA . LEU A 1 346 ? 29.438 31.391 26.734 1 92 346 LEU A CA 1
ATOM 2537 C C . LEU A 1 346 ? 29.672 32.812 26.219 1 92 346 LEU A C 1
ATOM 2539 O O . LEU A 1 346 ? 29.312 33.781 26.891 1 92 346 LEU A O 1
ATOM 2543 N N . ARG A 1 347 ? 30.422 32.875 25.141 1 93.12 347 ARG A N 1
ATOM 2544 C CA . ARG A 1 347 ? 30.578 34.156 24.422 1 93.12 347 ARG A CA 1
ATOM 2545 C C . ARG A 1 347 ? 29.984 34.062 23.031 1 93.12 347 ARG A C 1
ATOM 2547 O O . ARG A 1 347 ? 30.391 33.219 22.219 1 93.12 347 ARG A O 1
ATOM 2554 N N . TRP A 1 348 ? 28.938 34.812 22.766 1 92.56 348 TRP A N 1
ATOM 2555 C CA . TRP A 1 348 ? 28.219 34.781 21.5 1 92.56 348 TRP A CA 1
ATOM 2556 C C . TRP A 1 348 ? 28.328 36.094 20.766 1 92.56 348 TRP A C 1
ATOM 2558 O O . TRP A 1 348 ? 28.094 37.156 21.359 1 92.56 348 TRP A O 1
ATOM 2568 N N . HIS A 1 349 ? 28.766 36 19.516 1 87.81 349 HIS A N 1
ATOM 2569 C CA . HIS A 1 349 ? 28.812 37.188 18.656 1 87.81 349 HIS A CA 1
ATOM 2570 C C . HIS A 1 349 ? 27.734 37.094 17.578 1 87.81 349 HIS A C 1
ATOM 2572 O O . HIS A 1 349 ? 28 36.594 16.484 1 87.81 349 HIS A O 1
ATOM 2578 N N . PRO A 1 350 ? 26.484 37.625 17.938 1 79.44 350 PRO A N 1
ATOM 2579 C CA . PRO A 1 350 ? 25.438 37.562 16.906 1 79.44 350 PRO A CA 1
ATOM 2580 C C . PRO A 1 350 ? 25.828 38.281 15.617 1 79.44 350 PRO A C 1
ATOM 2582 O O . PRO A 1 350 ? 26.484 39.344 15.672 1 79.44 350 PRO A O 1
ATOM 2585 N N . PRO A 1 351 ? 25.453 37.656 14.516 1 74.31 351 PRO A N 1
ATOM 2586 C CA . PRO A 1 351 ? 25.766 38.344 13.266 1 74.31 351 PRO A CA 1
ATOM 2587 C C . PRO A 1 351 ? 25.156 39.75 13.188 1 74.31 351 PRO A C 1
ATOM 2589 O O . PRO A 1 351 ? 23.984 39.938 13.547 1 74.31 351 PRO A O 1
ATOM 2592 N N . GLY A 1 352 ? 25.906 40.688 12.797 1 66.69 352 GLY A N 1
ATOM 2593 C CA . GLY A 1 352 ? 25.438 42.062 12.594 1 66.69 352 GLY A CA 1
ATOM 2594 C C . GLY A 1 352 ? 25.5 42.906 13.852 1 66.69 352 GLY A C 1
ATOM 2595 O O . GLY A 1 352 ? 25.203 44.094 13.82 1 66.69 352 GLY A O 1
ATOM 2596 N N . HIS A 1 353 ? 25.781 42.188 14.961 1 70.25 353 HIS A N 1
ATOM 2597 C CA . HIS A 1 353 ? 25.922 42.938 16.203 1 70.25 353 HIS A CA 1
ATOM 2598 C C . HIS A 1 353 ? 27.391 43.25 16.484 1 70.25 353 HIS A C 1
ATOM 2600 O O . HIS A 1 353 ? 28.266 42.406 16.25 1 70.25 353 HIS A O 1
ATOM 2606 N N . GLY A 1 354 ? 27.688 44.438 16.641 1 69.25 354 GLY A N 1
ATOM 2607 C CA . GLY A 1 354 ? 29.062 44.875 16.812 1 69.25 354 GLY A CA 1
ATOM 2608 C C . GLY A 1 354 ? 29.719 44.344 18.062 1 69.25 354 GLY A C 1
ATOM 2609 O O . GLY A 1 354 ? 30.938 44.156 18.094 1 69.25 354 GLY A O 1
ATOM 2610 N N . GLU A 1 355 ? 29 44.062 19.203 1 80.56 355 GLU A N 1
ATOM 2611 C CA . GLU A 1 355 ? 29.625 43.656 20.438 1 80.56 355 GLU A CA 1
ATOM 2612 C C . GLU A 1 355 ? 29.25 42.219 20.797 1 80.56 355 GLU A C 1
ATOM 2614 O O . GLU A 1 355 ? 28.125 41.781 20.531 1 80.56 355 GLU A O 1
ATOM 2619 N N . PRO A 1 356 ? 30.188 41.469 21.344 1 88.25 356 PRO A N 1
ATOM 2620 C CA . PRO A 1 356 ? 29.891 40.125 21.812 1 88.25 356 PRO A CA 1
ATOM 2621 C C . PRO A 1 356 ? 29.031 40.094 23.062 1 88.25 356 PRO A C 1
ATOM 2623 O O . PRO A 1 356 ? 29.078 41.031 23.875 1 88.25 356 PRO A O 1
ATOM 2626 N N . LEU A 1 357 ? 28.234 39.125 23.188 1 89.38 357 LEU A N 1
ATOM 2627 C CA . LEU A 1 357 ? 27.422 38.906 24.375 1 89.38 357 LEU A CA 1
ATOM 2628 C C . LEU A 1 357 ? 28.031 37.812 25.25 1 89.38 357 LEU A C 1
ATOM 2630 O O . LEU A 1 357 ? 28.125 36.656 24.828 1 89.38 357 LEU A O 1
ATOM 2634 N N . ASP A 1 358 ? 28.422 38.281 26.406 1 91.12 358 ASP A N 1
ATOM 2635 C CA . ASP A 1 358 ? 28.969 37.312 27.344 1 91.12 358 ASP A CA 1
ATOM 2636 C C . ASP A 1 358 ? 27.875 36.781 28.297 1 91.12 358 ASP A C 1
ATOM 2638 O O . ASP A 1 358 ? 27.172 37.562 28.938 1 91.12 358 ASP A O 1
ATOM 2642 N N . LEU A 1 359 ? 27.766 35.5 28.359 1 92.12 359 LEU A N 1
ATOM 2643 C CA . LEU A 1 359 ? 26.781 34.844 29.234 1 92.12 359 LEU A CA 1
ATOM 2644 C C . LEU A 1 359 ? 27.484 34.031 30.312 1 92.12 359 LEU A C 1
ATOM 2646 O O . LEU A 1 359 ? 28.25 33.125 30.016 1 92.12 359 LEU A O 1
ATOM 2650 N N . ARG A 1 360 ? 27.234 34.375 31.547 1 92.19 360 ARG A N 1
ATOM 2651 C CA . ARG A 1 360 ? 27.734 33.562 32.688 1 92.19 360 ARG A CA 1
ATOM 2652 C C . ARG A 1 360 ? 26.719 32.5 33.062 1 92.19 360 ARG A C 1
ATOM 2654 O O . ARG A 1 360 ? 25.516 32.625 32.844 1 92.19 360 ARG A O 1
ATOM 2661 N N . PRO A 1 361 ? 27.266 31.453 33.656 1 90.69 361 PRO A N 1
ATOM 2662 C CA . PRO A 1 361 ? 26.344 30.406 34.094 1 90.69 361 PRO A CA 1
ATOM 2663 C C . PRO A 1 361 ? 25.25 30.953 35.031 1 90.69 361 PRO A C 1
ATOM 2665 O O . PRO A 1 361 ? 25.531 31.688 35.969 1 90.69 361 PRO A O 1
ATOM 2668 N N . GLY A 1 362 ? 23.984 30.641 34.625 1 89.12 362 GLY A N 1
ATOM 2669 C CA . GLY A 1 362 ? 22.859 31.031 35.469 1 89.12 362 GLY A CA 1
ATOM 2670 C C . GLY A 1 362 ? 22.203 32.312 35 1 89.12 362 GLY A C 1
ATOM 2671 O O . GLY A 1 362 ? 21.156 32.719 35.531 1 89.12 362 GLY A O 1
ATOM 2672 N N . ASP A 1 363 ? 22.781 33 34 1 92.38 363 ASP A N 1
ATOM 2673 C CA . ASP A 1 363 ? 22.234 34.25 33.5 1 92.38 363 ASP A CA 1
ATOM 2674 C C . ASP A 1 363 ? 20.891 34.031 32.812 1 92.38 363 ASP A C 1
ATOM 2676 O O . ASP A 1 363 ? 20.688 33 32.156 1 92.38 363 ASP A O 1
ATOM 2680 N N . LEU A 1 364 ? 19.969 34.875 33.062 1 94.19 364 LEU A N 1
ATOM 2681 C CA . LEU A 1 364 ? 18.75 35.031 32.281 1 94.19 364 LEU A CA 1
ATOM 2682 C C . LEU A 1 364 ? 18.781 36.312 31.453 1 94.19 364 LEU A C 1
ATOM 2684 O O . LEU A 1 364 ? 18.562 37.406 31.984 1 94.19 364 LEU A O 1
ATOM 2688 N N . VAL A 1 365 ? 19.062 36.156 30.172 1 93.75 365 VAL A N 1
ATOM 2689 C CA . VAL A 1 365 ? 19.266 37.312 29.312 1 93.75 365 VAL A CA 1
ATOM 2690 C C . VAL A 1 365 ? 18.156 37.375 28.266 1 93.75 365 VAL A C 1
ATOM 2692 O O . VAL A 1 365 ? 17.781 36.344 27.688 1 93.75 365 VAL A O 1
ATOM 2695 N N . GLY A 1 366 ? 17.547 38.5 28.094 1 93.38 366 GLY A N 1
ATOM 2696 C CA . GLY A 1 366 ? 16.547 38.75 27.062 1 93.38 366 GLY A CA 1
ATOM 2697 C C . GLY A 1 366 ? 17.109 39.438 25.828 1 93.38 366 GLY A C 1
ATOM 2698 O O . GLY A 1 366 ? 17.922 40.344 25.938 1 93.38 366 GLY A O 1
ATOM 2699 N N . VAL A 1 367 ? 16.781 38.875 24.719 1 90 367 VAL A N 1
ATOM 2700 C CA . VAL A 1 367 ? 17.141 39.5 23.438 1 90 367 VAL A CA 1
ATOM 2701 C C . VAL A 1 367 ? 15.883 39.875 22.672 1 90 367 VAL A C 1
ATOM 2703 O O . VAL A 1 367 ? 15.008 39.062 22.438 1 90 367 VAL A O 1
ATOM 2706 N N . VAL A 1 368 ? 15.781 41.125 22.344 1 86.5 368 VAL A N 1
ATOM 2707 C CA . VAL A 1 368 ? 14.641 41.625 21.578 1 86.5 368 VAL A CA 1
ATOM 2708 C C . VAL A 1 368 ? 14.953 41.531 20.078 1 86.5 368 VAL A C 1
ATOM 2710 O O . VAL A 1 368 ? 15.844 42.25 19.594 1 86.5 368 VAL A O 1
ATOM 2713 N N . PRO A 1 369 ? 14.312 40.625 19.422 1 78.88 369 PRO A N 1
ATOM 2714 C CA . PRO A 1 369 ? 14.555 40.531 17.984 1 78.88 369 PRO A CA 1
ATOM 2715 C C . PRO A 1 369 ? 13.961 41.688 17.203 1 78.88 369 PRO A C 1
ATOM 2717 O O . PRO A 1 369 ? 12.992 42.312 17.656 1 78.88 369 PRO A O 1
ATOM 2720 N N . HIS A 1 370 ? 14.547 42 15.961 1 71.81 370 HIS A N 1
ATOM 2721 C CA . HIS A 1 370 ? 14.039 43.062 15.094 1 71.81 370 HIS A CA 1
ATOM 2722 C C . HIS A 1 370 ? 12.742 42.625 14.414 1 71.81 370 HIS A C 1
ATOM 2724 O O . HIS A 1 370 ? 11.844 43.438 14.227 1 71.81 370 HIS A O 1
ATOM 2730 N N . HIS A 1 371 ? 12.758 41.406 13.938 1 65.62 371 HIS A N 1
ATOM 2731 C CA . HIS A 1 371 ? 11.625 40.781 13.273 1 65.62 371 HIS A CA 1
ATOM 2732 C C . HIS A 1 371 ? 11.602 39.281 13.523 1 65.62 371 HIS A C 1
ATOM 2734 O O . HIS A 1 371 ? 12.609 38.688 13.938 1 65.62 371 HIS A O 1
ATOM 2740 N N . PRO A 1 372 ? 10.539 38.656 13.492 1 63.09 372 PRO A N 1
ATOM 2741 C CA . PRO A 1 372 ? 10.414 37.219 13.766 1 63.09 372 PRO A CA 1
ATOM 2742 C C . PRO A 1 372 ? 11.445 36.375 13.008 1 63.09 372 PRO A C 1
ATOM 2744 O O . PRO A 1 372 ? 11.945 35.406 13.539 1 63.09 372 PRO A O 1
ATOM 2747 N N . GLY A 1 373 ? 11.68 36.656 11.789 1 68.69 373 GLY A N 1
ATOM 2748 C CA . GLY A 1 373 ? 12.703 35.969 11.023 1 68.69 373 GLY A CA 1
ATOM 2749 C C . GLY A 1 373 ? 14.078 36.062 11.656 1 68.69 373 GLY A C 1
ATOM 2750 O O . GLY A 1 373 ? 14.836 35.094 11.617 1 68.69 373 GLY A O 1
ATOM 2751 N N . HIS A 1 374 ? 14.273 37.25 12.219 1 74.56 374 HIS A N 1
ATOM 2752 C CA . HIS A 1 374 ? 15.531 37.438 12.938 1 74.56 374 HIS A CA 1
ATOM 2753 C C . HIS A 1 374 ? 15.633 36.5 14.133 1 74.56 374 HIS A C 1
ATOM 2755 O O . HIS A 1 374 ? 16.703 35.938 14.391 1 74.56 374 HIS A O 1
ATOM 2761 N N . ALA A 1 375 ? 14.578 36.312 14.805 1 77 375 ALA A N 1
ATOM 2762 C CA . ALA A 1 375 ? 14.547 35.438 15.969 1 77 375 ALA A CA 1
ATOM 2763 C C . ALA A 1 375 ? 14.891 34 15.578 1 77 375 ALA A C 1
ATOM 2765 O O . ALA A 1 375 ? 15.695 33.344 16.25 1 77 375 ALA A O 1
ATOM 2766 N N . ARG A 1 376 ? 14.344 33.562 14.492 1 75.69 376 ARG A N 1
ATOM 2767 C CA . ARG A 1 376 ? 14.586 32.219 14.008 1 75.69 376 ARG A CA 1
ATOM 2768 C C . ARG A 1 376 ? 16.047 32.031 13.617 1 75.69 376 ARG A C 1
ATOM 2770 O O . ARG A 1 376 ? 16.641 30.984 13.906 1 75.69 376 ARG A O 1
ATOM 2777 N N . ASP A 1 377 ? 16.531 32.938 12.977 1 80.31 377 ASP A N 1
ATOM 2778 C CA . ASP A 1 377 ? 17.922 32.875 12.555 1 80.31 377 ASP A CA 1
ATOM 2779 C C . ASP A 1 377 ? 18.859 32.781 13.766 1 80.31 377 ASP A C 1
ATOM 2781 O O . ASP A 1 377 ? 19.812 32.031 13.758 1 80.31 377 ASP A O 1
ATOM 2785 N N . LEU A 1 378 ? 18.594 33.625 14.742 1 84.62 378 LEU A N 1
ATOM 2786 C CA . LEU A 1 378 ? 19.406 33.625 15.953 1 84.62 378 LEU A CA 1
ATOM 2787 C C . LEU A 1 378 ? 19.359 32.25 16.641 1 84.62 378 LEU A C 1
ATOM 2789 O O . LEU A 1 378 ? 20.391 31.719 17.047 1 84.62 378 LEU A O 1
ATOM 2793 N N . SER A 1 379 ? 18.141 31.766 16.719 1 85.19 379 SER A N 1
ATOM 2794 C CA . SER A 1 379 ? 17.969 30.453 17.359 1 85.19 379 SER A CA 1
ATOM 2795 C C . SER A 1 379 ? 18.703 29.359 16.578 1 85.19 379 SER A C 1
ATOM 2797 O O . SER A 1 379 ? 19.297 28.453 17.156 1 85.19 379 SER A O 1
ATOM 2799 N N . ASP A 1 380 ? 18.688 29.406 15.258 1 82.44 380 ASP A N 1
ATOM 2800 C CA . ASP A 1 380 ? 19.328 28.422 14.406 1 82.44 380 ASP A CA 1
ATOM 2801 C C . ASP A 1 380 ? 20.859 28.484 14.555 1 82.44 380 ASP A C 1
ATOM 2803 O O . ASP A 1 380 ? 21.531 27.453 14.523 1 82.44 380 ASP A O 1
ATOM 2807 N N . ARG A 1 381 ? 21.328 29.625 14.688 1 85.94 381 ARG A N 1
ATOM 2808 C CA . ARG A 1 381 ? 22.766 29.812 14.82 1 85.94 381 ARG A CA 1
ATOM 2809 C C . ARG A 1 381 ? 23.266 29.328 16.188 1 85.94 381 ARG A C 1
ATOM 2811 O O . ARG A 1 381 ? 24.266 28.625 16.266 1 85.94 381 ARG A O 1
ATOM 2818 N N . LEU A 1 382 ? 22.531 29.719 17.156 1 88.31 382 LEU A N 1
ATOM 2819 C CA . LEU A 1 382 ? 22.922 29.312 18.5 1 88.31 382 LEU A CA 1
ATOM 2820 C C . LEU A 1 382 ? 22.828 27.797 18.672 1 88.31 382 LEU A C 1
ATOM 2822 O O . LEU A 1 382 ? 23.609 27.188 19.391 1 88.31 382 LEU A O 1
ATOM 2826 N N . GLY A 1 383 ? 21.875 27.266 17.984 1 84.56 383 GLY A N 1
ATOM 2827 C CA . GLY A 1 383 ? 21.719 25.828 18 1 84.56 383 GLY A CA 1
ATOM 2828 C C . GLY A 1 383 ? 22.609 25.125 16.984 1 84.56 383 GLY A C 1
ATOM 2829 O O . GLY A 1 383 ? 22.531 23.891 16.828 1 84.56 383 GLY A O 1
ATOM 2830 N N . TYR A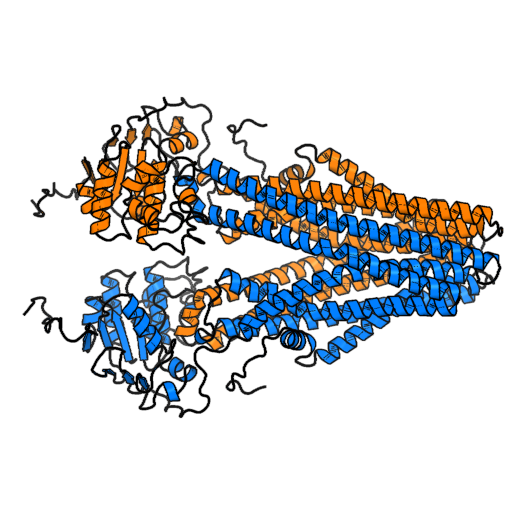 1 384 ? 23.438 25.859 16.344 1 83.94 384 TYR A N 1
ATOM 2831 C CA . TYR A 1 384 ? 24.359 25.359 15.352 1 83.94 384 TYR A CA 1
ATOM 2832 C C . TYR A 1 384 ? 23.641 24.547 14.281 1 83.94 384 TYR A C 1
ATOM 2834 O O . TYR A 1 384 ? 24.078 23.453 13.914 1 83.94 384 TYR A O 1
ATOM 2842 N N . ARG A 1 385 ? 22.516 24.984 13.859 1 79.56 385 ARG A N 1
ATOM 2843 C CA . ARG A 1 385 ? 21.75 24.359 12.789 1 79.56 385 ARG A CA 1
ATOM 2844 C C . ARG A 1 385 ? 22.156 24.922 11.422 1 79.56 385 ARG A C 1
ATOM 2846 O O . ARG A 1 385 ? 21.719 24.406 10.391 1 79.56 385 ARG A O 1
ATOM 2853 N N . VAL A 1 386 ? 22.859 25.953 11.469 1 80.12 386 VAL A N 1
ATOM 2854 C CA . VAL A 1 386 ? 23.484 26.547 10.281 1 80.12 386 VAL A CA 1
ATOM 2855 C C . VAL A 1 386 ? 24.984 26.688 10.508 1 80.12 386 VAL A C 1
ATOM 2857 O O . VAL A 1 386 ? 25.453 26.719 11.648 1 80.12 386 VAL A O 1
ATOM 2860 N N . PRO A 1 387 ? 25.75 26.734 9.414 1 82.75 387 PRO A N 1
ATOM 2861 C CA . PRO A 1 387 ? 27.203 26.922 9.594 1 82.75 387 PRO A CA 1
ATOM 2862 C C . PRO A 1 387 ? 27.531 28.219 10.336 1 82.75 387 PRO A C 1
ATOM 2864 O O . PRO A 1 387 ? 26.906 29.25 10.102 1 82.75 387 PRO A O 1
ATOM 2867 N N . LEU A 1 388 ? 28.453 28.047 11.195 1 87.62 388 LEU A N 1
ATOM 2868 C CA . LEU A 1 388 ? 28.906 29.188 11.984 1 87.62 388 LEU A CA 1
ATOM 2869 C C . LEU A 1 388 ? 30.266 29.656 11.508 1 87.62 388 LEU A C 1
ATOM 2871 O O . LEU A 1 388 ? 31.078 28.859 11.016 1 87.62 388 LEU A O 1
ATOM 2875 N N . ALA A 1 389 ? 30.453 30.938 11.656 1 87.69 389 ALA A N 1
ATOM 2876 C CA . ALA A 1 389 ? 31.781 31.484 11.422 1 87.69 389 ALA A CA 1
ATOM 2877 C C . ALA A 1 389 ? 32.656 31.312 12.656 1 87.69 389 ALA A C 1
ATOM 2879 O O . ALA A 1 389 ? 32.156 31.266 13.781 1 87.69 389 ALA A O 1
ATOM 2880 N N . ARG A 1 390 ? 34.031 31.156 12.391 1 89.25 390 ARG A N 1
ATOM 2881 C CA . ARG A 1 390 ? 34.938 31.062 13.508 1 89.25 390 ARG A CA 1
ATOM 2882 C C . ARG A 1 390 ? 34.812 32.281 14.414 1 89.25 390 ARG A C 1
ATOM 2884 O O . ARG A 1 390 ? 34.75 33.406 13.938 1 89.25 390 ARG A O 1
ATOM 2891 N N . GLY A 1 391 ? 34.625 32.031 15.703 1 88.06 391 GLY A N 1
ATOM 2892 C CA . GLY A 1 391 ? 34.562 33.094 16.672 1 88.06 391 GLY A CA 1
ATOM 2893 C C . GLY A 1 391 ? 33.125 33.531 16.984 1 88.06 391 GLY A C 1
ATOM 2894 O O . GLY A 1 391 ? 32.875 34.281 17.906 1 88.06 391 GLY A O 1
ATOM 2895 N N . GLU A 1 392 ? 32.219 33.062 16.328 1 90.62 392 GLU A N 1
ATOM 2896 C CA . GLU A 1 392 ? 30.812 33.438 16.516 1 90.62 392 GLU A CA 1
ATOM 2897 C C . GLU A 1 392 ? 30.266 32.969 17.844 1 90.62 392 GLU A C 1
ATOM 2899 O O . GLU A 1 392 ? 29.5 33.688 18.5 1 90.62 392 GLU A O 1
ATOM 2904 N N . LEU A 1 393 ? 30.641 31.812 18.219 1 91.88 393 LEU A N 1
ATOM 2905 C CA . LEU A 1 393 ? 30.188 31.219 19.469 1 91.88 393 LEU A CA 1
ATOM 2906 C C . LEU A 1 393 ? 31.328 30.469 20.156 1 91.88 393 LEU A C 1
ATOM 2908 O O . LEU A 1 393 ? 31.922 29.562 19.562 1 91.88 393 LEU A O 1
ATOM 2912 N N . LEU A 1 394 ? 31.609 30.875 21.328 1 91 394 LEU A N 1
ATOM 2913 C CA . LEU A 1 394 ? 32.594 30.203 22.156 1 91 394 LEU A CA 1
ATOM 2914 C C . LEU A 1 394 ? 31.938 29.594 23.391 1 91 394 LEU A C 1
ATOM 2916 O O . LEU A 1 394 ? 31.141 30.25 24.078 1 91 394 LEU A O 1
ATOM 2920 N N . ILE A 1 395 ? 32.188 28.391 23.625 1 90.06 395 ILE A N 1
ATOM 2921 C CA . ILE A 1 395 ? 31.703 27.688 24.812 1 90.06 395 ILE A CA 1
ATOM 2922 C C . ILE A 1 395 ? 32.875 27.281 25.688 1 90.06 395 ILE A C 1
ATOM 2924 O O . ILE A 1 395 ? 33.719 26.469 25.281 1 90.06 395 ILE A O 1
ATOM 2928 N N . GLY A 1 396 ? 32.844 27.766 26.859 1 87.81 396 GLY A N 1
ATOM 2929 C CA . GLY A 1 396 ? 34 27.5 27.719 1 87.81 396 GLY A CA 1
ATOM 2930 C C . GLY A 1 396 ? 35.312 27.891 27.109 1 87.81 396 GLY A C 1
ATOM 2931 O O . GLY A 1 396 ? 36.312 27.156 27.219 1 87.81 396 GLY A O 1
ATOM 2932 N N . GLY A 1 397 ? 35.219 28.797 26.25 1 87.19 397 GLY A N 1
ATOM 2933 C CA . GLY A 1 397 ? 36.438 29.297 25.625 1 87.19 397 GLY A CA 1
ATOM 2934 C C . GLY A 1 397 ? 36.781 28.562 24.328 1 87.19 397 GLY A C 1
ATOM 2935 O O . GLY A 1 397 ? 37.719 28.969 23.625 1 87.19 397 GLY A O 1
ATOM 2936 N N . VAL A 1 398 ? 36.156 27.594 24.062 1 89.38 398 VAL A N 1
ATOM 2937 C CA . VAL A 1 398 ? 36.438 2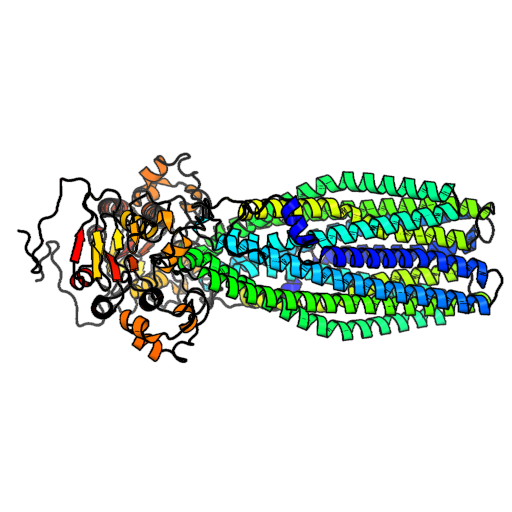6.828 22.859 1 89.38 398 VAL A CA 1
ATOM 2938 C C . VAL A 1 398 ? 35.438 27.219 21.75 1 89.38 398 VAL A C 1
ATOM 2940 O O . VAL A 1 398 ? 34.219 27.312 22 1 89.38 398 VAL A O 1
ATOM 2943 N N . ASP A 1 399 ? 36 27.391 20.531 1 89.88 399 ASP A N 1
ATOM 2944 C CA . ASP A 1 399 ? 35.156 27.781 19.406 1 89.88 399 ASP A CA 1
ATOM 2945 C C . ASP A 1 399 ? 34.219 26.641 19.031 1 89.88 399 ASP A C 1
ATOM 2947 O O . ASP A 1 399 ? 34.625 25.484 18.969 1 89.88 399 ASP A O 1
ATOM 2951 N N . ALA A 1 400 ? 32.969 27.047 18.781 1 89.31 400 ALA A N 1
ATOM 2952 C CA . ALA A 1 400 ? 31.938 26.078 18.391 1 89.31 400 ALA A CA 1
ATOM 2953 C C . ALA A 1 400 ? 32.375 25.297 17.156 1 89.31 400 ALA A C 1
ATOM 2955 O O . ALA A 1 400 ? 32.062 24.109 17.016 1 89.31 400 ALA A O 1
ATOM 2956 N N . VAL A 1 401 ? 33.062 25.953 16.234 1 87.25 401 VAL A N 1
ATOM 2957 C CA . VAL A 1 401 ? 33.5 25.328 14.992 1 87.25 401 VAL A CA 1
ATOM 2958 C C . VAL A 1 401 ? 34.5 24.203 15.312 1 87.25 401 VAL A C 1
ATOM 2960 O O . VAL A 1 401 ? 34.531 23.188 14.625 1 87.25 401 VAL A O 1
ATOM 2963 N N . ASP A 1 402 ? 35.219 24.406 16.344 1 86 402 ASP A N 1
ATOM 2964 C CA . ASP A 1 402 ? 36.188 23.406 16.75 1 86 402 ASP A CA 1
ATOM 2965 C C . ASP A 1 402 ? 35.531 22.266 17.516 1 86 402 ASP A C 1
ATOM 2967 O O . ASP A 1 402 ? 36 21.125 17.484 1 86 402 ASP A O 1
ATOM 2971 N N . LEU A 1 403 ? 34.531 22.578 18.25 1 83.69 403 LEU A N 1
ATOM 2972 C CA . LEU A 1 403 ? 33.812 21.562 19.016 1 83.69 403 LEU A CA 1
ATOM 2973 C C . LEU A 1 403 ? 33 20.641 18.094 1 83.69 403 LEU A C 1
ATOM 2975 O O . LEU A 1 403 ? 32.938 19.438 18.328 1 83.69 403 LEU A O 1
ATOM 2979 N N . GLY A 1 404 ? 32.5 21.234 17.031 1 80.69 404 GLY A N 1
ATOM 2980 C CA . GLY A 1 404 ? 31.625 20.484 16.141 1 80.69 404 GLY A CA 1
ATOM 2981 C C . GLY A 1 404 ? 30.172 20.562 16.547 1 80.69 404 GLY A C 1
ATOM 2982 O O . GLY A 1 404 ? 29.844 20.875 17.703 1 80.69 404 GLY A O 1
ATOM 2983 N N . PRO A 1 405 ? 29.25 20.281 15.688 1 78.69 405 PRO A N 1
ATOM 2984 C CA . PRO A 1 405 ? 27.812 20.469 15.914 1 78.69 405 PRO A CA 1
ATOM 2985 C C . PRO A 1 405 ? 27.266 19.547 17 1 78.69 405 PRO A C 1
ATOM 2987 O O . PRO A 1 405 ? 26.438 19.969 17.812 1 78.69 405 PRO A O 1
ATOM 2990 N N . ASP A 1 406 ? 27.688 18.312 17.031 1 77 406 ASP A N 1
ATOM 2991 C CA . ASP A 1 406 ? 27.141 17.344 17.984 1 77 406 ASP A CA 1
ATOM 2992 C C . ASP A 1 406 ? 27.453 17.766 19.422 1 77 406 ASP A C 1
ATOM 2994 O O . ASP A 1 406 ? 26.594 17.703 20.297 1 77 406 ASP A O 1
ATOM 2998 N N . ARG A 1 407 ? 28.641 18.219 19.609 1 80.06 407 ARG A N 1
ATOM 2999 C CA . ARG A 1 407 ? 29.031 18.625 20.953 1 80.06 407 ARG A CA 1
ATOM 3000 C C . ARG A 1 407 ? 28.375 19.938 21.359 1 80.06 407 ARG A C 1
ATOM 3002 O O . ARG A 1 407 ? 28 20.125 22.516 1 80.06 407 ARG A O 1
ATOM 3009 N N . VAL A 1 408 ? 28.297 20.797 20.453 1 83.81 408 VAL A N 1
ATOM 3010 C CA . VAL A 1 408 ? 27.656 22.078 20.734 1 83.81 408 VAL A CA 1
ATOM 3011 C C . VAL A 1 408 ? 26.203 21.844 21.094 1 83.81 408 VAL A C 1
ATOM 3013 O O . VAL A 1 408 ? 25.672 22.453 22.031 1 83.81 408 VAL A O 1
ATOM 3016 N N . ARG A 1 409 ? 25.625 20.953 20.438 1 80.62 409 ARG A N 1
ATOM 3017 C CA . ARG A 1 409 ? 24.188 20.75 20.594 1 80.62 409 ARG A CA 1
ATOM 3018 C C . ARG A 1 409 ? 23.875 20.031 21.891 1 80.62 409 ARG A C 1
ATOM 3020 O O . ARG A 1 409 ? 22.75 20.047 22.375 1 80.62 409 ARG A O 1
ATOM 3027 N N . THR A 1 410 ? 24.859 19.406 22.391 1 79.44 410 THR A N 1
ATOM 3028 C CA . THR A 1 410 ? 24.672 18.812 23.703 1 79.44 410 THR A CA 1
ATOM 3029 C C . THR A 1 410 ? 24.734 19.891 24.797 1 79.44 410 THR A C 1
ATOM 3031 O O . THR A 1 410 ? 24.172 19.719 25.875 1 79.44 410 THR A O 1
ATOM 3034 N N . ARG A 1 411 ? 25.328 20.953 24.453 1 83.5 411 ARG A N 1
ATOM 3035 C CA . ARG A 1 411 ? 25.562 21.984 25.438 1 83.5 411 ARG A CA 1
ATOM 3036 C C . ARG A 1 411 ? 24.594 23.156 25.266 1 83.5 411 ARG A C 1
ATOM 3038 O O . ARG A 1 411 ? 24.344 23.906 26.203 1 83.5 411 ARG A O 1
ATOM 3045 N N . VAL A 1 412 ? 24.234 23.328 24.078 1 87.81 412 VAL A N 1
ATOM 3046 C CA . VAL A 1 412 ? 23.297 24.422 23.766 1 87.81 412 VAL A CA 1
ATOM 3047 C C . VAL A 1 412 ? 22.031 23.844 23.156 1 87.81 412 VAL A C 1
ATOM 3049 O O . VAL A 1 412 ? 22.078 23.141 22.141 1 87.81 412 VAL A O 1
ATOM 3052 N N . VAL A 1 413 ? 20.938 24.094 23.797 1 85.5 413 VAL A N 1
ATOM 3053 C CA . VAL A 1 413 ? 19.656 23.609 23.297 1 85.5 413 VAL A CA 1
ATOM 3054 C C . VAL A 1 413 ? 18.797 24.797 22.828 1 85.5 413 VAL A C 1
ATOM 3056 O O . VAL A 1 413 ? 18.594 25.75 23.578 1 85.5 413 VAL A O 1
ATOM 3059 N N . ALA A 1 414 ? 18.438 24.797 21.609 1 86.38 414 ALA A N 1
ATOM 3060 C CA . ALA A 1 414 ? 17.562 25.812 21.016 1 86.38 414 ALA A CA 1
ATOM 3061 C C . ALA A 1 414 ? 16.359 25.172 20.344 1 86.38 414 ALA A C 1
ATOM 3063 O O . ALA A 1 414 ? 16.328 25 19.125 1 86.38 414 ALA A O 1
ATOM 3064 N N . PRO A 1 415 ? 15.375 24.891 21.172 1 78.62 415 PRO A N 1
ATOM 3065 C CA . PRO A 1 415 ? 14.195 24.25 20.578 1 78.62 415 PRO A CA 1
ATOM 3066 C C . PRO A 1 415 ? 13.477 25.156 19.578 1 78.62 415 PRO A C 1
ATOM 3068 O O . PRO A 1 415 ? 13.531 26.391 19.688 1 78.62 415 PRO A O 1
ATOM 3071 N N . PRO A 1 416 ? 12.844 24.5 18.594 1 71.75 416 PRO A N 1
ATOM 3072 C CA . PRO A 1 416 ? 12.078 25.312 17.641 1 71.75 416 PRO A CA 1
ATOM 3073 C C . PRO A 1 416 ? 10.844 25.953 18.281 1 71.75 416 PRO A C 1
ATOM 3075 O O . PRO A 1 416 ? 10.328 25.453 19.281 1 71.75 416 PRO A O 1
ATOM 3078 N N . HIS A 1 417 ? 10.5 27.141 17.734 1 62.84 417 HIS A N 1
ATOM 3079 C CA . HIS A 1 417 ? 9.336 27.859 18.219 1 62.84 417 HIS A CA 1
ATOM 3080 C C . HIS A 1 417 ? 8.078 27.016 18.141 1 62.84 417 HIS A C 1
ATOM 3082 O O . HIS A 1 417 ? 7.305 26.953 19.109 1 62.84 417 HIS A O 1
ATOM 3088 N N . HIS A 1 418 ? 7.836 26.469 17.031 1 60.59 418 HIS A N 1
ATOM 3089 C CA . HIS A 1 418 ? 6.66 25.625 16.844 1 60.59 418 HIS A CA 1
ATOM 3090 C C . HIS A 1 418 ? 7.027 24.141 16.938 1 60.59 418 HIS A C 1
ATOM 3092 O O . HIS A 1 418 ? 7.281 23.5 15.906 1 60.59 418 HIS A O 1
ATOM 3098 N N . GLY A 1 419 ? 7.195 23.75 18.219 1 66.62 419 GLY A N 1
ATOM 3099 C CA . GLY A 1 419 ? 7.594 22.359 18.391 1 66.62 419 GLY A CA 1
ATOM 3100 C C . GLY A 1 419 ? 6.438 21.391 18.25 1 66.62 419 GLY A C 1
ATOM 3101 O O . GLY A 1 419 ? 5.273 21.781 18.375 1 66.62 419 GLY A O 1
ATOM 3102 N N . ALA A 1 420 ? 6.699 20.25 17.797 1 70.69 420 ALA A N 1
ATOM 3103 C CA . ALA A 1 420 ? 5.703 19.188 17.672 1 70.69 420 ALA A CA 1
ATOM 3104 C C . ALA A 1 420 ? 5.586 18.406 18.984 1 70.69 420 ALA A C 1
ATOM 3106 O O . ALA A 1 420 ? 6.574 18.219 19.688 1 70.69 420 ALA A O 1
ATOM 3107 N N . VAL A 1 421 ? 4.316 18.172 19.391 1 75.56 421 VAL A N 1
ATOM 3108 C CA . VAL A 1 421 ? 4.074 17.219 20.484 1 75.56 421 VAL A CA 1
ATOM 3109 C C . VAL A 1 421 ? 4.066 15.797 19.922 1 75.56 421 VAL A C 1
ATOM 3111 O O . VAL A 1 421 ? 3.395 15.516 18.938 1 75.56 421 VAL A O 1
ATOM 3114 N N . PHE A 1 422 ? 4.863 15 20.484 1 74.12 422 PHE A N 1
ATOM 3115 C CA . PHE A 1 422 ? 4.965 13.617 20.047 1 74.12 422 PHE A CA 1
ATOM 3116 C C . PHE A 1 422 ? 3.818 12.781 20.609 1 74.12 422 PHE A C 1
ATOM 3118 O O . PHE A 1 422 ? 3.303 13.07 21.688 1 74.12 422 PHE A O 1
ATOM 3125 N N . SER A 1 423 ? 3.436 11.797 19.844 1 73.94 423 SER A N 1
ATOM 3126 C CA . SER A 1 423 ? 2.459 10.867 20.391 1 73.94 423 SER A CA 1
ATOM 3127 C C . SER A 1 423 ? 3.029 10.109 21.578 1 73.94 423 SER A C 1
ATOM 3129 O O . SER A 1 423 ? 4.223 9.812 21.625 1 73.94 423 SER A O 1
ATOM 3131 N N . GLY A 1 424 ? 2.15 9.891 22.547 1 76 424 GLY A N 1
ATOM 3132 C CA . GLY A 1 424 ? 2.576 9.219 23.766 1 76 424 GLY A CA 1
ATOM 3133 C C . GLY A 1 424 ? 2.012 9.852 25.016 1 76 424 GLY A C 1
ATOM 3134 O O . GLY A 1 424 ? 0.845 10.25 25.047 1 76 424 GLY A O 1
ATOM 3135 N N . THR A 1 425 ? 2.961 9.859 26 1 81.12 425 THR A N 1
ATOM 3136 C CA . THR A 1 425 ? 2.523 10.375 27.297 1 81.12 425 THR A CA 1
ATOM 3137 C C . THR A 1 425 ? 3.166 11.727 27.578 1 81.12 425 THR A C 1
ATOM 3139 O O . THR A 1 425 ? 4.082 12.148 26.859 1 81.12 425 THR A O 1
ATOM 3142 N N . LEU A 1 426 ? 2.615 12.375 28.594 1 83.5 426 LEU A N 1
ATOM 3143 C CA . LEU A 1 426 ? 3.213 13.617 29.062 1 83.5 426 LEU A CA 1
ATOM 3144 C C . LEU A 1 426 ? 4.668 13.406 29.469 1 83.5 426 LEU A C 1
ATOM 3146 O O . LEU A 1 426 ? 5.527 14.242 29.188 1 83.5 426 LEU A O 1
ATOM 3150 N N . HIS A 1 427 ? 4.93 12.289 30.031 1 81.06 427 HIS A N 1
ATOM 3151 C CA . HIS A 1 427 ? 6.273 11.969 30.5 1 81.06 427 HIS A CA 1
ATOM 3152 C C . HIS A 1 427 ? 7.25 11.859 29.328 1 81.06 427 HIS A C 1
ATOM 3154 O O . HIS A 1 427 ? 8.344 12.43 29.375 1 81.06 427 HIS A O 1
ATOM 3160 N N . THR A 1 428 ? 6.848 11.172 28.344 1 77.38 428 THR A N 1
ATOM 3161 C CA . THR A 1 428 ? 7.73 10.945 27.203 1 77.38 428 THR A CA 1
ATOM 3162 C C . THR A 1 428 ? 7.992 12.25 26.453 1 77.38 428 THR A C 1
ATOM 3164 O O . THR A 1 428 ? 9.039 12.406 25.812 1 77.38 428 THR A O 1
ATOM 3167 N N . ASN A 1 429 ? 7.012 13.133 26.531 1 80.75 429 ASN A N 1
ATOM 3168 C CA . ASN A 1 429 ? 7.188 14.422 25.875 1 80.75 429 ASN A CA 1
ATOM 3169 C C . ASN A 1 429 ? 8.039 15.367 26.719 1 80.75 429 ASN A C 1
ATOM 3171 O O . ASN A 1 429 ? 8.719 16.25 26.172 1 80.75 429 ASN A O 1
ATOM 3175 N N . LEU A 1 430 ? 8 15.133 27.969 1 78 430 LEU A N 1
ATOM 3176 C CA . LEU A 1 430 ? 8.711 16.031 28.891 1 78 430 LEU A CA 1
ATOM 3177 C C . LEU A 1 430 ? 10.188 15.648 28.969 1 78 430 LEU A C 1
ATOM 3179 O O . LEU A 1 430 ? 11.055 16.516 29.062 1 78 430 LEU A O 1
ATOM 3183 N N . VAL A 1 431 ? 10.359 14.359 29.031 1 74.25 431 VAL A N 1
ATOM 3184 C CA . VAL A 1 431 ? 11.727 13.906 29.25 1 74.25 431 VAL A CA 1
ATOM 3185 C C . VAL A 1 431 ? 12.172 13.039 28.078 1 74.25 431 VAL A C 1
ATOM 3187 O O . VAL A 1 431 ? 12.312 11.82 28.203 1 74.25 431 VAL A O 1
ATOM 3190 N N . PRO A 1 432 ? 12.438 13.727 27 1 63.75 432 PRO A N 1
ATOM 3191 C CA . PRO A 1 432 ? 12.805 12.922 25.828 1 63.75 432 PRO A CA 1
ATOM 3192 C C . PRO A 1 432 ? 14.078 12.102 26.062 1 63.75 432 PRO A C 1
ATOM 3194 O O . PRO A 1 432 ? 14.258 11.055 25.422 1 63.75 432 PRO A O 1
ATOM 3197 N N . ARG A 1 433 ? 14.992 12.57 26.891 1 60.62 433 ARG A N 1
ATOM 3198 C CA . ARG A 1 433 ? 16.219 11.844 27.188 1 60.62 433 ARG A CA 1
ATOM 3199 C C . ARG A 1 433 ? 16.031 10.914 28.375 1 60.62 433 ARG A C 1
ATOM 3201 O O . ARG A 1 433 ? 17 10.297 28.844 1 60.62 433 ARG A O 1
ATOM 3208 N N . GLY A 1 434 ? 14.883 10.836 28.828 1 60.69 434 GLY A N 1
ATOM 3209 C CA . GLY A 1 434 ? 14.641 10.047 30.016 1 60.69 434 GLY A CA 1
ATOM 3210 C C . GLY A 1 434 ? 14.961 10.789 31.297 1 60.69 434 GLY A C 1
ATOM 3211 O O . GLY A 1 434 ? 15.492 11.898 31.266 1 60.69 434 GLY A O 1
ATOM 3212 N N . GLY A 1 435 ? 14.422 10.492 32.5 1 61.81 435 GLY A N 1
ATOM 3213 C CA . GLY A 1 435 ? 14.75 11.055 33.812 1 61.81 435 GLY A CA 1
ATOM 3214 C C . GLY A 1 435 ? 13.555 11.664 34.531 1 61.81 435 GLY A C 1
ATOM 3215 O O . GLY A 1 435 ? 12.414 11.406 34.156 1 61.81 435 GLY A O 1
ATOM 3216 N N . ALA A 1 436 ? 13.938 12.406 35.625 1 61.97 436 ALA A N 1
ATOM 3217 C CA . ALA A 1 436 ? 12.906 12.969 36.5 1 61.97 436 ALA A CA 1
ATOM 3218 C C . ALA A 1 436 ? 12.398 14.297 35.938 1 61.97 436 ALA A C 1
ATOM 3220 O O . ALA A 1 436 ? 13.164 15.062 35.344 1 61.97 436 ALA A O 1
ATOM 3221 N N . VAL A 1 437 ? 11.102 14.562 35.938 1 63.28 437 VAL A N 1
ATOM 3222 C CA . VAL A 1 437 ? 10.359 15.664 35.344 1 63.28 437 VAL A CA 1
ATOM 3223 C C . VAL A 1 437 ? 10.531 16.922 36.188 1 63.28 437 VAL A C 1
ATOM 3225 O O . VAL A 1 437 ? 10.289 18.031 35.688 1 63.28 437 VAL A O 1
ATOM 3228 N N . ASP A 1 438 ? 11.023 17.125 37.312 1 68.19 438 ASP A N 1
ATOM 3229 C CA . ASP A 1 438 ? 10.562 17.984 38.375 1 68.19 438 ASP A CA 1
ATOM 3230 C C . ASP A 1 438 ? 10.891 19.453 38.094 1 68.19 438 ASP A C 1
ATOM 3232 O O . ASP A 1 438 ? 9.984 20.281 37.969 1 68.19 438 ASP A O 1
ATOM 3236 N N . PRO A 1 439 ? 12.273 19.969 38.094 1 64.75 439 PRO A N 1
ATOM 3237 C CA . PRO A 1 439 ? 12.398 21.438 38.062 1 64.75 439 PRO A CA 1
ATOM 3238 C C . PRO A 1 439 ? 11.891 22.047 36.75 1 64.75 439 PRO A C 1
ATOM 3240 O O . PRO A 1 439 ? 11.328 23.156 36.781 1 64.75 439 PRO A O 1
ATOM 3243 N N . ALA A 1 440 ? 11.906 21.344 35.75 1 74.44 440 ALA A N 1
ATOM 3244 C CA . ALA A 1 440 ? 11.508 21.875 34.469 1 74.44 440 ALA A CA 1
ATOM 3245 C C . ALA A 1 440 ? 10 22.094 34.375 1 74.44 440 ALA A C 1
ATOM 3247 O O . ALA A 1 440 ? 9.531 23.078 33.812 1 74.44 440 ALA A O 1
ATOM 3248 N N . VAL A 1 441 ? 9.336 21.25 35.031 1 78.44 441 VAL A N 1
ATOM 3249 C CA . VAL A 1 441 ? 7.883 21.328 35.031 1 78.44 441 VAL A CA 1
ATOM 3250 C C . VAL A 1 441 ? 7.422 22.547 35.844 1 78.44 441 VAL A C 1
ATOM 3252 O O . VAL A 1 441 ? 6.461 23.219 35.469 1 78.44 441 VAL A O 1
ATOM 3255 N N . THR A 1 442 ? 8.148 22.781 36.875 1 74.25 442 THR A N 1
ATOM 3256 C CA . THR A 1 442 ? 7.824 23.938 37.688 1 74.25 442 THR A CA 1
ATOM 3257 C C . THR A 1 442 ? 8.148 25.234 36.938 1 74.25 442 THR A C 1
ATOM 3259 O O . THR A 1 442 ? 7.355 26.172 36.969 1 74.25 442 THR A O 1
ATOM 3262 N N . GLY A 1 443 ? 9.281 25.234 36.312 1 74 443 GLY A N 1
ATOM 3263 C CA . GLY A 1 443 ? 9.68 26.406 35.531 1 74 443 GLY A CA 1
ATOM 3264 C C . GLY A 1 443 ? 8.719 26.75 34.438 1 74 443 GLY A C 1
ATOM 3265 O O . GLY A 1 443 ? 8.555 27.938 34.094 1 74 443 GLY A O 1
ATOM 3266 N N . ALA A 1 444 ? 8.133 25.781 33.938 1 77.94 444 ALA A N 1
ATOM 3267 C CA . ALA A 1 444 ? 7.223 25.984 32.812 1 77.94 444 ALA A CA 1
ATOM 3268 C C . ALA A 1 444 ? 5.785 26.156 33.312 1 77.94 444 ALA A C 1
ATOM 3270 O O . ALA A 1 444 ? 4.852 26.188 32.5 1 77.94 444 ALA A O 1
ATOM 3271 N N . ALA A 1 445 ? 5.598 26.203 34.594 1 75.12 445 ALA A N 1
ATOM 3272 C CA . ALA A 1 445 ? 4.277 26.375 35.219 1 75.12 445 ALA A CA 1
ATOM 3273 C C . ALA A 1 445 ? 3.33 25.25 34.781 1 75.12 445 ALA A C 1
ATOM 3275 O O . ALA A 1 445 ? 2.168 25.5 34.469 1 75.12 445 ALA A O 1
ATOM 3276 N N . MET A 1 446 ? 3.859 24.125 34.656 1 79.88 446 MET A N 1
ATOM 3277 C CA . MET A 1 446 ? 3.057 23 34.156 1 79.88 446 MET A CA 1
ATOM 3278 C C . MET A 1 446 ? 2.727 22.047 35.312 1 79.88 446 MET A C 1
ATOM 3280 O O . MET A 1 446 ? 1.98 21.078 35.125 1 79.88 446 MET A O 1
ATOM 3284 N N . LEU A 1 447 ? 3.158 22.281 36.438 1 77.31 447 LEU A N 1
ATOM 3285 C CA . LEU A 1 447 ? 2.996 21.359 37.562 1 77.31 447 LEU A CA 1
ATOM 3286 C C . LEU A 1 447 ? 1.521 21.062 37.812 1 77.31 447 LEU A C 1
ATOM 3288 O O . LEU A 1 447 ? 1.142 19.906 38 1 77.31 447 LEU A O 1
ATOM 3292 N N . ASP A 1 448 ? 0.75 22.094 37.75 1 76.5 448 ASP A N 1
ATOM 3293 C CA . ASP A 1 448 ? -0.677 21.922 38.031 1 76.5 448 ASP A CA 1
ATOM 3294 C C . ASP A 1 448 ? -1.345 21.094 36.938 1 76.5 448 ASP A C 1
ATOM 3296 O O . ASP A 1 448 ? -2.223 20.281 37.219 1 76.5 448 ASP A O 1
ATOM 3300 N N . ASP A 1 449 ? -0.91 21.328 35.719 1 80 449 ASP A N 1
ATOM 3301 C CA . ASP A 1 449 ? -1.471 20.594 34.594 1 80 449 ASP A CA 1
ATOM 3302 C C . ASP A 1 449 ? -1.164 19.094 34.719 1 80 449 ASP A C 1
ATOM 3304 O O . ASP A 1 449 ? -2.014 18.25 34.438 1 80 449 ASP A O 1
ATOM 3308 N N . VAL A 1 450 ? 0.035 18.812 35.156 1 79.5 450 VAL A N 1
ATOM 3309 C CA . VAL A 1 450 ? 0.459 17.422 35.281 1 79.5 450 VAL A CA 1
ATOM 3310 C C . VAL A 1 450 ? -0.316 16.75 36.438 1 79.5 450 VAL A C 1
ATOM 3312 O O . VAL A 1 450 ? -0.75 15.609 36.312 1 79.5 450 VAL A O 1
ATOM 3315 N N . ARG A 1 451 ? -0.504 17.5 37.406 1 76.69 451 ARG A N 1
ATOM 3316 C CA . ARG A 1 451 ? -1.182 16.969 38.594 1 76.69 451 ARG A CA 1
ATOM 3317 C C . ARG A 1 451 ? -2.666 16.75 38.312 1 76.69 451 ARG A C 1
ATOM 3319 O O . ARG A 1 451 ? -3.271 15.828 38.875 1 76.69 451 ARG A O 1
ATOM 3326 N N . GLU A 1 452 ? -3.172 17.531 37.469 1 76.25 452 GLU A N 1
ATOM 3327 C CA . GLU A 1 452 ? -4.605 17.469 37.188 1 76.25 452 GLU A CA 1
ATOM 3328 C C . GLU A 1 452 ? -4.941 16.375 36.188 1 76.25 452 GLU A C 1
ATOM 3330 O O . GLU A 1 452 ? -6.09 15.938 36.094 1 76.25 452 GLU A O 1
ATOM 3335 N N . GLN A 1 453 ? -4.012 15.984 35.5 1 77.69 453 GLN A N 1
ATOM 3336 C CA . GLN A 1 453 ? -4.289 14.953 34.5 1 77.69 453 GLN A CA 1
ATOM 3337 C C . GLN A 1 453 ? -4.43 13.578 35.156 1 77.69 453 GLN A C 1
ATOM 3339 O O . GLN A 1 453 ? -3.684 13.25 36.094 1 77.69 453 GLN A O 1
ATOM 3344 N N . ILE A 1 454 ? -5.484 12.891 34.75 1 70.81 454 ILE A N 1
ATOM 3345 C CA . ILE A 1 454 ? -5.633 11.5 35.188 1 70.81 454 ILE A CA 1
ATOM 3346 C C . ILE A 1 454 ? -4.43 10.688 34.719 1 70.81 454 ILE A C 1
ATOM 3348 O O . ILE A 1 454 ? -4.145 10.617 33.5 1 70.81 454 ILE A O 1
ATOM 3352 N N . GLY A 1 455 ? -3.6 10.094 35.625 1 75.88 455 GLY A N 1
ATOM 3353 C CA . GLY A 1 455 ? -2.408 9.32 35.312 1 75.88 455 GLY A CA 1
ATOM 3354 C C . GLY A 1 455 ? -1.123 10.109 35.469 1 75.88 455 GLY A C 1
ATOM 3355 O O . GLY A 1 455 ? -0.03 9.57 35.281 1 75.88 455 GLY A O 1
ATOM 3356 N N . GLY A 1 456 ? -1.394 11.398 35.812 1 76.31 456 GLY A N 1
ATOM 3357 C CA . GLY A 1 456 ? -0.218 12.227 36.031 1 76.31 456 GLY A CA 1
ATOM 3358 C C . GLY A 1 456 ? 0.603 12.43 34.781 1 76.31 456 GLY A C 1
ATOM 3359 O O . GLY A 1 456 ? 0.065 12.797 33.719 1 76.31 456 GLY A O 1
ATOM 3360 N N . ASP A 1 457 ? 1.942 12.109 34.844 1 75.31 457 ASP A N 1
ATOM 3361 C CA . ASP A 1 457 ? 2.824 12.328 33.688 1 75.31 457 ASP A CA 1
ATOM 3362 C C . ASP A 1 457 ? 2.695 11.195 32.688 1 75.31 457 ASP A C 1
ATOM 3364 O O . ASP A 1 457 ? 3.207 11.289 31.562 1 75.31 457 ASP A O 1
ATOM 3368 N N . LEU A 1 458 ? 1.907 10.281 33.094 1 79.75 458 LEU A N 1
ATOM 3369 C CA . LEU A 1 458 ? 1.744 9.164 32.156 1 79.75 458 LEU A CA 1
ATOM 3370 C C . LEU A 1 458 ? 0.467 9.32 31.344 1 79.75 458 LEU A C 1
ATOM 3372 O O . LEU A 1 458 ? 0.141 8.453 30.531 1 79.75 458 LEU A O 1
ATOM 3376 N N . ALA A 1 459 ? -0.114 10.43 31.469 1 80.5 459 ALA A N 1
ATOM 3377 C CA . ALA A 1 459 ? -1.322 10.68 30.688 1 80.5 459 ALA A CA 1
ATOM 3378 C C . ALA A 1 459 ? -1.003 10.773 29.203 1 80.5 459 ALA A C 1
ATOM 3380 O O . ALA A 1 459 ? 0.017 11.352 28.812 1 80.5 459 ALA A O 1
ATOM 3381 N N . GLU A 1 460 ? -1.838 10.172 28.406 1 82.5 460 GLU A N 1
ATOM 3382 C CA . GLU A 1 460 ? -1.671 10.211 26.953 1 82.5 460 GLU A CA 1
ATOM 3383 C C . GLU A 1 460 ? -1.997 11.594 26.406 1 82.5 460 GLU A C 1
ATOM 3385 O O . GLU A 1 460 ? -2.986 12.211 26.797 1 82.5 460 GLU A O 1
ATOM 3390 N N . VAL A 1 461 ? -1.139 12.125 25.594 1 80.69 461 VAL A N 1
ATOM 3391 C CA . VAL A 1 461 ? -1.333 13.461 25.047 1 80.69 461 VAL A CA 1
ATOM 3392 C C . VAL A 1 461 ? -2.066 13.375 23.703 1 80.69 461 VAL A C 1
ATOM 3394 O O . VAL A 1 461 ? -2.588 14.375 23.203 1 80.69 461 VAL A O 1
ATOM 3397 N N . GLY A 1 462 ? -2.227 12.148 23.172 1 68.81 462 GLY A N 1
ATOM 3398 C CA . GLY A 1 462 ? -2.881 11.984 21.891 1 68.81 462 GLY A CA 1
ATOM 3399 C C . GLY A 1 462 ? -1.97 12.289 20.703 1 68.81 462 GLY A C 1
ATOM 3400 O O . GLY A 1 462 ? -0.836 12.734 20.891 1 68.81 462 GLY A O 1
ATOM 3401 N N . GLU A 1 463 ? -2.48 12.125 19.5 1 66.31 463 GLU A N 1
ATOM 3402 C CA . GLU A 1 463 ? -1.732 12.414 18.281 1 66.31 463 GLU A CA 1
ATOM 3403 C C . GLU A 1 463 ? -1.48 13.914 18.125 1 66.31 463 GLU A C 1
ATOM 3405 O O . GLU A 1 463 ? -2.416 14.711 18.188 1 66.31 463 GLU A O 1
ATOM 3410 N N . HIS A 1 464 ? -0.26 14.312 18.031 1 64.69 464 HIS A N 1
ATOM 3411 C CA . HIS A 1 464 ? 0.161 15.703 17.875 1 64.69 464 HIS A CA 1
ATOM 3412 C C . HIS A 1 464 ? -0.354 16.562 19.016 1 64.69 464 HIS A C 1
ATOM 3414 O O . HIS A 1 464 ? -0.685 17.734 18.812 1 64.69 464 HIS A O 1
ATOM 3420 N N . GLY A 1 465 ? -0.607 15.961 20.156 1 70.44 465 GLY A N 1
ATOM 3421 C CA . GLY A 1 465 ? -1.031 16.703 21.328 1 70.44 465 GLY A CA 1
ATOM 3422 C C . GLY A 1 465 ? -2.479 17.156 21.25 1 70.44 465 GLY A C 1
ATOM 3423 O O . GLY A 1 465 ? -2.846 18.172 21.844 1 70.44 465 GLY A O 1
ATOM 3424 N N . ARG A 1 466 ? -3.246 16.438 20.531 1 65.25 466 ARG A N 1
ATOM 3425 C CA . ARG A 1 466 ? -4.629 16.828 20.297 1 65.25 466 ARG A CA 1
ATOM 3426 C C . ARG A 1 466 ? -5.398 16.953 21.609 1 65.25 466 ARG A C 1
ATOM 3428 O O . ARG A 1 466 ? -6.375 17.703 21.688 1 65.25 466 ARG A O 1
ATOM 3435 N N . ARG A 1 467 ? -4.961 16.391 22.641 1 70.94 467 ARG A N 1
ATOM 3436 C CA . ARG A 1 467 ? -5.691 16.375 23.906 1 70.94 467 ARG A CA 1
ATOM 3437 C C . ARG A 1 467 ? -5.281 17.562 24.781 1 70.94 467 ARG A C 1
ATOM 3439 O O . ARG A 1 467 ? -5.836 17.766 25.859 1 70.94 467 ARG A O 1
ATOM 3446 N N . LEU A 1 468 ? -4.344 18.344 24.359 1 77.19 468 LEU A N 1
ATOM 3447 C CA . LEU A 1 468 ? -3.846 19.484 25.109 1 77.19 468 LEU A CA 1
ATOM 3448 C C . LEU A 1 468 ? -4.348 20.797 24.516 1 77.19 468 LEU A C 1
ATOM 3450 O O . LEU A 1 468 ? -4.516 20.906 23.312 1 77.19 468 LEU A O 1
ATOM 3454 N N . SER A 1 469 ? -4.605 21.672 25.422 1 72.38 469 SER A N 1
ATOM 3455 C CA . SER A 1 469 ? -4.902 23.016 24.938 1 72.38 469 SER A CA 1
ATOM 3456 C C . SER A 1 469 ? -3.656 23.688 24.375 1 72.38 469 SER A C 1
ATOM 3458 O O . SER A 1 469 ? -2.543 23.172 24.516 1 72.38 469 SER A O 1
ATOM 3460 N N . GLY A 1 470 ? -3.768 24.75 23.641 1 72.56 470 GLY A N 1
ATOM 3461 C CA . GLY A 1 470 ? -2.637 25.484 23.109 1 72.56 470 GLY A CA 1
ATOM 3462 C C . GLY A 1 470 ? -1.639 25.906 24.172 1 72.56 470 GLY A C 1
ATOM 3463 O O . GLY A 1 470 ? -0.429 25.75 23.984 1 72.56 470 GLY A O 1
ATOM 3464 N N . GLY A 1 471 ? -2.205 26.453 25.25 1 76 471 GLY A N 1
ATOM 3465 C CA . GLY A 1 471 ? -1.348 26.859 26.344 1 76 471 GLY A CA 1
ATOM 3466 C C . GLY A 1 471 ? -0.624 25.688 27 1 76 471 GLY A C 1
ATOM 3467 O O . GLY A 1 471 ? 0.556 25.797 27.344 1 76 471 GLY A O 1
ATOM 3468 N N . GLN A 1 472 ? -1.328 24.641 27.156 1 79.25 472 GLN A N 1
ATOM 3469 C CA . GLN A 1 472 ? -0.717 23.438 27.719 1 79.25 472 GLN A CA 1
ATOM 3470 C C . GLN A 1 472 ? 0.398 22.906 26.828 1 79.25 472 GLN A C 1
ATOM 3472 O O . GLN A 1 472 ? 1.447 22.484 27.312 1 79.25 472 GLN A O 1
ATOM 3477 N N . ARG A 1 473 ? 0.124 22.953 25.609 1 81.25 473 ARG A N 1
ATOM 3478 C CA . ARG A 1 473 ? 1.124 22.516 24.641 1 81.25 473 ARG A CA 1
ATOM 3479 C C . ARG A 1 473 ? 2.389 23.359 24.734 1 81.25 473 ARG A C 1
ATOM 3481 O O . ARG A 1 473 ? 3.5 22.828 24.719 1 81.25 473 ARG A O 1
ATOM 3488 N N . GLN A 1 474 ? 2.178 24.562 24.766 1 81.38 474 GLN A N 1
ATOM 3489 C CA . GLN A 1 474 ? 3.318 25.469 24.828 1 81.38 474 GLN A CA 1
ATOM 3490 C C . GLN A 1 474 ? 4.121 25.25 26.109 1 81.38 474 GLN A C 1
ATOM 3492 O O . GLN A 1 474 ? 5.355 25.25 26.094 1 81.38 474 GLN A O 1
ATOM 3497 N N . ARG A 1 475 ? 3.463 25.141 27.188 1 85.56 475 ARG A N 1
ATOM 3498 C CA . ARG A 1 475 ? 4.145 24.938 28.469 1 85.56 475 ARG A CA 1
ATOM 3499 C C . ARG A 1 475 ? 4.844 23.594 28.5 1 85.56 475 ARG A C 1
ATOM 3501 O O . ARG A 1 475 ? 5.914 23.453 29.094 1 85.56 475 ARG A O 1
ATOM 3508 N N . LEU A 1 476 ? 4.227 22.656 27.906 1 84.94 476 LEU A N 1
ATOM 3509 C CA . LEU A 1 476 ? 4.871 21.344 27.781 1 84.94 476 LEU A CA 1
ATOM 3510 C C . LEU A 1 476 ? 6.18 21.469 27.016 1 84.94 476 LEU A C 1
ATOM 3512 O O . LEU A 1 476 ? 7.199 20.891 27.422 1 84.94 476 LEU A O 1
ATOM 3516 N N . LEU A 1 477 ? 6.121 22.141 25.953 1 84.31 477 LEU A N 1
ATOM 3517 C CA . LEU A 1 477 ? 7.309 22.328 25.125 1 84.31 477 LEU A CA 1
ATOM 3518 C C . LEU A 1 477 ? 8.375 23.125 25.875 1 84.31 477 LEU A C 1
ATOM 3520 O O . LEU A 1 477 ? 9.57 22.828 25.75 1 84.31 477 LEU A O 1
ATOM 3524 N N . LEU A 1 478 ? 7.895 24.078 26.562 1 85.5 478 LEU A N 1
ATOM 3525 C CA . LEU A 1 478 ? 8.82 24.859 27.375 1 85.5 478 LEU A CA 1
ATOM 3526 C C . LEU A 1 478 ? 9.477 23.969 28.438 1 85.5 478 LEU A C 1
ATOM 3528 O O . LEU A 1 478 ? 10.695 24.031 28.625 1 85.5 478 LEU A O 1
ATOM 3532 N N . ALA A 1 479 ? 8.68 23.234 29.125 1 85.12 479 ALA A N 1
ATOM 3533 C CA . ALA A 1 479 ? 9.203 22.328 30.141 1 85.12 479 ALA A CA 1
ATOM 3534 C C . ALA A 1 479 ? 10.227 21.359 29.547 1 85.12 479 ALA A C 1
ATOM 3536 O O . ALA A 1 479 ? 11.25 21.062 30.156 1 85.12 479 ALA A O 1
ATOM 3537 N N . ARG A 1 480 ? 9.914 20.891 28.422 1 82.12 480 ARG A N 1
ATOM 3538 C CA . ARG A 1 480 ? 10.812 19.969 27.719 1 82.12 480 ARG A CA 1
ATOM 3539 C C . ARG A 1 480 ? 12.156 20.641 27.453 1 82.12 480 ARG A C 1
ATOM 3541 O O . ARG A 1 480 ? 13.211 20.016 27.625 1 82.12 480 ARG A O 1
ATOM 3548 N N . ALA A 1 481 ? 12.094 21.766 26.984 1 81.06 481 ALA A N 1
ATOM 3549 C CA . ALA A 1 481 ? 13.305 22.516 26.688 1 81.06 481 ALA A CA 1
ATOM 3550 C C . ALA A 1 481 ? 14.148 22.75 27.938 1 81.06 481 ALA A C 1
ATOM 3552 O O . ALA A 1 481 ? 15.375 22.719 27.891 1 81.06 481 ALA A O 1
ATOM 3553 N N . LEU A 1 482 ? 13.484 22.953 29.016 1 83 482 LEU A N 1
ATOM 3554 C CA . LEU A 1 482 ? 14.164 23.281 30.25 1 83 482 LEU A CA 1
ATOM 3555 C C . LEU A 1 482 ? 14.742 22.016 30.906 1 83 482 LEU A C 1
ATOM 3557 O O . LEU A 1 482 ? 15.633 22.109 31.75 1 83 482 LEU A O 1
ATOM 3561 N N . HIS A 1 483 ? 14.281 20.922 30.547 1 79.12 483 HIS A N 1
ATOM 3562 C CA . HIS A 1 483 ? 14.711 19.656 31.141 1 79.12 483 HIS A CA 1
ATOM 3563 C C . HIS A 1 483 ? 16 19.156 30.516 1 79.12 483 HIS A C 1
ATOM 3565 O O . HIS A 1 483 ? 16.641 18.234 31.031 1 79.12 483 HIS A O 1
ATOM 3571 N N . THR A 1 484 ? 16.594 19.656 29.531 1 73.88 484 THR A N 1
ATOM 3572 C CA . THR A 1 484 ? 17.734 19.125 28.766 1 73.88 484 THR A CA 1
ATOM 3573 C C . THR A 1 484 ? 19.016 19.219 29.578 1 73.88 484 THR A C 1
ATOM 3575 O O . THR A 1 484 ? 19.984 18.5 29.312 1 73.88 484 THR A O 1
ATOM 3578 N N . GLY A 1 485 ? 19.031 19.969 30.641 1 72.62 485 GLY A N 1
ATOM 3579 C CA . GLY A 1 485 ? 20.25 20.141 31.422 1 72.62 485 GLY A CA 1
ATOM 3580 C C . GLY A 1 485 ? 21.375 20.781 30.625 1 72.62 485 GLY A C 1
ATOM 3581 O O . GLY A 1 485 ? 22.547 20.594 30.953 1 72.62 485 GLY A O 1
ATOM 3582 N N . ALA A 1 486 ? 21.109 21.5 29.594 1 81.88 486 ALA A N 1
ATOM 3583 C CA . ALA A 1 486 ? 22.094 22.172 28.734 1 81.88 486 ALA A CA 1
ATOM 3584 C C . ALA A 1 486 ? 22.719 23.359 29.453 1 81.88 486 ALA A C 1
ATOM 3586 O O . ALA A 1 486 ? 22.172 23.844 30.453 1 81.88 486 ALA A O 1
ATOM 3587 N N . ASP A 1 487 ? 23.906 23.75 28.953 1 84.5 487 ASP A N 1
ATOM 3588 C CA . ASP A 1 487 ? 24.578 24.922 29.5 1 84.5 487 ASP A CA 1
ATOM 3589 C C . ASP A 1 487 ? 23.828 26.203 29.141 1 84.5 487 ASP A C 1
ATOM 3591 O O . ASP A 1 487 ? 23.828 27.156 29.922 1 84.5 487 ASP A O 1
ATOM 3595 N N . LEU A 1 488 ? 23.281 26.094 28.016 1 90.38 488 LEU A N 1
ATOM 3596 C CA . LEU A 1 488 ? 22.5 27.234 27.531 1 90.38 488 LEU A CA 1
ATOM 3597 C C . LEU A 1 488 ? 21.203 26.766 26.891 1 90.38 488 LEU A C 1
ATOM 3599 O O . LEU A 1 488 ? 21.203 25.859 26.062 1 90.38 488 LEU A O 1
ATOM 3603 N N . VAL A 1 489 ? 20.172 27.344 27.328 1 90.38 489 VAL A N 1
ATOM 3604 C CA . VAL A 1 489 ? 18.875 27.109 26.719 1 90.38 489 VAL A CA 1
ATOM 3605 C C . VAL A 1 489 ? 18.375 28.375 26.031 1 90.38 489 VAL A C 1
ATOM 3607 O O . VAL A 1 489 ? 18.281 29.438 26.641 1 90.38 489 VAL A O 1
ATOM 3610 N N . VAL A 1 490 ? 18.156 28.188 24.734 1 91.69 490 VAL A N 1
ATOM 3611 C CA . VAL A 1 490 ? 17.656 29.312 23.953 1 91.69 490 VAL A CA 1
ATOM 3612 C C . VAL A 1 490 ? 16.156 29.156 23.719 1 91.69 490 VAL A C 1
ATOM 3614 O O . VAL A 1 490 ? 15.711 28.156 23.156 1 91.69 490 VAL A O 1
ATOM 3617 N N . LEU A 1 491 ? 15.414 30.094 24.219 1 90.31 491 LEU A N 1
ATOM 3618 C CA . LEU A 1 491 ? 13.969 30.047 24.078 1 90.31 491 LEU A CA 1
ATOM 3619 C C . LEU A 1 491 ? 13.477 31.141 23.141 1 90.31 491 LEU A C 1
ATOM 3621 O O . LEU A 1 491 ? 13.781 32.312 23.344 1 90.31 491 LEU A O 1
ATOM 3625 N N . ASP A 1 492 ? 12.781 30.688 22.109 1 85.88 492 ASP A N 1
ATOM 3626 C CA . ASP A 1 492 ? 12.211 31.609 21.125 1 85.88 492 ASP A CA 1
ATOM 3627 C C . ASP A 1 492 ? 10.711 31.781 21.359 1 85.88 492 ASP A C 1
ATOM 3629 O O . ASP A 1 492 ? 9.914 30.922 21.016 1 85.88 492 ASP A O 1
ATOM 3633 N N . GLU A 1 493 ? 10.336 32.875 21.828 1 81.31 493 GLU A N 1
ATOM 3634 C CA . GLU A 1 493 ? 8.945 33.219 22.109 1 81.31 493 GLU A CA 1
ATOM 3635 C C . GLU A 1 493 ? 8.219 32.094 22.828 1 81.31 493 GLU A C 1
ATOM 3637 O O . GLU A 1 493 ? 7.219 31.578 22.312 1 81.31 493 GLU A O 1
ATOM 3642 N N . PRO A 1 494 ? 8.656 31.766 24.031 1 81.69 494 PRO A N 1
ATOM 3643 C CA . PRO A 1 494 ? 8.133 30.578 24.703 1 81.69 494 PRO A CA 1
ATOM 3644 C C . PRO A 1 494 ? 6.719 30.781 25.25 1 81.69 494 PRO A C 1
ATOM 3646 O O . PRO A 1 494 ? 6.094 29.828 25.703 1 81.69 494 PRO A O 1
ATOM 3649 N N . ALA A 1 495 ? 6.137 32 25.156 1 76.31 495 ALA A N 1
ATOM 3650 C CA . ALA A 1 495 ? 4.848 32.25 25.797 1 76.31 495 ALA A CA 1
ATOM 3651 C C . ALA A 1 495 ? 3.842 32.812 24.797 1 76.31 495 ALA A C 1
ATOM 3653 O O . ALA A 1 495 ? 2.941 33.562 25.188 1 76.31 495 ALA A O 1
ATOM 3654 N N . THR A 1 496 ? 4.012 32.562 23.562 1 67.31 496 THR A N 1
ATOM 3655 C CA . THR A 1 496 ? 3.17 33.188 22.547 1 67.31 496 THR A CA 1
ATOM 3656 C C . THR A 1 496 ? 1.722 32.719 22.688 1 67.31 496 THR A C 1
ATOM 3658 O O . THR A 1 496 ? 0.794 33.469 22.391 1 67.31 496 THR A O 1
ATOM 3661 N N . ALA A 1 497 ? 1.366 31.562 23.172 1 67.12 497 ALA A N 1
ATOM 3662 C CA . ALA A 1 497 ? -0.001 31.047 23.188 1 67.12 497 ALA A CA 1
ATOM 3663 C C . ALA A 1 497 ? -0.526 30.969 24.625 1 67.12 497 ALA A C 1
ATOM 3665 O O . ALA A 1 497 ? -1.468 30.219 24.906 1 67.12 497 ALA A O 1
ATOM 3666 N N . VAL A 1 498 ? 0.1 31.812 25.516 1 75.19 498 VAL A N 1
ATOM 3667 C CA . VAL A 1 498 ? -0.317 31.719 26.906 1 75.19 498 VAL A CA 1
ATOM 3668 C C . VAL A 1 498 ? -0.893 33.062 27.359 1 75.19 498 VAL A C 1
ATOM 3670 O O . VAL A 1 498 ? -0.553 34.125 26.797 1 75.19 498 VAL A O 1
ATOM 3673 N N . ASP A 1 499 ? -1.845 33.094 28.312 1 76.88 499 ASP A N 1
ATOM 3674 C CA . ASP A 1 499 ? -2.424 34.312 28.875 1 76.88 499 ASP A CA 1
ATOM 3675 C C . ASP A 1 499 ? -1.416 35.031 29.766 1 76.88 499 ASP A C 1
ATOM 3677 O O . ASP A 1 499 ? -0.43 34.438 30.203 1 76.88 499 ASP A O 1
ATOM 3681 N N . PRO A 1 500 ? -1.653 36.25 30.031 1 80.94 500 PRO A N 1
ATOM 3682 C CA . PRO A 1 500 ? -0.697 37.094 30.766 1 80.94 500 PRO A CA 1
ATOM 3683 C C . PRO A 1 500 ? -0.398 36.531 32.156 1 80.94 500 PRO A C 1
ATOM 3685 O O . PRO A 1 500 ? 0.735 36.625 32.625 1 80.94 500 PRO A O 1
ATOM 3688 N N . VAL A 1 501 ? -1.415 36.031 32.812 1 81.69 501 VAL A N 1
ATOM 3689 C CA . VAL A 1 501 ? -1.213 35.469 34.156 1 81.69 501 VAL A CA 1
ATOM 3690 C C . VAL A 1 501 ? -0.241 34.312 34.094 1 81.69 501 VAL A C 1
ATOM 3692 O O . VAL A 1 501 ? 0.679 34.219 34.906 1 81.69 501 VAL A O 1
ATOM 3695 N N . THR A 1 502 ? -0.432 33.5 33.188 1 84.88 502 THR A N 1
ATOM 3696 C CA . THR A 1 502 ? 0.443 32.344 33 1 84.88 502 THR A CA 1
ATOM 3697 C C . THR A 1 502 ? 1.836 32.812 32.562 1 84.88 502 THR A C 1
ATOM 3699 O O . THR A 1 502 ? 2.838 32.188 32.969 1 84.88 502 THR A O 1
ATOM 3702 N N . GLU A 1 503 ? 1.853 33.75 31.703 1 88.56 503 GLU A N 1
ATOM 3703 C CA . GLU A 1 503 ? 3.137 34.281 31.266 1 88.56 503 GLU A CA 1
ATOM 3704 C C . GLU A 1 503 ? 3.955 34.781 32.469 1 88.56 503 GLU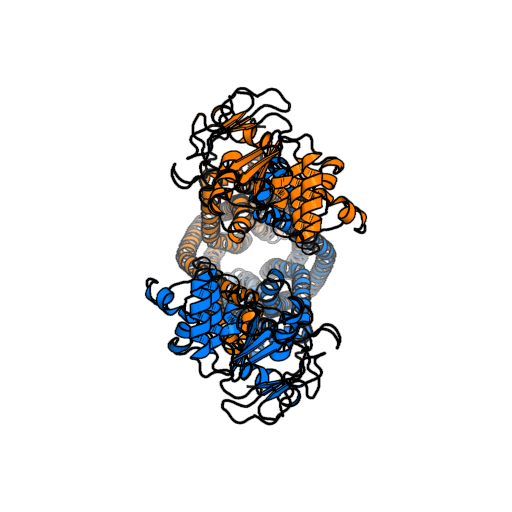 A C 1
ATOM 3706 O O . GLU A 1 503 ? 5.176 34.594 32.5 1 88.56 503 GLU A O 1
ATOM 3711 N N . GLN A 1 504 ? 3.291 35.438 33.375 1 89.31 504 GLN A N 1
ATOM 3712 C CA . GLN A 1 504 ? 3.969 35.906 34.562 1 89.31 504 GLN A CA 1
ATOM 3713 C C . GLN A 1 504 ? 4.512 34.75 35.406 1 89.31 504 GLN A C 1
ATOM 3715 O O . GLN A 1 504 ? 5.613 34.844 35.938 1 89.31 504 GLN A O 1
ATOM 3720 N N . ARG A 1 505 ? 3.744 33.75 35.5 1 87.88 505 ARG A N 1
ATOM 3721 C CA . ARG A 1 505 ? 4.191 32.562 36.219 1 87.88 505 ARG A CA 1
ATOM 3722 C C . ARG A 1 505 ? 5.426 31.969 35.562 1 87.88 505 ARG A C 1
ATOM 3724 O O . ARG A 1 505 ? 6.336 31.5 36.25 1 87.88 505 ARG A O 1
ATOM 3731 N N . ILE A 1 506 ? 5.402 31.953 34.281 1 89.5 506 ILE A N 1
ATOM 3732 C CA . ILE A 1 506 ? 6.539 31.438 33.531 1 89.5 506 ILE A CA 1
ATOM 3733 C C . ILE A 1 506 ? 7.773 32.281 33.812 1 89.5 506 ILE A C 1
ATOM 3735 O O . ILE A 1 506 ? 8.867 31.766 34.031 1 89.5 506 ILE A O 1
ATOM 3739 N N . ALA A 1 507 ? 7.57 33.562 33.75 1 90.69 507 ALA A N 1
ATOM 3740 C CA . ALA A 1 507 ? 8.664 34.5 34 1 90.69 507 ALA A CA 1
ATOM 3741 C C . ALA A 1 507 ? 9.297 34.25 35.375 1 90.69 507 ALA A C 1
ATOM 3743 O O . ALA A 1 507 ? 10.523 34.188 35.5 1 90.69 507 ALA A O 1
ATOM 3744 N N . GLU A 1 508 ? 8.469 34.062 36.344 1 88 508 GLU A N 1
ATOM 3745 C CA . GLU A 1 508 ? 8.945 33.781 37.688 1 88 508 GLU A CA 1
ATOM 3746 C C . GLU A 1 508 ? 9.641 32.438 37.75 1 88 508 GLU A C 1
ATOM 3748 O O . GLU A 1 508 ? 10.641 32.281 38.469 1 88 508 GLU A O 1
ATOM 3753 N N . GLY A 1 509 ? 9.086 31.531 37.125 1 86.44 509 GLY A N 1
ATOM 3754 C CA . GLY A 1 509 ? 9.672 30.203 37.094 1 86.44 509 GLY A CA 1
ATOM 3755 C C . GLY A 1 509 ? 11.047 30.172 36.438 1 86.44 509 GLY A C 1
ATOM 3756 O O . GLY A 1 509 ? 11.945 29.469 36.906 1 86.44 509 GLY A O 1
ATOM 3757 N N . LEU A 1 510 ? 11.234 30.859 35.375 1 88.25 510 LEU A N 1
ATOM 3758 C CA . LEU A 1 510 ? 12.508 30.906 34.656 1 88.25 510 LEU A CA 1
ATOM 3759 C C . LEU A 1 510 ? 13.602 31.516 35.531 1 88.25 510 LEU A C 1
ATOM 3761 O O . LEU A 1 510 ? 14.758 31.094 35.469 1 88.25 510 LEU A O 1
ATOM 3765 N N . ARG A 1 511 ? 13.242 32.469 36.281 1 86.62 511 ARG A N 1
ATOM 3766 C CA . ARG A 1 511 ? 14.203 33.156 37.156 1 86.62 511 ARG A CA 1
ATOM 3767 C C . ARG A 1 511 ? 14.781 32.188 38.188 1 86.62 511 ARG A C 1
ATOM 3769 O O . ARG A 1 511 ? 15.938 32.344 38.594 1 86.62 511 ARG A O 1
ATOM 3776 N N . GLY A 1 512 ? 14.008 31.266 38.594 1 78.19 512 GLY A N 1
ATOM 3777 C CA . GLY A 1 512 ? 14.422 30.359 39.625 1 78.19 512 GLY A CA 1
ATOM 3778 C C . GLY A 1 512 ? 15.266 29.203 39.125 1 78.19 512 GLY A C 1
ATOM 3779 O O . GLY A 1 512 ? 15.773 28.406 39.906 1 78.19 512 GLY A O 1
ATOM 3780 N N . LEU A 1 513 ? 15.57 29.125 37.875 1 82 513 LEU A N 1
ATOM 3781 C CA . LEU A 1 513 ? 16.297 28 37.312 1 82 513 LEU A CA 1
ATOM 3782 C C . LEU A 1 513 ? 17.797 28.266 37.281 1 82 513 LEU A C 1
ATOM 3784 O O . LEU A 1 513 ? 18.219 29.406 37.094 1 82 513 LEU A O 1
ATOM 3788 N N . PRO A 1 514 ? 18.516 27.266 37.5 1 76.88 514 PRO A N 1
ATOM 3789 C CA . PRO A 1 514 ? 19.969 27.422 37.531 1 76.88 514 PRO A CA 1
ATOM 3790 C C . PRO A 1 514 ? 20.594 27.5 36.156 1 76.88 514 PRO A C 1
ATOM 3792 O O . PRO A 1 514 ? 21.734 27.922 36 1 76.88 514 PRO A O 1
ATOM 3795 N N . SER A 1 515 ? 19.922 27.156 35.156 1 83.06 515 SER A N 1
ATOM 3796 C CA . SER A 1 515 ? 20.438 27.109 33.781 1 83.06 515 SER A CA 1
ATOM 3797 C C . SER A 1 515 ? 20.578 28.516 33.219 1 83.06 515 SER A C 1
ATOM 3799 O O . SER A 1 515 ? 19.875 29.438 33.625 1 83.06 515 SER A O 1
ATOM 3801 N N . THR A 1 516 ? 21.609 28.641 32.344 1 91 516 THR A N 1
ATOM 3802 C CA . THR A 1 516 ? 21.703 29.859 31.562 1 91 516 THR A CA 1
ATOM 3803 C C . THR A 1 516 ? 20.625 29.906 30.484 1 91 516 THR A C 1
ATOM 3805 O O . THR A 1 516 ? 20.469 28.938 29.734 1 91 516 THR A O 1
ATOM 3808 N N . ILE A 1 517 ? 19.828 30.922 30.484 1 92.56 517 ILE A N 1
ATOM 3809 C CA . ILE A 1 517 ? 18.703 31 29.547 1 92.56 517 ILE A CA 1
ATOM 3810 C C . ILE A 1 517 ? 18.812 32.281 28.719 1 92.56 517 ILE A C 1
ATOM 3812 O O . ILE A 1 517 ? 19.031 33.344 29.25 1 92.56 517 ILE A O 1
ATOM 3816 N N . LEU A 1 518 ? 18.797 32.094 27.469 1 93.31 518 LEU A N 1
ATOM 3817 C CA . LEU A 1 518 ? 18.672 33.219 26.547 1 93.31 518 LEU A CA 1
ATOM 3818 C C . LEU A 1 518 ? 17.25 33.281 25.969 1 93.31 518 LEU A C 1
ATOM 3820 O O . LEU A 1 518 ? 16.812 32.375 25.266 1 93.31 518 LEU A O 1
ATOM 3824 N N . LEU A 1 519 ? 16.562 34.344 26.266 1 92.94 519 LEU A N 1
ATOM 3825 C CA . LEU A 1 519 ? 15.172 34.5 25.859 1 92.94 519 LEU A CA 1
ATOM 3826 C C . LEU A 1 519 ? 15.07 35.469 24.688 1 92.94 519 LEU A C 1
ATOM 3828 O O . LEU A 1 519 ? 15.414 36.656 24.812 1 92.94 519 LEU A O 1
ATOM 3832 N N . ILE A 1 520 ? 14.688 34.969 23.562 1 90.12 520 ILE A N 1
ATOM 3833 C CA . ILE A 1 520 ? 14.398 35.812 22.406 1 90.12 520 ILE A CA 1
ATOM 3834 C C . ILE A 1 520 ? 12.906 36.125 22.359 1 90.12 520 ILE A C 1
ATOM 3836 O O . ILE A 1 520 ? 12.094 35.281 21.984 1 90.12 520 ILE A O 1
ATOM 3840 N N . THR A 1 521 ? 12.57 37.312 22.734 1 87.94 521 THR A N 1
ATOM 3841 C CA . THR A 1 521 ? 11.148 37.625 22.844 1 87.94 521 THR A CA 1
ATOM 3842 C C . THR A 1 521 ? 10.93 39.125 22.797 1 87.94 521 THR A C 1
ATOM 3844 O O . THR A 1 521 ? 11.852 39.906 23.016 1 87.94 521 THR A O 1
ATOM 3847 N N . ALA A 1 522 ? 9.719 39.469 22.422 1 80.75 522 ALA A N 1
ATOM 3848 C CA . ALA A 1 522 ? 9.305 40.875 22.469 1 80.75 522 ALA A CA 1
ATOM 3849 C C . ALA A 1 522 ? 8.344 41.094 23.625 1 80.75 522 ALA A C 1
ATOM 3851 O O . ALA A 1 522 ? 7.906 42.25 23.844 1 80.75 522 ALA A O 1
ATOM 3852 N N . SER A 1 523 ? 8.094 40.125 24.438 1 85.69 523 SER A N 1
ATOM 3853 C CA . SER A 1 523 ? 7.145 40.219 25.547 1 85.69 523 SER A CA 1
ATOM 3854 C C . SER A 1 523 ? 7.723 41.031 26.688 1 85.69 523 SER A C 1
ATOM 3856 O O . SER A 1 523 ? 8.75 40.688 27.266 1 85.69 523 SER A O 1
ATOM 3858 N N . PRO A 1 524 ? 7.008 42.031 27.047 1 87.12 524 PRO A N 1
ATOM 3859 C CA . PRO A 1 524 ? 7.5 42.844 28.172 1 87.12 524 PRO A CA 1
ATOM 3860 C C . PRO A 1 524 ? 7.496 42.062 29.5 1 87.12 524 PRO A C 1
ATOM 3862 O O . PRO A 1 524 ? 8.383 42.25 30.328 1 87.12 524 PRO A O 1
ATOM 3865 N N . ILE A 1 525 ? 6.57 41.25 29.656 1 89.06 525 ILE A N 1
ATOM 3866 C CA . ILE A 1 525 ? 6.449 40.469 30.875 1 89.06 525 ILE A CA 1
ATOM 3867 C C . ILE A 1 525 ? 7.66 39.562 31.031 1 89.06 525 ILE A C 1
ATOM 3869 O O . ILE A 1 525 ? 8.273 39.5 32.094 1 89.06 525 ILE A O 1
ATOM 3873 N N . LEU A 1 526 ? 8.055 38.906 30.062 1 91.44 526 LEU A N 1
ATOM 3874 C CA . LEU A 1 526 ? 9.188 38 30.094 1 91.44 526 LEU A CA 1
ATOM 3875 C C . LEU A 1 526 ? 10.5 38.781 30.219 1 91.44 526 LEU A C 1
ATOM 3877 O O . LEU A 1 526 ? 11.414 38.344 30.922 1 91.44 526 LEU A O 1
ATOM 3881 N N . LEU A 1 527 ? 10.531 39.875 29.5 1 91.44 527 LEU A N 1
ATOM 3882 C CA . LEU A 1 527 ? 11.742 40.656 29.531 1 91.44 527 LEU A CA 1
ATOM 3883 C C . LEU A 1 527 ? 11.984 41.25 30.906 1 91.44 527 LEU A C 1
ATOM 3885 O O . LEU A 1 527 ? 13.125 41.438 31.328 1 91.44 527 LEU A O 1
ATOM 3889 N N . SER A 1 528 ? 10.93 41.531 31.625 1 90.06 528 SER A N 1
ATOM 3890 C CA . SER A 1 528 ? 11.039 42.094 32.969 1 90.06 528 SER A CA 1
ATOM 3891 C C . SER A 1 528 ? 11.688 41.125 33.938 1 90.06 528 SER A C 1
ATOM 3893 O O . SER A 1 528 ? 12.258 41.531 34.938 1 90.06 528 SER A O 1
ATOM 3895 N N . ALA A 1 529 ? 11.711 39.875 33.625 1 90.69 529 ALA A N 1
ATOM 3896 C CA . ALA A 1 529 ? 12.289 38.844 34.5 1 90.69 529 ALA A CA 1
ATOM 3897 C C . ALA A 1 529 ? 13.773 38.656 34.219 1 90.69 529 ALA A C 1
ATOM 3899 O O . ALA A 1 529 ? 14.484 38 34.969 1 90.69 529 ALA A O 1
ATOM 3900 N N . CYS A 1 530 ? 14.258 39.219 33.188 1 93.5 530 CYS A N 1
ATOM 3901 C CA . CYS A 1 530 ? 15.625 39 32.719 1 93.5 530 CYS A CA 1
ATOM 3902 C C . CYS A 1 530 ? 16.609 39.844 33.531 1 93.5 530 CYS A C 1
ATOM 3904 O O . CYS A 1 530 ? 16.281 40.969 33.938 1 93.5 530 CYS A O 1
ATOM 3906 N N . ASP A 1 531 ? 17.797 39.344 33.625 1 91.94 531 ASP A N 1
ATOM 3907 C CA . ASP A 1 531 ? 18.875 40.094 34.281 1 91.94 531 ASP A CA 1
ATOM 3908 C C . ASP A 1 531 ? 19.359 41.219 33.406 1 91.94 531 ASP A C 1
ATOM 3910 O O . ASP A 1 531 ? 19.781 42.281 33.906 1 91.94 531 ASP A O 1
ATOM 3914 N N . ARG A 1 532 ? 19.406 40.906 32.219 1 90.69 532 ARG A N 1
ATOM 3915 C CA . ARG A 1 532 ? 19.844 41.875 31.203 1 90.69 532 ARG A CA 1
ATOM 3916 C C . ARG A 1 532 ? 19.031 41.719 29.922 1 90.69 532 ARG A C 1
ATOM 3918 O O . ARG A 1 532 ? 18.625 40.625 29.562 1 90.69 532 ARG A O 1
ATOM 3925 N N . VAL A 1 533 ? 18.75 42.844 29.297 1 91.38 533 VAL A N 1
ATOM 3926 C CA . VAL A 1 533 ? 18.047 42.844 28.016 1 91.38 533 VAL A CA 1
ATOM 3927 C C . VAL A 1 533 ? 18.922 43.469 26.938 1 91.38 533 VAL A C 1
ATOM 3929 O O . VAL A 1 533 ? 19.5 44.531 27.156 1 91.38 533 VAL A O 1
ATOM 3932 N N . VAL A 1 534 ? 19.078 42.75 25.875 1 85.88 534 VAL A N 1
ATOM 3933 C CA . VAL A 1 534 ? 19.891 43.219 24.766 1 85.88 534 VAL A CA 1
ATOM 3934 C C . VAL A 1 534 ? 19.031 43.438 23.531 1 85.88 534 VAL A C 1
ATOM 3936 O O . VAL A 1 534 ? 18.188 42.594 23.188 1 85.88 534 VAL A O 1
ATOM 3939 N N . GLU A 1 535 ? 19.031 44.594 22.922 1 79.75 535 GLU A N 1
ATOM 3940 C CA . GLU A 1 535 ? 18.359 44.875 21.641 1 79.75 535 GLU A CA 1
ATOM 3941 C C . GLU A 1 535 ? 19.328 44.688 20.469 1 79.75 535 GLU A C 1
ATOM 3943 O O . GLU A 1 535 ? 20.391 45.281 20.438 1 79.75 535 GLU A O 1
ATOM 3948 N N . LEU A 1 536 ? 19.203 43.625 19.781 1 69.31 536 LEU A N 1
ATOM 3949 C CA . LEU A 1 536 ? 20.078 43.375 18.641 1 69.31 536 LEU A CA 1
ATOM 3950 C C . LEU A 1 536 ? 19.766 44.312 17.484 1 69.31 536 LEU A C 1
ATOM 3952 O O . LEU A 1 536 ? 18.641 44.344 17 1 69.31 536 LEU A O 1
ATOM 3956 N N . GLY A 1 537 ? 19.891 45.781 17.672 1 53.81 537 GLY A N 1
ATOM 3957 C CA . GLY A 1 537 ? 19.672 46.906 16.781 1 53.81 537 GLY A CA 1
ATOM 3958 C C . GLY A 1 537 ? 19.984 46.594 15.328 1 53.81 537 GLY A C 1
ATOM 3959 O O . GLY A 1 537 ? 20.719 45.656 15.031 1 53.81 537 GLY A O 1
ATOM 3960 N N . GLY A 1 538 ? 19.109 47 14.211 1 46.28 538 GLY A N 1
ATOM 3961 C CA . GLY A 1 538 ? 19.578 47.312 12.867 1 46.28 538 GLY A CA 1
ATOM 3962 C C . GLY A 1 538 ? 20.984 47.844 12.836 1 46.28 538 GLY A C 1
ATOM 3963 O O . GLY A 1 538 ? 21.578 48.125 13.891 1 46.28 538 GLY A O 1
ATOM 3964 N N . THR A 1 539 ? 21.562 48.25 11.828 1 38.78 539 THR A N 1
ATOM 3965 C CA . THR A 1 539 ? 22.719 49.156 11.781 1 38.78 539 THR A CA 1
ATOM 3966 C C . THR A 1 539 ? 22.641 50.188 12.914 1 38.78 539 THR A C 1
ATOM 3968 O O . THR A 1 539 ? 21.578 50.438 13.477 1 38.78 539 THR A O 1
ATOM 3971 N N . GLY A 1 540 ? 23.734 51 13.312 1 36.34 540 GLY A N 1
ATOM 3972 C CA . GLY A 1 540 ? 24.094 52.125 14.141 1 36.34 540 GLY A CA 1
ATOM 3973 C C . GLY A 1 540 ? 22.922 53.062 14.438 1 36.34 540 GLY A C 1
ATOM 3974 O O . GLY A 1 540 ? 23.047 54 15.211 1 36.34 540 GLY A O 1
ATOM 3975 N N . GLN A 1 541 ? 21.969 53.531 13.547 1 33.53 541 GLN A N 1
ATOM 3976 C CA . GLN A 1 541 ? 21.234 54.75 13.773 1 33.53 541 GLN A CA 1
ATOM 3977 C C . GLN A 1 541 ? 20.141 54.562 14.828 1 33.53 541 GLN A C 1
ATOM 3979 O O . GLN A 1 541 ? 19.797 55.5 15.555 1 33.53 541 GLN A O 1
ATOM 3984 N N . ASP A 1 542 ? 19.078 53.75 14.703 1 33.38 542 ASP A N 1
ATOM 3985 C CA . ASP A 1 542 ? 17.906 54.031 15.547 1 33.38 542 ASP A CA 1
ATOM 3986 C C . ASP A 1 542 ? 17.984 53.219 16.844 1 33.38 542 ASP A C 1
ATOM 3988 O O . ASP A 1 542 ? 17.562 52.062 16.891 1 33.38 542 ASP A O 1
ATOM 3992 N N . ALA A 1 543 ? 19.047 53.438 17.609 1 35.34 543 ALA A N 1
ATOM 3993 C CA . ALA A 1 543 ? 19.219 52.938 18.969 1 35.34 543 ALA A CA 1
ATOM 3994 C C . ALA A 1 543 ? 18.047 53.312 19.844 1 35.34 543 ALA A C 1
ATOM 3996 O O . ALA A 1 543 ? 17.766 54.5 20.047 1 35.34 543 ALA A O 1
ATOM 3997 N N . PRO A 1 544 ? 16.953 52.625 19.969 1 32.66 544 PRO A N 1
ATOM 3998 C CA . PRO A 1 544 ? 16.094 53.25 20.969 1 32.66 544 PRO A CA 1
ATOM 3999 C C . PRO A 1 544 ? 16.797 53.438 22.312 1 32.66 544 PRO A C 1
ATOM 4001 O O . PRO A 1 544 ? 17.75 52.719 22.625 1 32.66 544 PRO A O 1
ATOM 4004 N N . GLU A 1 545 ? 16.703 54.625 22.969 1 30.28 545 GLU A N 1
ATOM 4005 C CA . GLU A 1 545 ? 17.016 55.125 24.328 1 30.28 545 GLU A CA 1
ATOM 4006 C C . GLU A 1 545 ? 16.641 54.062 25.375 1 30.28 545 GLU A C 1
ATOM 4008 O O . GLU A 1 545 ? 15.789 53.219 25.125 1 30.28 545 GLU A O 1
ATOM 4013 N N . SER A 1 546 ? 17.391 54 26.484 1 31.88 546 SER A N 1
ATOM 4014 C CA . SER A 1 546 ? 17.281 53.312 27.766 1 31.88 546 SER A CA 1
ATOM 4015 C C . SER A 1 546 ? 15.867 53.375 28.328 1 31.88 546 SER A C 1
ATOM 4017 O O . SER A 1 546 ? 15.312 54.469 28.5 1 31.88 546 SER A O 1
ATOM 4019 N N . HIS A 1 547 ? 14.945 52.719 27.766 1 28.92 547 HIS A N 1
ATOM 4020 C CA . HIS A 1 547 ? 13.664 52.938 28.422 1 28.92 547 HIS A CA 1
ATOM 4021 C C . HIS A 1 547 ? 13.734 52.562 29.891 1 28.92 547 HIS A C 1
ATOM 4023 O O . HIS A 1 547 ? 14.398 51.594 30.266 1 28.92 547 HIS A O 1
ATOM 4029 N N . ASP A 1 548 ? 13.75 53.562 30.859 1 31.17 548 ASP A N 1
ATOM 4030 C CA . ASP A 1 548 ? 13.508 53.406 32.281 1 31.17 548 ASP A CA 1
ATOM 4031 C C . ASP A 1 548 ? 12.422 52.375 32.531 1 31.17 548 ASP A C 1
ATOM 4033 O O . ASP A 1 548 ? 11.516 52.188 31.719 1 31.17 548 ASP A O 1
ATOM 4037 N N . PRO A 1 549 ? 12.758 51.5 33.5 1 33.44 549 PRO A N 1
ATOM 4038 C CA . PRO A 1 549 ? 11.812 50.438 33.812 1 33.44 549 PRO A CA 1
ATOM 4039 C C . PRO A 1 549 ? 10.359 50.875 33.75 1 33.44 549 PRO A C 1
ATOM 4041 O O . PRO A 1 549 ? 9.453 50.062 33.531 1 33.44 549 PRO A O 1
ATOM 4044 N N . ASN A 1 550 ? 10.016 52.156 34.344 1 30.73 550 ASN A N 1
ATOM 4045 C CA . ASN A 1 550 ? 8.742 52.781 34.688 1 30.73 550 ASN A CA 1
ATOM 4046 C C . ASN A 1 550 ? 8.094 53.438 33.469 1 30.73 550 ASN A C 1
ATOM 4048 O O . ASN A 1 550 ? 7.062 54.094 33.594 1 30.73 550 ASN A O 1
ATOM 4052 N N . GLY A 1 551 ? 7.801 53.125 32.375 1 30.39 551 GLY A N 1
ATOM 4053 C CA . GLY A 1 551 ? 7.074 53.375 31.141 1 30.39 551 GLY A CA 1
ATOM 4054 C C . GLY A 1 551 ? 7.703 54.469 30.281 1 30.39 551 GLY A C 1
ATOM 4055 O O . GLY A 1 551 ? 7.23 54.719 29.172 1 30.39 551 GLY A O 1
ATOM 4056 N N . LEU A 1 552 ? 8.273 55.781 30.75 1 26.22 552 LEU A N 1
ATOM 4057 C CA . LEU A 1 552 ? 8.219 57.031 30.016 1 26.22 552 LEU A CA 1
ATOM 4058 C C . LEU A 1 552 ? 9.461 57.219 29.156 1 26.22 552 LEU A C 1
ATOM 4060 O O . LEU A 1 552 ? 10.547 56.75 29.531 1 26.22 552 LEU A O 1
ATOM 4064 N N . PRO A 1 553 ? 9.328 57.375 27.672 1 32.91 553 PRO A N 1
ATOM 4065 C CA . PRO A 1 553 ? 10.422 57.781 26.797 1 32.91 553 PRO A CA 1
ATOM 4066 C C . PRO A 1 553 ? 11.32 58.844 27.422 1 32.91 553 PRO A C 1
ATOM 4068 O O . PRO A 1 553 ? 10.828 59.75 28.125 1 32.91 553 PRO A O 1
ATOM 4071 N N . ARG A 1 554 ? 12.68 58.625 27.875 1 28.95 554 ARG A N 1
ATOM 4072 C CA . ARG A 1 554 ? 13.352 59.906 27.891 1 28.95 554 ARG A CA 1
ATOM 4073 C C . ARG A 1 554 ? 13.57 60.438 26.484 1 28.95 554 ARG A C 1
ATOM 4075 O O . ARG A 1 554 ? 13.922 59.656 25.578 1 28.95 554 ARG A O 1
ATOM 4082 N N . MET B 1 1 ? -31.25 6.75 -13.555 1 22.61 1 MET B N 1
ATOM 4083 C CA . MET B 1 1 ? -30.625 7.871 -12.859 1 22.61 1 MET B CA 1
ATOM 4084 C C . MET B 1 1 ? -31.422 8.273 -11.633 1 22.61 1 MET B C 1
ATOM 4086 O O . MET B 1 1 ? -32.562 8.719 -11.75 1 22.61 1 MET B O 1
ATOM 4090 N N . THR B 1 2 ? -31.344 7.676 -10.484 1 31.41 2 THR B N 1
ATOM 4091 C CA . THR B 1 2 ? -32.219 7.98 -9.359 1 31.41 2 THR B CA 1
ATOM 4092 C C . THR B 1 2 ? -32.188 9.477 -9.055 1 31.41 2 THR B C 1
ATOM 4094 O O . THR B 1 2 ? -31.156 10.133 -9.164 1 31.41 2 THR B O 1
ATOM 4097 N N . PRO B 1 3 ? -33.312 10.078 -9 1 32.84 3 PRO B N 1
ATOM 4098 C CA . PRO B 1 3 ? -33.375 11.516 -8.727 1 32.84 3 PRO B CA 1
ATOM 4099 C C . PRO B 1 3 ? -32.5 11.938 -7.566 1 32.84 3 PRO B C 1
ATOM 4101 O O . PRO B 1 3 ? -32.25 11.148 -6.652 1 32.84 3 PRO B O 1
ATOM 4104 N N . PRO B 1 4 ? -31.656 12.984 -7.68 1 38.66 4 PRO B N 1
ATOM 4105 C CA . PRO B 1 4 ? -30.656 13.508 -6.754 1 38.66 4 PRO B CA 1
ATOM 4106 C C . PRO B 1 4 ? -31.188 13.656 -5.328 1 38.66 4 PRO B C 1
ATOM 4108 O O . PRO B 1 4 ? -30.406 13.82 -4.391 1 38.66 4 PRO B O 1
ATOM 4111 N N . GLY B 1 5 ? -32.438 14.031 -5.027 1 37.78 5 GLY B N 1
ATOM 4112 C CA . GLY B 1 5 ? -33.062 14.586 -3.836 1 37.78 5 GLY B CA 1
ATOM 4113 C C . GLY B 1 5 ? -33.281 13.562 -2.734 1 37.78 5 GLY B C 1
ATOM 4114 O O . GLY B 1 5 ? -33.562 13.922 -1.593 1 37.78 5 GLY B O 1
ATOM 4115 N N . SER B 1 6 ? -34 12.438 -3.025 1 40.91 6 SER B N 1
ATOM 4116 C CA . SER B 1 6 ? -34.438 11.586 -1.922 1 40.91 6 SER B CA 1
ATOM 4117 C C . SER B 1 6 ? -33.25 10.883 -1.274 1 40.91 6 SER B C 1
ATOM 4119 O O . SER B 1 6 ? -32.562 10.078 -1.917 1 40.91 6 SER B O 1
ATOM 4121 N N . THR B 1 7 ? -32.438 11.539 -0.453 1 47.5 7 THR B N 1
ATOM 4122 C CA . THR B 1 7 ? -31.312 11.031 0.315 1 47.5 7 THR B CA 1
ATOM 4123 C C . THR B 1 7 ? -31.656 9.703 0.978 1 47.5 7 THR B C 1
ATOM 4125 O O . THR B 1 7 ? -32.25 9.68 2.057 1 47.5 7 THR B O 1
ATOM 4128 N N . THR B 1 8 ? -32.312 8.812 0.422 1 50.28 8 THR B N 1
ATOM 4129 C CA . THR B 1 8 ? -32.531 7.492 1 1 50.28 8 THR B CA 1
ATOM 4130 C C . THR B 1 8 ? -31.281 6.984 1.7 1 50.28 8 THR B C 1
ATOM 4132 O O . THR B 1 8 ? -30.172 7.195 1.22 1 50.28 8 THR B O 1
ATOM 4135 N N . ARG B 1 9 ? -31.531 6.723 3 1 61.34 9 ARG B N 1
ATOM 4136 C CA . ARG B 1 9 ? -30.547 6.059 3.848 1 61.34 9 ARG B CA 1
ATOM 4137 C C . ARG B 1 9 ? -29.828 4.961 3.078 1 61.34 9 ARG B C 1
ATOM 4139 O O . ARG B 1 9 ? -30.438 4.012 2.6 1 61.34 9 ARG B O 1
ATOM 4146 N N . GLU B 1 10 ? -28.656 5.332 2.588 1 77.25 10 GLU B N 1
ATOM 4147 C CA . GLU B 1 10 ? -27.906 4.27 1.929 1 77.25 10 GLU B CA 1
ATOM 4148 C C . GLU B 1 10 ? -27.578 3.135 2.9 1 77.25 10 GLU B C 1
ATOM 4150 O O . GLU B 1 10 ? -27.281 3.381 4.066 1 77.25 10 GLU B O 1
ATOM 4155 N N . ASP B 1 11 ? -28.016 1.98 2.584 1 79.44 11 ASP B N 1
ATOM 4156 C CA . ASP B 1 11 ? -27.703 0.782 3.359 1 79.44 11 ASP B CA 1
ATOM 4157 C C . ASP B 1 11 ? -26.203 0.568 3.469 1 79.44 11 ASP B C 1
ATOM 4159 O O . ASP B 1 11 ? -25.531 0.32 2.467 1 79.44 11 ASP B O 1
ATOM 4163 N N . GLY B 1 12 ? -25.719 0.861 4.664 1 85.12 12 GLY B N 1
ATOM 4164 C CA . GLY B 1 12 ? -24.297 0.723 4.891 1 85.12 12 GLY B CA 1
ATOM 4165 C C . GLY B 1 12 ? -23.891 -0.68 5.305 1 85.12 12 GLY B C 1
ATOM 4166 O O . GLY B 1 12 ? -22.781 -0.887 5.824 1 85.12 12 GLY B O 1
ATOM 4167 N N . SER B 1 13 ? -24.875 -1.562 5.062 1 88.19 13 SER B N 1
ATOM 4168 C CA . SER B 1 13 ? -24.562 -2.939 5.422 1 88.19 13 SER B CA 1
ATOM 4169 C C . SER B 1 13 ? -23.5 -3.525 4.488 1 88.19 13 SER B C 1
ATOM 4171 O O . SER B 1 13 ? -23.344 -3.059 3.359 1 88.19 13 SER B O 1
ATOM 4173 N N . VAL B 1 14 ? -22.828 -4.512 4.973 1 90.5 14 VAL B N 1
ATOM 4174 C CA . VAL B 1 14 ? -21.781 -5.195 4.203 1 90.5 14 VAL B CA 1
ATOM 4175 C C . VAL B 1 14 ? -22.391 -5.789 2.936 1 90.5 14 VAL B C 1
ATOM 4177 O O . VAL B 1 14 ? -21.844 -5.637 1.843 1 90.5 14 VAL B O 1
ATOM 4180 N N . ALA B 1 15 ? -23.531 -6.375 3.078 1 90.12 15 ALA B N 1
ATOM 4181 C CA . ALA B 1 15 ? -24.203 -7.008 1.944 1 90.12 15 ALA B CA 1
ATOM 4182 C C . ALA B 1 15 ? -24.578 -5.98 0.883 1 90.12 15 ALA B C 1
ATOM 4184 O O . ALA B 1 15 ? -24.453 -6.246 -0.316 1 90.12 15 ALA B O 1
ATOM 4185 N N . ALA B 1 16 ? -25 -4.887 1.34 1 90.62 16 ALA B N 1
ATOM 4186 C CA . ALA B 1 16 ? -25.391 -3.834 0.406 1 90.62 16 ALA B CA 1
ATOM 4187 C C . ALA B 1 16 ? -24.188 -3.316 -0.376 1 90.62 16 ALA B C 1
ATOM 4189 O O . ALA B 1 16 ? -24.281 -3.062 -1.579 1 90.62 16 ALA B O 1
ATOM 4190 N N . LEU B 1 17 ? -23.125 -3.18 0.275 1 91.12 17 LEU B N 1
ATOM 4191 C CA . LEU B 1 17 ? -21.922 -2.678 -0.38 1 91.12 17 LEU B CA 1
ATOM 4192 C C . LEU B 1 17 ? -21.375 -3.699 -1.374 1 91.12 17 LEU B C 1
ATOM 4194 O O . LEU B 1 17 ? -20.938 -3.334 -2.465 1 91.12 17 LEU B O 1
ATOM 4198 N N . PHE B 1 18 ? -21.422 -4.973 -0.945 1 90.88 18 PHE B N 1
ATOM 4199 C CA . PHE B 1 18 ? -21 -6.012 -1.877 1 90.88 18 PHE B CA 1
ATOM 4200 C C . PHE B 1 18 ? -21.922 -6.043 -3.096 1 90.88 18 PHE B C 1
ATOM 4202 O O . PHE B 1 18 ? -21.453 -6.266 -4.219 1 90.88 18 PHE B O 1
ATOM 4209 N N . ARG B 1 19 ? -23.156 -5.797 -2.896 1 88 19 ARG B N 1
ATOM 4210 C CA . ARG B 1 19 ? -24.109 -5.758 -4.004 1 88 19 ARG B CA 1
ATOM 4211 C C . ARG B 1 19 ? -23.797 -4.602 -4.949 1 88 19 ARG B C 1
ATOM 4213 O O . ARG B 1 19 ? -23.953 -4.73 -6.168 1 88 19 ARG B O 1
ATOM 4220 N N . VAL B 1 20 ? -23.453 -3.508 -4.406 1 86.75 20 VAL B N 1
ATOM 4221 C CA . VAL B 1 20 ? -23.078 -2.352 -5.219 1 86.75 20 VAL B CA 1
ATOM 4222 C C . VAL B 1 20 ? -21.859 -2.682 -6.059 1 86.75 20 VAL B C 1
ATOM 4224 O O . VAL B 1 20 ? -21.812 -2.369 -7.254 1 86.75 20 VAL B O 1
ATOM 4227 N N . ALA B 1 21 ? -20.891 -3.34 -5.445 1 86.5 21 ALA B N 1
ATOM 4228 C CA . ALA B 1 21 ? -19.656 -3.689 -6.133 1 86.5 21 ALA B CA 1
ATOM 4229 C C . ALA B 1 21 ? -19.906 -4.754 -7.195 1 86.5 21 ALA B C 1
ATOM 4231 O O . ALA B 1 21 ? -19.234 -4.773 -8.234 1 86.5 21 ALA B O 1
ATOM 4232 N N . L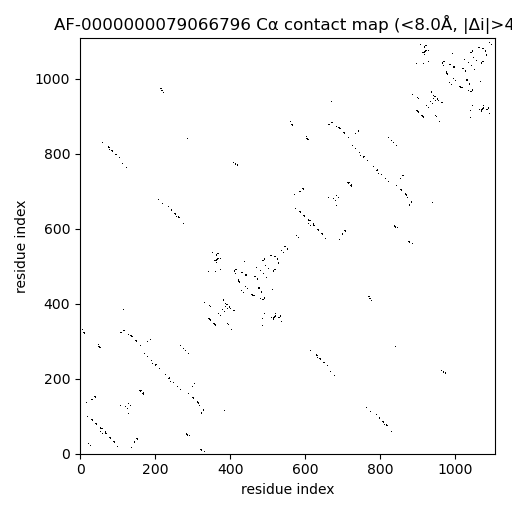EU B 1 22 ? -20.906 -5.629 -7.02 1 85.62 22 LEU B N 1
ATOM 4233 C CA . LEU B 1 22 ? -21.094 -6.812 -7.855 1 85.62 22 LEU B CA 1
ATOM 4234 C C . LEU B 1 22 ? -22.188 -6.582 -8.898 1 85.62 22 LEU B C 1
ATOM 4236 O O . LEU B 1 22 ? -22.078 -7.047 -10.031 1 85.62 22 LEU B O 1
ATOM 4240 N N . LEU B 1 23 ? -23.266 -5.926 -8.547 1 81 23 LEU B N 1
ATOM 4241 C CA . LEU B 1 23 ? -24.484 -6.082 -9.336 1 81 23 LEU B CA 1
ATOM 4242 C C . LEU B 1 23 ? -24.906 -4.758 -9.969 1 81 23 LEU B C 1
ATOM 4244 O O . LEU B 1 23 ? -25.656 -4.738 -10.938 1 81 23 LEU B O 1
ATOM 4248 N N . ARG B 1 24 ? -24.359 -3.74 -9.547 1 75.5 24 ARG B N 1
ATOM 4249 C CA . ARG B 1 24 ? -24.922 -2.477 -10.008 1 75.5 24 ARG B CA 1
ATOM 4250 C C . ARG B 1 24 ? -24.5 -2.178 -11.445 1 75.5 24 ARG B C 1
ATOM 4252 O O . ARG B 1 24 ? -23.453 -2.643 -11.898 1 75.5 24 ARG B O 1
ATOM 4259 N N . ASP B 1 25 ? -25.328 -1.53 -12.25 1 73.81 25 ASP B N 1
ATOM 4260 C CA . ASP B 1 25 ? -25.125 -0.974 -13.578 1 73.81 25 ASP B CA 1
ATOM 4261 C C . ASP B 1 25 ? -24.781 -2.07 -14.586 1 73.81 25 ASP B C 1
ATOM 4263 O O . ASP B 1 25 ? -23.891 -1.897 -15.43 1 73.81 25 ASP B O 1
ATOM 4267 N N . GLY B 1 26 ? -25.484 -3.357 -14.484 1 78.12 26 GLY B N 1
ATOM 4268 C CA . GLY B 1 26 ? -25.281 -4.426 -15.453 1 78.12 26 GLY B CA 1
ATOM 4269 C C . GLY B 1 26 ? -24.031 -5.246 -15.188 1 78.12 26 GLY B C 1
ATOM 4270 O O . GLY B 1 26 ? -23.719 -6.164 -15.945 1 78.12 26 GLY B O 1
ATOM 4271 N N . ARG B 1 27 ? -23.438 -5.016 -14.125 1 82.25 27 ARG B N 1
ATOM 4272 C CA . ARG B 1 27 ? -22.203 -5.723 -13.797 1 82.25 27 ARG B CA 1
ATOM 4273 C C . ARG B 1 27 ? -22.484 -7.176 -13.43 1 82.25 27 ARG B C 1
ATOM 4275 O O . ARG B 1 27 ? -21.625 -8.047 -13.617 1 82.25 27 ARG B O 1
ATOM 4282 N N . GLY B 1 28 ? -23.766 -7.359 -13.055 1 84.69 28 GLY B N 1
ATOM 4283 C CA . GLY B 1 28 ? -24.125 -8.727 -12.719 1 84.69 28 GLY B CA 1
ATOM 4284 C C . GLY B 1 28 ? -23.969 -9.688 -13.883 1 84.69 28 GLY B C 1
ATOM 4285 O O . GLY B 1 28 ? -23.391 -10.766 -13.734 1 84.69 28 GLY B O 1
ATOM 4286 N N . LEU B 1 29 ? -24.469 -9.273 -15.008 1 87.12 29 LEU B N 1
ATOM 4287 C CA . LEU B 1 29 ? -24.344 -10.094 -16.203 1 87.12 29 LEU B CA 1
ATOM 4288 C C . LEU B 1 29 ? -22.875 -10.25 -16.609 1 87.12 29 LEU B C 1
ATOM 4290 O O . LEU B 1 29 ? -22.469 -11.328 -17.031 1 87.12 29 LEU B O 1
ATOM 4294 N N . ARG B 1 30 ? -22.172 -9.203 -16.484 1 89.12 30 ARG B N 1
ATOM 4295 C CA . ARG B 1 30 ? -20.75 -9.273 -16.844 1 89.12 30 ARG B CA 1
ATOM 4296 C C . ARG B 1 30 ? -20 -10.219 -15.906 1 89.12 30 ARG B C 1
ATOM 4298 O O . ARG B 1 30 ? -19.125 -10.977 -16.344 1 89.12 30 ARG B O 1
ATOM 4305 N N . ILE B 1 31 ? -20.328 -10.203 -14.672 1 91 31 ILE B N 1
ATOM 4306 C CA . ILE B 1 31 ? -19.719 -11.109 -13.711 1 91 31 ILE B CA 1
ATOM 4307 C C . ILE B 1 31 ? -20.094 -12.555 -14.047 1 91 31 ILE B C 1
ATOM 4309 O O . ILE B 1 31 ? -19.25 -13.453 -13.984 1 91 31 ILE B O 1
ATOM 4313 N N . GLY B 1 32 ? -21.359 -12.695 -14.375 1 91.44 32 GLY B N 1
ATOM 4314 C CA . GLY B 1 32 ? -21.797 -14.023 -14.797 1 91.44 32 GLY B CA 1
ATOM 4315 C C . GLY B 1 32 ? -21.031 -14.539 -16 1 91.44 32 GLY B C 1
ATOM 4316 O O . GLY B 1 32 ? -20.562 -15.68 -16 1 91.44 32 GLY B O 1
ATOM 4317 N N . LEU B 1 33 ? -20.875 -13.703 -16.953 1 91.5 33 LEU B N 1
ATOM 4318 C CA . LEU B 1 33 ? -20.141 -14.078 -18.156 1 91.5 33 LEU B CA 1
ATOM 4319 C C . LEU B 1 33 ? -18.672 -14.328 -17.844 1 91.5 33 LEU B C 1
ATOM 4321 O O . LEU B 1 33 ? -18.062 -15.227 -18.422 1 91.5 33 LEU B O 1
ATOM 4325 N N . THR B 1 34 ? -18.172 -13.516 -17 1 92.38 34 THR B N 1
ATOM 4326 C CA . THR B 1 34 ? -16.781 -13.695 -16.594 1 92.38 34 THR B CA 1
ATOM 4327 C C . THR B 1 34 ? -16.609 -15.023 -15.859 1 92.38 34 THR B C 1
ATOM 4329 O O . THR B 1 34 ? -15.617 -15.734 -16.078 1 92.38 34 THR B O 1
ATOM 4332 N N . THR B 1 35 ? -17.547 -15.367 -15.07 1 92 35 THR B N 1
ATOM 4333 C CA . THR B 1 35 ? -17.516 -16.625 -14.336 1 92 35 THR B CA 1
ATOM 4334 C C . THR B 1 35 ? -17.562 -17.812 -15.297 1 92 35 THR B C 1
ATOM 4336 O O . THR B 1 35 ? -16.797 -18.766 -15.141 1 92 35 THR B O 1
ATOM 4339 N N . VAL B 1 36 ? -18.344 -17.688 -16.25 1 93.62 36 VAL B N 1
ATOM 4340 C CA . VAL B 1 36 ? -18.469 -18.75 -17.234 1 93.62 36 VAL B CA 1
ATOM 4341 C C . VAL B 1 36 ? -17.156 -18.891 -18.016 1 93.62 36 VAL B C 1
ATOM 4343 O O . VAL B 1 36 ? -16.703 -20 -18.281 1 93.62 36 VAL B O 1
ATOM 4346 N N . ALA B 1 37 ? -16.625 -17.781 -18.375 1 93.5 37 ALA B N 1
ATOM 4347 C CA . ALA B 1 37 ? -15.352 -17.812 -19.094 1 93.5 37 ALA B CA 1
ATOM 4348 C C . ALA B 1 37 ? -14.258 -18.469 -18.266 1 93.5 37 ALA B C 1
ATOM 4350 O O . ALA B 1 37 ? -13.461 -19.25 -18.781 1 93.5 37 ALA B O 1
ATOM 4351 N N . PHE B 1 38 ? -14.25 -18.219 -17.031 1 91.56 38 PHE B N 1
ATOM 4352 C CA . PHE B 1 38 ? -13.258 -18.844 -16.156 1 91.56 38 PHE B CA 1
ATOM 4353 C C . PHE B 1 38 ? -13.547 -20.328 -15.961 1 91.56 38 PHE B C 1
ATOM 4355 O O . PHE B 1 38 ? -12.625 -21.125 -15.82 1 91.56 38 PHE B O 1
ATOM 4362 N N . MET B 1 39 ? -14.789 -20.656 -15.969 1 92.94 39 MET B N 1
ATOM 4363 C CA . MET B 1 39 ? -15.164 -22.062 -15.883 1 92.94 39 MET B CA 1
ATOM 4364 C C . MET B 1 39 ? -14.695 -22.828 -17.125 1 92.94 39 MET B C 1
ATOM 4366 O O . MET B 1 39 ? -14.188 -23.938 -17.016 1 92.94 39 MET B O 1
ATOM 4370 N N . VAL B 1 40 ? -14.844 -22.172 -18.203 1 94.19 40 VAL B N 1
ATOM 4371 C CA . VAL B 1 40 ? -14.367 -22.766 -19.453 1 94.19 40 VAL B CA 1
ATOM 4372 C C . VAL B 1 40 ? -12.852 -22.938 -19.406 1 94.19 40 VAL B C 1
ATOM 4374 O O . VAL B 1 40 ? -12.312 -23.953 -19.828 1 94.19 40 VAL B O 1
ATOM 4377 N N . HIS B 1 41 ? -12.195 -21.953 -18.922 1 90.44 41 HIS B N 1
ATOM 4378 C CA . HIS B 1 41 ? -10.75 -22.016 -18.75 1 90.44 41 HIS B CA 1
ATOM 4379 C C . HIS B 1 41 ? -10.344 -23.203 -17.891 1 90.44 41 HIS B C 1
ATOM 4381 O O . HIS B 1 41 ? -9.43 -23.953 -18.25 1 90.44 41 HIS B O 1
ATOM 4387 N N . GLN B 1 42 ? -11.07 -23.375 -16.859 1 89.62 42 GLN B N 1
ATOM 4388 C CA . GLN B 1 42 ? -10.75 -24.469 -15.938 1 89.62 42 GLN B CA 1
ATOM 4389 C C . GLN B 1 42 ? -11.039 -25.828 -16.562 1 89.62 42 GLN B C 1
ATOM 4391 O O . GLN B 1 42 ? -10.281 -26.781 -16.375 1 89.62 42 GLN B O 1
ATOM 4396 N N . LEU B 1 43 ? -12.062 -25.875 -17.234 1 93 43 LEU B N 1
ATOM 4397 C CA . LEU B 1 43 ? -12.422 -27.109 -17.922 1 93 43 LEU B CA 1
ATOM 4398 C C . LEU B 1 43 ? -11.352 -27.484 -18.953 1 93 43 LEU B C 1
ATOM 4400 O O . LEU B 1 43 ? -10.945 -28.656 -19.031 1 93 43 LEU B O 1
ATOM 4404 N N . CYS B 1 44 ? -10.93 -26.516 -19.703 1 91.44 44 CYS B N 1
ATOM 4405 C CA . CYS B 1 44 ? -9.906 -26.766 -20.719 1 91.44 44 CYS B CA 1
ATOM 4406 C C . CYS B 1 44 ? -8.578 -27.141 -20.062 1 91.44 44 CYS B C 1
ATOM 4408 O O . CYS B 1 44 ? -7.852 -27.984 -20.578 1 91.44 44 CYS B O 1
ATOM 4410 N N . GLU B 1 45 ? -8.266 -26.531 -18.953 1 88.25 45 GLU B N 1
ATOM 4411 C CA . GLU B 1 45 ? -7.027 -26.859 -18.25 1 88.25 45 GLU B CA 1
ATOM 4412 C C . GLU B 1 45 ? -7.047 -28.297 -17.75 1 88.25 45 GLU B C 1
ATOM 4414 O O . GLU B 1 45 ? -6.031 -28.984 -17.797 1 88.25 45 GLU B O 1
ATOM 4419 N N . ALA B 1 46 ? -8.18 -28.688 -17.312 1 90.44 46 ALA B N 1
ATOM 4420 C CA . ALA B 1 46 ? -8.336 -30.062 -16.812 1 90.44 46 ALA B CA 1
ATOM 4421 C C . ALA B 1 46 ? -8.312 -31.062 -17.969 1 90.44 46 ALA B C 1
ATOM 4423 O O . ALA B 1 46 ? -7.984 -32.219 -17.781 1 90.44 46 ALA B O 1
ATOM 4424 N N . LEU B 1 47 ? -8.648 -30.625 -19.109 1 91.81 47 LEU B N 1
ATOM 4425 C CA . LEU B 1 47 ? -8.695 -31.5 -20.281 1 91.81 47 LEU B CA 1
ATOM 4426 C C . LEU B 1 47 ? -7.289 -31.781 -20.812 1 91.81 47 LEU B C 1
ATOM 4428 O O . LEU B 1 47 ? -7.086 -32.75 -21.562 1 91.81 47 LEU B O 1
ATOM 4432 N N . VAL B 1 48 ? -6.324 -31 -20.406 1 88.38 48 VAL B N 1
ATOM 4433 C CA . VAL B 1 48 ? -4.969 -31.141 -20.938 1 88.38 48 VAL B CA 1
ATOM 4434 C C . VAL B 1 48 ? -4.406 -32.5 -20.531 1 88.38 48 VAL B C 1
ATOM 4436 O O . VAL B 1 48 ? -4.031 -33.312 -21.406 1 88.38 48 VAL B O 1
ATOM 4439 N N . PRO B 1 49 ? -4.406 -32.812 -19.25 1 89.19 49 PRO B N 1
ATOM 4440 C CA . PRO B 1 49 ? -3.895 -34.125 -18.891 1 89.19 49 PRO B CA 1
ATOM 4441 C C . PRO B 1 49 ? -4.742 -35.281 -19.469 1 89.19 49 PRO B C 1
ATOM 4443 O O . PRO B 1 49 ? -4.219 -36.344 -19.781 1 89.19 49 PRO B O 1
ATOM 4446 N N . VAL B 1 50 ? -6.004 -35.094 -19.672 1 92.38 50 VAL B N 1
ATOM 4447 C CA . VAL B 1 50 ? -6.875 -36.094 -20.266 1 92.38 50 VAL B CA 1
ATOM 4448 C C . VAL B 1 50 ? -6.465 -36.344 -21.719 1 92.38 50 VAL B C 1
ATOM 4450 O O . VAL B 1 50 ? -6.355 -37.5 -22.156 1 92.38 50 VAL B O 1
ATOM 4453 N N . LEU B 1 51 ? -6.238 -35.312 -22.391 1 91.75 51 LEU B N 1
ATOM 4454 C CA . LEU B 1 51 ? -5.859 -35.406 -23.797 1 91.75 51 LEU B CA 1
ATOM 4455 C C . LEU B 1 51 ? -4.488 -36.062 -23.938 1 91.75 51 LEU B C 1
ATOM 4457 O O . LEU B 1 51 ? -4.238 -36.812 -24.891 1 91.75 51 LEU B O 1
ATOM 4461 N N . ILE B 1 52 ? -3.605 -35.781 -23.031 1 88.69 52 ILE B N 1
ATOM 4462 C CA . ILE B 1 52 ? -2.301 -36.438 -23.047 1 88.69 52 ILE B CA 1
ATOM 4463 C C . ILE B 1 52 ? -2.473 -37.969 -22.875 1 88.69 52 ILE B C 1
ATOM 4465 O O . ILE B 1 52 ? -1.829 -38.75 -23.578 1 88.69 52 ILE B O 1
ATOM 4469 N N . GLY B 1 53 ? -3.35 -38.375 -21.984 1 91.56 53 GLY B N 1
ATOM 4470 C CA . GLY B 1 53 ? -3.652 -39.781 -21.812 1 91.56 53 GLY B CA 1
ATOM 4471 C C . GLY B 1 53 ? -4.254 -40.406 -23.062 1 91.56 53 GLY B C 1
ATOM 4472 O O . GLY B 1 53 ? -3.898 -41.531 -23.422 1 91.56 53 GLY B O 1
ATOM 4473 N N . VAL B 1 54 ? -5.109 -39.688 -23.703 1 92.19 54 VAL B N 1
ATOM 4474 C CA . VAL B 1 54 ? -5.762 -40.188 -24.906 1 92.19 54 VAL B CA 1
ATOM 4475 C C . VAL B 1 54 ? -4.734 -40.344 -26.031 1 92.19 54 VAL B C 1
ATOM 4477 O O . VAL B 1 54 ? -4.805 -41.281 -26.812 1 92.19 54 VAL B O 1
ATOM 4480 N N . VAL B 1 55 ? -3.842 -39.438 -26.125 1 90.31 55 VAL B N 1
ATOM 4481 C CA . VAL B 1 55 ? -2.781 -39.5 -27.125 1 90.31 55 VAL B CA 1
ATOM 4482 C C . VAL B 1 55 ? -1.985 -40.812 -26.922 1 90.31 55 VAL B C 1
ATOM 4484 O O . VAL B 1 55 ? -1.666 -41.5 -27.875 1 90.31 55 VAL B O 1
ATOM 4487 N N . ILE B 1 56 ? -1.73 -41.156 -25.656 1 88.94 56 ILE B N 1
ATOM 4488 C CA . ILE B 1 56 ? -0.958 -42.344 -25.344 1 88.94 56 ILE B CA 1
ATOM 4489 C C . ILE B 1 56 ? -1.772 -43.594 -25.688 1 88.94 56 ILE B C 1
ATOM 4491 O O . ILE B 1 56 ? -1.274 -44.5 -26.344 1 88.94 56 ILE B O 1
ATOM 4495 N N . ASP B 1 57 ? -3.008 -43.594 -25.359 1 91.5 57 ASP B N 1
ATOM 4496 C CA . ASP B 1 57 ? -3.828 -44.781 -25.516 1 91.5 57 ASP B CA 1
ATOM 4497 C C . ASP B 1 57 ? -4.273 -44.969 -26.969 1 91.5 57 ASP B C 1
ATOM 4499 O O . ASP B 1 57 ? -4.336 -46.094 -27.469 1 91.5 57 ASP B O 1
ATOM 4503 N N . ARG B 1 58 ? -4.562 -43.844 -27.625 1 91.44 58 ARG B N 1
ATOM 4504 C CA . ARG B 1 58 ? -5.227 -44 -28.922 1 91.44 58 ARG B CA 1
ATOM 4505 C C . ARG B 1 58 ? -4.254 -43.719 -30.062 1 91.44 58 ARG B C 1
ATOM 4507 O O . ARG B 1 58 ? -4.527 -44.094 -31.219 1 91.44 58 ARG B O 1
ATOM 4514 N N . ALA B 1 59 ? -3.197 -43.125 -29.797 1 88.88 59 ALA B N 1
ATOM 4515 C CA . ALA B 1 59 ? -2.252 -42.844 -30.875 1 88.88 59 ALA B CA 1
ATOM 4516 C C . ALA B 1 59 ? -0.967 -43.656 -30.703 1 88.88 59 ALA B C 1
ATOM 4518 O O . ALA B 1 59 ? -0.523 -44.344 -31.625 1 88.88 59 ALA B O 1
ATOM 4519 N N . MET B 1 60 ? -0.442 -43.719 -29.531 1 84.69 60 MET B N 1
ATOM 4520 C CA . MET B 1 60 ? 0.856 -44.344 -29.297 1 84.69 60 MET B CA 1
ATOM 4521 C C . MET B 1 60 ? 0.728 -45.844 -29.219 1 84.69 60 MET B C 1
ATOM 4523 O O . MET B 1 60 ? 1.526 -46.562 -29.812 1 84.69 60 MET B O 1
ATOM 4527 N N . ALA B 1 61 ? -0.286 -46.25 -28.469 1 82.38 61 ALA B N 1
ATOM 4528 C CA . ALA B 1 61 ? -0.448 -47.688 -28.297 1 82.38 61 ALA B CA 1
ATOM 4529 C C . ALA B 1 61 ? -0.652 -48.375 -29.641 1 82.38 61 ALA B C 1
ATOM 4531 O O . ALA B 1 61 ? 0.071 -49.312 -29.984 1 82.38 61 ALA B O 1
ATOM 4532 N N . PRO B 1 62 ? -1.547 -47.844 -30.469 1 87 62 PRO B N 1
ATOM 4533 C CA . PRO B 1 62 ? -1.717 -48.5 -31.781 1 87 62 PRO B CA 1
ATOM 4534 C C . PRO B 1 62 ? -0.67 -48.031 -32.781 1 87 62 PRO B C 1
ATOM 4536 O O . PRO B 1 62 ? -0.65 -48.531 -33.938 1 87 62 PRO B O 1
ATOM 4539 N N . ALA B 1 63 ? 0.246 -47.156 -32.5 1 89.06 63 ALA B N 1
ATOM 4540 C CA . ALA B 1 63 ? 1.269 -46.594 -33.375 1 89.06 63 ALA B CA 1
ATOM 4541 C C . ALA B 1 63 ? 0.639 -45.938 -34.594 1 89.06 63 ALA B C 1
ATOM 4543 O O . ALA B 1 63 ? 1.048 -46.219 -35.719 1 89.06 63 ALA B O 1
ATOM 4544 N N . ASP B 1 64 ? -0.424 -45.281 -34.406 1 91.5 64 ASP B N 1
ATOM 4545 C CA . ASP B 1 64 ? -1.171 -44.594 -35.469 1 91.5 64 ASP B CA 1
ATOM 4546 C C . ASP B 1 64 ? -0.726 -43.125 -35.594 1 91.5 64 ASP B C 1
ATOM 4548 O O . ASP B 1 64 ? -1.104 -42.281 -34.781 1 91.5 64 ASP B O 1
ATOM 4552 N N . ARG B 1 65 ? -0.008 -42.812 -36.688 1 89.81 65 ARG B N 1
ATOM 4553 C CA . ARG B 1 65 ? 0.536 -41.469 -36.906 1 89.81 65 ARG B CA 1
ATOM 4554 C C . ARG B 1 65 ? -0.578 -40.469 -37.188 1 89.81 65 ARG B C 1
ATOM 4556 O O . ARG B 1 65 ? -0.486 -39.281 -36.781 1 89.81 65 ARG B O 1
ATOM 4563 N N . THR B 1 66 ? -1.598 -40.875 -37.875 1 90.62 66 THR B N 1
ATOM 4564 C CA . THR B 1 66 ? -2.721 -40 -38.188 1 90.62 66 THR B CA 1
ATOM 4565 C C . THR B 1 66 ? -3.469 -39.625 -36.906 1 90.62 66 THR B C 1
ATOM 4567 O O . THR B 1 66 ? -3.822 -38.469 -36.719 1 90.62 66 THR B O 1
ATOM 4570 N N . ALA B 1 67 ? -3.688 -40.562 -36.031 1 92.62 67 ALA B N 1
ATOM 4571 C CA . ALA B 1 67 ? -4.332 -40.281 -34.75 1 92.62 67 ALA B CA 1
ATOM 4572 C C . ALA B 1 67 ? -3.49 -39.344 -33.906 1 92.62 67 ALA B C 1
ATOM 4574 O O . ALA B 1 67 ? -4.027 -38.5 -33.188 1 92.62 67 ALA B O 1
ATOM 4575 N N . LEU B 1 68 ? -2.203 -39.531 -34.031 1 90.25 68 LEU B N 1
ATOM 4576 C CA . LEU B 1 68 ? -1.308 -38.656 -33.281 1 90.25 68 LEU B CA 1
ATOM 4577 C C . LEU B 1 68 ? -1.493 -37.188 -33.656 1 90.25 68 LEU B C 1
ATOM 4579 O O . LEU B 1 68 ? -1.638 -36.344 -32.812 1 90.25 68 LEU B O 1
ATOM 4583 N N . VAL B 1 69 ? -1.524 -36.969 -34.938 1 88.75 69 VAL B N 1
ATOM 4584 C CA . VAL B 1 69 ? -1.647 -35.594 -35.438 1 88.75 69 VAL B CA 1
ATOM 4585 C C . VAL B 1 69 ? -2.998 -35 -35.031 1 88.75 69 VAL B C 1
ATOM 4587 O O . VAL B 1 69 ? -3.086 -33.844 -34.625 1 88.75 69 VAL B O 1
ATOM 4590 N N . TRP B 1 70 ? -4.023 -35.75 -35.094 1 91.19 70 TRP B N 1
ATOM 4591 C CA . TRP B 1 70 ? -5.363 -35.281 -34.75 1 91.19 70 TRP B CA 1
ATOM 4592 C C . TRP B 1 70 ? -5.469 -34.969 -33.25 1 91.19 70 TRP B C 1
ATOM 4594 O O . TRP B 1 70 ? -6.059 -33.938 -32.875 1 91.19 70 TRP B O 1
ATOM 4604 N N . TRP B 1 71 ? -4.961 -35.781 -32.438 1 91.25 71 TRP B N 1
ATOM 4605 C CA . TRP B 1 71 ? -5.066 -35.531 -30.984 1 91.25 71 TRP B CA 1
ATOM 4606 C C . TRP B 1 71 ? -4.156 -34.406 -30.547 1 91.25 71 TRP B C 1
ATOM 4608 O O . TRP B 1 71 ? -4.484 -33.656 -29.625 1 91.25 71 TRP B O 1
ATOM 4618 N N . LEU B 1 72 ? -3.045 -34.25 -31.219 1 88.12 72 LEU B N 1
ATOM 4619 C CA . LEU B 1 72 ? -2.182 -33.125 -30.922 1 88.12 72 LEU B CA 1
ATOM 4620 C C . LEU B 1 72 ? -2.828 -31.797 -31.375 1 88.12 72 LEU B C 1
ATOM 4622 O O . LEU B 1 72 ? -2.674 -30.766 -30.719 1 88.12 72 LEU B O 1
ATOM 4626 N N . ALA B 1 73 ? -3.484 -31.844 -32.5 1 89 73 ALA B N 1
ATOM 4627 C CA . ALA B 1 73 ? -4.254 -30.672 -32.938 1 89 73 ALA B CA 1
ATOM 4628 C C . ALA B 1 73 ? -5.359 -30.344 -31.938 1 89 73 ALA B C 1
ATOM 4630 O O . ALA B 1 73 ? -5.633 -29.172 -31.672 1 89 73 ALA B O 1
ATOM 4631 N N . ALA B 1 74 ? -5.965 -31.359 -31.406 1 91.31 74 ALA B N 1
ATOM 4632 C CA . ALA B 1 74 ? -6.977 -31.156 -30.375 1 91.31 74 ALA B CA 1
ATOM 4633 C C . ALA B 1 74 ? -6.375 -30.5 -29.141 1 91.31 74 ALA B C 1
ATOM 4635 O O . ALA B 1 74 ? -6.996 -29.641 -28.516 1 91.31 74 ALA B O 1
ATOM 4636 N N . LEU B 1 75 ? -5.191 -30.938 -28.766 1 88.06 75 LEU B N 1
ATOM 4637 C CA . LEU B 1 75 ? -4.484 -30.328 -27.641 1 88.06 75 LEU B CA 1
ATOM 4638 C C . LEU B 1 75 ? -4.18 -28.859 -27.906 1 88.06 75 LEU B C 1
ATOM 4640 O O . LEU B 1 75 ? -4.375 -28.016 -27.031 1 88.06 75 LEU B O 1
ATOM 4644 N N . GLY B 1 76 ? -3.719 -28.562 -29.078 1 86.06 76 GLY B N 1
ATOM 4645 C CA . GLY B 1 76 ? -3.518 -27.172 -29.469 1 86.06 76 GLY B CA 1
ATOM 4646 C C . GLY B 1 76 ? -4.789 -26.344 -29.406 1 86.06 76 GLY B C 1
ATOM 4647 O O . GLY B 1 76 ? -4.773 -25.203 -28.922 1 86.06 76 GLY B O 1
ATOM 4648 N N . GLY B 1 77 ? -5.891 -26.953 -29.969 1 89.31 77 GLY B N 1
ATOM 4649 C CA . GLY B 1 77 ? -7.18 -26.281 -29.891 1 89.31 77 GLY B CA 1
ATOM 4650 C C . GLY B 1 77 ? -7.617 -25.984 -28.469 1 89.31 77 GLY B C 1
ATOM 4651 O O . GLY B 1 77 ? -8.141 -24.891 -28.203 1 89.31 77 GLY B O 1
ATOM 4652 N N . VAL B 1 78 ? -7.367 -26.875 -27.547 1 91.38 78 VAL B N 1
ATOM 4653 C CA . VAL B 1 78 ? -7.719 -26.703 -26.156 1 91.38 78 VAL B CA 1
ATOM 4654 C C . VAL B 1 78 ? -6.906 -25.547 -25.562 1 91.38 78 VAL B C 1
ATOM 4656 O O . VAL B 1 78 ? -7.426 -24.75 -24.781 1 91.38 78 VAL B O 1
ATOM 4659 N N . PHE B 1 79 ? -5.676 -25.375 -25.938 1 86.81 79 PHE B N 1
ATOM 4660 C CA . PHE B 1 79 ? -4.836 -24.297 -25.422 1 86.81 79 PHE B CA 1
ATOM 4661 C C . PHE B 1 79 ? -5.305 -22.953 -25.953 1 86.81 79 PHE B C 1
ATOM 4663 O O . PHE B 1 79 ? -5.211 -21.938 -25.266 1 86.81 79 PHE B O 1
ATOM 4670 N N . VAL B 1 80 ? -5.797 -22.969 -27.156 1 88.38 80 VAL B N 1
ATOM 4671 C CA . VAL B 1 80 ? -6.316 -21.734 -27.734 1 88.38 80 VAL B CA 1
ATOM 4672 C C . VAL B 1 80 ? -7.555 -21.281 -26.953 1 88.38 80 VAL B C 1
ATOM 4674 O O . VAL B 1 80 ? -7.672 -20.109 -26.578 1 88.38 80 VAL B O 1
ATOM 4677 N N . VAL B 1 81 ? -8.414 -22.25 -26.719 1 92 81 VAL B N 1
ATOM 4678 C CA . VAL B 1 81 ? -9.633 -21.922 -25.984 1 92 81 VAL B CA 1
ATOM 4679 C C . VAL B 1 81 ? -9.281 -21.5 -24.547 1 92 81 VAL B C 1
ATOM 4681 O O . VAL B 1 81 ? -9.852 -20.547 -24.016 1 92 81 VAL B O 1
ATOM 4684 N N . LEU B 1 82 ? -8.352 -22.234 -24 1 89.56 82 LEU B N 1
ATOM 4685 C CA . LEU B 1 82 ? -7.867 -21.953 -22.656 1 89.56 82 LEU B CA 1
ATOM 4686 C C . LEU B 1 82 ? -7.32 -20.531 -22.562 1 89.56 82 LEU B C 1
ATOM 4688 O O . LEU B 1 82 ? -7.656 -19.781 -21.641 1 89.56 82 LEU B O 1
ATOM 4692 N N . SER B 1 83 ? -6.582 -20.125 -23.484 1 85.88 83 SER B N 1
ATOM 4693 C CA . SER B 1 83 ? -5.945 -18.812 -23.5 1 85.88 83 SER B CA 1
ATOM 4694 C C . SER B 1 83 ? -6.969 -17.703 -23.75 1 85.88 83 SER B C 1
ATOM 4696 O O . SER B 1 83 ? -6.957 -16.672 -23.062 1 85.88 83 SER B O 1
ATOM 4698 N N . LEU B 1 84 ? -7.867 -17.938 -24.656 1 89.38 84 LEU B N 1
ATOM 4699 C CA . LEU B 1 84 ? -8.867 -16.922 -25 1 89.38 84 LEU B CA 1
ATOM 4700 C C . LEU B 1 84 ? -9.859 -16.734 -23.859 1 89.38 84 LEU B C 1
ATOM 4702 O O . LEU B 1 84 ? -10.273 -15.609 -23.578 1 89.38 84 LEU B O 1
ATOM 4706 N N . SER B 1 85 ? -10.219 -17.828 -23.312 1 91.44 85 SER B N 1
ATOM 4707 C CA . SER B 1 85 ? -11.141 -17.734 -22.172 1 91.44 85 SER B CA 1
ATOM 4708 C C . SER B 1 85 ? -10.5 -17 -21 1 91.44 85 SER B C 1
ATOM 4710 O O . SER B 1 85 ? -11.156 -16.188 -20.344 1 91.44 85 SER B O 1
ATOM 4712 N N . TYR B 1 86 ? -9.289 -17.219 -20.75 1 85.69 86 TYR B N 1
ATOM 4713 C CA . TYR B 1 86 ? -8.586 -16.547 -19.672 1 85.69 86 TYR B CA 1
ATOM 4714 C C . TYR B 1 86 ? -8.484 -15.047 -19.938 1 85.69 86 TYR B C 1
ATOM 4716 O O . TYR B 1 86 ? -8.719 -14.234 -19.047 1 85.69 86 TYR B O 1
ATOM 4724 N N . GLN B 1 87 ? -8.133 -14.75 -21.188 1 85.06 87 GLN B N 1
ATOM 4725 C CA . GLN B 1 87 ? -7.969 -13.352 -21.547 1 85.06 87 GLN B CA 1
ATOM 4726 C C . GLN B 1 87 ? -9.289 -12.586 -21.422 1 85.06 87 GLN B C 1
ATOM 4728 O O . GLN B 1 87 ? -9.32 -11.477 -20.891 1 85.06 87 GLN B O 1
ATOM 4733 N N . ARG B 1 88 ? -10.25 -13.203 -21.906 1 87.81 88 ARG B N 1
ATOM 4734 C CA . ARG B 1 88 ? -11.555 -12.547 -21.859 1 87.81 88 ARG B CA 1
ATOM 4735 C C . ARG B 1 88 ? -12.055 -12.414 -20.422 1 87.81 88 ARG B C 1
ATOM 4737 O O . ARG B 1 88 ? -12.562 -11.367 -20.031 1 87.81 88 ARG B O 1
ATOM 4744 N N . ALA B 1 89 ? -11.914 -13.477 -19.703 1 89.38 89 ALA B N 1
ATOM 4745 C CA . ALA B 1 89 ? -12.367 -13.469 -18.312 1 89.38 89 ALA B CA 1
ATOM 4746 C C . ALA B 1 89 ? -11.578 -12.461 -17.5 1 89.38 89 ALA B C 1
ATOM 4748 O O . ALA B 1 89 ? -12.156 -11.688 -16.734 1 89.38 89 ALA B O 1
ATOM 4749 N N . SER B 1 90 ? -10.336 -12.422 -17.719 1 87 90 SER B N 1
ATOM 4750 C CA . SER B 1 90 ? -9.461 -11.539 -16.938 1 87 90 SER B CA 1
ATOM 4751 C C . SER B 1 90 ? -9.703 -10.078 -17.281 1 87 90 SER B C 1
ATOM 4753 O O . SER B 1 90 ? -9.75 -9.219 -16.406 1 87 90 SER B O 1
ATOM 4755 N N . SER B 1 91 ? -9.867 -9.836 -18.578 1 85 91 SER B N 1
ATOM 4756 C CA . SER B 1 91 ? -10.156 -8.469 -19 1 85 91 SER B CA 1
ATOM 4757 C C . SER B 1 91 ? -11.492 -7.984 -18.438 1 85 91 SER B C 1
ATOM 4759 O O . SER B 1 91 ? -11.617 -6.824 -18.047 1 85 91 SER B O 1
ATOM 4761 N N . SER B 1 92 ? -12.406 -8.883 -18.484 1 88.62 92 SER B N 1
ATOM 4762 C CA . SER B 1 92 ? -13.742 -8.531 -18.016 1 88.62 92 SER B CA 1
ATOM 4763 C C . SER B 1 92 ? -13.75 -8.258 -16.516 1 88.62 92 SER B C 1
ATOM 4765 O O . SER B 1 92 ? -14.375 -7.297 -16.062 1 88.62 92 SER B O 1
ATOM 4767 N N . ILE B 1 93 ? -13.062 -9 -15.766 1 88.25 93 ILE B N 1
ATOM 4768 C CA . ILE B 1 93 ? -13.125 -8.875 -14.312 1 88.25 93 ILE B CA 1
ATOM 4769 C C . ILE B 1 93 ? -12.406 -7.605 -13.867 1 88.25 93 ILE B C 1
ATOM 4771 O O . ILE B 1 93 ? -12.805 -6.965 -12.898 1 88.25 93 ILE B O 1
ATOM 4775 N N . VAL B 1 94 ? -11.406 -7.227 -14.555 1 85.12 94 VAL B N 1
ATOM 4776 C CA . VAL B 1 94 ? -10.68 -6.012 -14.211 1 85.12 94 VAL B CA 1
ATOM 4777 C C . VAL B 1 94 ? -11.57 -4.793 -14.453 1 85.12 94 VAL B C 1
ATOM 4779 O O . VAL B 1 94 ? -11.547 -3.834 -13.672 1 85.12 94 VAL B O 1
ATOM 4782 N N . THR B 1 95 ? -12.297 -4.832 -15.531 1 84.69 95 THR B N 1
ATOM 4783 C CA . THR B 1 95 ? -13.203 -3.73 -15.82 1 84.69 95 THR B CA 1
ATOM 4784 C C . THR B 1 95 ? -14.289 -3.631 -14.758 1 84.69 95 THR B C 1
ATOM 4786 O O . THR B 1 95 ? -14.633 -2.533 -14.312 1 84.69 95 THR B O 1
ATOM 4789 N N . VAL B 1 96 ? -14.766 -4.773 -14.383 1 86.25 96 VAL B N 1
ATOM 4790 C CA . VAL B 1 96 ? -15.82 -4.793 -13.367 1 86.25 96 VAL B CA 1
ATOM 4791 C C . VAL B 1 96 ? -15.273 -4.258 -12.047 1 86.25 96 VAL B C 1
ATOM 4793 O O . VAL B 1 96 ? -15.922 -3.439 -11.391 1 86.25 96 VAL B O 1
ATOM 4796 N N . TYR B 1 97 ? -14.133 -4.762 -11.695 1 86.56 97 TYR B N 1
ATOM 4797 C CA . TYR B 1 97 ? -13.445 -4.336 -10.477 1 86.56 97 TYR B CA 1
ATOM 4798 C C . TYR B 1 97 ? -13.195 -2.832 -10.492 1 86.56 97 TYR B C 1
ATOM 4800 O O . TYR B 1 97 ? -13.383 -2.154 -9.477 1 86.56 97 TYR B O 1
ATOM 4808 N N . GLY B 1 98 ? -12.758 -2.342 -11.602 1 85.56 98 GLY B N 1
ATOM 4809 C CA . GLY B 1 98 ? -12.477 -0.921 -11.742 1 85.56 98 GLY B CA 1
ATOM 4810 C C . GLY B 1 98 ? -13.711 -0.053 -11.586 1 85.56 98 GLY B C 1
ATOM 4811 O O . GLY B 1 98 ? -13.672 0.979 -10.914 1 85.56 98 GLY B O 1
ATOM 4812 N N . TYR B 1 99 ? -14.797 -0.442 -12.164 1 86.56 99 TYR B N 1
ATOM 4813 C CA . TYR B 1 99 ? -16.047 0.304 -12.055 1 86.56 99 TYR B CA 1
ATOM 4814 C C . TYR B 1 99 ? -16.594 0.257 -10.633 1 86.56 99 TYR B C 1
ATOM 4816 O O . TYR B 1 99 ? -17.109 1.254 -10.125 1 86.56 99 TYR B O 1
ATOM 4824 N N . GLY B 1 100 ? -16.484 -0.926 -10.055 1 87.94 100 GLY B N 1
ATOM 4825 C CA . GLY B 1 100 ? -16.938 -1.042 -8.672 1 87.94 100 GLY B CA 1
ATOM 4826 C C . GLY B 1 100 ? -16.172 -0.138 -7.723 1 87.94 100 GLY B C 1
ATOM 4827 O O . GLY B 1 100 ? -16.781 0.518 -6.867 1 87.94 100 GLY B O 1
ATOM 4828 N N . GLU B 1 101 ? -14.93 -0.118 -7.887 1 89.25 101 GLU B N 1
ATOM 4829 C CA . GLU B 1 101 ? -14.094 0.743 -7.055 1 89.25 101 GLU B CA 1
ATOM 4830 C C . GLU B 1 101 ? -14.445 2.215 -7.254 1 89.25 101 GLU B C 1
ATOM 4832 O O . GLU B 1 101 ? -14.547 2.971 -6.285 1 89.25 101 GLU B O 1
ATOM 4837 N N . HIS B 1 102 ? -14.578 2.588 -8.508 1 87.44 102 HIS B N 1
ATOM 4838 C CA . HIS B 1 102 ? -14.922 3.961 -8.852 1 87.44 102 HIS B CA 1
ATOM 4839 C C . HIS B 1 102 ? -16.25 4.375 -8.203 1 87.44 102 HIS B C 1
ATOM 4841 O O . HIS B 1 102 ? -16.344 5.465 -7.641 1 87.44 102 HIS B O 1
ATOM 4847 N N . GLU B 1 103 ? -17.188 3.586 -8.297 1 88.94 103 GLU B N 1
ATOM 4848 C CA . GLU B 1 103 ? -18.5 3.896 -7.738 1 88.94 103 GLU B CA 1
ATOM 4849 C C . GLU B 1 103 ? -18.453 4.016 -6.219 1 88.94 103 GLU B C 1
ATOM 4851 O O . GLU B 1 103 ? -19.047 4.93 -5.637 1 88.94 103 GLU B O 1
ATOM 4856 N N . LEU B 1 104 ? -17.781 3.129 -5.594 1 90.69 104 LEU B N 1
ATOM 4857 C CA . LEU B 1 104 ? -17.672 3.158 -4.137 1 90.69 104 LEU B CA 1
ATOM 4858 C C . LEU B 1 104 ? -16.891 4.383 -3.678 1 90.69 104 LEU B C 1
ATOM 4860 O O . LEU B 1 104 ? -17.234 5.004 -2.668 1 90.69 104 LEU B O 1
ATOM 4864 N N . ARG B 1 105 ? -15.875 4.633 -4.383 1 86.94 105 ARG B N 1
ATOM 4865 C CA . ARG B 1 105 ? -15.086 5.82 -4.074 1 86.94 105 ARG B CA 1
ATOM 4866 C C . ARG B 1 105 ? -15.938 7.082 -4.156 1 86.94 105 ARG B C 1
ATOM 4868 O O . ARG B 1 105 ? -15.844 7.953 -3.289 1 86.94 105 ARG B O 1
ATOM 4875 N N . GLN B 1 106 ? -16.656 7.219 -5.152 1 86.25 106 GLN B N 1
ATOM 4876 C CA . GLN B 1 106 ? -17.531 8.375 -5.328 1 86.25 106 GLN B CA 1
ATOM 4877 C C . GLN B 1 106 ? -18.531 8.492 -4.184 1 86.25 106 GLN B C 1
ATOM 4879 O O . GLN B 1 106 ? -18.766 9.586 -3.678 1 86.25 106 GLN B O 1
ATOM 4884 N N . ARG B 1 107 ? -19.062 7.457 -3.814 1 86.19 107 ARG B N 1
ATOM 4885 C CA . ARG B 1 107 ? -20.031 7.465 -2.725 1 86.19 107 ARG B CA 1
ATOM 4886 C C . ARG B 1 107 ? -19.375 7.879 -1.411 1 86.19 107 ARG B C 1
ATOM 4888 O O . ARG B 1 107 ? -19.953 8.633 -0.63 1 86.19 107 ARG B O 1
ATOM 4895 N N . ALA B 1 108 ? -18.188 7.289 -1.199 1 87.25 108 ALA B N 1
ATOM 4896 C CA . ALA B 1 108 ? -17.469 7.617 0.028 1 87.25 108 ALA B CA 1
ATOM 4897 C C . ALA B 1 108 ? -17.109 9.102 0.071 1 87.25 108 ALA B C 1
ATOM 4899 O O . ALA B 1 108 ? -17.297 9.766 1.09 1 87.25 108 ALA B O 1
ATOM 4900 N N . VAL B 1 109 ? -16.625 9.594 -1.008 1 83 109 VAL B N 1
ATOM 4901 C CA . VAL B 1 109 ? -16.203 10.984 -1.062 1 83 109 VAL B CA 1
ATOM 4902 C C . VAL B 1 109 ? -17.406 11.906 -0.935 1 83 109 VAL B C 1
ATOM 4904 O O . VAL B 1 109 ? -17.359 12.922 -0.242 1 83 109 VAL B O 1
ATOM 4907 N N . THR B 1 110 ? -18.469 11.625 -1.612 1 79.25 110 THR B N 1
ATOM 4908 C CA . THR B 1 110 ? -19.688 12.43 -1.523 1 79.25 110 THR B CA 1
ATOM 4909 C C . THR B 1 110 ? -20.188 12.508 -0.081 1 79.25 110 THR B C 1
ATOM 4911 O O . THR B 1 110 ? -20.656 13.555 0.363 1 79.25 110 THR B O 1
ATOM 4914 N N . ARG B 1 111 ? -19.969 11.414 0.568 1 81.12 111 ARG B N 1
ATOM 4915 C CA . ARG B 1 111 ? -20.406 11.391 1.964 1 81.12 111 ARG B CA 1
ATOM 4916 C C . ARG B 1 111 ? -19.453 12.219 2.836 1 81.12 111 ARG B C 1
ATOM 4918 O O . ARG B 1 111 ? -19.891 12.867 3.789 1 81.12 111 ARG B O 1
ATOM 4925 N N . LEU B 1 112 ? -18.281 12.133 2.518 1 79.31 112 LEU B N 1
ATOM 4926 C CA . LEU B 1 112 ? -17.297 12.875 3.293 1 79.31 112 LEU B CA 1
ATOM 4927 C C . LEU B 1 112 ? -17.438 14.375 3.066 1 79.31 112 LEU B C 1
ATOM 4929 O O . LEU B 1 112 ? -17.141 15.172 3.961 1 79.31 112 LEU B O 1
ATOM 4933 N N . LEU B 1 113 ? -17.859 14.703 1.892 1 75 113 LEU B N 1
ATOM 4934 C CA . LEU B 1 113 ? -18 16.109 1.542 1 75 113 LEU B CA 1
ATOM 4935 C C . LEU B 1 113 ? -19.266 16.703 2.141 1 75 113 LEU B C 1
ATOM 4937 O O . LEU B 1 113 ? -19.438 17.922 2.18 1 75 113 LEU B O 1
ATOM 4941 N N . ASP B 1 114 ? -19.984 15.75 2.559 1 64.62 114 ASP B N 1
ATOM 4942 C CA . ASP B 1 114 ? -21.203 16.25 3.197 1 64.62 114 ASP B CA 1
ATOM 4943 C C . ASP B 1 114 ? -20.938 16.594 4.66 1 64.62 114 ASP B C 1
ATOM 4945 O O . ASP B 1 114 ? -20.703 15.719 5.488 1 64.62 114 ASP B O 1
ATOM 4949 N N . PRO B 1 115 ? -20.547 17.812 4.961 1 56.16 115 PRO B N 1
ATOM 4950 C CA . PRO B 1 115 ? -20.234 18.266 6.32 1 56.16 115 PRO B CA 1
ATOM 4951 C C . PRO B 1 115 ? -21.203 17.719 7.359 1 56.16 115 PRO B C 1
ATOM 4953 O O . PRO B 1 115 ? -20.828 17.516 8.523 1 56.16 115 PRO B O 1
ATOM 4956 N N . LEU B 1 116 ? -22.484 17.703 6.977 1 56.72 116 LEU B N 1
ATOM 4957 C CA . LEU B 1 116 ? -23.562 17.516 7.934 1 56.72 116 LEU B CA 1
ATOM 4958 C C . LEU B 1 116 ? -23.828 16.031 8.172 1 56.72 116 LEU B C 1
ATOM 4960 O O . LEU B 1 116 ? -24.625 15.664 9.031 1 56.72 116 LEU B O 1
ATOM 4964 N N . SER B 1 117 ? -23.047 15.336 7.398 1 55.72 117 SER B N 1
ATOM 4965 C CA . SER B 1 117 ? -23.469 13.938 7.488 1 55.72 117 SER B CA 1
ATOM 4966 C C . SER B 1 117 ? -22.672 13.188 8.539 1 55.72 117 SER B C 1
ATOM 4968 O O . SER B 1 117 ? -23.047 12.094 8.961 1 55.72 117 SER B O 1
ATOM 4970 N N . LEU B 1 118 ? -21.625 13.977 8.953 1 59.19 118 LEU B N 1
ATOM 4971 C CA . LEU B 1 118 ? -20.797 13.109 9.797 1 59.19 118 LEU B CA 1
ATOM 4972 C C . LEU B 1 118 ? -20.781 13.609 11.234 1 59.19 118 LEU B C 1
ATOM 4974 O O . LEU B 1 118 ? -20.5 14.781 11.492 1 59.19 118 LEU B O 1
ATOM 4978 N N . ARG B 1 119 ? -21.453 12.945 12.055 1 59.03 119 ARG B N 1
ATOM 4979 C CA . ARG B 1 119 ? -21.344 13.219 13.484 1 59.03 119 ARG B CA 1
ATOM 4980 C C . ARG B 1 119 ? -19.891 13.211 13.938 1 59.03 119 ARG B C 1
ATOM 4982 O O . ARG B 1 119 ? -19.469 14.062 14.719 1 59.03 119 ARG B O 1
ATOM 4989 N N . ARG B 1 120 ? -19.203 12.219 13.32 1 60.56 120 ARG B N 1
ATOM 4990 C CA . ARG B 1 120 ? -17.781 12.078 13.586 1 60.56 120 ARG B CA 1
ATOM 4991 C C . ARG B 1 120 ? -16.969 12.172 12.297 1 60.56 120 ARG B C 1
ATOM 4993 O O . ARG B 1 120 ? -17.234 11.445 11.336 1 60.56 120 ARG B O 1
ATOM 5000 N N . ARG B 1 121 ? -16.203 13.141 12.219 1 64.44 121 ARG B N 1
ATOM 5001 C CA . ARG B 1 121 ? -15.352 13.242 11.039 1 64.44 121 ARG B CA 1
ATOM 5002 C C . ARG B 1 121 ? -14.062 12.453 11.227 1 64.44 121 ARG B C 1
ATOM 5004 O O . ARG B 1 121 ? -13.352 12.641 12.219 1 64.44 121 ARG B O 1
ATOM 5011 N N . PRO B 1 122 ? -13.992 11.586 10.32 1 67.88 122 PRO B N 1
ATOM 5012 C CA . PRO B 1 122 ? -12.703 10.906 10.406 1 67.88 122 PRO B CA 1
ATOM 5013 C C . PRO B 1 122 ? -11.523 11.836 10.148 1 67.88 122 PRO B C 1
ATOM 5015 O O . PRO B 1 122 ? -11.68 12.883 9.508 1 67.88 122 PRO B O 1
ATOM 5018 N N . GLY B 1 123 ? -10.461 11.578 10.797 1 64.56 123 GLY B N 1
ATOM 5019 C CA . GLY B 1 123 ? -9.234 12.305 10.492 1 64.56 123 GLY B CA 1
ATOM 5020 C C . GLY B 1 123 ? -8.836 12.219 9.031 1 64.56 123 GLY B C 1
ATOM 5021 O O . GLY B 1 123 ? -9.352 11.375 8.289 1 64.56 123 GLY B O 1
ATOM 5022 N N . SER B 1 124 ? -8.109 13.164 8.555 1 67.44 124 SER B N 1
ATOM 5023 C CA . SER B 1 124 ? -7.691 13.227 7.16 1 67.44 124 SER B CA 1
ATOM 5024 C C . SER B 1 124 ? -7.105 11.891 6.703 1 67.44 124 SER B C 1
ATOM 5026 O O . SER B 1 124 ? -7.418 11.414 5.613 1 67.44 124 SER B O 1
ATOM 5028 N N . GLY B 1 125 ? -6.25 11.266 7.473 1 63.88 125 GLY B N 1
ATOM 5029 C CA . GLY B 1 125 ? -5.668 9.977 7.137 1 63.88 125 GLY B CA 1
ATOM 5030 C C . GLY B 1 125 ? -6.699 8.867 7.027 1 63.88 125 GLY B C 1
ATOM 5031 O O . GLY B 1 125 ? -6.656 8.062 6.098 1 63.88 125 GLY B O 1
ATOM 5032 N N . GLU B 1 126 ? -7.566 8.836 7.973 1 74 126 GLU B N 1
ATOM 5033 C CA . GLU B 1 126 ? -8.625 7.824 7.961 1 74 126 GLU B CA 1
ATOM 5034 C C . GLU B 1 126 ? -9.539 8 6.754 1 74 126 GLU B C 1
ATOM 5036 O O . GLU B 1 126 ? -9.945 7.02 6.129 1 74 126 GLU B O 1
ATOM 5041 N N . ALA B 1 127 ? -9.883 9.211 6.484 1 80.44 127 ALA B N 1
ATOM 5042 C CA . ALA B 1 127 ? -10.734 9.492 5.336 1 80.44 127 ALA B CA 1
ATOM 5043 C C . ALA B 1 127 ? -10.07 9.055 4.035 1 80.44 127 ALA B C 1
ATOM 5045 O O . ALA B 1 127 ? -10.727 8.469 3.166 1 80.44 127 ALA B O 1
ATOM 5046 N N . LEU B 1 128 ? -8.859 9.328 3.975 1 75.62 128 LEU B N 1
ATOM 5047 C CA . LEU B 1 128 ? -8.133 8.945 2.771 1 75.62 128 LEU B CA 1
ATOM 5048 C C . LEU B 1 128 ? -8.078 7.426 2.633 1 75.62 128 LEU B C 1
ATOM 5050 O O . LEU B 1 128 ? -8.242 6.891 1.533 1 75.62 128 LEU B O 1
ATOM 5054 N N . SER B 1 129 ? -7.82 6.711 3.691 1 78.88 129 SER B N 1
ATOM 5055 C CA . SER B 1 129 ? -7.789 5.254 3.664 1 78.88 129 SER B CA 1
ATOM 5056 C C . SER B 1 129 ? -9.133 4.68 3.242 1 78.88 129 SER B C 1
ATOM 5058 O O . SER B 1 129 ? -9.195 3.697 2.5 1 78.88 129 SER B O 1
ATOM 5060 N N . LEU B 1 130 ? -10.172 5.27 3.727 1 85.25 130 LEU B N 1
ATOM 5061 C CA . LEU B 1 130 ? -11.523 4.82 3.383 1 85.25 130 LEU B CA 1
ATOM 5062 C C . LEU B 1 130 ? -11.773 4.969 1.886 1 85.25 130 LEU B C 1
ATOM 5064 O O . LEU B 1 130 ? -12.328 4.066 1.254 1 85.25 130 LEU B O 1
ATOM 5068 N N . VAL B 1 131 ? -11.281 6.023 1.33 1 85.94 131 VAL B N 1
ATOM 5069 C CA . VAL B 1 131 ? -11.586 6.34 -0.061 1 85.94 131 VAL B CA 1
ATOM 5070 C C . VAL B 1 131 ? -10.633 5.578 -0.984 1 85.94 131 VAL B C 1
ATOM 5072 O O . VAL B 1 131 ? -10.961 5.312 -2.143 1 85.94 131 VAL B O 1
ATOM 5075 N N . SER B 1 132 ? -9.578 5.145 -0.542 1 83 132 SER B N 1
ATOM 5076 C CA . SER B 1 132 ? -8.586 4.512 -1.406 1 83 132 SER B CA 1
ATOM 5077 C C . SER B 1 132 ? -8.492 3.014 -1.134 1 83 132 SER B C 1
ATOM 5079 O O . SER B 1 132 ? -9.18 2.217 -1.773 1 83 132 SER B O 1
ATOM 5081 N N . SER B 1 133 ? -7.93 2.652 0.037 1 79.38 133 SER B N 1
ATOM 5082 C CA . SER B 1 133 ? -7.625 1.256 0.337 1 79.38 133 SER B CA 1
ATOM 5083 C C . SER B 1 133 ? -8.898 0.457 0.59 1 79.38 133 SER B C 1
ATOM 5085 O O . SER B 1 133 ? -9.055 -0.656 0.081 1 79.38 133 SER B O 1
ATOM 5087 N N . ASP B 1 134 ? -9.797 1.021 1.354 1 86.56 134 ASP B N 1
ATOM 5088 C CA . ASP B 1 134 ? -11 0.275 1.714 1 86.56 134 ASP B CA 1
ATOM 5089 C C . ASP B 1 134 ? -11.906 0.067 0.5 1 86.56 134 ASP B C 1
ATOM 5091 O O . ASP B 1 134 ? -12.453 -1.021 0.305 1 86.56 134 ASP B O 1
ATOM 5095 N N . THR B 1 135 ? -12.047 1.073 -0.28 1 89.94 135 THR B N 1
ATOM 5096 C CA . THR B 1 135 ? -12.875 0.929 -1.476 1 89.94 135 THR B CA 1
ATOM 5097 C C . THR B 1 135 ? -12.266 -0.099 -2.428 1 89.94 135 THR B C 1
ATOM 5099 O O . THR B 1 135 ? -12.992 -0.889 -3.037 1 89.94 135 THR B O 1
ATOM 5102 N N . TYR B 1 136 ? -10.969 -0.179 -2.553 1 85.06 136 TYR B N 1
ATOM 5103 C CA . TYR B 1 136 ? -10.273 -1.161 -3.375 1 85.06 136 TYR B CA 1
ATOM 5104 C C . TYR B 1 136 ? -10.531 -2.576 -2.875 1 85.06 136 TYR B C 1
ATOM 5106 O O . TYR B 1 136 ? -10.812 -3.48 -3.668 1 85.06 136 TYR B O 1
ATOM 5114 N N . ARG B 1 137 ? -10.5 -2.758 -1.641 1 85.75 137 ARG B N 1
ATOM 5115 C CA . ARG B 1 137 ? -10.695 -4.078 -1.055 1 85.75 137 ARG B CA 1
ATOM 5116 C C . ARG B 1 137 ? -12.133 -4.555 -1.239 1 85.75 137 ARG B C 1
ATOM 5118 O O . ARG B 1 137 ? -12.375 -5.711 -1.593 1 85.75 137 ARG B O 1
ATOM 5125 N N . VAL B 1 138 ? -13.062 -3.65 -1.009 1 91.19 138 VAL B N 1
ATOM 5126 C CA . VAL B 1 138 ? -14.469 -4.031 -1.14 1 91.19 138 VAL B CA 1
ATOM 5127 C C . VAL B 1 138 ? -14.781 -4.367 -2.596 1 91.19 138 VAL B C 1
ATOM 5129 O O . VAL B 1 138 ? -15.469 -5.348 -2.879 1 91.19 138 VAL B O 1
ATOM 5132 N N . ALA B 1 139 ? -14.227 -3.588 -3.506 1 89.94 139 ALA B N 1
ATOM 5133 C CA . ALA B 1 139 ? -14.445 -3.84 -4.926 1 89.94 139 ALA B CA 1
ATOM 5134 C C . ALA B 1 139 ? -13.836 -5.172 -5.352 1 89.94 139 ALA B C 1
ATOM 5136 O O . ALA B 1 139 ? -14.297 -5.797 -6.312 1 89.94 139 ALA B O 1
ATOM 5137 N N . GLY B 1 140 ? -12.859 -5.641 -4.66 1 89.56 140 GLY B N 1
ATOM 5138 C CA . GLY B 1 140 ? -12.156 -6.879 -4.953 1 89.56 140 GLY B CA 1
ATOM 5139 C C . GLY B 1 140 ? -13 -8.117 -4.711 1 89.56 140 GLY B C 1
ATOM 5140 O O . GLY B 1 140 ? -12.625 -9.219 -5.105 1 89.56 140 GLY B O 1
ATOM 5141 N N . VAL B 1 141 ? -14.18 -7.934 -4.16 1 88.75 141 VAL B N 1
ATOM 5142 C CA . VAL B 1 141 ? -15.07 -9.055 -3.906 1 88.75 141 VAL B CA 1
ATOM 5143 C C . VAL B 1 141 ? -15.445 -9.727 -5.227 1 88.75 141 VAL B C 1
ATOM 5145 O O . VAL B 1 141 ? -15.617 -10.945 -5.289 1 88.75 141 VAL B O 1
ATOM 5148 N N . SER B 1 142 ? -15.562 -8.953 -6.258 1 89.44 142 SER B N 1
ATOM 5149 C CA . SER B 1 142 ? -15.891 -9.5 -7.57 1 89.44 142 SER B CA 1
ATOM 5150 C C . SER B 1 142 ? -14.859 -10.539 -8.008 1 89.44 142 SER B C 1
ATOM 5152 O O . SER B 1 142 ? -15.219 -11.617 -8.477 1 89.44 142 SER B O 1
ATOM 5154 N N . TRP B 1 143 ? -13.562 -10.203 -7.793 1 85.81 143 TRP B N 1
ATOM 5155 C CA . TRP B 1 143 ? -12.492 -11.141 -8.125 1 85.81 143 TRP B CA 1
ATOM 5156 C C . TRP B 1 143 ? -12.578 -12.398 -7.27 1 85.81 143 TRP B C 1
ATOM 5158 O O . TRP B 1 143 ? -12.398 -13.508 -7.766 1 85.81 143 TRP B O 1
ATOM 5168 N N . SER B 1 144 ? -12.867 -12.227 -6.027 1 85.38 144 SER B N 1
ATOM 5169 C CA . SER B 1 144 ? -12.898 -13.344 -5.094 1 85.38 144 SER B CA 1
ATOM 5170 C C . SER B 1 144 ? -14.031 -14.312 -5.441 1 85.38 144 SER B C 1
ATOM 5172 O O . SER B 1 144 ? -13.844 -15.531 -5.395 1 85.38 144 SER B O 1
ATOM 5174 N N . VAL B 1 145 ? -15.109 -13.82 -5.797 1 84.75 145 VAL B N 1
ATOM 5175 C CA . VAL B 1 145 ? -16.266 -14.648 -6.113 1 84.75 145 VAL B CA 1
ATOM 5176 C C . VAL B 1 145 ? -16 -15.43 -7.398 1 84.75 145 VAL B C 1
ATOM 5178 O O . VAL B 1 145 ? -16.25 -16.641 -7.465 1 84.75 145 VAL B O 1
ATOM 5181 N N . VAL B 1 146 ? -15.492 -14.742 -8.359 1 87.75 146 VAL B N 1
ATOM 5182 C CA . VAL B 1 146 ? -15.219 -15.375 -9.648 1 87.75 146 VAL B CA 1
ATOM 5183 C C . VAL B 1 146 ? -14.125 -16.438 -9.484 1 87.75 146 VAL B C 1
ATOM 5185 O O . VAL B 1 146 ? -14.227 -17.531 -10.047 1 87.75 146 VAL B O 1
ATOM 5188 N N . GLN B 1 147 ? -13.07 -16.125 -8.742 1 83.75 147 GLN B N 1
ATOM 5189 C CA . GLN B 1 147 ? -11.969 -17.062 -8.508 1 83.75 147 GLN B CA 1
ATOM 5190 C C . GLN B 1 147 ? -12.445 -18.312 -7.773 1 83.75 147 GLN B C 1
ATOM 5192 O O . GLN B 1 147 ? -12.008 -19.422 -8.086 1 83.75 147 GLN B O 1
ATOM 5197 N N . GLN B 1 148 ? -13.273 -18.141 -6.828 1 83.5 148 GLN B N 1
ATOM 5198 C CA . GLN B 1 148 ? -13.781 -19.281 -6.07 1 83.5 148 GLN B CA 1
ATOM 5199 C C . GLN B 1 148 ? -14.656 -20.172 -6.938 1 83.5 148 GLN B C 1
ATOM 5201 O O . GLN B 1 148 ? -14.578 -21.406 -6.848 1 83.5 148 GLN B O 1
ATOM 5206 N N . ALA B 1 149 ? -15.43 -19.531 -7.723 1 87.19 149 ALA B N 1
ATOM 5207 C CA . ALA B 1 149 ? -16.234 -20.312 -8.656 1 87.19 149 ALA B CA 1
ATOM 5208 C C . ALA B 1 149 ? -15.359 -21.109 -9.609 1 87.19 149 ALA B C 1
ATOM 5210 O O . ALA B 1 149 ? -15.656 -22.266 -9.922 1 87.19 149 ALA B O 1
ATOM 5211 N N . SER B 1 150 ? -14.336 -20.469 -10.031 1 87.5 150 SER B N 1
ATOM 5212 C CA . SER B 1 150 ? -13.391 -21.141 -10.914 1 87.5 150 SER B CA 1
ATOM 5213 C C . SER B 1 150 ? -12.711 -22.312 -10.211 1 87.5 150 SER B C 1
ATOM 5215 O O . SER B 1 150 ? -12.555 -23.391 -10.797 1 87.5 150 SER B O 1
ATOM 5217 N N . THR B 1 151 ? -12.352 -22.141 -9 1 83.94 151 THR B N 1
ATOM 5218 C CA . THR B 1 151 ? -11.703 -23.188 -8.219 1 83.94 151 THR B CA 1
ATOM 5219 C C . THR B 1 151 ? -12.648 -24.375 -8.008 1 83.94 151 THR B C 1
ATOM 5221 O O . THR B 1 151 ? -12.242 -25.531 -8.133 1 83.94 151 THR B O 1
ATOM 5224 N N . LEU B 1 152 ? -13.844 -24.125 -7.715 1 85.44 152 LEU B N 1
ATOM 5225 C CA . LEU B 1 152 ? -14.844 -25.172 -7.531 1 85.44 152 LEU B CA 1
ATOM 5226 C C . LEU B 1 152 ? -15.055 -25.953 -8.828 1 85.44 152 LEU B C 1
ATOM 5228 O O . LEU B 1 152 ? -15.211 -27.172 -8.797 1 85.44 152 LEU B O 1
ATOM 5232 N N . THR B 1 153 ? -15.055 -25.234 -9.883 1 89.75 153 THR B N 1
ATOM 5233 C CA . THR B 1 153 ? -15.195 -25.875 -11.18 1 89.75 153 THR B CA 1
ATOM 5234 C C . THR B 1 153 ? -14.016 -26.797 -11.453 1 89.75 153 THR B C 1
ATOM 5236 O O . THR B 1 153 ? -14.195 -27.906 -11.977 1 89.75 153 THR B O 1
ATOM 5239 N N . ALA B 1 154 ? -12.82 -26.328 -11.125 1 88.5 154 ALA B N 1
ATOM 5240 C CA . ALA B 1 154 ? -11.625 -27.141 -11.312 1 88.5 154 ALA B CA 1
ATOM 5241 C C . ALA B 1 154 ? -11.719 -28.453 -10.523 1 88.5 154 ALA B C 1
ATOM 5243 O O . ALA B 1 154 ? -11.469 -29.531 -11.055 1 88.5 154 ALA B O 1
ATOM 5244 N N . ILE B 1 155 ? -12.148 -28.344 -9.297 1 85.62 155 ILE B N 1
ATOM 5245 C CA . ILE B 1 155 ? -12.258 -29.484 -8.414 1 85.62 155 ILE B CA 1
ATOM 5246 C C . ILE B 1 155 ? -13.328 -30.438 -8.938 1 85.62 155 ILE B C 1
ATOM 5248 O O . ILE B 1 155 ? -13.109 -31.656 -9.016 1 85.62 155 ILE B O 1
ATOM 5252 N N . LEU B 1 156 ? -14.43 -29.922 -9.367 1 88.75 156 LEU B N 1
ATOM 5253 C CA . LEU B 1 156 ? -15.539 -30.719 -9.867 1 88.75 156 LEU B CA 1
ATOM 5254 C C . LEU B 1 156 ? -15.156 -31.422 -11.164 1 88.75 156 LEU B C 1
ATOM 5256 O O . LEU B 1 156 ? -15.469 -32.594 -11.359 1 88.75 156 LEU B O 1
ATOM 5260 N N . THR B 1 157 ? -14.539 -30.672 -12.008 1 90 157 THR B N 1
ATOM 5261 C CA . THR B 1 157 ? -14.148 -31.25 -13.297 1 90 157 THR B CA 1
ATOM 5262 C C . THR B 1 157 ? -13.164 -32.406 -13.102 1 90 157 THR B C 1
ATOM 5264 O O . THR B 1 157 ? -13.312 -33.469 -13.711 1 90 157 THR B O 1
ATOM 5267 N N . ALA B 1 158 ? -12.141 -32.156 -12.32 1 88.81 158 ALA B N 1
ATOM 5268 C CA . ALA B 1 158 ? -11.164 -33.219 -12.055 1 88.81 158 ALA B CA 1
ATOM 5269 C C . ALA B 1 158 ? -11.82 -34.438 -11.406 1 88.81 158 ALA B C 1
ATOM 5271 O O . ALA B 1 158 ? -11.523 -35.562 -11.758 1 88.81 158 ALA B O 1
ATOM 5272 N N . SER B 1 159 ? -12.758 -34.219 -10.5 1 88.38 159 SER B N 1
ATOM 5273 C CA . SER B 1 159 ? -13.461 -35.281 -9.805 1 88.38 159 SER B CA 1
ATOM 5274 C C . SER B 1 159 ? -14.305 -36.125 -10.766 1 88.38 159 SER B C 1
ATOM 5276 O O . SER B 1 159 ? -14.273 -37.344 -10.734 1 88.38 159 SER B O 1
ATOM 5278 N N . VAL B 1 160 ? -14.977 -35.469 -11.586 1 91.44 160 VAL B N 1
ATOM 5279 C CA . VAL B 1 160 ? -15.852 -36.125 -12.547 1 91.44 160 VAL B CA 1
ATOM 5280 C C . VAL B 1 160 ? -15.016 -36.938 -13.531 1 91.44 160 VAL B C 1
ATOM 5282 O O . VAL B 1 160 ? -15.344 -38.094 -13.844 1 91.44 160 VAL B O 1
ATOM 5285 N N . ALA B 1 161 ? -13.93 -36.344 -14.031 1 92.62 161 ALA B N 1
ATOM 5286 C CA . ALA B 1 161 ? -13.047 -37.031 -14.969 1 92.62 161 ALA B CA 1
ATOM 5287 C C . ALA B 1 161 ? -12.492 -38.312 -14.352 1 92.62 161 ALA B C 1
ATOM 5289 O O . ALA B 1 161 ? -12.438 -39.375 -15.008 1 92.62 161 ALA B O 1
ATOM 5290 N N . LEU B 1 162 ? -12.133 -38.281 -13.148 1 91.88 162 LEU B N 1
ATOM 5291 C CA . LEU B 1 162 ? -11.547 -39.438 -12.477 1 91.88 162 LEU B CA 1
ATOM 5292 C C . LEU B 1 162 ? -12.609 -40.5 -12.188 1 91.88 162 LEU B C 1
ATOM 5294 O O . LEU B 1 162 ? -12.336 -41.719 -12.242 1 91.88 162 LEU B O 1
ATOM 5298 N N . LEU B 1 163 ? -13.836 -40.062 -11.914 1 92.31 163 LEU B N 1
ATOM 5299 C CA . LEU B 1 163 ? -14.938 -40.969 -11.656 1 92.31 163 LEU B CA 1
ATOM 5300 C C . LEU B 1 163 ? -15.281 -41.781 -12.906 1 92.31 163 LEU B C 1
ATOM 5302 O O . LEU B 1 163 ? -15.664 -42.938 -12.82 1 92.31 163 LEU B O 1
ATOM 5306 N N . VAL B 1 164 ? -15.133 -41.156 -14.023 1 92.25 164 VAL B N 1
ATOM 5307 C CA . VAL B 1 164 ? -15.43 -41.812 -15.289 1 92.25 164 VAL B CA 1
ATOM 5308 C C . VAL B 1 164 ? -14.352 -42.875 -15.594 1 92.25 164 VAL B C 1
ATOM 5310 O O . VAL B 1 164 ? -14.633 -43.906 -16.188 1 92.25 164 VAL B O 1
ATOM 5313 N N . ILE B 1 165 ? -13.133 -42.594 -15.195 1 92.06 165 ILE B N 1
ATOM 5314 C CA . ILE B 1 165 ? -12.031 -43.531 -15.422 1 92.06 165 ILE B CA 1
ATOM 5315 C C . ILE B 1 165 ? -12.156 -44.719 -14.477 1 92.06 165 ILE B C 1
ATOM 5317 O O . ILE B 1 165 ? -12.086 -45.875 -14.914 1 92.06 165 ILE B O 1
ATOM 5321 N N . SER B 1 166 ? -12.297 -44.406 -13.195 1 93.69 166 SER B N 1
ATOM 5322 C CA . SER B 1 166 ? -12.461 -45.406 -12.172 1 93.69 166 SER B CA 1
ATOM 5323 C C . SER B 1 166 ? -13.172 -44.875 -10.938 1 93.69 166 SER B C 1
ATOM 5325 O O . SER B 1 166 ? -12.812 -43.812 -10.438 1 93.69 166 SER B O 1
ATOM 5327 N N . LEU B 1 167 ? -14.109 -45.594 -10.484 1 91.81 167 LEU B N 1
ATOM 5328 C CA . LEU B 1 167 ? -14.914 -45.188 -9.344 1 91.81 167 LEU B CA 1
ATOM 5329 C C . LEU B 1 167 ? -14.055 -45.062 -8.094 1 91.81 167 LEU B C 1
ATOM 5331 O O . LEU B 1 167 ? -14.125 -44.031 -7.387 1 91.81 167 LEU B O 1
ATOM 5335 N N . PRO B 1 168 ? -13.141 -46 -7.848 1 90.31 168 PRO B N 1
ATOM 5336 C CA . PRO B 1 168 ? -12.32 -45.844 -6.641 1 90.31 168 PRO B CA 1
ATOM 5337 C C . PRO B 1 168 ? -11.367 -44.656 -6.719 1 90.31 168 PRO B C 1
ATOM 5339 O O . PRO B 1 168 ? -11.133 -44 -5.711 1 90.31 168 PRO B O 1
ATOM 5342 N N . LEU B 1 169 ? -10.844 -44.406 -7.867 1 90.75 169 LEU B N 1
ATOM 5343 C CA . LEU B 1 169 ? -9.945 -43.281 -8.016 1 90.75 169 LEU B CA 1
ATOM 5344 C C . LEU B 1 169 ? -10.703 -41.938 -7.871 1 90.75 169 LEU B C 1
ATOM 5346 O O . LEU B 1 169 ? -10.203 -41 -7.246 1 90.75 169 LEU B O 1
ATOM 5350 N N . GLY B 1 170 ? -11.859 -41.906 -8.438 1 90.19 170 GLY B N 1
ATOM 5351 C CA . GLY B 1 170 ? -12.68 -40.719 -8.312 1 90.19 170 GLY B CA 1
ATOM 5352 C C . GLY B 1 170 ? -13.07 -40.406 -6.883 1 90.19 170 GLY B C 1
ATOM 5353 O O . GLY B 1 170 ? -12.969 -39.25 -6.441 1 90.19 170 GLY B O 1
ATOM 5354 N N . LEU B 1 171 ? -13.469 -41.406 -6.188 1 89.25 171 LEU B N 1
ATOM 5355 C CA . LEU B 1 171 ? -13.852 -41.219 -4.793 1 89.25 171 LEU B CA 1
ATOM 5356 C C . LEU B 1 171 ? -12.641 -40.844 -3.939 1 89.25 171 LEU B C 1
ATOM 5358 O O . LEU B 1 171 ? -12.758 -40.062 -2.998 1 89.25 171 LEU B O 1
ATOM 5362 N N . GLY B 1 172 ? -11.531 -41.469 -4.277 1 85.75 172 GLY B N 1
ATOM 5363 C CA . GLY B 1 172 ? -10.297 -41.125 -3.578 1 85.75 172 GLY B CA 1
ATOM 5364 C C . GLY B 1 172 ? -9.898 -39.688 -3.744 1 85.75 172 GLY B C 1
ATOM 5365 O O . GLY B 1 172 ? -9.477 -39.031 -2.783 1 85.75 172 GLY B O 1
ATOM 5366 N N . VAL B 1 173 ? -10.094 -39.156 -4.906 1 85.44 173 VAL B N 1
ATOM 5367 C CA . VAL B 1 173 ? -9.719 -37.781 -5.188 1 85.44 173 VAL B CA 1
ATOM 5368 C C . VAL B 1 173 ? -10.68 -36.844 -4.469 1 85.44 173 VAL B C 1
ATOM 5370 O O . VAL B 1 173 ? -10.258 -35.812 -3.93 1 85.44 173 VAL B O 1
ATOM 5373 N N . ILE B 1 174 ? -11.922 -37.156 -4.488 1 86.19 174 ILE B N 1
ATOM 5374 C CA . ILE B 1 174 ? -12.906 -36.344 -3.793 1 86.19 174 ILE B CA 1
ATOM 5375 C C . ILE B 1 174 ? -12.586 -36.312 -2.299 1 86.19 174 ILE B C 1
ATOM 5377 O O . ILE B 1 174 ? -12.539 -35.219 -1.69 1 86.19 174 ILE B O 1
ATOM 5381 N N . ALA B 1 175 ? -12.352 -37.438 -1.783 1 86.75 175 ALA B N 1
ATOM 5382 C CA . ALA B 1 175 ? -12.039 -37.562 -0.361 1 86.75 175 ALA B CA 1
ATOM 5383 C C . ALA B 1 175 ? -10.742 -36.812 -0.026 1 86.75 175 ALA B C 1
ATOM 5385 O O . ALA B 1 175 ? -10.648 -36.125 0.994 1 86.75 175 ALA B O 1
ATOM 5386 N N . GLY B 1 176 ? -9.742 -37 -0.872 1 84.06 176 GLY B N 1
ATOM 5387 C CA . GLY B 1 176 ? -8.469 -36.344 -0.667 1 84.06 176 GLY B CA 1
ATOM 5388 C C . GLY B 1 176 ? -8.57 -34.844 -0.758 1 84.06 176 GLY B C 1
ATOM 5389 O O . GLY B 1 176 ? -7.949 -34.125 0.03 1 84.06 176 GLY B O 1
ATOM 5390 N N . THR B 1 177 ? -9.367 -34.375 -1.662 1 82.5 177 THR B N 1
ATOM 5391 C CA . THR B 1 177 ? -9.555 -32.938 -1.842 1 82.5 177 THR B CA 1
ATOM 5392 C C . THR B 1 177 ? -10.266 -32.344 -0.638 1 82.5 177 THR B C 1
ATOM 5394 O O . THR B 1 177 ? -9.875 -31.281 -0.144 1 82.5 177 THR B O 1
ATOM 5397 N N . VAL B 1 178 ? -11.266 -32.969 -0.204 1 82.62 178 VAL B N 1
ATOM 5398 C CA . VAL B 1 178 ? -12.008 -32.5 0.963 1 82.62 178 VAL B CA 1
ATOM 5399 C C . VAL B 1 178 ? -11.086 -32.469 2.184 1 82.62 178 VAL B C 1
ATOM 5401 O O . VAL B 1 178 ? -11.094 -31.516 2.957 1 82.62 178 VAL B O 1
ATOM 5404 N N . LEU B 1 179 ? -10.328 -33.5 2.314 1 83.88 179 LEU B N 1
ATOM 5405 C CA . LEU B 1 179 ? -9.398 -33.594 3.432 1 83.88 179 LEU B CA 1
ATOM 5406 C C . LEU B 1 179 ? -8.367 -32.469 3.373 1 83.88 179 LEU B C 1
ATOM 5408 O O . LEU B 1 179 ? -8.078 -31.828 4.391 1 83.88 179 LEU B O 1
ATOM 5412 N N . MET B 1 180 ? -7.902 -32.25 2.227 1 81.75 180 MET B N 1
ATOM 5413 C CA . MET B 1 180 ? -6.926 -31.172 2.049 1 81.75 180 MET B CA 1
ATOM 5414 C C . MET B 1 180 ? -7.547 -29.812 2.357 1 81.75 180 MET B C 1
ATOM 5416 O O . MET B 1 180 ? -6.918 -28.969 2.994 1 81.75 180 MET B O 1
ATOM 5420 N N . LEU B 1 181 ? -8.75 -29.656 1.972 1 78.94 181 LEU B N 1
ATOM 5421 C CA . LEU B 1 181 ? -9.445 -28.391 2.213 1 78.94 181 LEU B CA 1
ATOM 5422 C C . LEU B 1 181 ? -9.664 -28.172 3.705 1 78.94 181 LEU B C 1
ATOM 5424 O O . LEU B 1 181 ? -9.484 -27.062 4.203 1 78.94 181 LEU B O 1
ATOM 5428 N N . VAL B 1 182 ? -9.984 -29.188 4.379 1 80.38 182 VAL B N 1
ATOM 5429 C CA . VAL B 1 182 ? -10.258 -29.094 5.809 1 80.38 182 VAL B CA 1
ATOM 5430 C C . VAL B 1 182 ? -8.961 -28.812 6.562 1 80.38 182 VAL B C 1
ATOM 5432 O O . VAL B 1 182 ? -8.93 -27.953 7.449 1 80.38 182 VAL B O 1
ATOM 5435 N N . VAL B 1 183 ? -7.934 -29.484 6.191 1 80.19 183 VAL B N 1
ATOM 5436 C CA . VAL B 1 183 ? -6.645 -29.312 6.852 1 80.19 183 VAL B CA 1
ATOM 5437 C C . VAL B 1 183 ? -6.125 -27.891 6.59 1 80.19 183 VAL B C 1
ATOM 5439 O O . VAL B 1 183 ? -5.656 -27.219 7.508 1 80.19 183 VAL B O 1
ATOM 5442 N N . MET B 1 184 ? -6.262 -27.484 5.371 1 75.5 184 MET B N 1
ATOM 5443 C CA . MET B 1 184 ? -5.758 -26.172 4.992 1 75.5 184 MET B CA 1
ATOM 5444 C C . MET B 1 184 ? -6.555 -25.062 5.68 1 75.5 184 MET B C 1
ATOM 5446 O O . MET B 1 184 ? -5.988 -24.047 6.094 1 75.5 184 MET B O 1
ATOM 5450 N N . ARG B 1 185 ? -7.797 -25.266 5.844 1 73.62 185 ARG B N 1
ATOM 5451 C CA . ARG B 1 185 ? -8.633 -24.281 6.508 1 73.62 185 ARG B CA 1
ATOM 5452 C C . ARG B 1 185 ? -8.297 -24.188 7.992 1 73.62 185 ARG B C 1
ATOM 5454 O O . ARG B 1 185 ? -8.297 -23.094 8.57 1 73.62 185 ARG B O 1
ATOM 5461 N N . ARG B 1 186 ? -8.023 -25.234 8.594 1 75.75 186 ARG B N 1
ATOM 5462 C CA . ARG B 1 186 ? -7.727 -25.266 10.023 1 75.75 186 ARG B CA 1
ATOM 5463 C C . ARG B 1 186 ? -6.375 -24.625 10.32 1 75.75 186 ARG B C 1
ATOM 5465 O O . ARG B 1 186 ? -6.203 -23.984 11.352 1 75.75 186 ARG B O 1
ATOM 5472 N N . VAL B 1 187 ? -5.504 -24.797 9.43 1 76.31 187 VAL B N 1
ATOM 5473 C CA . VAL B 1 187 ? -4.156 -24.281 9.648 1 76.31 187 VAL B CA 1
ATOM 5474 C C . VAL B 1 187 ? -4.086 -22.812 9.266 1 76.31 187 VAL B C 1
ATOM 5476 O O . VAL B 1 187 ? -3.217 -22.078 9.742 1 76.31 187 VAL B O 1
ATOM 5479 N N . SER B 1 188 ? -4.996 -22.391 8.391 1 74 188 SER B N 1
ATOM 5480 C CA . SER B 1 188 ? -4.969 -21.016 7.898 1 74 188 SER B CA 1
ATOM 5481 C C . SER B 1 188 ? -5.492 -20.047 8.953 1 74 188 SER B C 1
ATOM 5483 O O . SER B 1 188 ? -5.188 -18.844 8.906 1 74 188 SER B O 1
ATOM 5485 N N . MET B 1 189 ? -6.188 -20.453 9.961 1 71.06 189 MET B N 1
ATOM 5486 C CA . MET B 1 189 ? -6.836 -19.578 10.938 1 71.06 189 MET B CA 1
ATOM 5487 C C . MET B 1 189 ? -5.801 -18.828 11.766 1 71.06 189 MET B C 1
ATOM 5489 O O . MET B 1 189 ? -5.898 -17.609 11.938 1 71.06 189 MET B O 1
ATOM 5493 N N . PRO B 1 190 ? -4.734 -19.531 12.227 1 71.75 190 PRO B N 1
ATOM 5494 C CA . PRO B 1 190 ? -3.734 -18.781 12.984 1 71.75 190 PRO B CA 1
ATOM 5495 C C . PRO B 1 190 ? -2.959 -17.781 12.125 1 71.75 190 PRO B C 1
ATOM 5497 O O . PRO B 1 190 ? -2.408 -16.812 12.641 1 71.75 190 PRO B O 1
ATOM 5500 N N . LEU B 1 191 ? -2.98 -17.984 10.812 1 74 191 LEU B N 1
ATOM 5501 C CA . LEU B 1 191 ? -2.291 -17.109 9.875 1 74 191 LEU B CA 1
ATOM 5502 C C . LEU B 1 191 ? -2.906 -15.711 9.883 1 74 191 LEU B C 1
ATOM 5504 O O . LEU B 1 191 ? -2.186 -14.711 9.844 1 74 191 LEU B O 1
ATOM 5508 N N . GLU B 1 192 ? -4.117 -15.773 10.125 1 70.44 192 GLU B N 1
ATOM 5509 C CA . GLU B 1 192 ? -4.844 -14.508 10.125 1 70.44 192 GLU B CA 1
ATOM 5510 C C . GLU B 1 192 ? -4.477 -13.656 11.336 1 70.44 192 GLU B C 1
ATOM 5512 O O . GLU B 1 192 ? -4.27 -12.445 11.219 1 70.44 192 GLU B O 1
ATOM 5517 N N . ALA B 1 193 ? -4.418 -14.312 12.414 1 75.88 193 ALA B N 1
ATOM 5518 C CA . ALA B 1 193 ? -4.074 -13.602 13.648 1 75.88 193 ALA B CA 1
ATOM 5519 C C . ALA B 1 193 ? -2.662 -13.031 13.578 1 75.88 193 ALA B C 1
ATOM 5521 O O . ALA B 1 193 ? -2.422 -11.898 14.008 1 75.88 193 ALA B O 1
ATOM 5522 N N . ARG B 1 194 ? -1.768 -13.766 12.992 1 78.75 194 ARG B N 1
ATOM 5523 C CA . ARG B 1 194 ? -0.387 -13.305 12.883 1 78.75 194 ARG B CA 1
ATOM 5524 C C . ARG B 1 194 ? -0.27 -12.172 11.867 1 78.75 194 ARG B C 1
ATOM 5526 O O . ARG B 1 194 ? 0.526 -11.25 12.055 1 78.75 194 ARG B O 1
ATOM 5533 N N . GLY B 1 195 ? -1.052 -12.273 10.898 1 76.31 195 GLY B N 1
ATOM 5534 C CA . GLY B 1 195 ? -1.085 -11.195 9.922 1 76.31 195 GLY B CA 1
ATOM 5535 C C . GLY B 1 195 ? -1.573 -9.883 10.492 1 76.31 195 GLY B C 1
ATOM 5536 O O . GLY B 1 195 ? -0.999 -8.828 10.219 1 76.31 195 GLY B O 1
ATOM 5537 N N . LEU B 1 196 ? -2.557 -10.016 11.359 1 73.81 196 LEU B N 1
ATOM 5538 C CA . LEU B 1 196 ? -3.1 -8.82 12 1 73.81 196 LEU B CA 1
ATOM 5539 C C . LEU B 1 196 ? -2.094 -8.227 12.977 1 73.81 196 LEU B C 1
ATOM 5541 O O . LEU B 1 196 ? -1.959 -7 13.062 1 73.81 196 LEU B O 1
ATOM 5545 N N . ALA B 1 197 ? -1.437 -9.078 13.625 1 79.81 197 ALA B N 1
ATOM 5546 C CA . ALA B 1 197 ? -0.416 -8.609 14.562 1 79.81 197 ALA B CA 1
ATOM 5547 C C . ALA B 1 197 ? 0.716 -7.898 13.828 1 79.81 197 ALA B C 1
ATOM 5549 O O . ALA B 1 197 ? 1.224 -6.879 14.305 1 79.81 197 ALA B O 1
ATOM 5550 N N . GLU B 1 198 ? 1.117 -8.43 12.688 1 81.62 198 GLU B N 1
ATOM 5551 C CA . GLU B 1 198 ? 2.15 -7.816 11.859 1 81.62 198 GLU B CA 1
ATOM 5552 C C . GLU B 1 198 ? 1.729 -6.43 11.391 1 81.62 198 GLU B C 1
ATOM 5554 O O . GLU B 1 198 ? 2.525 -5.488 11.422 1 81.62 198 GLU B O 1
ATOM 5559 N N . GLN B 1 199 ? 0.542 -6.301 11.078 1 75.19 199 GLN B N 1
ATOM 5560 C CA . GLN B 1 199 ? 0.034 -5.023 10.594 1 75.19 199 GLN B CA 1
ATOM 5561 C C . GLN B 1 199 ? -0.009 -3.988 11.711 1 75.19 199 GLN B C 1
ATOM 5563 O O . GLN B 1 199 ? 0.313 -2.818 11.5 1 75.19 199 GLN B O 1
ATOM 5568 N N . ALA B 1 200 ? -0.405 -4.418 12.805 1 76.94 200 ALA B N 1
ATOM 5569 C CA . ALA B 1 200 ? -0.452 -3.516 13.953 1 76.94 200 ALA B CA 1
ATOM 5570 C C . ALA B 1 200 ? 0.941 -3 14.305 1 76.94 200 ALA B C 1
ATOM 5572 O O . ALA B 1 200 ? 1.114 -1.815 14.602 1 76.94 200 ALA B O 1
ATOM 5573 N N . SER B 1 201 ? 1.892 -3.926 14.25 1 81.06 201 SER B N 1
ATOM 5574 C CA . SER B 1 201 ? 3.26 -3.529 14.57 1 81.06 201 SER B CA 1
ATOM 5575 C C . SER B 1 201 ? 3.824 -2.596 13.5 1 81.06 201 SER B C 1
ATOM 5577 O O . SER B 1 201 ? 4.562 -1.661 13.812 1 81.06 201 SER B O 1
ATOM 5579 N N . ALA B 1 202 ? 3.467 -2.854 12.305 1 76.69 202 ALA B N 1
ATOM 5580 C CA . ALA B 1 202 ? 3.891 -1.982 11.211 1 76.69 202 ALA B CA 1
ATOM 5581 C C . ALA B 1 202 ? 3.266 -0.597 11.344 1 76.69 202 ALA B C 1
ATOM 5583 O O . ALA B 1 202 ? 3.926 0.415 11.094 1 76.69 202 ALA B O 1
ATOM 5584 N N . ALA B 1 203 ? 2.074 -0.562 11.75 1 68.38 203 ALA B N 1
ATOM 5585 C CA . ALA B 1 203 ? 1.376 0.702 11.961 1 68.38 203 ALA B CA 1
ATOM 5586 C C . ALA B 1 203 ? 2.037 1.51 13.078 1 68.38 203 ALA B C 1
ATOM 5588 O O . ALA B 1 203 ? 2.201 2.727 12.961 1 68.38 203 ALA B O 1
ATOM 5589 N N . ARG B 1 204 ? 2.375 0.836 14.031 1 75.75 204 ARG B N 1
ATOM 5590 C CA . ARG B 1 204 ? 3.051 1.499 15.141 1 75.75 204 ARG B CA 1
ATOM 5591 C C . ARG B 1 204 ? 4.391 2.074 14.703 1 75.75 204 ARG B C 1
ATOM 5593 O O . ARG B 1 204 ? 4.746 3.193 15.086 1 75.75 204 ARG B O 1
ATOM 5600 N N . ALA B 1 205 ? 5.117 1.305 14 1 79.19 205 ALA B N 1
ATOM 5601 C CA . ALA B 1 205 ? 6.398 1.789 13.492 1 79.19 205 ALA B CA 1
ATOM 5602 C C . ALA B 1 205 ? 6.207 3.012 12.594 1 79.19 205 ALA B C 1
ATOM 5604 O O . ALA B 1 205 ? 6.984 3.969 12.672 1 79.19 205 ALA B O 1
ATOM 5605 N N . SER B 1 206 ? 5.223 2.945 11.859 1 72.5 206 SER B N 1
ATOM 5606 C CA . SER B 1 206 ? 4.906 4.066 10.977 1 72.5 206 SER B CA 1
ATOM 5607 C C . SER B 1 206 ? 4.5 5.297 11.781 1 72.5 206 SER B C 1
ATOM 5609 O O . SER B 1 206 ? 4.844 6.426 11.414 1 72.5 206 SER B O 1
ATOM 5611 N N . GLU B 1 207 ? 3.746 5.102 12.773 1 72.06 207 GLU B N 1
ATOM 5612 C CA . GLU B 1 207 ? 3.346 6.199 13.648 1 72.06 207 GLU B CA 1
ATOM 5613 C C . GLU B 1 207 ? 4.559 6.859 14.297 1 72.06 207 GLU B C 1
ATOM 5615 O O . GLU B 1 207 ? 4.637 8.086 14.375 1 72.06 207 GLU B O 1
ATOM 5620 N N . VAL B 1 208 ? 5.41 6.07 14.758 1 77.88 208 VAL B N 1
ATOM 5621 C CA . VAL B 1 208 ? 6.625 6.59 15.383 1 77.88 208 VAL B CA 1
ATOM 5622 C C . VAL B 1 208 ? 7.441 7.367 14.352 1 77.88 208 VAL B C 1
ATOM 5624 O O . VAL B 1 208 ? 7.949 8.453 14.641 1 77.88 208 VAL B O 1
ATOM 5627 N N . ALA B 1 209 ? 7.527 6.801 13.227 1 77.06 209 ALA B N 1
ATOM 5628 C CA . ALA B 1 209 ? 8.25 7.492 12.156 1 77.06 209 ALA B CA 1
ATOM 5629 C C . ALA B 1 209 ? 7.609 8.836 11.844 1 77.06 209 ALA B C 1
ATOM 5631 O O . ALA B 1 209 ? 8.305 9.844 11.688 1 77.06 209 ALA B O 1
ATOM 5632 N N . THR B 1 210 ? 6.34 8.844 11.711 1 71.25 210 THR B N 1
ATOM 5633 C CA . THR B 1 210 ? 5.613 10.078 11.414 1 71.25 210 THR B CA 1
ATOM 5634 C C . THR B 1 210 ? 5.848 11.117 12.508 1 71.25 210 THR B C 1
ATOM 5636 O O . THR B 1 210 ? 6.082 12.289 12.219 1 71.25 210 THR B O 1
ATOM 5639 N N . ASP B 1 211 ? 5.773 10.711 13.719 1 73.75 211 ASP B N 1
ATOM 5640 C CA . ASP B 1 211 ? 6.023 11.586 14.852 1 73.75 211 ASP B CA 1
ATOM 5641 C C . ASP B 1 211 ? 7.426 12.195 14.781 1 73.75 211 ASP B C 1
ATOM 5643 O O . ASP B 1 211 ? 7.598 13.391 15 1 73.75 211 ASP B O 1
ATOM 5647 N N . LEU B 1 212 ? 8.336 11.367 14.5 1 75.19 212 LEU B N 1
ATOM 5648 C CA . LEU B 1 212 ? 9.727 11.805 14.492 1 75.19 212 LEU B CA 1
ATOM 5649 C C . LEU B 1 212 ? 9.992 12.734 13.32 1 75.19 212 LEU B C 1
ATOM 5651 O O . LEU B 1 212 ? 10.727 13.719 13.453 1 75.19 212 LEU B O 1
ATOM 5655 N N . ILE B 1 213 ? 9.352 12.492 12.273 1 72.75 213 ILE B N 1
ATOM 5656 C CA . ILE B 1 213 ? 9.555 13.305 11.078 1 72.75 213 ILE B CA 1
ATOM 5657 C C . ILE B 1 213 ? 8.883 14.664 11.25 1 72.75 213 ILE B C 1
ATOM 5659 O O . ILE B 1 213 ? 9.469 15.695 10.914 1 72.75 213 ILE B O 1
ATOM 5663 N N . THR B 1 214 ? 7.711 14.617 11.773 1 66.88 214 THR B N 1
ATOM 5664 C CA . THR B 1 214 ? 7 15.867 12.008 1 66.88 214 THR B CA 1
ATOM 5665 C C . THR B 1 214 ? 7.684 16.688 13.102 1 66.88 214 THR B C 1
ATOM 5667 O O . THR B 1 214 ? 7.629 17.906 13.086 1 66.88 214 THR B O 1
ATOM 5670 N N . GLY B 1 215 ? 8.312 15.945 13.977 1 71.19 215 GLY B N 1
ATOM 5671 C CA . GLY B 1 215 ? 8.977 16.609 15.086 1 71.19 215 GLY B CA 1
ATOM 5672 C C . GLY B 1 215 ? 10.484 16.688 14.93 1 71.19 215 GLY B C 1
ATOM 5673 O O . GLY B 1 215 ? 11.211 16.766 15.922 1 71.19 215 GLY B O 1
ATOM 5674 N N . ILE B 1 216 ? 10.883 16.641 13.75 1 72.38 216 ILE B N 1
ATOM 5675 C CA . ILE B 1 216 ? 12.32 16.516 13.5 1 72.38 216 ILE B CA 1
ATOM 5676 C C . ILE B 1 216 ? 13.047 17.703 14.102 1 72.38 216 ILE B C 1
ATOM 5678 O O . ILE B 1 216 ? 14.148 17.562 14.633 1 72.38 216 ILE B O 1
ATOM 5682 N N . ARG B 1 217 ? 12.461 18.828 13.992 1 66.5 217 ARG B N 1
ATOM 5683 C CA . ARG B 1 217 ? 13.086 20.047 14.523 1 66.5 217 ARG B CA 1
ATOM 5684 C C . ARG B 1 217 ? 13.18 19.984 16.047 1 66.5 217 ARG B C 1
ATOM 5686 O O . ARG B 1 217 ? 14.156 20.453 16.625 1 66.5 217 ARG B O 1
ATOM 5693 N N . VAL B 1 218 ? 12.172 19.406 16.562 1 69.44 218 VAL B N 1
ATOM 5694 C CA . VAL B 1 218 ? 12.156 19.25 18.016 1 69.44 218 VAL B CA 1
ATOM 5695 C C . VAL B 1 218 ? 13.25 18.266 18.438 1 69.44 218 VAL B C 1
ATOM 5697 O O . VAL B 1 218 ? 13.984 18.531 19.391 1 69.44 218 VAL B O 1
ATOM 5700 N N . VAL B 1 219 ? 13.367 17.266 17.75 1 73.19 219 VAL B N 1
ATOM 5701 C CA . VAL B 1 219 ? 14.359 16.234 18.078 1 73.19 219 VAL B CA 1
ATOM 5702 C C . VAL B 1 219 ? 15.766 16.828 17.953 1 73.19 219 VAL B C 1
ATOM 5704 O O . VAL B 1 219 ? 16.625 16.578 18.797 1 73.19 219 VAL B O 1
ATOM 5707 N N . ALA B 1 220 ? 15.867 17.547 16.891 1 69.31 220 ALA B N 1
ATOM 5708 C CA . ALA B 1 220 ? 17.156 18.188 16.672 1 69.31 220 ALA B CA 1
ATOM 5709 C C . ALA B 1 220 ? 17.438 19.234 17.75 1 69.31 220 ALA B C 1
ATOM 5711 O O . ALA B 1 220 ? 18.562 19.328 18.25 1 69.31 220 ALA B O 1
ATOM 5712 N N . GLY B 1 221 ? 16.469 20 18.031 1 68.31 221 GLY B N 1
ATOM 5713 C CA . GLY B 1 221 ? 16.625 21.078 19 1 68.31 221 GLY B CA 1
ATOM 5714 C C . GLY B 1 221 ? 16.891 20.562 20.406 1 68.31 221 GLY B C 1
ATOM 5715 O O . GLY B 1 221 ? 17.578 21.234 21.188 1 68.31 221 GLY B O 1
ATOM 5716 N N . MET B 1 222 ? 16.406 19.328 20.609 1 70.38 222 MET B N 1
ATOM 5717 C CA . MET B 1 222 ? 16.562 18.766 21.938 1 70.38 222 MET B CA 1
ATOM 5718 C C . MET B 1 222 ? 17.75 17.812 21.984 1 70.38 222 MET B C 1
ATOM 5720 O O . MET B 1 222 ? 17.969 17.141 23 1 70.38 222 MET B O 1
ATOM 5724 N N . ASN B 1 223 ? 18.469 17.719 20.984 1 68.94 223 ASN B N 1
ATOM 5725 C CA . ASN B 1 223 ? 19.562 16.766 20.875 1 68.94 223 ASN B CA 1
ATOM 5726 C C . ASN B 1 223 ? 19.141 15.375 21.344 1 68.94 223 ASN B C 1
ATOM 5728 O O . ASN B 1 223 ? 19.859 14.742 22.125 1 68.94 223 ASN B O 1
ATOM 5732 N N . ALA B 1 224 ? 17.969 15.102 21.062 1 72.12 224 ALA B N 1
ATOM 5733 C CA . ALA B 1 224 ? 17.406 13.797 21.438 1 72.12 224 ALA B CA 1
ATOM 5734 C C . ALA B 1 224 ? 17.453 12.828 20.25 1 72.12 224 ALA B C 1
ATOM 5736 O O . ALA B 1 224 ? 16.609 11.953 20.125 1 72.12 224 ALA B O 1
ATOM 5737 N N . ARG B 1 225 ? 18.422 12.914 19.391 1 76.56 225 ARG B N 1
ATOM 5738 C CA . ARG B 1 225 ? 18.516 12.094 18.188 1 76.56 225 ARG B CA 1
ATOM 5739 C C . ARG B 1 225 ? 18.719 10.625 18.531 1 76.56 225 ARG B C 1
ATOM 5741 O O . ARG B 1 225 ? 18.094 9.742 17.938 1 76.56 225 ARG B O 1
ATOM 5748 N N . ALA B 1 226 ? 19.609 10.445 19.484 1 74.5 226 ALA B N 1
ATOM 5749 C CA . ALA B 1 226 ? 19.922 9.062 19.844 1 74.5 226 ALA B CA 1
ATOM 5750 C C . ALA B 1 226 ? 18.688 8.359 20.422 1 74.5 226 ALA B C 1
ATOM 5752 O O . ALA B 1 226 ? 18.422 7.199 20.078 1 74.5 226 ALA B O 1
ATOM 5753 N N . GLU B 1 227 ? 18.016 9.141 21.219 1 76.94 227 GLU B N 1
ATOM 5754 C CA . GLU B 1 227 ? 16.828 8.547 21.797 1 76.94 227 GLU B CA 1
ATOM 5755 C C . GLU B 1 227 ? 15.742 8.328 20.75 1 76.94 227 GLU B C 1
ATOM 5757 O O . GLU B 1 227 ? 15.031 7.32 20.781 1 76.94 227 GLU B O 1
ATOM 5762 N N . ALA B 1 228 ? 15.625 9.281 19.891 1 79.38 228 ALA B N 1
ATOM 5763 C CA . ALA B 1 228 ? 14.664 9.141 18.797 1 79.38 228 ALA B CA 1
ATOM 5764 C C . ALA B 1 228 ? 15.008 7.949 17.922 1 79.38 228 ALA B C 1
ATOM 5766 O O . ALA B 1 228 ? 14.117 7.18 17.531 1 79.38 228 ALA B O 1
ATOM 5767 N N . ALA B 1 229 ? 16.25 7.852 17.688 1 79.75 229 ALA B N 1
ATOM 5768 C CA . ALA B 1 229 ? 16.688 6.73 16.859 1 79.75 229 ALA B CA 1
ATOM 5769 C C . ALA B 1 229 ? 16.438 5.398 17.562 1 79.75 229 ALA B C 1
ATOM 5771 O O . ALA B 1 229 ? 16.078 4.41 16.922 1 79.75 229 ALA B O 1
ATOM 5772 N N . ARG B 1 230 ? 16.656 5.352 18.844 1 81.81 230 ARG B N 1
ATOM 5773 C CA . ARG B 1 230 ? 16.422 4.137 19.625 1 81.81 230 ARG B CA 1
ATOM 5774 C C . ARG B 1 230 ? 14.945 3.773 19.656 1 81.81 230 ARG B C 1
ATOM 5776 O O . ARG B 1 230 ? 14.586 2.598 19.578 1 81.81 230 ARG B O 1
ATOM 5783 N N . ARG B 1 231 ? 14.203 4.805 19.875 1 79.69 231 ARG B N 1
ATOM 5784 C CA . ARG B 1 231 ? 12.758 4.578 19.875 1 79.69 231 ARG B CA 1
ATOM 5785 C C . ARG B 1 231 ? 12.297 3.994 18.547 1 79.69 231 ARG B C 1
ATOM 5787 O O . ARG B 1 231 ? 11.477 3.072 18.516 1 79.69 231 ARG B O 1
ATOM 5794 N N . TYR B 1 232 ? 12.805 4.504 17.531 1 84.44 232 TYR B N 1
ATOM 5795 C CA . TYR B 1 232 ? 12.414 3.996 16.234 1 84.44 232 TYR B CA 1
ATOM 5796 C C . TYR B 1 232 ? 12.969 2.596 15.992 1 84.44 232 TYR B C 1
ATOM 5798 O O . TYR B 1 232 ? 12.305 1.747 15.398 1 84.44 232 TYR B O 1
ATOM 5806 N N . ARG B 1 233 ? 14.195 2.41 16.422 1 85.31 233 ARG B N 1
ATOM 5807 C CA . ARG B 1 233 ? 14.797 1.089 16.281 1 85.31 233 ARG B CA 1
ATOM 5808 C C . ARG B 1 233 ? 13.953 0.022 16.969 1 85.31 233 ARG B C 1
ATOM 5810 O O . ARG B 1 233 ? 13.797 -1.084 16.453 1 85.31 233 ARG B O 1
ATOM 5817 N N . THR B 1 234 ? 13.477 0.331 18.109 1 85.94 234 THR B N 1
ATOM 5818 C CA . THR B 1 234 ? 12.648 -0.618 18.844 1 85.94 234 THR B CA 1
ATOM 5819 C C . THR B 1 234 ? 11.336 -0.884 18.109 1 85.94 234 THR B C 1
ATOM 5821 O O . THR B 1 234 ? 10.914 -2.035 17.969 1 85.94 234 THR B O 1
ATOM 5824 N N . ALA B 1 235 ? 10.742 0.153 17.625 1 84.69 235 ALA B N 1
ATOM 5825 C CA . ALA B 1 235 ? 9.492 0.004 16.891 1 84.69 235 ALA B CA 1
ATOM 5826 C C . ALA B 1 235 ? 9.719 -0.768 15.586 1 84.69 235 ALA B C 1
ATOM 5828 O O . ALA B 1 235 ? 8.906 -1.626 15.227 1 84.69 235 ALA B O 1
ATOM 5829 N N . SER B 1 236 ? 10.781 -0.443 14.93 1 86 236 SER B N 1
ATOM 5830 C CA . SER B 1 236 ? 11.125 -1.122 13.68 1 86 236 SER B CA 1
ATOM 5831 C C . SER B 1 236 ? 11.438 -2.594 13.922 1 86 236 SER B C 1
ATOM 5833 O O . SER B 1 236 ? 11.062 -3.453 13.125 1 86 236 SER B O 1
ATOM 5835 N N . ASP B 1 237 ? 12.117 -2.887 14.992 1 89 237 ASP B N 1
ATOM 5836 C CA . ASP B 1 237 ? 12.453 -4.266 15.328 1 89 237 ASP B CA 1
ATOM 5837 C C . ASP B 1 237 ? 11.195 -5.074 15.641 1 89 237 ASP B C 1
ATOM 5839 O O . ASP B 1 237 ? 11.086 -6.242 15.258 1 89 237 ASP B O 1
ATOM 5843 N N . THR B 1 238 ? 10.352 -4.5 16.344 1 86.19 238 THR B N 1
ATOM 5844 C CA . THR B 1 238 ? 9.094 -5.176 16.641 1 86.19 238 THR B CA 1
ATOM 5845 C C . THR B 1 238 ? 8.312 -5.453 15.367 1 86.19 238 THR B C 1
ATOM 5847 O O . THR B 1 238 ? 7.738 -6.531 15.203 1 86.19 238 THR B O 1
ATOM 5850 N N . SER B 1 239 ? 8.312 -4.535 14.5 1 84.81 239 SER B N 1
ATOM 5851 C CA . SER B 1 239 ? 7.652 -4.715 13.211 1 84.81 239 SER B CA 1
ATOM 5852 C C . SER B 1 239 ? 8.312 -5.832 12.406 1 84.81 239 SER B C 1
ATOM 5854 O O . SER B 1 239 ? 7.621 -6.664 11.812 1 84.81 239 SER B O 1
ATOM 5856 N N . ARG B 1 240 ? 9.578 -5.855 12.438 1 85.19 240 ARG B N 1
ATOM 5857 C CA . ARG B 1 240 ? 10.32 -6.891 11.727 1 85.19 240 ARG B CA 1
ATOM 5858 C C . ARG B 1 240 ? 10.008 -8.273 12.281 1 85.19 240 ARG B C 1
ATOM 5860 O O . ARG B 1 240 ? 9.742 -9.211 11.523 1 85.19 240 ARG B O 1
ATOM 5867 N N . ARG B 1 241 ? 9.992 -8.43 13.578 1 87.19 241 ARG B N 1
ATOM 5868 C CA . ARG B 1 241 ? 9.703 -9.719 14.195 1 87.19 241 ARG B CA 1
ATOM 5869 C C . ARG B 1 241 ? 8.289 -10.188 13.852 1 87.19 241 ARG B C 1
ATOM 5871 O O . ARG B 1 241 ? 8.062 -11.367 13.586 1 87.19 241 ARG B O 1
ATOM 5878 N N . GLY B 1 242 ? 7.41 -9.234 13.883 1 82.88 242 GLY B N 1
ATOM 5879 C CA . GLY B 1 242 ? 6.051 -9.562 13.477 1 82.88 242 GLY B CA 1
ATOM 5880 C C . GLY B 1 242 ? 5.941 -9.977 12.023 1 82.88 242 GLY B C 1
ATOM 5881 O O . GLY B 1 242 ? 5.254 -10.945 11.695 1 82.88 242 GLY B O 1
ATOM 5882 N N . ALA B 1 243 ? 6.656 -9.297 11.211 1 80 243 ALA B N 1
ATOM 5883 C CA . ALA B 1 243 ? 6.637 -9.594 9.781 1 80 243 ALA B CA 1
ATOM 5884 C C . ALA B 1 243 ? 7.242 -10.969 9.5 1 80 243 ALA B C 1
ATOM 5886 O O . ALA B 1 243 ? 6.695 -11.742 8.711 1 80 243 ALA B O 1
ATOM 5887 N N . VAL B 1 244 ? 8.312 -11.242 10.148 1 82.75 244 VAL B N 1
ATOM 5888 C CA . VAL B 1 244 ? 8.992 -12.523 9.945 1 82.75 244 VAL B CA 1
ATOM 5889 C C . VAL B 1 244 ? 8.125 -13.656 10.484 1 82.75 244 VAL B C 1
ATOM 5891 O O . VAL B 1 244 ? 7.984 -14.695 9.836 1 82.75 244 VAL B O 1
ATOM 5894 N N . ALA B 1 245 ? 7.52 -13.422 11.617 1 84.56 245 ALA B N 1
ATOM 5895 C CA . ALA B 1 245 ? 6.648 -14.445 12.195 1 84.56 245 ALA B CA 1
ATOM 5896 C C . ALA B 1 245 ? 5.453 -14.711 11.289 1 84.56 245 ALA B C 1
ATOM 5898 O O . ALA B 1 245 ? 5.074 -15.867 11.078 1 84.56 245 ALA B O 1
ATOM 5899 N N . ALA B 1 246 ? 4.879 -13.711 10.766 1 80.75 246 ALA B N 1
ATOM 5900 C CA . ALA B 1 246 ? 3.75 -13.859 9.852 1 80.75 246 ALA B CA 1
ATOM 5901 C C . ALA B 1 246 ? 4.172 -14.578 8.578 1 80.75 246 ALA B C 1
ATOM 5903 O O . ALA B 1 246 ? 3.479 -15.484 8.109 1 80.75 246 ALA B O 1
ATOM 5904 N N . ALA B 1 247 ? 5.289 -14.18 8.078 1 79.38 247 ALA B N 1
ATOM 5905 C CA . ALA B 1 247 ? 5.785 -14.797 6.852 1 79.38 247 ALA B CA 1
ATOM 5906 C C . ALA B 1 247 ? 6.109 -16.266 7.066 1 79.38 247 ALA B C 1
ATOM 5908 O O . ALA B 1 247 ? 5.809 -17.109 6.211 1 79.38 247 ALA B O 1
ATOM 5909 N N . ARG B 1 248 ? 6.664 -16.594 8.172 1 79.38 248 ARG B N 1
ATOM 5910 C CA . ARG B 1 248 ? 6.988 -17.984 8.484 1 79.38 248 ARG B CA 1
ATOM 5911 C C . ARG B 1 248 ? 5.727 -18.828 8.586 1 79.38 248 ARG B C 1
ATOM 5913 O O . ARG B 1 248 ? 5.727 -20 8.211 1 79.38 248 ARG B O 1
ATOM 5920 N N . SER B 1 249 ? 4.727 -18.234 9.125 1 80.81 249 SER B N 1
ATOM 5921 C CA . SER B 1 249 ? 3.467 -18.969 9.219 1 80.81 249 SER B CA 1
ATOM 5922 C C . SER B 1 249 ? 2.896 -19.266 7.836 1 80.81 249 SER B C 1
ATOM 5924 O O . SER B 1 249 ? 2.402 -20.375 7.59 1 80.81 249 SER B O 1
ATOM 5926 N N . VAL B 1 250 ? 2.979 -18.344 7.004 1 75.06 250 VAL B N 1
ATOM 5927 C CA . VA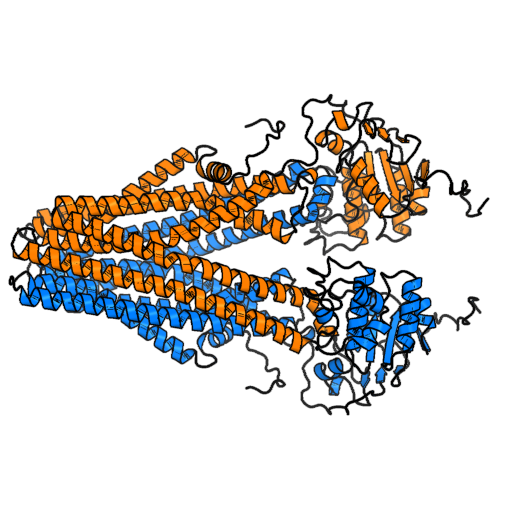L B 1 250 ? 2.502 -18.531 5.637 1 75.06 250 VAL B CA 1
ATOM 5928 C C . VAL B 1 250 ? 3.355 -19.594 4.934 1 75.06 250 VAL B C 1
ATOM 5930 O O . VAL B 1 250 ? 2.83 -20.438 4.223 1 75.06 250 VAL B O 1
ATOM 5933 N N . LEU B 1 251 ? 4.617 -19.469 5.168 1 74.69 251 LEU B N 1
ATOM 5934 C CA . LEU B 1 251 ? 5.531 -20.438 4.551 1 74.69 251 LEU B CA 1
ATOM 5935 C C . LEU B 1 251 ? 5.297 -21.844 5.094 1 74.69 251 LEU B C 1
ATOM 5937 O O . LEU B 1 251 ? 5.359 -22.812 4.344 1 74.69 251 LEU B O 1
ATOM 5941 N N . ALA B 1 252 ? 5.066 -21.906 6.371 1 78.12 252 ALA B N 1
ATOM 5942 C CA . ALA B 1 252 ? 4.738 -23.203 6.957 1 78.12 252 ALA B CA 1
ATOM 5943 C C . ALA B 1 252 ? 3.463 -23.781 6.348 1 78.12 252 ALA B C 1
ATOM 5945 O O . ALA B 1 252 ? 3.379 -24.984 6.078 1 78.12 252 ALA B O 1
ATOM 5946 N N . TYR B 1 253 ? 2.592 -22.953 6.156 1 78.25 253 TYR B N 1
ATOM 5947 C CA . TYR B 1 253 ? 1.348 -23.344 5.508 1 78.25 253 TYR B CA 1
ATOM 5948 C C . TYR B 1 253 ? 1.604 -23.828 4.09 1 78.25 253 TYR B C 1
ATOM 5950 O O . TYR B 1 253 ? 1.077 -24.875 3.678 1 78.25 253 TYR B O 1
ATOM 5958 N N . SER B 1 254 ? 2.377 -23.078 3.355 1 75.75 254 SER B N 1
ATOM 5959 C CA . SER B 1 254 ? 2.693 -23.453 1.98 1 75.75 254 SER B CA 1
ATOM 5960 C C . SER B 1 254 ? 3.467 -24.766 1.932 1 75.75 254 SER B C 1
ATOM 5962 O O . SER B 1 254 ? 3.227 -25.594 1.058 1 75.75 254 SER B O 1
ATOM 5964 N N . GLY B 1 255 ? 4.363 -24.844 2.883 1 75.31 255 GLY B N 1
ATOM 5965 C CA . GLY B 1 255 ? 5.098 -26.094 2.971 1 75.31 255 GLY B CA 1
ATOM 5966 C C . GLY B 1 255 ? 4.207 -27.281 3.293 1 75.31 255 GLY B C 1
ATOM 5967 O O . GLY B 1 255 ? 4.344 -28.344 2.686 1 75.31 255 GLY B O 1
ATOM 5968 N N . LEU B 1 256 ? 3.314 -27.109 4.156 1 77.88 256 LEU B N 1
ATOM 5969 C CA . LEU B 1 256 ? 2.377 -28.172 4.512 1 77.88 256 LEU B CA 1
ATOM 5970 C C . LEU B 1 256 ? 1.472 -28.516 3.332 1 77.88 256 LEU B C 1
ATOM 5972 O O . LEU B 1 256 ? 1.188 -29.688 3.084 1 77.88 256 LEU B O 1
ATOM 5976 N N . SER B 1 257 ? 1.057 -27.516 2.688 1 78.19 257 SER B N 1
ATOM 5977 C CA . SER B 1 257 ? 0.224 -27.734 1.51 1 78.19 257 SER B CA 1
ATOM 5978 C C . SER B 1 257 ? 0.962 -28.547 0.455 1 78.19 257 SER B C 1
ATOM 5980 O O . SER B 1 257 ? 0.386 -29.453 -0.152 1 78.19 257 SER B O 1
ATOM 5982 N N . GLN B 1 258 ? 2.203 -28.219 0.287 1 75.88 258 GLN B N 1
ATOM 5983 C CA . GLN B 1 258 ? 3.006 -28.953 -0.687 1 75.88 258 GLN B CA 1
ATOM 5984 C C . GLN B 1 258 ? 3.195 -30.406 -0.259 1 75.88 258 GLN B C 1
ATOM 5986 O O . GLN B 1 258 ? 3.141 -31.312 -1.09 1 75.88 258 GLN B O 1
ATOM 5991 N N . LEU B 1 259 ? 3.424 -30.594 0.996 1 80.19 259 LEU B N 1
ATOM 5992 C CA . LEU B 1 259 ? 3.588 -31.953 1.519 1 80.19 259 LEU B CA 1
ATOM 5993 C C . LEU B 1 259 ? 2.307 -32.75 1.347 1 80.19 259 LEU B C 1
ATOM 5995 O O . LEU B 1 259 ? 2.35 -33.906 0.92 1 80.19 259 LEU B O 1
ATOM 5999 N N . LEU B 1 260 ? 1.283 -32.156 1.686 1 81.62 260 LEU B N 1
ATOM 6000 C CA . LEU B 1 260 ? 0 -32.844 1.567 1 81.62 260 LEU B CA 1
ATOM 6001 C C . LEU B 1 260 ? -0.32 -33.156 0.107 1 81.62 260 LEU B C 1
ATOM 6003 O O . LEU B 1 260 ? -0.865 -34.219 -0.204 1 81.62 260 LEU B O 1
ATOM 6007 N N . SER B 1 261 ? -0.015 -32.188 -0.691 1 79.44 261 SER B N 1
ATOM 6008 C CA . SER B 1 261 ? -0.22 -32.406 -2.119 1 79.44 261 SER B CA 1
ATOM 6009 C C . SER B 1 261 ? 0.652 -33.562 -2.637 1 79.44 261 SER B C 1
ATOM 6011 O O . SER B 1 261 ? 0.211 -34.344 -3.465 1 79.44 261 SER B O 1
ATOM 6013 N N . GLY B 1 262 ? 1.894 -33.594 -2.193 1 80.06 262 GLY B N 1
ATOM 6014 C CA . GLY B 1 262 ? 2.781 -34.688 -2.568 1 80.06 262 GLY B CA 1
ATOM 6015 C C . GLY B 1 262 ? 2.275 -36.062 -2.127 1 80.06 262 GLY B C 1
ATOM 6016 O O . GLY B 1 262 ? 2.312 -37.031 -2.898 1 80.06 262 GLY B O 1
ATOM 6017 N N . VAL B 1 263 ? 1.794 -36.062 -0.977 1 83 263 VAL B N 1
ATOM 6018 C CA . VAL B 1 263 ? 1.245 -37.312 -0.443 1 83 263 VAL B CA 1
ATOM 6019 C C . VAL B 1 263 ? 0.014 -37.719 -1.248 1 83 263 VAL B C 1
ATOM 6021 O O . VAL B 1 263 ? -0.174 -38.906 -1.548 1 83 263 VAL B O 1
ATOM 6024 N N . PHE B 1 264 ? -0.745 -36.812 -1.544 1 83.88 264 PHE B N 1
ATOM 6025 C CA . PHE B 1 264 ? -1.938 -37.062 -2.348 1 83.88 264 PHE B CA 1
ATOM 6026 C C . PHE B 1 264 ? -1.565 -37.594 -3.721 1 83.88 264 PHE B C 1
ATOM 6028 O O . PHE B 1 264 ? -2.146 -38.594 -4.184 1 83.88 264 PHE B O 1
ATOM 6035 N N . LEU B 1 265 ? -0.62 -37 -4.34 1 84.06 265 LEU B N 1
ATOM 6036 C CA . LEU B 1 265 ? -0.17 -37.469 -5.648 1 84.06 265 LEU B CA 1
ATOM 6037 C C . LEU B 1 265 ? 0.414 -38.875 -5.57 1 84.06 265 LEU B C 1
ATOM 6039 O O . LEU B 1 265 ? 0.136 -39.719 -6.426 1 84.06 265 LEU B O 1
ATOM 6043 N N . ALA B 1 266 ? 1.18 -39.062 -4.523 1 83.31 266 ALA B N 1
ATOM 6044 C CA . ALA B 1 266 ? 1.79 -40.375 -4.348 1 83.31 266 ALA B CA 1
ATOM 6045 C C . ALA B 1 266 ? 0.728 -41.438 -4.117 1 83.31 266 ALA B C 1
ATOM 6047 O O . ALA B 1 266 ? 0.841 -42.562 -4.633 1 83.31 266 ALA B O 1
ATOM 6048 N N . ALA B 1 267 ? -0.223 -41.125 -3.352 1 86.31 267 ALA B N 1
ATOM 6049 C CA . ALA B 1 267 ? -1.305 -42.062 -3.074 1 86.31 267 ALA B CA 1
ATOM 6050 C C . ALA B 1 267 ? -2.09 -42.375 -4.34 1 86.31 267 ALA B C 1
ATOM 6052 O O . ALA B 1 267 ? -2.41 -43.562 -4.602 1 86.31 267 ALA B O 1
ATOM 6053 N N . LEU B 1 268 ? -2.338 -41.406 -5.074 1 88.25 268 LEU B N 1
ATOM 6054 C CA . LEU B 1 268 ? -3.078 -41.594 -6.312 1 88.25 268 LEU B CA 1
ATOM 6055 C C . LEU B 1 268 ? -2.238 -42.375 -7.328 1 88.25 268 LEU B C 1
ATOM 6057 O O . LEU B 1 268 ? -2.766 -43.188 -8.078 1 88.25 268 LEU B O 1
ATOM 6061 N N . ALA B 1 269 ? -1.007 -42 -7.348 1 88 269 ALA B N 1
ATOM 6062 C CA . ALA B 1 269 ? -0.097 -42.719 -8.242 1 88 269 ALA B CA 1
ATOM 6063 C C . ALA B 1 269 ? -0.019 -44.219 -7.883 1 88 269 ALA B C 1
ATOM 6065 O O . ALA B 1 269 ? -0.026 -45.062 -8.766 1 88 269 ALA B O 1
ATOM 6066 N N . THR B 1 270 ? 0.028 -44.469 -6.602 1 87.62 270 THR B N 1
ATOM 6067 C CA . THR B 1 270 ? 0.091 -45.844 -6.129 1 87.62 270 THR B CA 1
ATOM 6068 C C . THR B 1 270 ? -1.197 -46.594 -6.465 1 87.62 270 THR B C 1
ATOM 6070 O O . THR B 1 270 ? -1.158 -47.688 -7.023 1 87.62 270 THR B O 1
ATOM 6073 N N . ALA B 1 271 ? -2.234 -46 -6.203 1 90.94 271 ALA B N 1
ATOM 6074 C CA . ALA B 1 271 ? -3.525 -46.625 -6.465 1 90.94 271 ALA B CA 1
ATOM 6075 C C . ALA B 1 271 ? -3.736 -46.844 -7.961 1 90.94 271 ALA B C 1
ATOM 6077 O O . ALA B 1 271 ? -4.156 -47.906 -8.383 1 90.94 271 ALA B O 1
ATOM 6078 N N . SER B 1 272 ? -3.492 -45.844 -8.688 1 91.81 272 SER B N 1
ATOM 6079 C CA . SER B 1 272 ? -3.682 -45.969 -10.133 1 91.81 272 SER B CA 1
ATOM 6080 C C . SER B 1 272 ? -2.686 -46.938 -10.75 1 91.81 272 SER B C 1
ATOM 6082 O O . SER B 1 272 ? -3.008 -47.625 -11.711 1 91.81 272 SER B O 1
ATOM 6084 N N . GLY B 1 273 ? -1.437 -46.938 -10.258 1 89.56 273 GLY B N 1
ATOM 6085 C CA . GLY B 1 273 ? -0.454 -47.906 -10.711 1 89.56 273 GLY B CA 1
ATOM 6086 C C . GLY B 1 273 ? -0.902 -49.344 -10.523 1 89.56 273 GLY B C 1
ATOM 6087 O O . GLY B 1 273 ? -0.758 -50.156 -11.43 1 89.56 273 GLY B O 1
ATOM 6088 N N . TYR B 1 274 ? -1.446 -49.656 -9.398 1 91.19 274 TYR B N 1
ATOM 6089 C CA . TYR B 1 274 ? -1.938 -51 -9.133 1 91.19 274 TYR B CA 1
ATOM 6090 C C . TYR B 1 274 ? -3.123 -51.344 -10.023 1 91.19 274 TYR B C 1
ATOM 6092 O O . TYR B 1 274 ? -3.229 -52.438 -10.531 1 91.19 274 TYR B O 1
ATOM 6100 N N . LEU B 1 275 ? -3.965 -50.406 -10.219 1 92.38 275 LEU B N 1
ATOM 6101 C CA . LEU B 1 275 ? -5.105 -50.625 -11.102 1 92.38 275 LEU B CA 1
ATOM 6102 C C . LEU B 1 275 ? -4.648 -50.875 -12.531 1 92.38 275 LEU B C 1
ATOM 6104 O O . LEU B 1 275 ? -5.254 -51.656 -13.258 1 92.38 275 LEU B O 1
ATOM 6108 N N . ALA B 1 276 ? -3.645 -50.219 -12.914 1 91.31 276 ALA B N 1
ATOM 6109 C CA . ALA B 1 276 ? -3.096 -50.375 -14.25 1 91.31 276 ALA B CA 1
ATOM 6110 C C . ALA B 1 276 ? -2.432 -51.75 -14.398 1 91.31 276 ALA B C 1
ATOM 6112 O O . ALA B 1 276 ? -2.553 -52.406 -15.438 1 91.31 276 ALA B O 1
ATOM 6113 N N . LEU B 1 277 ? -1.698 -52.188 -13.391 1 89.81 277 LEU B N 1
ATOM 6114 C CA . LEU B 1 277 ? -1.045 -53.469 -13.414 1 89.81 277 LEU B CA 1
ATOM 6115 C C . LEU B 1 277 ? -2.074 -54.594 -13.492 1 89.81 277 LEU B C 1
ATOM 6117 O O . LEU B 1 277 ? -1.842 -55.625 -14.141 1 89.81 277 LEU B O 1
ATOM 6121 N N . ASP B 1 278 ? -3.148 -54.3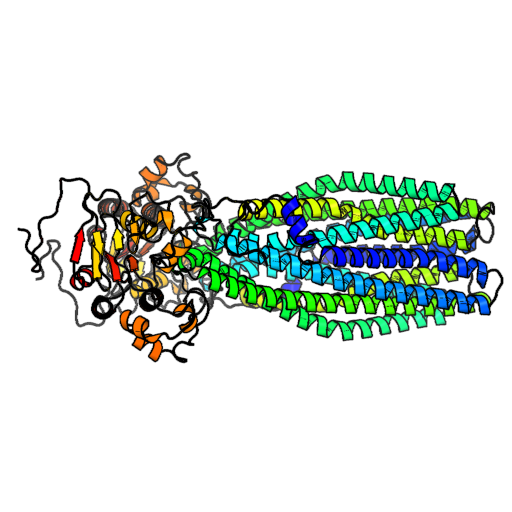75 -12.812 1 91.06 278 ASP B N 1
ATOM 6122 C CA . ASP B 1 278 ? -4.215 -55.375 -12.812 1 91.06 278 ASP B CA 1
ATOM 6123 C C . ASP B 1 278 ? -5.043 -55.281 -14.094 1 91.06 278 ASP B C 1
ATOM 6125 O O . ASP B 1 278 ? -5.945 -56.094 -14.312 1 91.06 278 ASP B O 1
ATOM 6129 N N . GLY B 1 279 ? -4.84 -54.281 -14.93 1 89.69 279 GLY B N 1
ATOM 6130 C CA . GLY B 1 279 ? -5.496 -54.156 -16.219 1 89.69 279 GLY B CA 1
ATOM 6131 C C . GLY B 1 279 ? -6.82 -53.438 -16.141 1 89.69 279 GLY B C 1
ATOM 6132 O O . GLY B 1 279 ? -7.613 -53.469 -17.094 1 89.69 279 GLY B O 1
ATOM 6133 N N . HIS B 1 280 ? -7.055 -52.844 -15.023 1 91.81 280 HIS B N 1
ATOM 6134 C CA . HIS B 1 280 ? -8.328 -52.125 -14.859 1 91.81 280 HIS B CA 1
ATOM 6135 C C . HIS B 1 280 ? -8.305 -50.781 -15.547 1 91.81 280 HIS B C 1
ATOM 6137 O O . HIS B 1 280 ? -9.359 -50.219 -15.891 1 91.81 280 HIS B O 1
ATOM 6143 N N . ILE B 1 281 ? -7.113 -50.188 -15.734 1 92.81 281 ILE B N 1
ATOM 6144 C CA . ILE B 1 281 ? -6.984 -48.938 -16.453 1 92.81 281 ILE B CA 1
ATOM 6145 C C . ILE B 1 281 ? -5.785 -49 -17.391 1 92.81 281 ILE B C 1
ATOM 6147 O O . ILE B 1 281 ? -4.883 -49.812 -17.203 1 92.81 281 ILE B O 1
ATOM 6151 N N . THR B 1 282 ? -5.836 -48.188 -18.391 1 92.06 282 THR B N 1
ATOM 6152 C CA . THR B 1 282 ? -4.766 -48.156 -19.375 1 92.06 282 THR B CA 1
ATOM 6153 C C . THR B 1 282 ? -3.635 -47.219 -18.922 1 92.06 282 THR B C 1
ATOM 6155 O O . THR B 1 282 ? -3.76 -46.531 -17.906 1 92.06 282 THR B O 1
ATOM 6158 N N . ILE B 1 283 ? -2.473 -47.281 -19.641 1 87.5 283 ILE B N 1
ATOM 6159 C CA . ILE B 1 283 ? -1.343 -46.375 -19.359 1 87.5 283 ILE B CA 1
ATOM 6160 C C . ILE B 1 283 ? -1.756 -44.938 -19.562 1 87.5 283 ILE B C 1
ATOM 6162 O O . ILE B 1 283 ? -1.367 -44.062 -18.797 1 87.5 283 ILE B O 1
ATOM 6166 N N . GLY B 1 284 ? -2.529 -44.719 -20.609 1 91.31 284 GLY B N 1
ATOM 6167 C CA . GLY B 1 284 ? -3.047 -43.375 -20.844 1 91.31 284 GLY B CA 1
ATOM 6168 C C . GLY B 1 284 ? -3.91 -42.875 -19.703 1 91.31 284 GLY B C 1
ATOM 6169 O O . GLY B 1 284 ? -3.805 -41.688 -19.297 1 91.31 284 GLY B O 1
ATOM 6170 N N . GLN B 1 285 ? -4.738 -43.75 -19.203 1 93.12 285 GLN B N 1
ATOM 6171 C CA . GLN B 1 285 ? -5.586 -43.375 -18.062 1 93.12 285 GLN B CA 1
ATOM 6172 C C . GLN B 1 285 ? -4.75 -43.125 -16.812 1 93.12 285 GLN B C 1
ATOM 6174 O O . GLN B 1 285 ? -5.086 -42.25 -16 1 93.12 285 GLN B O 1
ATOM 6179 N N . LEU B 1 286 ? -3.695 -43.906 -16.641 1 91.25 286 LEU B N 1
ATOM 6180 C CA . LEU B 1 286 ? -2.768 -43.656 -15.539 1 91.25 286 LEU B CA 1
ATOM 6181 C C . LEU B 1 286 ? -2.166 -42.25 -15.633 1 91.25 286 LEU B C 1
ATOM 6183 O O . LEU B 1 286 ? -2.131 -41.531 -14.648 1 91.25 286 LEU B O 1
ATOM 6187 N N . VAL B 1 287 ? -1.72 -41.844 -16.797 1 89.75 287 VAL B N 1
ATOM 6188 C CA . VAL B 1 287 ? -1.136 -40.531 -17.031 1 89.75 287 VAL B CA 1
ATOM 6189 C C . VAL B 1 287 ? -2.186 -39.438 -16.781 1 89.75 287 VAL B C 1
ATOM 6191 O O . VAL B 1 287 ? -1.883 -38.406 -16.203 1 89.75 287 VAL B O 1
ATOM 6194 N N . THR B 1 288 ? -3.373 -39.688 -17.203 1 92.69 288 THR B N 1
ATOM 6195 C CA . THR B 1 288 ? -4.473 -38.75 -16.969 1 92.69 288 THR B CA 1
ATOM 6196 C C . THR B 1 288 ? -4.695 -38.531 -15.477 1 92.69 288 THR B C 1
ATOM 6198 O O . THR B 1 288 ? -4.855 -37.406 -15.023 1 92.69 288 THR B O 1
ATOM 6201 N N . VAL B 1 289 ? -4.703 -39.625 -14.734 1 91.62 289 VAL B N 1
ATOM 6202 C CA . VAL B 1 289 ? -4.938 -39.562 -13.297 1 91.62 289 VAL B CA 1
ATOM 6203 C C . VAL B 1 289 ? -3.832 -38.75 -12.633 1 91.62 289 VAL B C 1
ATOM 6205 O O . VAL B 1 289 ? -4.109 -37.875 -11.805 1 91.62 289 VAL B O 1
ATOM 6208 N N . LEU B 1 290 ? -2.609 -38.938 -12.969 1 87.19 290 LEU B N 1
ATOM 6209 C CA . LEU B 1 290 ? -1.479 -38.219 -12.391 1 87.19 290 LEU B CA 1
ATOM 6210 C C . LEU B 1 290 ? -1.509 -36.75 -12.789 1 87.19 290 LEU B C 1
ATOM 6212 O O . LEU B 1 290 ? -1.216 -35.875 -11.969 1 87.19 290 LEU B O 1
ATOM 6216 N N . GLY B 1 291 ? -1.817 -36.469 -14.047 1 87.94 291 GLY B N 1
ATOM 6217 C CA . GLY B 1 291 ? -1.948 -35.094 -14.5 1 87.94 291 GLY B CA 1
ATOM 6218 C C . GLY B 1 291 ? -3.055 -34.312 -13.797 1 87.94 291 GLY B C 1
ATOM 6219 O O . GLY B 1 291 ? -2.879 -33.156 -13.43 1 87.94 291 GLY B O 1
ATOM 6220 N N . LEU B 1 292 ? -4.18 -34.969 -13.641 1 89.94 292 LEU B N 1
ATOM 6221 C CA . LEU B 1 292 ? -5.309 -34.344 -12.961 1 89.94 292 LEU B CA 1
ATOM 6222 C C . LEU B 1 292 ? -4.992 -34.094 -11.492 1 89.94 292 LEU B C 1
ATOM 6224 O O . LEU B 1 292 ? -5.449 -33.094 -10.914 1 89.94 292 LEU B O 1
ATOM 6228 N N . ALA B 1 293 ? -4.273 -35.031 -10.938 1 85 293 ALA B N 1
ATOM 6229 C CA . ALA B 1 293 ? -3.838 -34.812 -9.555 1 85 293 ALA B CA 1
ATOM 6230 C C . ALA B 1 293 ? -2.973 -33.562 -9.43 1 85 293 ALA B C 1
ATOM 6232 O O . ALA B 1 293 ? -3.107 -32.812 -8.469 1 85 293 ALA B O 1
ATOM 6233 N N . GLN B 1 294 ? -2.076 -33.344 -10.312 1 78.81 294 GLN B N 1
ATOM 6234 C CA . GLN B 1 294 ? -1.222 -32.156 -10.328 1 78.81 294 GLN B CA 1
ATOM 6235 C C . GLN B 1 294 ? -2.037 -30.906 -10.555 1 78.81 294 GLN B C 1
ATOM 6237 O O . GLN B 1 294 ? -1.757 -29.859 -9.961 1 78.81 294 GLN B O 1
ATOM 6242 N N . PHE B 1 295 ? -2.949 -31.047 -11.477 1 82.06 295 PHE B N 1
ATOM 6243 C CA . PHE B 1 295 ? -3.848 -29.922 -11.75 1 82.06 295 PHE B CA 1
ATOM 6244 C C . PHE B 1 295 ? -4.594 -29.516 -10.492 1 82.06 295 PHE B C 1
ATOM 6246 O O . PHE B 1 295 ? -4.719 -28.312 -10.203 1 82.06 295 PHE B O 1
ATOM 6253 N N . LEU B 1 296 ? -5.031 -30.406 -9.734 1 81.94 296 LEU B N 1
ATOM 6254 C CA . LEU B 1 296 ? -5.809 -30.156 -8.523 1 81.94 296 LEU B CA 1
ATOM 6255 C C . LEU B 1 296 ? -4.949 -29.484 -7.457 1 81.94 296 LEU B C 1
ATOM 6257 O O . LEU B 1 296 ? -5.465 -28.734 -6.621 1 81.94 296 LEU B O 1
ATOM 6261 N N . GLN B 1 297 ? -3.693 -29.75 -7.551 1 75.38 297 GLN B N 1
ATOM 6262 C CA . GLN B 1 297 ? -2.787 -29.125 -6.594 1 75.38 297 GLN B CA 1
ATOM 6263 C C . GLN B 1 297 ? -2.809 -27.594 -6.73 1 75.38 297 GLN B C 1
ATOM 6265 O O . GLN B 1 297 ? -2.797 -26.875 -5.73 1 75.38 297 GLN B O 1
ATOM 6270 N N . GLY B 1 298 ? -2.77 -27.125 -7.93 1 72.69 298 GLY B N 1
ATOM 6271 C CA . GLY B 1 298 ? -2.846 -25.688 -8.172 1 72.69 298 GLY B CA 1
ATOM 6272 C C . GLY B 1 298 ? -4.141 -25.062 -7.68 1 72.69 298 GLY B C 1
ATOM 6273 O O . GLY B 1 298 ? -4.137 -23.984 -7.094 1 72.69 298 GLY B O 1
ATOM 6274 N N . ALA B 1 299 ? -5.203 -25.75 -7.84 1 74.31 299 ALA B N 1
ATOM 6275 C CA . ALA B 1 299 ? -6.527 -25.266 -7.453 1 74.31 299 ALA B CA 1
ATOM 6276 C C . ALA B 1 299 ? -6.652 -25.172 -5.934 1 74.31 299 ALA B C 1
ATOM 6278 O O . ALA B 1 299 ? -7.277 -24.25 -5.414 1 74.31 299 ALA B O 1
ATOM 6279 N N . LEU B 1 300 ? -6.055 -26.062 -5.258 1 71.56 300 LEU B N 1
ATOM 6280 C CA . LEU B 1 300 ? -6.203 -26.141 -3.809 1 71.56 300 LEU B CA 1
ATOM 6281 C C . LEU B 1 300 ? -5.414 -25.016 -3.125 1 71.56 300 LEU B C 1
ATOM 6283 O O . LEU B 1 300 ? -5.766 -24.594 -2.023 1 71.56 300 LEU B O 1
ATOM 6287 N N . ALA B 1 301 ? -4.355 -24.594 -3.764 1 67.62 301 ALA B N 1
ATOM 6288 C CA . ALA B 1 301 ? -3.549 -23.5 -3.205 1 67.62 301 ALA B CA 1
ATOM 6289 C C . ALA B 1 301 ? -4.367 -22.219 -3.076 1 67.62 301 ALA B C 1
ATOM 6291 O O . ALA B 1 301 ? -4.164 -21.438 -2.145 1 67.62 301 ALA B O 1
ATOM 6292 N N . HIS B 1 302 ? -5.32 -21.984 -3.883 1 68.56 302 HIS B N 1
ATOM 6293 C CA . HIS B 1 302 ? -6.117 -20.766 -3.898 1 68.56 302 HIS B CA 1
ATOM 6294 C C . HIS B 1 302 ? -7.191 -20.781 -2.82 1 68.56 302 HIS B C 1
ATOM 6296 O O . HIS B 1 302 ? -7.648 -19.734 -2.365 1 68.56 302 HIS B O 1
ATOM 6302 N N . VAL B 1 303 ? -7.621 -21.906 -2.363 1 67.69 303 VAL B N 1
ATOM 6303 C CA . VAL B 1 303 ? -8.695 -22.031 -1.383 1 67.69 303 VAL B CA 1
ATOM 6304 C C . VAL B 1 303 ? -8.203 -21.562 -0.015 1 67.69 303 VAL B C 1
ATOM 6306 O O . VAL B 1 303 ? -8.961 -20.953 0.75 1 67.69 303 VAL B O 1
ATOM 6309 N N . GLY B 1 304 ? -6.953 -21.719 0.263 1 63.5 304 GLY B N 1
ATOM 6310 C CA . GLY B 1 304 ? -6.398 -21.391 1.569 1 63.5 304 GLY B CA 1
ATOM 6311 C C . GLY B 1 304 ? -6.383 -19.906 1.858 1 63.5 304 GLY B C 1
ATOM 6312 O O . GLY B 1 304 ? -6.59 -19.484 3 1 63.5 304 GLY B O 1
ATOM 6313 N N . THR B 1 305 ? -6.195 -19.156 0.836 1 66.69 305 THR B N 1
ATOM 6314 C CA . THR B 1 305 ? -6.023 -17.734 1.089 1 66.69 305 THR B CA 1
ATOM 6315 C C . THR B 1 305 ? -7.363 -17 1.02 1 66.69 305 THR B C 1
ATOM 6317 O O . THR B 1 305 ? -7.461 -15.828 1.381 1 66.69 305 THR B O 1
ATOM 6320 N N . PHE B 1 306 ? -8.477 -17.656 0.636 1 73.38 306 PHE B N 1
ATOM 6321 C CA . PHE B 1 306 ? -9.773 -17.031 0.442 1 73.38 306 PHE B CA 1
ATOM 6322 C C . PHE B 1 306 ? -10.32 -16.5 1.762 1 73.38 306 PHE B C 1
ATOM 6324 O O . PHE B 1 306 ? -10.805 -15.367 1.829 1 73.38 306 PHE B O 1
ATOM 6331 N N . ALA B 1 307 ? -10.211 -17.344 2.758 1 69.06 307 ALA B N 1
ATOM 6332 C CA . ALA B 1 307 ? -10.812 -16.969 4.031 1 69.06 307 ALA B CA 1
ATOM 6333 C C . ALA B 1 307 ? -10.188 -15.672 4.562 1 69.06 307 ALA B C 1
ATOM 6335 O O . ALA B 1 307 ? -10.898 -14.766 5.008 1 69.06 307 ALA B O 1
ATOM 6336 N N . SER B 1 308 ? -8.961 -15.609 4.457 1 68.69 308 SER B N 1
ATOM 6337 C CA . SER B 1 308 ? -8.266 -14.422 4.945 1 68.69 308 SER B CA 1
ATOM 6338 C C . SER B 1 308 ? -8.648 -13.188 4.129 1 68.69 308 SER B C 1
ATOM 6340 O O . SER B 1 308 ? -8.922 -12.125 4.691 1 68.69 308 SER B O 1
ATOM 6342 N N . ASN B 1 309 ? -8.641 -13.336 2.857 1 76 309 ASN B N 1
ATOM 6343 C CA . ASN B 1 309 ? -9.023 -12.227 1.985 1 76 309 ASN B CA 1
ATOM 6344 C C . ASN B 1 309 ? -10.453 -11.766 2.252 1 76 309 ASN B C 1
ATOM 6346 O O . ASN B 1 309 ? -10.734 -10.57 2.242 1 76 309 ASN B O 1
ATOM 6350 N N . TRP B 1 310 ? -11.234 -12.711 2.586 1 78.5 310 TRP B N 1
ATOM 6351 C CA . TRP B 1 310 ? -12.648 -12.43 2.822 1 78.5 310 TRP B CA 1
ATOM 6352 C C . TRP B 1 310 ? -12.836 -11.617 4.098 1 78.5 310 TRP B C 1
ATOM 6354 O O . TRP B 1 310 ? -13.648 -10.688 4.133 1 78.5 310 TRP B O 1
ATOM 6364 N N . ILE B 1 311 ? -12.148 -11.969 5.082 1 75.06 311 ILE B N 1
ATOM 6365 C CA . ILE B 1 311 ? -12.234 -11.266 6.359 1 75.06 311 ILE B CA 1
ATOM 6366 C C . ILE B 1 311 ? -11.82 -9.812 6.18 1 75.06 311 ILE B C 1
ATOM 6368 O O . ILE B 1 311 ? -12.492 -8.898 6.668 1 75.06 311 ILE B O 1
ATOM 6372 N N . HIS B 1 312 ? -10.766 -9.57 5.414 1 75.81 312 HIS B N 1
ATOM 6373 C CA . HIS B 1 312 ? -10.281 -8.211 5.191 1 75.81 312 HIS B CA 1
ATOM 6374 C C . HIS B 1 312 ? -11.281 -7.398 4.375 1 75.81 312 HIS B C 1
ATOM 6376 O O . HIS B 1 312 ? -11.508 -6.223 4.664 1 75.81 312 HIS B O 1
ATOM 6382 N N . LYS B 1 313 ? -11.883 -8.023 3.357 1 86.25 313 LYS B N 1
ATOM 6383 C CA . LYS B 1 313 ? -12.867 -7.332 2.527 1 86.25 313 LYS B CA 1
ATOM 6384 C C . LYS B 1 313 ? -14.117 -6.984 3.33 1 86.25 313 LYS B C 1
ATOM 6386 O O . LYS B 1 313 ? -14.68 -5.902 3.168 1 86.25 313 LYS B O 1
ATOM 6391 N N . ARG B 1 314 ? -14.492 -7.867 4.215 1 85.81 314 ARG B N 1
ATOM 6392 C CA . ARG B 1 314 ? -15.656 -7.625 5.059 1 85.81 314 ARG B CA 1
ATOM 6393 C C . ARG B 1 314 ? -15.383 -6.512 6.062 1 85.81 314 ARG B C 1
ATOM 6395 O O . ARG B 1 314 ? -16.25 -5.68 6.332 1 85.81 314 ARG B O 1
ATOM 6402 N N . ALA B 1 315 ? -14.242 -6.547 6.621 1 83.38 315 ALA B N 1
ATOM 6403 C CA . ALA B 1 315 ? -13.867 -5.496 7.562 1 83.38 315 ALA B CA 1
ATOM 6404 C C . ALA B 1 315 ? -13.891 -4.125 6.895 1 83.38 315 ALA B C 1
ATOM 6406 O O . ALA B 1 315 ? -14.406 -3.16 7.465 1 83.38 315 ALA B O 1
ATOM 6407 N N . SER B 1 316 ? -13.281 -4.094 5.711 1 89.81 316 SER B N 1
ATOM 6408 C CA . SER B 1 316 ? -13.289 -2.84 4.961 1 89.81 316 SER B CA 1
ATOM 6409 C C . SER B 1 316 ? -14.711 -2.41 4.621 1 89.81 316 SER B C 1
ATOM 6411 O O . SER B 1 316 ? -15.031 -1.221 4.664 1 89.81 316 SER B O 1
ATOM 6413 N N . ALA B 1 317 ? -15.492 -3.326 4.305 1 92.12 317 ALA B N 1
ATOM 6414 C CA . ALA B 1 317 ? -16.891 -3.033 3.984 1 92.12 317 ALA B CA 1
ATOM 6415 C C . ALA B 1 317 ? -17.625 -2.477 5.199 1 92.12 317 ALA B C 1
ATOM 6417 O O . ALA B 1 317 ? -18.469 -1.584 5.066 1 92.12 317 ALA B O 1
ATOM 6418 N N . ARG B 1 318 ? -17.344 -2.963 6.293 1 89.19 318 ARG B N 1
ATOM 6419 C CA . ARG B 1 318 ? -17.969 -2.477 7.516 1 89.19 318 ARG B CA 1
ATOM 6420 C C . ARG B 1 318 ? -17.578 -1.029 7.797 1 89.19 318 ARG B C 1
ATOM 6422 O O . ARG B 1 318 ? -18.422 -0.212 8.164 1 89.19 318 ARG B O 1
ATOM 6429 N N . ARG B 1 319 ? -16.297 -0.824 7.625 1 86.12 319 ARG B N 1
ATOM 6430 C CA . ARG B 1 319 ? -15.828 0.542 7.832 1 86.12 319 ARG B CA 1
ATOM 6431 C C . ARG B 1 319 ? -16.484 1.503 6.844 1 86.12 319 ARG B C 1
ATOM 6433 O O . ARG B 1 319 ? -16.953 2.57 7.234 1 86.12 319 ARG B O 1
ATOM 6440 N N . LEU B 1 320 ? -16.453 1.106 5.66 1 90.19 320 LEU B N 1
ATOM 6441 C CA . LEU B 1 320 ? -17.062 1.925 4.617 1 90.19 320 LEU B CA 1
ATOM 6442 C C . LEU B 1 320 ? -18.562 2.066 4.844 1 90.19 320 LEU B C 1
ATOM 6444 O O . LEU B 1 320 ? -19.141 3.131 4.598 1 90.19 320 LEU B O 1
ATOM 6448 N N . GLY B 1 321 ? -19.156 1.037 5.273 1 90.75 321 GLY B N 1
ATOM 6449 C CA . GLY B 1 321 ? -20.578 1.034 5.535 1 90.75 321 GLY B CA 1
ATOM 6450 C C . GLY B 1 321 ? -20.984 1.974 6.656 1 90.75 321 GLY B C 1
ATOM 6451 O O . GLY B 1 321 ? -22.047 2.607 6.59 1 90.75 321 GLY B O 1
ATOM 6452 N N . THR B 1 322 ? -20.156 2.072 7.645 1 85.94 322 THR B N 1
ATOM 6453 C CA . THR B 1 322 ? -20.422 3 8.742 1 85.94 322 THR B CA 1
ATOM 6454 C C . THR B 1 322 ? -20.422 4.441 8.242 1 85.94 322 THR B C 1
ATOM 6456 O O . THR B 1 322 ? -21.219 5.266 8.688 1 85.94 322 THR B O 1
ATOM 6459 N N . LEU B 1 323 ? -19.5 4.66 7.336 1 85.81 323 LEU B N 1
ATOM 6460 C CA . LEU B 1 323 ? -19.438 6 6.766 1 85.81 323 LEU B CA 1
ATOM 6461 C C . LEU B 1 323 ? -20.641 6.281 5.879 1 85.81 323 LEU B C 1
ATOM 6463 O O . LEU B 1 323 ? -21.312 7.301 6.051 1 85.81 323 LEU B O 1
ATOM 6467 N N . ILE B 1 324 ? -20.953 5.391 5.043 1 86.56 324 ILE B N 1
ATOM 6468 C CA . ILE B 1 324 ? -21.984 5.586 4.023 1 86.56 324 ILE B CA 1
ATOM 6469 C C . ILE B 1 324 ? -23.359 5.504 4.664 1 86.56 324 ILE B C 1
ATOM 6471 O O . ILE B 1 324 ? -24.281 6.223 4.262 1 86.56 324 ILE B O 1
ATOM 6475 N N . GLY B 1 325 ? -23.453 4.703 5.676 1 83.25 325 GLY B N 1
ATOM 6476 C CA . GLY B 1 325 ? -24.75 4.477 6.297 1 83.25 325 GLY B CA 1
ATOM 6477 C C . GLY B 1 325 ? -25.047 5.461 7.406 1 83.25 325 GLY B C 1
ATOM 6478 O O . GLY B 1 325 ? -26.156 5.453 7.961 1 83.25 325 GLY B O 1
ATOM 6479 N N . GLU B 1 326 ? -24.156 6.32 7.734 1 80.31 326 GLU B N 1
ATOM 6480 C CA . GLU B 1 326 ? -24.391 7.281 8.812 1 80.31 326 GLU B CA 1
ATOM 6481 C C . GLU B 1 326 ? -25.516 8.258 8.438 1 80.31 326 GLU B C 1
ATOM 6483 O O . GLU B 1 326 ? -25.5 8.844 7.352 1 80.31 326 GLU B O 1
ATOM 6488 N N . PRO B 1 327 ? -26.453 8.32 9.32 1 75.62 327 PRO B N 1
ATOM 6489 C CA . PRO B 1 327 ? -27.547 9.258 9.031 1 75.62 327 PRO B CA 1
ATOM 6490 C C . PRO B 1 327 ? -27.094 10.711 9.023 1 75.62 327 PRO B C 1
ATOM 6492 O O . PRO B 1 327 ? -26.188 11.086 9.773 1 75.62 327 PRO B O 1
ATOM 6495 N N . PRO B 1 328 ? -27.641 11.492 8.18 1 72.94 328 PRO B N 1
ATOM 6496 C CA . PRO B 1 328 ? -27.281 12.914 8.156 1 72.94 328 PRO B CA 1
ATOM 6497 C C . PRO B 1 328 ? -27.672 13.641 9.445 1 72.94 328 PRO B C 1
ATOM 6499 O O . PRO B 1 328 ? -28.641 13.258 10.109 1 72.94 328 PRO B O 1
ATOM 6502 N N . LEU B 1 329 ? -26.844 14.547 9.836 1 72.12 329 LEU B N 1
ATOM 6503 C CA . LEU B 1 329 ? -27.125 15.344 11.023 1 72.12 329 LEU B CA 1
ATOM 6504 C C . LEU B 1 329 ? -28.406 16.156 10.844 1 72.12 329 LEU B C 1
ATOM 6506 O O . LEU B 1 329 ? -29.172 16.328 11.789 1 72.12 329 LEU B O 1
ATOM 6510 N N . ILE B 1 330 ? -28.578 16.688 9.609 1 74.94 330 ILE B N 1
ATOM 6511 C CA . ILE B 1 330 ? -29.781 17.453 9.281 1 74.94 330 ILE B CA 1
ATOM 6512 C C . ILE B 1 330 ? -30.531 16.766 8.148 1 74.94 330 ILE B C 1
ATOM 6514 O O . ILE B 1 330 ? -29.969 16.531 7.07 1 74.94 330 ILE B O 1
ATOM 6518 N N . GLU B 1 331 ? -31.656 16.328 8.375 1 70.62 331 GLU B N 1
ATOM 6519 C CA . GLU B 1 331 ? -32.469 15.648 7.367 1 70.62 331 GLU B CA 1
ATOM 6520 C C . GLU B 1 331 ? -32.875 16.609 6.254 1 70.62 331 GLU B C 1
ATOM 6522 O O . GLU B 1 331 ? -33.375 17.703 6.52 1 70.62 331 GLU B O 1
ATOM 6527 N N . PRO B 1 332 ? -32.469 16.25 5.062 1 62.38 332 PRO B N 1
ATOM 6528 C CA . PRO B 1 332 ? -32.875 17.125 3.955 1 62.38 332 PRO B CA 1
ATOM 6529 C C . PRO B 1 332 ? -34.375 17.188 3.787 1 62.38 332 PRO B C 1
ATOM 6531 O O . PRO B 1 332 ? -35.094 16.203 4.027 1 62.38 332 PRO B O 1
ATOM 6534 N N . LEU B 1 333 ? -34.969 18.359 3.879 1 61.03 333 LEU B N 1
ATOM 6535 C CA . LEU B 1 333 ? -36.375 18.5 3.562 1 61.03 333 LEU B CA 1
ATOM 6536 C C . LEU B 1 333 ? -36.594 18.75 2.074 1 61.03 333 LEU B C 1
ATOM 6538 O O . LEU B 1 333 ? -35.906 19.594 1.485 1 61.03 333 LEU B O 1
ATOM 6542 N N . SER B 1 334 ? -36.844 17.828 1.078 1 56.94 334 SER B N 1
ATOM 6543 C CA . SER B 1 334 ? -37 17.906 -0.371 1 56.94 334 SER B CA 1
ATOM 6544 C C . SER B 1 334 ? -38.125 18.859 -0.754 1 56.94 334 SER B C 1
ATOM 6546 O O . SER B 1 334 ? -38.188 19.328 -1.892 1 56.94 334 SER B O 1
ATOM 6548 N N . GLY B 1 335 ? -38.938 19.219 0.05 1 58.09 335 GLY B N 1
ATOM 6549 C CA . GLY B 1 335 ? -40.188 19.703 -0.501 1 58.09 335 GLY B CA 1
ATOM 6550 C C . GLY B 1 335 ? -40.531 21.125 -0.062 1 58.09 335 GLY B C 1
ATOM 6551 O O . GLY B 1 335 ? -41.688 21.562 -0.153 1 58.09 335 GLY B O 1
ATOM 6552 N N . GLY B 1 336 ? -39.531 21.844 0.338 1 58.41 336 GLY B N 1
ATOM 6553 C CA . GLY B 1 336 ? -39.969 23.156 0.775 1 58.41 336 GLY B CA 1
ATOM 6554 C C . GLY B 1 336 ? -40 24.172 -0.346 1 58.41 336 GLY B C 1
ATOM 6555 O O . GLY B 1 336 ? -39.625 23.875 -1.479 1 58.41 336 GLY B O 1
ATOM 6556 N N . PRO B 1 337 ? -40.812 25.25 -0.181 1 63.97 337 PRO B N 1
ATOM 6557 C CA . PRO B 1 337 ? -40.906 26.297 -1.195 1 63.97 337 PRO B CA 1
ATOM 6558 C C . PRO B 1 337 ? -39.531 26.844 -1.597 1 63.97 337 PRO B C 1
ATOM 6560 O O . PRO B 1 337 ? -38.625 26.875 -0.779 1 63.97 337 PRO B O 1
ATOM 6563 N N . VAL B 1 338 ? -39.25 26.891 -2.9 1 61.72 338 VAL B N 1
ATOM 6564 C CA . VAL B 1 338 ? -38.031 27.484 -3.434 1 61.72 338 VAL B CA 1
ATOM 6565 C C . VAL B 1 338 ? -38.156 29.016 -3.438 1 61.72 338 VAL B C 1
ATOM 6567 O O . VAL B 1 338 ? -39.062 29.562 -4.051 1 61.72 338 VAL B O 1
ATOM 6570 N N . PRO B 1 339 ? -37.375 29.562 -2.518 1 60.03 339 PRO B N 1
ATOM 6571 C CA . PRO B 1 339 ? -37.531 31.031 -2.594 1 60.03 339 PRO B CA 1
ATOM 6572 C C . PRO B 1 339 ? -37.156 31.578 -3.969 1 60.03 339 PRO B C 1
ATOM 6574 O O . PRO B 1 339 ? -36.406 30.938 -4.715 1 60.03 339 PRO B O 1
ATOM 6577 N N . GLU B 1 340 ? -37.75 32.625 -4.402 1 62.34 340 GLU B N 1
ATOM 6578 C CA . GLU B 1 340 ? -37.469 33.312 -5.656 1 62.34 340 GLU B CA 1
ATOM 6579 C C . GLU B 1 340 ? -35.969 33.656 -5.766 1 62.34 340 GLU B C 1
ATOM 6581 O O . GLU B 1 340 ? -35.344 33.969 -4.766 1 62.34 340 GLU B O 1
ATOM 6586 N N . PRO B 1 341 ? -35.438 33.406 -6.949 1 66.31 341 PRO B N 1
ATOM 6587 C CA . PRO B 1 341 ? -34.031 33.781 -7.176 1 66.31 341 PRO B CA 1
ATOM 6588 C C . PRO B 1 341 ? -33.781 35.281 -6.969 1 66.31 341 PRO B C 1
ATOM 6590 O O . PRO B 1 341 ? -34.688 36.094 -7.207 1 66.31 341 PRO B O 1
ATOM 6593 N N . GLY B 1 342 ? -32.688 35.688 -6.305 1 68.06 342 GLY B N 1
ATOM 6594 C CA . GLY B 1 342 ? -32.312 37.094 -6.094 1 68.06 342 GLY B CA 1
ATOM 6595 C C . GLY B 1 342 ? -32 37.406 -4.641 1 68.06 342 GLY B C 1
ATOM 6596 O O . GLY B 1 342 ? -32.188 36.562 -3.76 1 68.06 342 GLY B O 1
ATOM 6597 N N . PRO B 1 343 ? -31.547 38.656 -4.527 1 77.62 343 PRO B N 1
ATOM 6598 C CA . PRO B 1 343 ? -31.234 39.094 -3.162 1 77.62 343 PRO B CA 1
ATOM 6599 C C . PRO B 1 343 ? -32.469 39.188 -2.273 1 77.62 343 PRO B C 1
ATOM 6601 O O . PRO B 1 343 ? -33.438 39.875 -2.613 1 77.62 343 PRO B O 1
ATOM 6604 N N . ALA B 1 344 ? -32.594 38.312 -1.312 1 84.12 344 ALA B N 1
ATOM 6605 C CA . ALA B 1 344 ? -33.719 38.281 -0.392 1 84.12 344 ALA B CA 1
ATOM 6606 C C . ALA B 1 344 ? -33.344 38.844 0.972 1 84.12 344 ALA B C 1
ATOM 6608 O O . ALA B 1 344 ? -32.188 38.75 1.392 1 84.12 344 ALA B O 1
ATOM 6609 N N . PRO B 1 345 ? -34.344 39.562 1.548 1 89.19 345 PRO B N 1
ATOM 6610 C CA . PRO B 1 345 ? -34.094 40 2.93 1 89.19 345 PRO B CA 1
ATOM 6611 C C . PRO B 1 345 ? -33.969 38.812 3.893 1 89.19 345 PRO B C 1
ATOM 6613 O O . PRO B 1 345 ? -34.594 37.781 3.689 1 89.19 345 PRO B O 1
ATOM 6616 N N . LEU B 1 346 ? -33.125 39.031 4.797 1 92 346 LEU B N 1
ATOM 6617 C CA . LEU B 1 346 ? -32.906 37.969 5.773 1 92 346 LEU B CA 1
ATOM 6618 C C . LEU B 1 346 ? -33.219 38.438 7.184 1 92 346 LEU B C 1
ATOM 6620 O O . LEU B 1 346 ? -33 39.594 7.52 1 92 346 LEU B O 1
ATOM 6624 N N . ARG B 1 347 ? -33.938 37.594 7.891 1 93.12 347 ARG B N 1
ATOM 6625 C CA . ARG B 1 347 ? -34.156 37.844 9.312 1 93.12 347 ARG B CA 1
ATOM 6626 C C . ARG B 1 347 ? -33.5 36.75 10.156 1 93.12 347 ARG B C 1
ATOM 6628 O O . ARG B 1 347 ? -33.812 35.562 10.008 1 93.12 347 ARG B O 1
ATOM 6635 N N . TRP B 1 348 ? -32.531 37.125 10.953 1 92.62 348 TRP B N 1
ATOM 6636 C CA . TRP B 1 348 ? -31.75 36.188 11.758 1 92.62 348 TRP B CA 1
ATOM 6637 C C . TRP B 1 348 ? -31.953 36.469 13.25 1 92.62 348 TRP B C 1
ATOM 6639 O O . TRP B 1 348 ? -31.844 37.594 13.695 1 92.62 348 TRP B O 1
ATOM 6649 N N . HIS B 1 349 ? -32.312 35.406 13.953 1 87.88 349 HIS B N 1
ATOM 6650 C CA . HIS B 1 349 ? -32.406 35.469 15.406 1 87.88 349 HIS B CA 1
ATOM 6651 C C . HIS B 1 349 ? -31.312 34.688 16.078 1 87.88 349 HIS B C 1
ATOM 6653 O O . HIS B 1 349 ? -31.484 33.5 16.375 1 87.88 349 HIS B O 1
ATOM 6659 N N . PRO B 1 350 ? -30.125 35.406 16.312 1 79.31 350 PRO B N 1
ATOM 6660 C CA . PRO B 1 350 ? -29.047 34.656 16.953 1 79.31 350 PRO B CA 1
ATOM 6661 C C . PRO B 1 350 ? -29.438 34.094 18.312 1 79.31 350 PRO B C 1
ATOM 6663 O O . PRO B 1 350 ? -30.172 34.75 19.062 1 79.31 350 PRO B O 1
ATOM 6666 N N . PRO B 1 351 ? -28.969 32.875 18.562 1 74.38 351 PRO B N 1
ATOM 6667 C CA . PRO B 1 351 ? -29.312 32.344 19.875 1 74.38 351 PRO B CA 1
ATOM 6668 C C . PRO B 1 351 ? -28.812 33.219 21.031 1 74.38 351 PRO B C 1
ATOM 6670 O O . PRO B 1 351 ? -27.688 33.719 20.984 1 74.38 351 PRO B O 1
ATOM 6673 N N . GLY B 1 352 ? -29.625 33.469 21.969 1 66.94 352 GLY B N 1
ATOM 6674 C CA . GLY B 1 352 ? -29.266 34.219 23.156 1 66.94 352 GLY B CA 1
ATOM 6675 C C . GLY B 1 352 ? -29.453 35.719 23 1 66.94 352 GLY B C 1
ATOM 6676 O O . GLY B 1 352 ? -29.25 36.469 23.953 1 66.94 352 GLY B O 1
ATOM 6677 N N . HIS B 1 353 ? -29.703 36.062 21.719 1 70.38 353 HIS B N 1
ATOM 6678 C CA . HIS B 1 353 ? -29.953 37.5 21.484 1 70.38 353 HIS B CA 1
ATOM 6679 C C . HIS B 1 353 ? -31.453 37.812 21.5 1 70.38 353 HIS B C 1
ATOM 6681 O O . HIS B 1 353 ? -32.25 37.031 20.969 1 70.38 353 HIS B O 1
ATOM 6687 N N . GLY B 1 354 ? -31.859 38.656 22.312 1 69.25 354 GLY B N 1
ATOM 6688 C CA . GLY B 1 354 ? -33.281 38.969 22.484 1 69.25 354 GLY B CA 1
ATOM 6689 C C . GLY B 1 354 ? -33.906 39.5 21.234 1 69.25 354 GLY B C 1
ATOM 6690 O O . GLY B 1 354 ? -35.125 39.344 21.031 1 69.25 354 GLY B O 1
ATOM 6691 N N . GLU B 1 355 ? -33.219 40.281 20.344 1 80.44 355 GLU B N 1
ATOM 6692 C CA . GLU B 1 355 ? -33.875 40.906 19.188 1 80.44 355 GLU B CA 1
ATOM 6693 C C . GLU B 1 355 ? -33.375 40.281 17.875 1 80.44 355 GLU B C 1
ATOM 6695 O O . GLU B 1 355 ? -32.219 39.906 17.75 1 80.44 355 GLU B O 1
ATOM 6700 N N . PRO B 1 356 ? -34.281 40.156 16.922 1 88.25 356 PRO B N 1
ATOM 6701 C CA . PRO B 1 356 ? -33.906 39.656 15.602 1 88.25 356 PRO B CA 1
ATOM 6702 C C . PRO B 1 356 ? -33.094 40.688 14.812 1 88.25 356 PRO B C 1
ATOM 6704 O O . PRO B 1 356 ? -33.25 41.906 15.016 1 88.25 356 PRO B O 1
ATOM 6707 N N . LEU B 1 357 ? -32.219 40.25 14.016 1 89.44 357 LEU B N 1
ATOM 6708 C CA . LEU B 1 357 ? -31.438 41.094 13.117 1 89.44 357 LEU B CA 1
ATOM 6709 C C . LEU B 1 357 ? -31.984 41.031 11.695 1 89.44 357 LEU B C 1
ATOM 6711 O O . LEU B 1 357 ? -31.984 39.969 11.078 1 89.44 357 LEU B O 1
ATOM 6715 N N . ASP B 1 358 ? -32.469 42.156 11.297 1 91.12 358 ASP B N 1
ATOM 6716 C CA . ASP B 1 358 ? -32.969 42.219 9.922 1 91.12 358 ASP B CA 1
ATOM 6717 C C . ASP B 1 358 ? -31.875 42.719 8.969 1 91.12 358 ASP B C 1
ATOM 6719 O O . ASP B 1 358 ? -31.266 43.75 9.195 1 91.12 358 ASP B O 1
ATOM 6723 N N . LEU B 1 359 ? -31.656 41.969 7.934 1 92.19 359 LEU B N 1
ATOM 6724 C CA . LEU B 1 359 ? -30.656 42.312 6.922 1 92.19 359 LEU B CA 1
ATOM 6725 C C . LEU B 1 359 ? -31.328 42.562 5.574 1 92.19 359 LEU B C 1
ATOM 6727 O O . LEU B 1 359 ? -32 41.656 5.031 1 92.19 359 LEU B O 1
ATOM 6731 N N . ARG B 1 360 ? -31.156 43.75 5.055 1 92.19 360 ARG B N 1
ATOM 6732 C CA . ARG B 1 360 ? -31.625 44.062 3.711 1 92.19 360 ARG B CA 1
ATOM 6733 C C . ARG B 1 360 ? -30.547 43.781 2.67 1 92.19 360 ARG B C 1
ATOM 6735 O O . ARG B 1 360 ? -29.359 43.781 2.982 1 92.19 360 ARG B O 1
ATOM 6742 N N . PRO B 1 361 ? -31.031 43.5 1.48 1 90.75 361 PRO B N 1
ATOM 6743 C CA . PRO B 1 361 ? -30.047 43.25 0.428 1 90.75 361 PRO B CA 1
ATOM 6744 C C . PRO B 1 361 ? -29.047 44.406 0.297 1 90.75 361 PRO B C 1
ATOM 6746 O O . PRO B 1 361 ? -29.438 45.562 0.248 1 90.75 361 PRO B O 1
ATOM 6749 N N . GLY B 1 362 ? -27.734 44.031 0.35 1 89.12 362 GLY B N 1
ATOM 6750 C CA . GLY B 1 362 ? -26.688 45.031 0.164 1 89.12 362 GLY B CA 1
ATOM 6751 C C . GLY B 1 362 ? -26.109 45.531 1.471 1 89.12 362 GLY B C 1
ATOM 6752 O O . GLY B 1 362 ? -25.141 46.281 1.474 1 89.12 362 GLY B O 1
ATOM 6753 N N . ASP B 1 363 ? -26.719 45.125 2.619 1 92.38 363 ASP B N 1
ATOM 6754 C CA . ASP B 1 363 ? -26.266 45.594 3.928 1 92.38 363 ASP B CA 1
ATOM 6755 C C . ASP B 1 363 ? -24.875 45.031 4.246 1 92.38 363 ASP B C 1
ATOM 6757 O O . ASP B 1 363 ? -24.547 43.906 3.898 1 92.38 363 ASP B O 1
ATOM 6761 N N . LEU B 1 364 ? -24.031 45.875 4.766 1 94.25 364 LEU B N 1
ATOM 6762 C CA . LEU B 1 364 ? -22.797 45.469 5.43 1 94.25 364 LEU B CA 1
ATOM 6763 C C . LEU B 1 364 ? -22.922 45.625 6.941 1 94.25 364 LEU B C 1
ATOM 6765 O O . LEU B 1 364 ? -22.812 46.75 7.453 1 94.25 364 LEU B O 1
ATOM 6769 N N . VAL B 1 365 ? -23.125 44.531 7.613 1 93.75 365 VAL B N 1
ATOM 6770 C CA . VAL B 1 365 ? -23.375 44.594 9.047 1 93.75 365 VAL B CA 1
ATOM 6771 C C . VAL B 1 365 ? -22.234 43.906 9.812 1 93.75 365 VAL B C 1
ATOM 6773 O O . VAL B 1 365 ? -21.75 42.844 9.406 1 93.75 365 VAL B O 1
ATOM 6776 N N . GLY B 1 366 ? -21.734 44.562 10.812 1 93.38 366 GLY B N 1
ATOM 6777 C CA . GLY B 1 366 ? -20.719 44 11.695 1 93.38 366 GLY B CA 1
ATOM 6778 C C . GLY B 1 366 ? -21.281 43.438 12.984 1 93.38 366 GLY B C 1
ATOM 6779 O O . GLY B 1 366 ? -22.172 44.062 13.594 1 93.38 366 GLY B O 1
ATOM 6780 N N . VAL B 1 367 ? -20.859 42.281 13.297 1 90.06 367 VAL B N 1
ATOM 6781 C CA . VAL B 1 367 ? -21.219 41.656 14.562 1 90.06 367 VAL B CA 1
ATOM 6782 C C . VAL B 1 367 ? -19.969 41.438 15.406 1 90.06 367 VAL B C 1
ATOM 6784 O O . VAL B 1 367 ? -19.016 40.781 14.953 1 90.06 367 VAL B O 1
ATOM 6787 N N . VAL B 1 368 ? -19.953 41.969 16.578 1 86.56 368 VAL B N 1
ATOM 6788 C CA . VAL B 1 368 ? -18.828 41.781 17.484 1 86.56 368 VAL B CA 1
ATOM 6789 C C . VAL B 1 368 ? -19.078 40.562 18.375 1 86.56 368 VAL B C 1
ATOM 6791 O O . VAL B 1 368 ? -20 40.562 19.188 1 86.56 368 VAL B O 1
ATOM 6794 N N . PRO B 1 369 ? -18.328 39.531 18.125 1 78.88 369 PRO B N 1
ATOM 6795 C CA . PRO B 1 369 ? -18.5 38.344 18.953 1 78.88 369 PRO B CA 1
ATOM 6796 C C . PRO B 1 369 ? -17.984 38.531 20.375 1 78.88 369 PRO B C 1
ATOM 6798 O O . PRO B 1 369 ? -17.094 39.344 20.609 1 78.88 369 PRO B O 1
ATOM 6801 N N . HIS B 1 370 ? -18.547 37.719 21.375 1 71.75 370 HIS B N 1
ATOM 6802 C CA . HIS B 1 370 ? -18.094 37.781 22.75 1 71.75 370 HIS B CA 1
ATOM 6803 C C . HIS B 1 370 ? -16.75 37.094 22.938 1 71.75 370 HIS B C 1
ATOM 6805 O O . HIS B 1 370 ? -15.914 37.562 23.719 1 71.75 370 HIS B O 1
ATOM 6811 N N . HIS B 1 371 ? -16.625 35.969 22.312 1 65.62 371 HIS B N 1
ATOM 6812 C CA . HIS B 1 371 ? -15.414 35.156 22.297 1 65.62 371 HIS B CA 1
ATOM 6813 C C . HIS B 1 371 ? -15.273 34.406 20.984 1 65.62 371 HIS B C 1
ATOM 6815 O O . HIS B 1 371 ? -16.234 34.25 20.234 1 65.62 371 HIS B O 1
ATOM 6821 N N . PRO B 1 372 ? -14.164 34.094 20.578 1 62.84 372 PRO B N 1
ATOM 6822 C CA . PRO B 1 372 ? -13.922 33.406 19.312 1 62.84 372 PRO B CA 1
ATOM 6823 C C . PRO B 1 372 ? -14.844 32.188 19.109 1 62.84 372 PRO B C 1
ATOM 6825 O O . PRO B 1 372 ? -15.281 31.922 17.984 1 62.84 372 PRO B O 1
ATOM 6828 N N . GLY B 1 373 ? -15.047 31.406 20.094 1 69 373 GLY B N 1
ATOM 6829 C CA . GLY B 1 373 ? -15.969 30.281 20.016 1 69 373 GLY B CA 1
ATOM 6830 C C . GLY B 1 373 ? -17.375 30.688 19.609 1 69 373 GLY B C 1
ATOM 6831 O O . GLY B 1 373 ? -18.047 29.969 18.859 1 69 373 GLY B O 1
ATOM 6832 N N . HIS B 1 374 ? -17.688 31.875 20.141 1 74.5 374 HIS B N 1
ATOM 6833 C CA . HIS B 1 374 ? -19 32.438 19.781 1 74.5 374 HIS B CA 1
ATOM 6834 C C . HIS B 1 374 ? -19.078 32.75 18.297 1 74.5 374 HIS B C 1
ATOM 6836 O O . HIS B 1 374 ? -20.094 32.5 17.656 1 74.5 374 HIS B O 1
ATOM 6842 N N . ALA B 1 375 ? -18.031 33.25 17.766 1 76.81 375 ALA B N 1
ATOM 6843 C CA . ALA B 1 375 ? -17.984 33.594 16.344 1 76.81 375 ALA B CA 1
ATOM 6844 C C . ALA B 1 375 ? -18.188 32.344 15.469 1 76.81 375 ALA B C 1
ATOM 6846 O O . ALA B 1 375 ? -18.953 32.375 14.508 1 76.81 375 ALA B O 1
ATOM 6847 N N . ARG B 1 376 ? -17.562 31.297 15.844 1 76.62 376 ARG B N 1
ATOM 6848 C CA . ARG B 1 376 ? -17.672 30.047 15.102 1 76.62 376 ARG B CA 1
ATOM 6849 C C . ARG B 1 376 ? -19.094 29.5 15.156 1 76.62 376 ARG B C 1
ATOM 6851 O O . ARG B 1 376 ? -19.609 29.016 14.148 1 76.62 376 ARG B O 1
ATOM 6858 N N . ASP B 1 377 ? -19.594 29.516 16.25 1 80.38 377 ASP B N 1
ATOM 6859 C CA . ASP B 1 377 ? -20.953 29.031 16.422 1 80.38 377 ASP B CA 1
ATOM 6860 C C . ASP B 1 377 ? -21.938 29.812 15.555 1 80.38 377 ASP B C 1
ATOM 6862 O O . ASP B 1 377 ? -22.828 29.234 14.922 1 80.38 377 ASP B O 1
ATOM 6866 N N . LEU B 1 378 ? -21.797 31.109 15.57 1 84.62 378 LEU B N 1
ATOM 6867 C CA . LEU B 1 378 ? -22.656 31.969 14.766 1 84.62 378 LEU B CA 1
ATOM 6868 C C . LEU B 1 378 ? -22.516 31.641 13.281 1 84.62 378 LEU B C 1
ATOM 6870 O O . LEU B 1 378 ? -23.516 31.516 12.57 1 84.62 378 LEU B O 1
ATOM 6874 N N . SER B 1 379 ? -21.281 31.5 12.891 1 85.06 379 SER B N 1
ATOM 6875 C CA . SER B 1 379 ? -21.016 31.172 11.492 1 85.06 379 SER B CA 1
ATOM 6876 C C . SER B 1 379 ? -21.625 29.812 11.125 1 85.06 379 SER B C 1
ATOM 6878 O O . SER B 1 379 ? -22.156 29.641 10.031 1 85.06 379 SER B O 1
ATOM 6880 N N . ASP B 1 380 ? -21.547 28.828 12.008 1 82.44 380 ASP B N 1
ATOM 6881 C CA . ASP B 1 380 ? -22.078 27.5 11.773 1 82.44 380 ASP B CA 1
ATOM 6882 C C . ASP B 1 380 ? -23.594 27.516 11.664 1 82.44 380 ASP B C 1
ATOM 6884 O O . ASP B 1 380 ? -24.172 26.781 10.867 1 82.44 380 ASP B O 1
ATOM 6888 N N . ARG B 1 381 ? -24.172 28.312 12.43 1 86.12 381 ARG B N 1
ATOM 6889 C CA . ARG B 1 381 ? -25.641 28.391 12.43 1 86.12 381 ARG B CA 1
ATOM 6890 C C . ARG B 1 381 ? -26.141 29.094 11.172 1 86.12 381 ARG B C 1
ATOM 6892 O O . ARG B 1 381 ? -27.078 28.625 10.531 1 86.12 381 ARG B O 1
ATOM 6899 N N . LEU B 1 382 ? -25.469 30.156 10.875 1 88.44 382 LEU B N 1
ATOM 6900 C CA . LEU B 1 382 ? -25.891 30.891 9.68 1 88.44 382 LEU B CA 1
ATOM 6901 C C . LEU B 1 382 ? -25.672 30.062 8.422 1 88.44 382 LEU B C 1
ATOM 6903 O O . LEU B 1 382 ? -26.438 30.172 7.461 1 88.44 382 LEU B O 1
ATOM 6907 N N . GLY B 1 383 ? -24.641 29.281 8.5 1 84.56 383 GLY B N 1
ATOM 6908 C CA . GLY B 1 383 ? -24.375 28.391 7.387 1 84.56 383 GLY B CA 1
ATOM 6909 C C . GLY B 1 383 ? -25.156 27.094 7.453 1 84.56 383 GLY B C 1
ATOM 6910 O O . GLY B 1 383 ? -24.969 26.203 6.625 1 84.56 383 GLY B O 1
ATOM 6911 N N . TYR B 1 384 ? -26 27 8.398 1 84.25 384 TYR B N 1
ATOM 6912 C CA . TYR B 1 384 ? -26.844 25.828 8.625 1 84.25 384 TYR B CA 1
ATOM 6913 C C . TYR B 1 384 ? -26.016 24.562 8.711 1 84.25 384 TYR B C 1
ATOM 6915 O O . TYR B 1 384 ? -26.344 23.547 8.102 1 84.25 384 TYR B O 1
ATOM 6923 N N . ARG B 1 385 ? -24.922 24.609 9.352 1 79.69 385 ARG B N 1
ATOM 6924 C CA . ARG B 1 385 ? -24.047 23.469 9.594 1 79.69 385 ARG B CA 1
ATOM 6925 C C . ARG B 1 385 ? -24.438 22.75 10.875 1 79.69 385 ARG B C 1
ATOM 6927 O O . ARG B 1 385 ? -23.922 21.672 11.172 1 79.69 385 ARG B O 1
ATOM 6934 N N . VAL B 1 386 ? -25.25 23.375 11.625 1 80.19 386 VAL B N 1
ATOM 6935 C CA . VAL B 1 386 ? -25.875 22.797 12.812 1 80.19 386 VAL B CA 1
ATOM 6936 C C . VAL B 1 386 ? -27.391 22.922 12.719 1 80.19 386 VAL B C 1
ATOM 6938 O O . VAL B 1 386 ? -27.906 23.781 11.992 1 80.19 386 VAL B O 1
ATOM 6941 N N . PRO B 1 387 ? -28.109 22.031 13.422 1 82.88 387 PRO B N 1
ATOM 6942 C CA . PRO B 1 387 ? -29.578 22.172 13.398 1 82.88 387 PRO B CA 1
ATOM 6943 C C . PRO B 1 387 ? -30.047 23.531 13.898 1 82.88 387 PRO B C 1
ATOM 6945 O O . PRO B 1 387 ? -29.5 24.062 14.867 1 82.88 387 PRO B O 1
ATOM 6948 N N . LEU B 1 388 ? -30.984 24 13.18 1 87.81 388 LEU B N 1
ATOM 6949 C CA . LEU B 1 388 ? -31.562 25.297 13.539 1 87.81 388 LEU B CA 1
ATOM 6950 C C . LEU B 1 388 ? -32.938 25.109 14.148 1 87.81 388 LEU B C 1
ATOM 6952 O O . LEU B 1 388 ? -33.656 24.156 13.812 1 87.81 388 LEU B O 1
ATOM 6956 N N . ALA B 1 389 ? -33.25 26 15.031 1 87.69 389 ALA B N 1
ATOM 6957 C CA . ALA B 1 389 ? -34.625 26.062 15.547 1 87.69 389 ALA B CA 1
ATOM 6958 C C . ALA B 1 389 ? -35.531 26.828 14.594 1 87.69 389 ALA B C 1
ATOM 6960 O O . ALA B 1 389 ? -35.062 27.703 13.852 1 87.69 389 ALA B O 1
ATOM 6961 N N . ARG B 1 390 ? -36.812 26.406 14.594 1 89.06 390 ARG B N 1
ATOM 6962 C CA . ARG B 1 390 ? -37.781 27.125 13.781 1 89.06 390 ARG B CA 1
ATOM 6963 C C . ARG B 1 390 ? -37.781 28.609 14.133 1 89.06 390 ARG B C 1
ATOM 6965 O O . ARG B 1 390 ? -37.781 28.984 15.312 1 89.06 390 ARG B O 1
ATOM 6972 N N . GLY B 1 391 ? -37.656 29.453 13.117 1 88.19 391 GLY B N 1
ATOM 6973 C CA . GLY B 1 391 ? -37.688 30.891 13.328 1 88.19 391 GLY B CA 1
ATOM 6974 C C . GLY B 1 391 ? -36.312 31.516 13.5 1 88.19 391 GLY B C 1
ATOM 6975 O O . GLY B 1 391 ? -36.188 32.75 13.516 1 88.19 391 GLY B O 1
ATOM 6976 N N . GLU B 1 392 ? -35.344 30.781 13.594 1 90.69 392 GLU B N 1
ATOM 6977 C CA . GLU B 1 392 ? -34 31.297 13.836 1 90.69 392 GLU B CA 1
ATOM 6978 C C . GLU B 1 392 ? -33.469 32.062 12.625 1 90.69 392 GLU B C 1
ATOM 6980 O O . GLU B 1 392 ? -32.812 33.094 12.781 1 90.69 392 GLU B O 1
ATOM 6985 N N . LEU B 1 393 ? -33.781 31.578 11.492 1 92 393 LEU B N 1
ATOM 6986 C CA . LEU B 1 393 ? -33.312 32.188 10.258 1 92 393 LEU B CA 1
ATOM 6987 C C . LEU B 1 393 ? -34.406 32.156 9.188 1 92 393 LEU B C 1
ATOM 6989 O O . LEU B 1 393 ? -34.906 31.062 8.859 1 92 393 LEU B O 1
ATOM 6993 N N . LEU B 1 394 ? -34.781 33.281 8.75 1 91 394 LEU B N 1
ATOM 6994 C CA . LEU B 1 394 ? -35.75 33.406 7.656 1 91 394 LEU B CA 1
ATOM 6995 C C . LEU B 1 394 ? -35.094 34.031 6.422 1 91 394 LEU B C 1
ATOM 6997 O O . LEU B 1 394 ? -34.375 35.031 6.523 1 91 394 LEU B O 1
ATOM 7001 N N . ILE B 1 395 ? -35.25 33.438 5.352 1 90.12 395 ILE B N 1
ATOM 7002 C CA . ILE B 1 395 ? -34.75 33.938 4.07 1 90.12 395 ILE B CA 1
ATOM 7003 C C . ILE B 1 395 ? -35.938 34.25 3.154 1 90.12 395 ILE B C 1
ATOM 7005 O O . ILE B 1 395 ? -36.688 33.344 2.754 1 90.12 395 ILE B O 1
ATOM 7009 N N . GLY B 1 396 ? -36 35.438 2.771 1 87.81 396 GLY B N 1
ATOM 7010 C CA . GLY B 1 396 ? -37.125 35.844 1.972 1 87.81 396 GLY B CA 1
ATOM 7011 C C . GLY B 1 396 ? -38.469 35.5 2.623 1 87.81 396 GLY B C 1
ATOM 7012 O O . GLY B 1 396 ? -39.406 35.031 1.951 1 87.81 396 GLY B O 1
ATOM 7013 N N . GLY B 1 397 ? -38.406 35.438 3.863 1 87.12 397 GLY B N 1
ATOM 7014 C CA . GLY B 1 397 ? -39.656 35.156 4.598 1 87.12 397 GLY B CA 1
ATOM 7015 C C . GLY B 1 397 ? -39.875 33.688 4.852 1 87.12 397 GLY B C 1
ATOM 7016 O O . GLY B 1 397 ? -40.781 33.312 5.574 1 87.12 397 GLY B O 1
ATOM 7017 N N . VAL B 1 398 ? -39.125 32.906 4.312 1 89.38 398 VAL B N 1
ATOM 7018 C CA . VAL B 1 398 ? -39.281 31.453 4.488 1 89.38 398 VAL B CA 1
ATOM 7019 C C . VAL B 1 398 ? -38.281 30.953 5.523 1 89.38 398 VAL B C 1
ATOM 7021 O O . VAL B 1 398 ? -37.125 31.312 5.488 1 89.38 398 VAL B O 1
ATOM 7024 N N . ASP B 1 399 ? -38.844 30.078 6.418 1 89.94 399 ASP B N 1
ATOM 7025 C CA . ASP B 1 399 ? -37.969 29.531 7.465 1 89.94 399 ASP B CA 1
ATOM 7026 C C . ASP B 1 399 ? -36.906 28.594 6.875 1 89.94 399 ASP B C 1
ATOM 7028 O O . ASP B 1 399 ? -37.219 27.781 6 1 89.94 399 ASP B O 1
ATOM 7032 N N . ALA B 1 400 ? -35.688 28.781 7.379 1 89.44 400 ALA B N 1
ATOM 7033 C CA . ALA B 1 400 ? -34.562 27.953 6.918 1 89.44 400 ALA B CA 1
ATOM 7034 C C . ALA B 1 400 ? -34.875 26.469 7.105 1 89.44 400 ALA B C 1
ATOM 7036 O O . ALA B 1 400 ? -34.469 25.641 6.293 1 89.44 400 ALA B O 1
ATOM 7037 N N . VAL B 1 401 ? -35.594 26.125 8.172 1 87.44 401 VAL B N 1
ATOM 7038 C CA . VAL B 1 401 ? -35.938 24.734 8.469 1 87.44 401 VAL B CA 1
ATOM 7039 C C . VAL B 1 401 ? -36.844 24.188 7.367 1 87.44 401 VAL B C 1
ATOM 7041 O O . VAL B 1 401 ? -36.75 23 7.02 1 87.44 401 VAL B O 1
ATOM 7044 N N . ASP B 1 402 ? -37.594 25.047 6.828 1 86.19 402 ASP B N 1
ATOM 7045 C CA . ASP B 1 402 ? -38.5 24.625 5.762 1 86.19 402 ASP B CA 1
ATOM 7046 C C . ASP B 1 402 ? -37.781 24.547 4.422 1 86.19 402 ASP B C 1
ATOM 7048 O O . ASP B 1 402 ? -38.156 23.766 3.549 1 86.19 402 ASP B O 1
ATOM 7052 N N . LEU B 1 403 ? -36.844 25.391 4.238 1 83.94 403 LEU B N 1
ATOM 7053 C CA . LEU B 1 403 ? -36.062 25.391 2.996 1 83.94 403 LEU B CA 1
ATOM 7054 C C . LEU B 1 403 ? -35.156 24.188 2.914 1 83.94 403 LEU B C 1
ATOM 7056 O O . LEU B 1 403 ? -35 23.594 1.845 1 83.94 403 LEU B O 1
ATOM 7060 N N . GLY B 1 404 ? -34.656 23.797 4.078 1 80.94 404 GLY B N 1
ATOM 7061 C CA . GLY B 1 404 ? -33.688 22.719 4.102 1 80.94 404 GLY B CA 1
ATOM 7062 C C . GLY B 1 404 ? -32.25 23.203 3.963 1 80.94 404 GLY B C 1
ATOM 7063 O O . GLY B 1 404 ? -32.031 24.297 3.467 1 80.94 404 GLY B O 1
ATOM 7064 N N . PRO B 1 405 ? -31.281 22.422 4.324 1 78.94 405 PRO B N 1
ATOM 7065 C CA . PRO B 1 405 ? -29.875 22.844 4.375 1 78.94 405 PRO B CA 1
ATOM 7066 C C . PRO B 1 405 ? -29.297 23.141 2.996 1 78.94 405 PRO B C 1
ATOM 7068 O O . PRO B 1 405 ? -28.547 24.109 2.83 1 78.94 405 PRO B O 1
ATOM 7071 N N . ASP B 1 406 ? -29.625 22.344 2.002 1 77.12 406 ASP B N 1
ATOM 7072 C CA . ASP B 1 406 ? -29.047 22.5 0.675 1 77.12 406 ASP B CA 1
ATOM 7073 C C . ASP B 1 406 ? -29.453 23.844 0.063 1 77.12 406 ASP B C 1
ATOM 7075 O O . ASP B 1 406 ? -28.609 24.547 -0.502 1 77.12 406 ASP B O 1
ATOM 7079 N N . ARG B 1 407 ? -30.656 24.188 0.248 1 80.25 407 ARG B N 1
ATOM 7080 C CA . ARG B 1 407 ? -31.156 25.438 -0.317 1 80.25 407 ARG B CA 1
ATOM 7081 C C . ARG B 1 407 ? -30.625 26.641 0.463 1 80.25 407 ARG B C 1
ATOM 7083 O O . ARG B 1 407 ? -30.312 27.688 -0.121 1 80.25 407 ARG B O 1
ATOM 7090 N N . VAL B 1 408 ? -30.594 26.484 1.693 1 84 408 VAL B N 1
ATOM 7091 C CA . VAL B 1 408 ? -30.078 27.578 2.52 1 84 408 VAL B CA 1
ATOM 7092 C C . VAL B 1 408 ? -28.609 27.828 2.18 1 84 408 VAL B C 1
ATOM 7094 O O . VAL B 1 408 ? -28.188 28.984 2.068 1 84 408 VAL B O 1
ATOM 7097 N N . ARG B 1 409 ? -27.938 26.812 1.952 1 80.69 409 ARG B N 1
ATOM 7098 C CA . ARG B 1 409 ? -26.484 26.922 1.751 1 80.69 409 ARG B CA 1
ATOM 7099 C C . ARG B 1 409 ? -26.172 27.5 0.374 1 80.69 409 ARG B C 1
ATOM 7101 O O . ARG B 1 409 ? -25.062 27.969 0.134 1 80.69 409 ARG B O 1
ATOM 7108 N N . THR B 1 410 ? -27.109 27.406 -0.464 1 79.5 410 THR B N 1
ATOM 7109 C CA . THR B 1 410 ? -26.938 28.062 -1.756 1 79.5 410 THR B CA 1
ATOM 7110 C C . THR B 1 410 ? -27.141 29.562 -1.631 1 79.5 410 THR B C 1
ATOM 7112 O O . THR B 1 410 ? -26.625 30.328 -2.439 1 79.5 410 THR B O 1
ATOM 7115 N N . ARG B 1 411 ? -27.797 29.922 -0.611 1 83.56 411 ARG B N 1
ATOM 7116 C CA . ARG B 1 411 ? -28.172 31.328 -0.458 1 83.56 411 ARG B CA 1
ATOM 7117 C C . ARG B 1 411 ? -27.297 32 0.589 1 83.56 411 ARG B C 1
ATOM 7119 O O . ARG B 1 411 ? -27.156 33.219 0.58 1 83.56 411 ARG B O 1
ATOM 7126 N N . VAL B 1 412 ? -26.891 31.266 1.486 1 87.75 412 VAL B N 1
ATOM 7127 C CA . VAL B 1 412 ? -26.062 31.781 2.559 1 87.75 412 VAL B CA 1
ATOM 7128 C C . VAL B 1 412 ? -24.703 31.062 2.557 1 87.75 412 VAL B C 1
ATOM 7130 O O . VAL B 1 412 ? -24.656 29.828 2.666 1 87.75 412 VAL B O 1
ATOM 7133 N N . VAL B 1 413 ? -23.672 31.812 2.395 1 85.5 413 VAL B N 1
ATOM 7134 C CA . VAL B 1 413 ? -22.344 31.234 2.395 1 85.5 413 VAL B CA 1
ATOM 7135 C C . VAL B 1 413 ? -21.578 31.688 3.633 1 85.5 413 VAL B C 1
ATOM 7137 O O . VAL B 1 413 ? -21.469 32.906 3.893 1 85.5 413 VAL B O 1
ATOM 7140 N N . ALA B 1 414 ? -21.172 30.797 4.43 1 86.31 414 ALA B N 1
ATOM 7141 C CA . ALA B 1 414 ? -20.359 31.062 5.621 1 86.31 414 ALA B CA 1
ATOM 7142 C C . ALA B 1 414 ? -19.078 30.234 5.602 1 86.31 414 ALA B C 1
ATOM 7144 O O . ALA B 1 414 ? -18.984 29.188 6.246 1 86.31 414 ALA B O 1
ATOM 7145 N N . PRO B 1 415 ? -18.109 30.781 4.906 1 78.38 415 PRO B N 1
ATOM 7146 C CA . PRO B 1 415 ? -16.844 30.031 4.844 1 78.38 415 PRO B CA 1
ATOM 7147 C C . PRO B 1 415 ? -16.172 29.891 6.207 1 78.38 415 PRO B C 1
ATOM 7149 O O . PRO B 1 415 ? -16.344 30.75 7.074 1 78.38 415 PRO B O 1
ATOM 7152 N N . PRO B 1 416 ? -15.453 28.766 6.352 1 71.69 416 PRO B N 1
ATOM 7153 C CA . PRO B 1 416 ? -14.727 28.641 7.617 1 71.69 416 PRO B CA 1
ATOM 7154 C C . PRO B 1 416 ? -13.586 29.641 7.754 1 71.69 416 PRO B C 1
ATOM 7156 O O . PRO B 1 416 ? -13.062 30.125 6.75 1 71.69 416 PRO B O 1
ATOM 7159 N N . HIS B 1 417 ? -13.312 29.984 9.023 1 63 417 HIS B N 1
ATOM 7160 C CA . HIS B 1 417 ? -12.242 30.922 9.312 1 63 417 HIS B CA 1
ATOM 7161 C C . HIS B 1 417 ? -10.906 30.438 8.758 1 63 417 HIS B C 1
ATOM 7163 O O . HIS B 1 417 ? -10.172 31.219 8.141 1 63 417 HIS B O 1
ATOM 7169 N N . HIS B 1 418 ? -10.57 29.25 9.055 1 60.47 418 HIS B N 1
ATOM 7170 C CA . HIS B 1 418 ? -9.32 28.688 8.562 1 60.47 418 HIS B CA 1
ATOM 7171 C C . HIS B 1 418 ? -9.555 27.781 7.355 1 60.47 418 HIS B C 1
ATOM 7173 O O . HIS B 1 418 ? -9.688 26.562 7.5 1 60.47 418 HIS B O 1
ATOM 7179 N N . GLY B 1 419 ? -9.75 28.516 6.242 1 66.69 419 GLY B N 1
ATOM 7180 C CA . GLY B 1 419 ? -10.023 27.75 5.047 1 66.69 419 GLY B CA 1
ATOM 7181 C C . GLY B 1 419 ? -8.781 27.109 4.445 1 66.69 419 GLY B C 1
ATOM 7182 O O . GLY B 1 419 ? -7.66 27.516 4.762 1 66.69 419 GLY B O 1
ATOM 7183 N N . ALA B 1 420 ? -8.93 26.031 3.803 1 70.12 420 ALA B N 1
ATOM 7184 C CA . ALA B 1 420 ? -7.836 25.359 3.111 1 70.12 420 ALA B CA 1
ATOM 7185 C C . ALA B 1 420 ? -7.703 25.844 1.674 1 70.12 420 ALA B C 1
ATOM 7187 O O . ALA B 1 420 ? -8.703 26.188 1.032 1 70.12 420 ALA B O 1
ATOM 7188 N N . VAL B 1 421 ? -6.434 26.125 1.278 1 75.19 421 VAL B N 1
ATOM 7189 C CA . VAL B 1 421 ? -6.16 26.375 -0.133 1 75.19 421 VAL B CA 1
ATOM 7190 C C . VAL B 1 421 ? -6.008 25.047 -0.872 1 75.19 421 VAL B C 1
ATOM 7192 O O . VAL B 1 421 ? -5.27 24.172 -0.429 1 75.19 421 VAL B O 1
ATOM 7195 N N . PHE B 1 422 ? -6.754 24.906 -1.87 1 73.69 422 PHE B N 1
ATOM 7196 C CA . PHE B 1 422 ? -6.719 23.672 -2.654 1 73.69 422 PHE B CA 1
ATOM 7197 C C . PHE B 1 422 ? -5.527 23.672 -3.607 1 73.69 422 PHE B C 1
ATOM 7199 O O . PHE B 1 422 ? -5.094 24.734 -4.062 1 73.69 422 PHE B O 1
ATOM 7206 N N . SER B 1 423 ? -5.023 22.5 -3.852 1 73.44 423 SER B N 1
ATOM 7207 C CA . SER B 1 423 ? -3.996 22.406 -4.883 1 73.44 423 SER B CA 1
ATOM 7208 C C . SER B 1 423 ? -4.551 22.797 -6.25 1 73.44 423 SER B C 1
ATOM 7210 O O . SER B 1 423 ? -5.715 22.516 -6.551 1 73.44 423 SER B O 1
ATOM 7212 N N . GLY B 1 424 ? -3.707 23.484 -6.992 1 75.75 424 GLY B N 1
ATOM 7213 C CA . GLY B 1 424 ? -4.129 23.953 -8.305 1 75.75 424 GLY B CA 1
ATOM 7214 C C . GLY B 1 424 ? -3.678 25.359 -8.609 1 75.75 424 GLY B C 1
ATOM 7215 O O . GLY B 1 424 ? -2.555 25.75 -8.281 1 75.75 424 GLY B O 1
ATOM 7216 N N . THR B 1 425 ? -4.668 26.031 -9.266 1 80.88 425 THR B N 1
ATOM 7217 C CA . THR B 1 425 ? -4.336 27.391 -9.68 1 80.88 425 THR B CA 1
ATOM 7218 C C . THR B 1 425 ? -5.105 28.422 -8.852 1 80.88 425 THR B C 1
ATOM 7220 O O . THR B 1 425 ? -6.02 28.062 -8.109 1 80.88 425 THR B O 1
ATOM 7223 N N . LEU B 1 426 ? -4.652 29.656 -8.977 1 83.12 426 LEU B N 1
ATOM 7224 C CA . LEU B 1 426 ? -5.371 30.75 -8.344 1 83.12 426 LEU B CA 1
ATOM 7225 C C . LEU B 1 426 ? -6.82 30.797 -8.82 1 83.12 426 LEU B C 1
ATOM 7227 O O . LEU B 1 426 ? -7.734 31.031 -8.023 1 83.12 426 LEU B O 1
ATOM 7231 N N . HIS B 1 427 ? -7.016 30.5 -10.047 1 80.69 427 HIS B N 1
ATOM 7232 C CA . HIS B 1 427 ? -8.352 30.531 -10.641 1 80.69 427 HIS B CA 1
ATOM 7233 C C . HIS B 1 427 ? -9.258 29.484 -10.016 1 80.69 427 HIS B C 1
ATOM 7235 O O . HIS B 1 427 ? -10.398 29.781 -9.633 1 80.69 427 HIS B O 1
ATOM 7241 N N . THR B 1 428 ? -8.766 28.328 -9.883 1 77.12 428 THR B N 1
ATOM 7242 C CA . THR B 1 428 ? -9.578 27.234 -9.359 1 77.12 428 THR B CA 1
ATOM 7243 C C . THR B 1 428 ? -9.914 27.469 -7.891 1 77.12 428 THR B C 1
ATOM 7245 O O . THR B 1 428 ? -10.938 26.984 -7.398 1 77.12 428 THR B O 1
ATOM 7248 N N . ASN B 1 429 ? -9.016 28.172 -7.23 1 80.5 429 ASN B N 1
ATOM 7249 C CA . ASN B 1 429 ? -9.266 28.469 -5.828 1 80.5 429 ASN B CA 1
ATOM 7250 C C . ASN B 1 429 ? -10.234 29.641 -5.672 1 80.5 429 ASN B C 1
ATOM 7252 O O . ASN B 1 429 ? -10.961 29.734 -4.68 1 80.5 429 ASN B O 1
ATOM 7256 N N . LEU B 1 430 ? -10.219 30.469 -6.66 1 77.62 430 LEU B N 1
ATOM 7257 C CA . LEU B 1 430 ? -11.047 31.672 -6.59 1 77.62 430 LEU B CA 1
ATOM 7258 C C . LEU B 1 430 ? -12.484 31.359 -6.984 1 77.62 430 LEU B C 1
ATOM 7260 O O . LEU B 1 430 ? -13.43 31.906 -6.402 1 77.62 430 LEU B O 1
ATOM 7264 N N . VAL B 1 431 ? -12.547 30.578 -8.016 1 73.81 431 VAL B N 1
ATOM 7265 C CA . VAL B 1 431 ? -13.883 30.328 -8.547 1 73.81 431 VAL B CA 1
ATOM 7266 C C . VAL B 1 431 ? -14.188 28.828 -8.477 1 73.81 431 VAL B C 1
ATOM 7268 O O . VAL B 1 431 ? -14.219 28.141 -9.508 1 73.81 431 VAL B O 1
ATOM 7271 N N . PRO B 1 432 ? -14.445 28.422 -7.273 1 63.62 432 PRO B N 1
ATOM 7272 C CA . PRO B 1 432 ? -14.68 26.969 -7.168 1 63.62 432 PRO B CA 1
ATOM 7273 C C . PRO B 1 432 ? -15.883 26.5 -7.984 1 63.62 432 PRO B C 1
ATOM 7275 O O . PRO B 1 432 ? -15.945 25.344 -8.391 1 63.62 432 PRO B O 1
ATOM 7278 N N . ARG B 1 433 ? -16.891 27.344 -8.203 1 60.66 433 ARG B N 1
ATOM 7279 C CA . ARG B 1 433 ? -18.062 27 -9 1 60.66 433 ARG B CA 1
ATOM 7280 C C . ARG B 1 433 ? -17.844 27.359 -10.469 1 60.66 433 ARG B C 1
ATOM 7282 O O . ARG B 1 433 ? -18.766 27.234 -11.281 1 60.66 433 ARG B O 1
ATOM 7289 N N . GLY B 1 434 ? -16.719 27.75 -10.75 1 60.62 434 GLY B N 1
ATOM 7290 C CA . GLY B 1 434 ? -16.453 28.203 -12.117 1 60.62 434 GLY B CA 1
ATOM 7291 C C . GLY B 1 434 ? -16.906 29.625 -12.375 1 60.62 434 GLY B C 1
ATOM 7292 O O . GLY B 1 434 ? -17.531 30.25 -11.516 1 60.62 434 GLY B O 1
ATOM 7293 N N . GLY B 1 435 ? -16.406 30.422 -13.359 1 61.66 435 GLY B N 1
ATOM 7294 C CA . GLY B 1 435 ? -16.844 31.75 -13.766 1 61.66 435 GLY B CA 1
ATOM 7295 C C . GLY B 1 435 ? -15.75 32.781 -13.703 1 61.66 435 GLY B C 1
ATOM 7296 O O . GLY B 1 435 ? -14.562 32.438 -13.625 1 61.66 435 GLY B O 1
ATOM 7297 N N . ALA B 1 436 ? -16.25 34.062 -13.867 1 61.72 436 ALA B N 1
ATOM 7298 C CA . ALA B 1 436 ? -15.305 35.188 -13.945 1 61.72 436 ALA B CA 1
ATOM 7299 C C . ALA B 1 436 ? -14.891 35.656 -12.547 1 61.72 436 ALA B C 1
ATOM 7301 O O . ALA B 1 436 ? -15.688 35.625 -11.609 1 61.72 436 ALA B O 1
ATOM 7302 N N . VAL B 1 437 ? -13.617 35.938 -12.305 1 63.09 437 VAL B N 1
ATOM 7303 C CA . VAL B 1 437 ? -12.945 36.25 -11.047 1 63.09 437 VAL B CA 1
ATOM 7304 C C . VAL B 1 437 ? -13.258 37.656 -10.617 1 63.09 437 VAL B C 1
ATOM 7306 O O . VAL B 1 437 ? -13.094 38.031 -9.453 1 63.09 437 VAL B O 1
ATOM 7309 N N . ASP B 1 438 ? -13.82 38.594 -11.211 1 67.88 438 ASP B N 1
ATOM 7310 C CA . ASP B 1 438 ? -13.492 40.031 -11.227 1 67.88 438 ASP B CA 1
ATOM 7311 C C . ASP B 1 438 ? -13.922 40.719 -9.93 1 67.88 438 ASP B C 1
ATOM 7313 O O . ASP B 1 438 ? -13.078 41.156 -9.156 1 67.88 438 ASP B O 1
ATOM 7317 N N . PRO B 1 439 ? -15.344 40.906 -9.57 1 64.31 439 PRO B N 1
ATOM 7318 C CA . PRO B 1 439 ? -15.578 41.812 -8.445 1 64.31 439 PRO B CA 1
ATOM 7319 C C . PRO B 1 439 ? -15.07 41.25 -7.117 1 64.31 439 PRO B C 1
ATOM 7321 O O . PRO B 1 439 ? -14.602 42 -6.258 1 64.31 439 PRO B O 1
ATOM 7324 N N . ALA B 1 440 ? -14.984 40.031 -7.02 1 73.81 440 ALA B N 1
ATOM 7325 C CA . ALA B 1 440 ? -14.586 39.406 -5.766 1 73.81 440 ALA B CA 1
ATOM 7326 C C . ALA B 1 440 ? -13.102 39.594 -5.5 1 73.81 440 ALA B C 1
ATOM 7328 O O . ALA B 1 440 ? -12.688 39.844 -4.359 1 73.81 440 ALA B O 1
ATOM 7329 N N . VAL B 1 441 ? -12.398 39.656 -6.523 1 77.56 441 VAL B N 1
ATOM 7330 C CA . VAL B 1 441 ? -10.953 39.812 -6.406 1 77.56 441 VAL B CA 1
ATOM 7331 C C . VAL B 1 441 ? -10.625 41.25 -5.969 1 77.56 441 VAL B C 1
ATOM 7333 O O . VAL B 1 441 ? -9.711 41.469 -5.172 1 77.56 441 VAL B O 1
ATOM 7336 N N . THR B 1 442 ? -11.406 42.094 -6.484 1 73.62 442 THR B N 1
ATOM 7337 C CA . THR B 1 442 ? -11.219 43.5 -6.105 1 73.62 442 THR B CA 1
ATOM 7338 C C . THR B 1 442 ? -11.609 43.719 -4.648 1 73.62 442 THR B C 1
ATOM 7340 O O . THR B 1 442 ? -10.906 44.406 -3.906 1 73.62 442 THR B O 1
ATOM 7343 N N . GLY B 1 443 ? -12.719 43.125 -4.289 1 73.69 443 GLY B N 1
ATOM 7344 C CA . GLY B 1 443 ? -13.18 43.25 -2.916 1 73.69 443 GLY B CA 1
ATOM 7345 C C . GLY B 1 443 ? -12.203 42.719 -1.896 1 73.69 443 GLY B C 1
ATOM 7346 O O . GLY B 1 443 ? -12.125 43.219 -0.771 1 73.69 443 GLY B O 1
ATOM 7347 N N . ALA B 1 444 ? -11.508 41.781 -2.314 1 77.5 444 ALA B N 1
ATOM 7348 C CA . ALA B 1 444 ? -10.578 41.125 -1.4 1 77.5 444 ALA B CA 1
ATOM 7349 C C . ALA B 1 444 ? -9.18 41.719 -1.521 1 77.5 444 ALA B C 1
ATOM 7351 O O . ALA B 1 444 ? -8.219 41.188 -0.944 1 77.5 444 ALA B O 1
ATOM 7352 N N . ALA B 1 445 ? -9.047 42.781 -2.314 1 74.38 445 ALA B N 1
ATOM 7353 C CA . ALA B 1 445 ? -7.777 43.469 -2.527 1 74.38 445 ALA B CA 1
ATOM 7354 C C . ALA B 1 445 ? -6.723 42.5 -3.076 1 74.38 445 ALA B C 1
ATOM 7356 O O . ALA B 1 445 ? -5.57 42.531 -2.639 1 74.38 445 ALA B O 1
ATOM 7357 N N . MET B 1 446 ? -7.148 41.625 -3.885 1 79.44 446 MET B N 1
ATOM 7358 C CA . MET B 1 446 ? -6.234 40.625 -4.402 1 79.44 446 MET B CA 1
ATOM 7359 C C . MET B 1 446 ? -5.871 40.906 -5.855 1 79.44 446 MET B C 1
ATOM 7361 O O . MET B 1 446 ? -5.035 40.219 -6.441 1 79.44 446 MET B O 1
ATOM 7365 N N . LEU B 1 447 ? -6.395 41.875 -6.406 1 77.12 447 LEU B N 1
ATOM 7366 C CA . LEU B 1 447 ? -6.203 42.156 -7.824 1 77.12 447 LEU B CA 1
ATOM 7367 C C . LEU B 1 447 ? -4.719 42.312 -8.156 1 77.12 447 LEU B C 1
ATOM 7369 O O . LEU B 1 447 ? -4.25 41.75 -9.156 1 77.12 447 LEU B O 1
ATOM 7373 N N . ASP B 1 448 ? -4.031 43 -7.312 1 76.06 448 ASP B N 1
ATOM 7374 C CA . ASP B 1 448 ? -2.609 43.219 -7.555 1 76.06 448 ASP B CA 1
ATOM 7375 C C . ASP B 1 448 ? -1.824 41.906 -7.461 1 76.06 448 ASP B C 1
ATOM 7377 O O . ASP B 1 448 ? -0.89 41.688 -8.234 1 76.06 448 ASP B O 1
ATOM 7381 N N . ASP B 1 449 ? -2.227 41.125 -6.535 1 79.44 449 ASP B N 1
ATOM 7382 C CA . ASP B 1 449 ? -1.553 39.844 -6.363 1 79.44 449 ASP B CA 1
ATOM 7383 C C . ASP B 1 449 ? -1.735 38.938 -7.598 1 79.44 449 ASP B C 1
ATOM 7385 O O . ASP B 1 449 ? -0.805 38.25 -8.016 1 79.44 449 ASP B O 1
ATOM 7389 N N . VAL B 1 450 ? -2.926 38.969 -8.125 1 79.06 450 VAL B N 1
ATOM 7390 C CA . VAL B 1 450 ? -3.234 38.156 -9.297 1 79.06 450 VAL B CA 1
ATOM 7391 C C . VAL B 1 450 ? -2.457 38.688 -10.508 1 79.06 450 VAL B C 1
ATOM 7393 O O . VAL B 1 450 ? -1.92 37.906 -11.289 1 79.06 450 VAL B O 1
ATOM 7396 N N . ARG B 1 451 ? -2.377 39.938 -10.57 1 76.12 451 ARG B N 1
ATOM 7397 C CA . ARG B 1 451 ? -1.712 40.562 -11.703 1 76.12 451 ARG B CA 1
ATOM 7398 C C . ARG B 1 451 ? -0.204 40.344 -11.641 1 76.12 451 ARG B C 1
ATOM 7400 O O . ARG B 1 451 ? 0.453 40.219 -12.68 1 76.12 451 ARG B O 1
ATOM 7407 N N . GLU B 1 452 ? 0.271 40.219 -10.469 1 75.75 452 GLU B N 1
ATOM 7408 C CA . GLU B 1 452 ? 1.716 40.094 -10.289 1 75.75 452 GLU B CA 1
ATOM 7409 C C . GLU B 1 452 ? 2.189 38.656 -10.484 1 75.75 452 GLU B C 1
ATOM 7411 O O . GLU B 1 452 ? 3.375 38.438 -10.719 1 75.75 452 GLU B O 1
ATOM 7416 N N . GLN B 1 453 ? 1.332 37.812 -10.375 1 77 453 GLN B N 1
ATOM 7417 C CA . GLN B 1 453 ? 1.74 36.406 -10.516 1 77 453 GLN B CA 1
ATOM 7418 C C . GLN B 1 453 ? 1.968 36.062 -11.984 1 77 453 GLN B C 1
ATOM 7420 O O . GLN B 1 453 ? 1.215 36.5 -12.859 1 77 453 GLN B O 1
ATOM 7425 N N . ILE B 1 454 ? 3.092 35.406 -12.211 1 70.56 454 ILE B N 1
ATOM 7426 C CA . ILE B 1 454 ? 3.336 34.875 -13.547 1 70.56 454 ILE B CA 1
ATOM 7427 C C . ILE B 1 454 ? 2.232 33.875 -13.914 1 70.56 454 ILE B C 1
ATOM 7429 O O . ILE B 1 454 ? 2.01 32.875 -13.211 1 70.56 454 ILE B O 1
ATOM 7433 N N . GLY B 1 455 ? 1.412 34.125 -14.977 1 75.81 455 GLY B N 1
ATOM 7434 C CA . GLY B 1 455 ? 0.309 33.281 -15.414 1 75.81 455 GLY B CA 1
ATOM 7435 C C . GLY B 1 455 ? -1.046 33.812 -14.969 1 75.81 455 GLY B C 1
ATOM 7436 O O . GLY B 1 455 ? -2.08 33.219 -15.305 1 75.81 455 GLY B O 1
ATOM 7437 N N . GLY B 1 456 ? -0.9 34.906 -14.195 1 75.75 456 GLY B N 1
ATOM 7438 C CA . GLY B 1 456 ? -2.15 35.5 -13.742 1 75.75 456 GLY B CA 1
ATOM 7439 C C . GLY B 1 456 ? -2.932 34.594 -12.812 1 75.75 456 GLY B C 1
ATOM 7440 O O . GLY B 1 456 ? -2.383 34.062 -11.836 1 75.75 456 GLY B O 1
ATOM 7441 N N . ASP B 1 457 ? -4.246 34.312 -13.141 1 75.06 457 ASP B N 1
ATOM 7442 C CA . ASP B 1 457 ? -5.094 33.5 -12.273 1 75.06 457 ASP B CA 1
ATOM 7443 C C . ASP B 1 457 ? -4.816 32 -12.492 1 75.06 457 ASP B C 1
ATOM 7445 O O . ASP B 1 457 ? -5.281 31.172 -11.719 1 75.06 457 ASP B O 1
ATOM 7449 N N . LEU B 1 458 ? -3.977 31.828 -13.438 1 79.56 458 LEU B N 1
ATOM 7450 C CA . LEU B 1 458 ? -3.676 30.422 -13.695 1 79.56 458 LEU B CA 1
ATOM 7451 C C . LEU B 1 458 ? -2.381 30 -13.008 1 79.56 458 LEU B C 1
ATOM 7453 O O . LEU B 1 458 ? -1.947 28.859 -13.133 1 79.56 458 LEU B O 1
ATOM 7457 N N . ALA B 1 459 ? -1.898 30.859 -12.219 1 80.38 459 ALA B N 1
ATOM 7458 C CA . ALA B 1 459 ? -0.683 30.531 -11.484 1 80.38 459 ALA B CA 1
ATOM 7459 C C . ALA B 1 459 ? -0.943 29.422 -10.469 1 80.38 459 ALA B C 1
ATOM 7461 O O . ALA B 1 459 ? -1.989 29.406 -9.82 1 80.38 459 ALA B O 1
ATOM 7462 N N . GLU B 1 460 ? -0.033 28.516 -10.391 1 82.38 460 GLU B N 1
ATOM 7463 C CA . GLU B 1 460 ? -0.139 27.406 -9.438 1 82.38 460 GLU B CA 1
ATOM 7464 C C . GLU B 1 460 ? 0.094 27.891 -8.008 1 82.38 460 GLU B C 1
ATOM 7466 O O . GLU B 1 460 ? 1.012 28.672 -7.754 1 82.38 460 GLU B O 1
ATOM 7471 N N . VAL B 1 461 ? -0.767 27.516 -7.105 1 80.44 461 VAL B N 1
ATOM 7472 C CA . VAL B 1 461 ? -0.663 27.969 -5.719 1 80.44 461 VAL B CA 1
ATOM 7473 C C . VAL B 1 461 ? 0.133 26.953 -4.906 1 80.44 461 VAL B C 1
ATOM 7475 O O . VAL B 1 461 ? 0.591 27.25 -3.801 1 80.44 461 VAL B O 1
ATOM 7478 N N . GLY B 1 462 ? 0.417 25.781 -5.508 1 68.56 462 GLY B N 1
ATOM 7479 C CA . GLY B 1 462 ? 1.139 24.75 -4.781 1 68.56 462 GLY B CA 1
ATOM 7480 C C . GLY B 1 462 ? 0.258 23.953 -3.834 1 68.56 462 GLY B C 1
ATOM 7481 O O . GLY B 1 462 ? -0.917 24.281 -3.654 1 68.56 462 GLY B O 1
ATOM 7482 N N . GLU B 1 463 ? 0.834 22.953 -3.162 1 66 463 GLU B N 1
ATOM 7483 C CA . GLU B 1 463 ? 0.118 22.141 -2.188 1 66 463 GLU B CA 1
ATOM 7484 C C . GLU B 1 463 ? -0.254 22.953 -0.95 1 66 463 GLU B C 1
ATOM 7486 O O . GLU B 1 463 ? 0.607 23.578 -0.335 1 66 463 GLU B O 1
ATOM 7491 N N . HIS B 1 464 ? -1.499 23.031 -0.624 1 64.31 464 HIS B N 1
ATOM 7492 C CA . HIS B 1 464 ? -2.025 23.734 0.533 1 64.31 464 HIS B CA 1
ATOM 7493 C C . HIS B 1 464 ? -1.639 25.219 0.493 1 64.31 464 HIS B C 1
ATOM 7495 O O . HIS B 1 464 ? -1.395 25.828 1.536 1 64.31 464 HIS B O 1
ATOM 7501 N N . GLY B 1 465 ? -1.384 25.734 -0.69 1 69.94 465 GLY B N 1
ATOM 7502 C CA . GLY B 1 465 ? -1.076 27.141 -0.849 1 69.94 465 GLY B CA 1
ATOM 7503 C C . GLY B 1 465 ? 0.329 27.5 -0.406 1 69.94 465 GLY B C 1
ATOM 7504 O O . GLY B 1 465 ? 0.583 28.641 0.016 1 69.94 465 GLY B O 1
ATOM 7505 N N . ARG B 1 466 ? 1.186 26.562 -0.484 1 65.44 466 ARG B N 1
ATOM 7506 C CA . ARG B 1 466 ? 2.537 26.75 0.031 1 65.44 466 ARG B CA 1
ATOM 7507 C C . ARG B 1 466 ? 3.236 27.906 -0.683 1 65.44 466 ARG B C 1
ATOM 7509 O O . ARG B 1 466 ? 4.145 28.516 -0.129 1 65.44 466 ARG B O 1
ATOM 7516 N N . ARG B 1 467 ? 2.812 28.297 -1.801 1 71 467 ARG B N 1
ATOM 7517 C CA . ARG B 1 467 ? 3.482 29.328 -2.588 1 71 467 ARG B CA 1
ATOM 7518 C C . ARG B 1 467 ? 2.934 30.703 -2.26 1 71 467 ARG B C 1
ATOM 7520 O O . ARG B 1 467 ? 3.42 31.719 -2.781 1 71 467 ARG B O 1
ATOM 7527 N N . LEU B 1 468 ? 1.95 30.797 -1.416 1 76.94 468 LEU B N 1
ATOM 7528 C CA . LEU B 1 468 ? 1.323 32.062 -1.049 1 76.94 468 LEU B CA 1
ATOM 7529 C C . LEU B 1 468 ? 1.738 32.5 0.357 1 76.94 468 LEU B C 1
ATOM 7531 O O . LEU B 1 468 ? 1.953 31.641 1.227 1 76.94 468 LEU B O 1
ATOM 7535 N N . SER B 1 469 ? 1.877 33.75 0.475 1 72.25 469 SER B N 1
ATOM 7536 C CA . SER B 1 469 ? 2.074 34.281 1.824 1 72.25 469 SER B CA 1
ATOM 7537 C C . SER B 1 469 ? 0.803 34.156 2.656 1 72.25 469 SER B C 1
ATOM 7539 O O . SER B 1 469 ? -0.266 33.844 2.125 1 72.25 469 SER B O 1
ATOM 7541 N N . GLY B 1 470 ? 0.854 34.281 3.934 1 72.44 470 GLY B N 1
ATOM 7542 C CA . GLY B 1 470 ? -0.312 34.219 4.801 1 72.44 470 GLY B CA 1
ATOM 7543 C C . GLY B 1 470 ? -1.39 35.219 4.41 1 72.44 470 GLY B C 1
ATOM 7544 O O . GLY B 1 470 ? -2.572 34.875 4.367 1 72.44 470 GLY B O 1
ATOM 7545 N N . GLY B 1 471 ? -0.917 36.438 4.16 1 75.81 471 GLY B N 1
ATOM 7546 C CA . GLY B 1 471 ? -1.854 37.469 3.734 1 75.81 471 GLY B CA 1
ATOM 7547 C C . GLY B 1 471 ? -2.502 37.156 2.396 1 75.81 471 GLY B C 1
ATOM 7548 O O . GLY B 1 471 ? -3.699 37.406 2.215 1 75.81 471 GLY B O 1
ATOM 7549 N N . GLN B 1 472 ? -1.724 36.688 1.513 1 79 472 GLN B N 1
ATOM 7550 C CA . GLN B 1 472 ? -2.254 36.312 0.206 1 79 472 GLN B CA 1
ATOM 7551 C C . GLN B 1 472 ? -3.277 35.188 0.331 1 79 472 GLN B C 1
ATOM 7553 O O . GLN B 1 472 ? -4.309 35.188 -0.346 1 79 472 GLN B O 1
ATOM 7558 N N . ARG B 1 473 ? -2.959 34.312 1.151 1 81.06 473 ARG B N 1
ATOM 7559 C CA . ARG B 1 473 ? -3.873 33.188 1.384 1 81.06 473 ARG B CA 1
ATOM 7560 C C . ARG B 1 473 ? -5.207 33.688 1.93 1 81.06 473 ARG B C 1
ATOM 7562 O O . ARG B 1 473 ? -6.27 33.25 1.483 1 81.06 473 ARG B O 1
ATOM 7569 N N . GLN B 1 474 ? -5.105 34.5 2.844 1 81.25 474 GLN B N 1
ATOM 7570 C CA . GLN B 1 474 ? -6.32 35.031 3.455 1 81.25 474 GLN B CA 1
ATOM 7571 C C . GLN B 1 474 ? -7.156 35.781 2.441 1 81.25 474 GLN B C 1
ATOM 7573 O O . GLN B 1 474 ? -8.383 35.656 2.414 1 81.25 474 GLN B O 1
ATOM 7578 N N . ARG B 1 475 ? -6.531 36.625 1.701 1 85.44 475 ARG B N 1
ATOM 7579 C CA . ARG B 1 475 ? -7.25 37.406 0.702 1 85.44 475 ARG B CA 1
ATOM 7580 C C . ARG B 1 475 ? -7.832 36.5 -0.386 1 85.44 475 ARG B C 1
ATOM 7582 O O . ARG B 1 475 ? -8.906 36.781 -0.918 1 85.44 475 ARG B O 1
ATOM 7589 N N . LEU B 1 476 ? -7.109 35.5 -0.708 1 84.75 476 LEU B N 1
ATOM 7590 C CA . LEU B 1 476 ? -7.633 34.531 -1.652 1 84.75 476 LEU B CA 1
ATOM 7591 C C . LEU B 1 476 ? -8.914 33.906 -1.123 1 84.75 476 LEU B C 1
ATOM 7593 O O . LEU B 1 476 ? -9.898 33.75 -1.857 1 84.75 476 LEU B O 1
ATOM 7597 N N . LEU B 1 477 ? -8.875 33.531 0.084 1 84.06 477 LEU B N 1
ATOM 7598 C CA . LEU B 1 477 ? -10.039 32.906 0.711 1 84.06 477 LEU B CA 1
ATOM 7599 C C . LEU B 1 477 ? -11.203 33.875 0.791 1 84.06 477 LEU B C 1
ATOM 7601 O O . LEU B 1 477 ? -12.359 33.5 0.602 1 84.06 477 LEU B O 1
ATOM 7605 N N . LEU B 1 478 ? -10.82 35.062 1.107 1 85.44 478 LEU B N 1
ATOM 7606 C CA . LEU B 1 478 ? -11.844 36.094 1.146 1 85.44 478 LEU B CA 1
ATOM 7607 C C . LEU B 1 478 ? -12.469 36.281 -0.231 1 85.44 478 LEU B C 1
ATOM 7609 O O . LEU B 1 478 ? -13.695 36.375 -0.356 1 85.44 478 LEU B O 1
ATOM 7613 N N . ALA B 1 479 ? -11.648 36.406 -1.207 1 85.06 479 ALA B N 1
ATOM 7614 C CA . ALA B 1 479 ? -12.133 36.562 -2.574 1 85.06 479 ALA B CA 1
ATOM 7615 C C . ALA B 1 479 ? -13.039 35.406 -2.975 1 85.06 479 ALA B C 1
ATOM 7617 O O . ALA B 1 479 ? -14.062 35.625 -3.631 1 85.06 479 ALA B O 1
ATOM 7618 N N . ARG B 1 480 ? -12.641 34.281 -2.609 1 81.81 480 ARG B N 1
ATOM 7619 C CA . ARG B 1 480 ? -13.43 33.094 -2.891 1 81.81 480 ARG B CA 1
ATOM 7620 C C . ARG B 1 480 ? -14.812 33.188 -2.26 1 81.81 480 ARG B C 1
ATOM 7622 O O . ARG B 1 480 ? -15.82 32.844 -2.889 1 81.81 480 ARG B O 1
ATOM 7629 N N . ALA B 1 481 ? -14.828 33.562 -1.097 1 80.94 481 ALA B N 1
ATOM 7630 C CA . ALA B 1 481 ? -16.094 33.719 -0.371 1 80.94 481 ALA B CA 1
ATOM 7631 C C . ALA B 1 481 ? -17 34.75 -1.035 1 80.94 481 ALA B C 1
ATOM 7633 O O . ALA B 1 481 ? -18.219 34.562 -1.066 1 80.94 481 ALA B O 1
ATOM 7634 N N . LEU B 1 482 ? -16.391 35.719 -1.54 1 82.88 482 LEU B N 1
ATOM 7635 C CA . LEU B 1 482 ? -17.156 36.844 -2.117 1 82.88 482 LEU B CA 1
ATOM 7636 C C . LEU B 1 482 ? -17.641 36.5 -3.518 1 82.88 482 LEU B C 1
ATOM 7638 O O . LEU B 1 482 ? -18.578 37.125 -4.031 1 82.88 482 LEU B O 1
ATOM 7642 N N . HIS B 1 483 ? -17.078 35.531 -4.117 1 78.94 483 HIS B N 1
ATOM 7643 C CA . HIS B 1 483 ? -17.422 35.156 -5.484 1 78.94 483 HIS B CA 1
ATOM 7644 C C . HIS B 1 483 ? -18.641 34.25 -5.512 1 78.94 483 HIS B C 1
ATOM 7646 O O . HIS B 1 483 ? -19.219 34 -6.574 1 78.94 483 HIS B O 1
ATOM 7652 N N . THR B 1 484 ? -19.234 33.75 -4.516 1 73.69 484 THR B N 1
ATOM 7653 C CA . THR B 1 484 ? -20.297 32.75 -4.473 1 73.69 484 THR B CA 1
ATOM 7654 C C . THR B 1 484 ? -21.609 33.312 -4.969 1 73.69 484 THR B C 1
ATOM 7656 O O . THR B 1 484 ? -22.5 32.594 -5.387 1 73.69 484 THR B O 1
ATOM 7659 N N . GLY B 1 485 ? -21.734 34.594 -5.094 1 72.5 485 GLY B N 1
ATOM 7660 C CA . GLY B 1 485 ? -23 35.219 -5.496 1 72.5 485 GLY B CA 1
ATOM 7661 C C . GLY B 1 485 ? -24.141 34.906 -4.539 1 72.5 485 GLY B C 1
ATOM 7662 O O . GLY B 1 485 ? -25.297 34.938 -4.93 1 72.5 485 GLY B O 1
ATOM 7663 N N . ALA B 1 486 ? -23.875 34.594 -3.316 1 81.81 486 ALA B N 1
ATOM 7664 C CA . ALA B 1 486 ? -24.875 34.281 -2.295 1 81.81 486 ALA B CA 1
ATOM 7665 C C . ALA B 1 486 ? -25.625 35.531 -1.859 1 81.81 486 ALA B C 1
ATOM 7667 O O . ALA B 1 486 ? -25.172 36.656 -2.102 1 81.81 486 ALA B O 1
ATOM 7668 N N . ASP B 1 487 ? -26.812 35.281 -1.305 1 84.44 487 ASP B N 1
ATOM 7669 C CA . ASP B 1 487 ? -27.609 36.375 -0.779 1 84.44 487 ASP B CA 1
ATOM 7670 C C . ASP B 1 487 ? -26.969 37 0.465 1 84.44 487 ASP B C 1
ATOM 7672 O O . ASP B 1 487 ? -27.094 38.188 0.72 1 84.44 487 ASP B O 1
ATOM 7676 N N . LEU B 1 488 ? -26.359 36.094 1.118 1 90.31 488 LEU B N 1
ATOM 7677 C CA . LEU B 1 488 ? -25.672 36.531 2.334 1 90.31 488 LEU B CA 1
ATOM 7678 C C . LEU B 1 488 ? -24.297 35.844 2.441 1 90.31 488 LEU B C 1
ATOM 7680 O O . LEU B 1 488 ? -24.188 34.656 2.262 1 90.31 488 LEU B O 1
ATOM 7684 N N . VAL B 1 489 ? -23.344 36.656 2.658 1 90.31 489 VAL B N 1
ATOM 7685 C CA . VAL B 1 489 ? -22.016 36.156 2.914 1 90.31 489 VAL B CA 1
ATOM 7686 C C . VAL B 1 489 ? -21.594 36.469 4.352 1 90.31 489 VAL B C 1
ATOM 7688 O O . VAL B 1 489 ? -21.625 37.625 4.773 1 90.31 489 VAL B O 1
ATOM 7691 N N . VAL B 1 490 ? -21.312 35.375 5.043 1 91.69 490 VAL B N 1
ATOM 7692 C CA . VAL B 1 490 ? -20.875 35.531 6.426 1 91.69 490 VAL B CA 1
ATOM 7693 C C . VAL B 1 490 ? -19.359 35.375 6.508 1 91.69 490 VAL B C 1
ATOM 7695 O O . VAL B 1 490 ? -18.797 34.375 6.113 1 91.69 490 VAL B O 1
ATOM 7698 N N . LEU B 1 491 ? -18.719 36.438 6.941 1 90.19 491 LEU B N 1
ATOM 7699 C CA . LEU B 1 491 ? -17.266 36.406 7.055 1 90.19 491 LEU B CA 1
ATOM 7700 C C . LEU B 1 491 ? -16.844 36.438 8.516 1 90.19 491 LEU B C 1
ATOM 7702 O O . LEU B 1 491 ? -17.266 37.312 9.281 1 90.19 491 LEU B O 1
ATOM 7706 N N . ASP B 1 492 ? -16.062 35.406 8.852 1 85.88 492 ASP B N 1
ATOM 7707 C CA . ASP B 1 492 ? -15.539 35.281 10.203 1 85.88 492 ASP B CA 1
ATOM 7708 C C . ASP B 1 492 ? -14.07 35.719 10.258 1 85.88 492 ASP B C 1
ATOM 7710 O O . ASP B 1 492 ? -13.188 34.969 9.844 1 85.88 492 ASP B O 1
ATOM 7714 N N . GLU B 1 493 ? -13.812 36.812 10.789 1 81.25 493 GLU B N 1
ATOM 7715 C CA . GLU B 1 493 ? -12.469 37.375 10.945 1 81.25 493 GLU B CA 1
ATOM 7716 C C . GLU B 1 493 ? -11.672 37.25 9.648 1 81.25 493 GLU B C 1
ATOM 7718 O O . GLU B 1 493 ? -10.609 36.656 9.617 1 81.25 493 GLU B O 1
ATOM 7723 N N . PRO B 1 494 ? -12.141 37.938 8.609 1 81.75 494 PRO B N 1
ATOM 7724 C CA . PRO B 1 494 ? -11.547 37.75 7.281 1 81.75 494 PRO B CA 1
ATOM 7725 C C . PRO B 1 494 ? -10.18 38.406 7.145 1 81.75 494 PRO B C 1
ATOM 7727 O O . PRO B 1 494 ? -9.484 38.219 6.141 1 81.75 494 PRO B O 1
ATOM 7730 N N . ALA B 1 495 ? -9.695 39.188 8.156 1 76 495 ALA B N 1
ATOM 7731 C CA . ALA B 1 495 ? -8.453 39.938 7.992 1 76 495 ALA B CA 1
ATOM 7732 C C . ALA B 1 495 ? -7.461 39.625 9.102 1 76 495 ALA B C 1
ATOM 7734 O O . ALA B 1 495 ? -6.637 40.469 9.469 1 76 495 ALA B O 1
ATOM 7735 N N . THR B 1 496 ? -7.555 38.5 9.719 1 67.06 496 THR B N 1
ATOM 7736 C CA . THR B 1 496 ? -6.723 38.188 10.867 1 67.06 496 THR B CA 1
ATOM 7737 C C . THR B 1 496 ? -5.25 38.125 10.477 1 67.06 496 THR B C 1
ATOM 7739 O O . THR B 1 496 ? -4.375 38.469 11.281 1 67.06 496 THR B O 1
ATOM 7742 N N . ALA B 1 497 ? -4.816 37.781 9.289 1 66.88 497 ALA B N 1
ATOM 7743 C CA . ALA B 1 497 ? -3.412 37.594 8.93 1 66.88 497 ALA B CA 1
ATOM 7744 C C . ALA B 1 497 ? -2.943 38.688 7.965 1 66.88 497 ALA B C 1
ATOM 7746 O O . ALA B 1 497 ? -1.949 38.5 7.258 1 66.88 497 ALA B O 1
ATOM 7747 N N . VAL B 1 498 ? -3.684 39.844 8.023 1 75.25 498 VAL B N 1
ATOM 7748 C CA . VAL B 1 498 ? -3.324 40.906 7.078 1 75.25 498 VAL B CA 1
ATOM 7749 C C . VAL B 1 498 ? -2.885 42.156 7.84 1 75.25 498 VAL B C 1
ATOM 7751 O O . VAL B 1 498 ? -3.297 42.375 8.984 1 75.25 498 VAL B O 1
ATOM 7754 N N . ASP B 1 499 ? -1.973 42.969 7.281 1 76.88 499 ASP B N 1
ATOM 7755 C CA . ASP B 1 499 ? -1.523 44.219 7.871 1 76.88 499 ASP B CA 1
ATOM 7756 C C . ASP B 1 499 ? -2.627 45.281 7.82 1 76.88 499 ASP B C 1
ATOM 7758 O O . ASP B 1 499 ? -3.574 45.156 7.043 1 76.88 499 ASP B O 1
ATOM 7762 N N . PRO B 1 500 ? -2.506 46.281 8.625 1 80.94 500 PRO B N 1
ATOM 7763 C CA . PRO B 1 500 ? -3.559 47.281 8.742 1 80.94 500 PRO B CA 1
ATOM 7764 C C . PRO B 1 500 ? -3.869 48 7.418 1 80.94 500 PRO B C 1
ATOM 7766 O O . PRO B 1 500 ? -5.027 48.312 7.145 1 80.94 500 PRO B O 1
ATOM 7769 N N . VAL B 1 501 ? -2.85 48.25 6.652 1 81.56 501 VAL B N 1
ATOM 7770 C CA . VAL B 1 501 ? -3.059 48.906 5.371 1 81.56 501 VAL B CA 1
ATOM 7771 C C . VAL B 1 501 ? -3.924 48.031 4.469 1 81.56 501 VAL B C 1
ATOM 7773 O O . VAL B 1 501 ? -4.863 48.531 3.836 1 81.56 501 VAL B O 1
ATOM 7776 N N . THR B 1 502 ? -3.619 46.844 4.434 1 84.81 502 THR B N 1
ATOM 7777 C CA . THR B 1 502 ? -4.383 45.906 3.633 1 84.81 502 THR B CA 1
ATOM 7778 C C . THR B 1 502 ? -5.789 45.719 4.199 1 84.81 502 THR B C 1
ATOM 7780 O O . THR B 1 502 ? -6.754 45.562 3.443 1 84.81 502 THR B O 1
ATOM 7783 N N . GLU B 1 503 ? -5.852 45.656 5.48 1 88.56 503 GLU B N 1
ATOM 7784 C CA . GLU B 1 503 ? -7.16 45.562 6.125 1 88.56 503 GLU B CA 1
ATOM 7785 C C . GLU B 1 503 ? -8.07 46.719 5.715 1 88.56 503 GLU B C 1
ATOM 7787 O O . GLU B 1 503 ? -9.266 46.531 5.496 1 88.56 503 GLU B O 1
ATOM 7792 N N . GLN B 1 504 ? -7.5 47.906 5.652 1 89.25 504 GLN B N 1
ATOM 7793 C CA . GLN B 1 504 ? -8.266 49.062 5.227 1 89.25 504 GLN B CA 1
ATOM 7794 C C . GLN B 1 504 ? -8.742 48.906 3.783 1 89.25 504 GLN B C 1
ATOM 7796 O O . GLN B 1 504 ? -9.867 49.281 3.453 1 89.25 504 GLN B O 1
ATOM 7801 N N . ARG B 1 505 ? -7.902 48.438 2.984 1 87.81 505 ARG B N 1
ATOM 7802 C CA . ARG B 1 505 ? -8.273 48.188 1.593 1 87.81 505 ARG B CA 1
ATOM 7803 C C . ARG B 1 505 ? -9.422 47.188 1.496 1 87.81 505 ARG B C 1
ATOM 7805 O O . ARG B 1 505 ? -10.32 47.344 0.664 1 87.81 505 ARG B O 1
ATOM 7812 N N . ILE B 1 506 ? -9.352 46.219 2.311 1 89.38 506 ILE B N 1
ATOM 7813 C CA . ILE B 1 506 ? -10.398 45.188 2.348 1 89.38 506 ILE B CA 1
ATO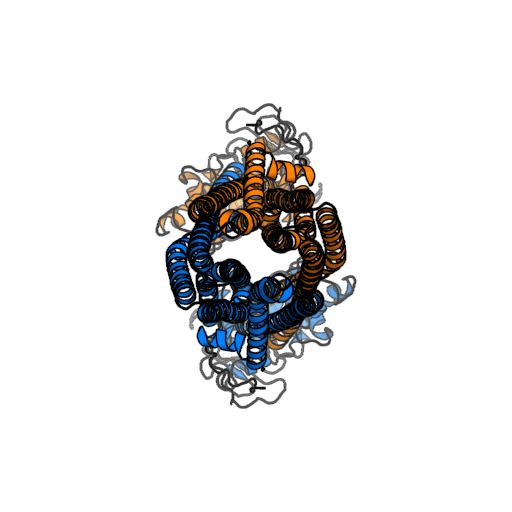M 7814 C C . ILE B 1 506 ? -11.719 45.844 2.791 1 89.38 506 ILE B C 1
ATOM 7816 O O . ILE B 1 506 ? -12.766 45.594 2.201 1 89.38 506 ILE B O 1
ATOM 7820 N N . ALA B 1 507 ? -11.625 46.625 3.818 1 90.69 507 ALA B N 1
ATOM 7821 C CA . ALA B 1 507 ? -12.805 47.312 4.32 1 90.69 507 ALA B CA 1
ATOM 7822 C C . ALA B 1 507 ? -13.469 48.125 3.219 1 90.69 507 ALA B C 1
ATOM 7824 O O . ALA B 1 507 ? -14.688 48.094 3.059 1 90.69 507 ALA B O 1
ATOM 7825 N N . GLU B 1 508 ? -12.656 48.844 2.502 1 87.88 508 GLU B N 1
ATOM 7826 C CA . GLU B 1 508 ? -13.164 49.656 1.405 1 87.88 508 GLU B CA 1
ATOM 7827 C C . GLU B 1 508 ? -13.742 48.812 0.291 1 87.88 508 GLU B C 1
ATOM 7829 O O . GLU B 1 508 ? -14.75 49.156 -0.318 1 87.88 508 GLU B O 1
ATOM 7834 N N . GLY B 1 509 ? -13.086 47.781 0.044 1 86.31 509 GLY B N 1
ATOM 7835 C CA . GLY B 1 509 ? -13.555 46.844 -0.98 1 86.31 509 GLY B CA 1
ATOM 7836 C C . GLY B 1 509 ? -14.898 46.219 -0.649 1 86.31 509 GLY B C 1
ATOM 7837 O O . GLY B 1 509 ? -15.742 46.062 -1.527 1 86.31 509 GLY B O 1
ATOM 7838 N N . LEU B 1 510 ? -15.094 45.844 0.56 1 88.25 510 LEU B N 1
ATOM 7839 C CA . LEU B 1 510 ? -16.328 45.188 1.004 1 88.25 510 LEU B CA 1
ATOM 7840 C C . LEU B 1 510 ? -17.516 46.156 0.872 1 88.25 510 LEU B C 1
ATOM 7842 O O . LEU B 1 510 ? -18.625 45.75 0.54 1 88.25 510 LEU B O 1
ATOM 7846 N N . ARG B 1 511 ? -17.266 47.375 1.126 1 86.69 511 ARG B N 1
ATOM 7847 C CA . ARG B 1 511 ? -18.328 48.375 1.064 1 86.69 511 ARG B CA 1
ATOM 7848 C C . ARG B 1 511 ? -18.859 48.531 -0.356 1 86.69 511 ARG B C 1
ATOM 7850 O O . ARG B 1 511 ? -20.031 48.812 -0.552 1 86.69 511 ARG B O 1
ATOM 7857 N N . GLY B 1 512 ? -18.031 48.312 -1.291 1 78.19 512 GLY B N 1
ATOM 7858 C CA . GLY B 1 512 ? -18.406 48.5 -2.684 1 78.19 512 GLY B CA 1
ATOM 7859 C C . GLY B 1 512 ? -19.125 47.312 -3.273 1 78.19 512 GLY B C 1
ATOM 7860 O O . GLY B 1 512 ? -19.594 47.344 -4.406 1 78.19 512 GLY B O 1
ATOM 7861 N N . LEU B 1 513 ? -19.359 46.281 -2.535 1 82.06 513 LEU B N 1
ATOM 7862 C CA . LEU B 1 513 ? -19.969 45.062 -3.066 1 82.06 513 LEU B CA 1
ATOM 7863 C C . LEU B 1 513 ? -21.484 45.094 -2.9 1 82.06 513 LEU B C 1
ATOM 7865 O O . LEU B 1 513 ? -22 45.625 -1.908 1 82.06 513 LEU B O 1
ATOM 7869 N N . PRO B 1 514 ? -22.125 44.562 -3.855 1 76.81 514 PRO B N 1
ATOM 7870 C CA . PRO B 1 514 ? -23.594 44.562 -3.807 1 76.81 514 PRO B CA 1
ATOM 7871 C C . PRO B 1 514 ? -24.156 43.469 -2.883 1 76.81 514 PRO B C 1
ATOM 7873 O O . PRO B 1 514 ? -25.328 43.531 -2.506 1 76.81 514 PRO B O 1
ATOM 7876 N N . SER B 1 515 ? -23.406 42.562 -2.482 1 83.06 515 SER B N 1
ATOM 7877 C CA . SER B 1 515 ? -23.875 41.438 -1.674 1 83.06 515 SER B CA 1
ATOM 7878 C C . SER B 1 515 ? -24.109 41.875 -0.228 1 83.06 515 SER B C 1
ATOM 7880 O O . SER B 1 515 ? -23.5 42.844 0.253 1 83.06 515 SER B O 1
ATOM 7882 N N . THR B 1 516 ? -25.109 41.219 0.378 1 91 516 THR B N 1
ATOM 7883 C CA . THR B 1 516 ? -25.281 41.375 1.818 1 91 516 THR B CA 1
ATOM 7884 C C . THR B 1 516 ? -24.156 40.656 2.576 1 91 516 THR B C 1
ATOM 7886 O O . THR B 1 516 ? -23.875 39.5 2.324 1 91 516 THR B O 1
ATOM 7889 N N . ILE B 1 517 ? -23.453 41.375 3.398 1 92.56 517 ILE B N 1
ATOM 7890 C CA . ILE B 1 517 ? -22.297 40.812 4.094 1 92.56 517 ILE B CA 1
ATOM 7891 C C . ILE B 1 517 ? -22.484 40.969 5.602 1 92.56 517 ILE B C 1
ATOM 7893 O O . ILE B 1 517 ? -22.812 42.031 6.086 1 92.56 517 ILE B O 1
ATOM 7897 N N . LEU B 1 518 ? -22.406 39.906 6.262 1 93.25 518 LEU B N 1
ATOM 7898 C CA . LEU B 1 518 ? -22.328 39.906 7.719 1 93.25 518 LEU B CA 1
ATOM 7899 C C . LEU B 1 518 ? -20.906 39.625 8.188 1 93.25 518 LEU B C 1
ATOM 7901 O O . LEU B 1 518 ? -20.375 38.562 7.973 1 93.25 518 LEU B O 1
ATOM 7905 N N . LEU B 1 519 ? -20.328 40.594 8.836 1 92.94 519 LEU B N 1
ATOM 7906 C CA . LEU B 1 519 ? -18.938 40.5 9.281 1 92.94 519 LEU B CA 1
ATOM 7907 C C . LEU B 1 519 ? -18.875 40.219 10.781 1 92.94 519 LEU B C 1
ATOM 7909 O O . LEU B 1 519 ? -19.328 41.031 11.594 1 92.94 519 LEU B O 1
ATOM 7913 N N . ILE B 1 520 ? -18.391 39.062 11.117 1 90.12 520 ILE B N 1
ATOM 7914 C CA . ILE B 1 520 ? -18.141 38.75 12.516 1 90.12 520 ILE B CA 1
ATOM 7915 C C . ILE B 1 520 ? -16.672 39.062 12.852 1 90.12 520 ILE B C 1
ATOM 7917 O O . ILE B 1 520 ? -15.781 38.281 12.469 1 90.12 520 ILE B O 1
ATOM 7921 N N . THR B 1 521 ? -16.453 40.125 13.531 1 88 521 THR B N 1
ATOM 7922 C CA . THR B 1 521 ? -15.07 40.531 13.758 1 88 521 THR B CA 1
ATOM 7923 C C . THR B 1 521 ? -14.977 41.469 14.961 1 88 521 THR B C 1
ATOM 7925 O O . THR B 1 521 ? -15.977 42.062 15.367 1 88 521 THR B O 1
ATOM 7928 N N . ALA B 1 522 ? -13.781 41.5 15.5 1 80.69 522 ALA B N 1
ATOM 7929 C CA . ALA B 1 522 ? -13.492 42.469 16.562 1 80.69 522 ALA B CA 1
ATOM 7930 C C . ALA B 1 522 ? -12.617 43.594 16.031 1 80.69 522 ALA B C 1
ATOM 7932 O O . ALA B 1 522 ? -12.281 44.531 16.781 1 80.69 522 ALA B O 1
ATOM 7933 N N . SER B 1 523 ? -12.312 43.594 14.758 1 85.75 523 SER B N 1
ATOM 7934 C CA . SER B 1 523 ? -11.422 44.594 14.164 1 85.75 523 SER B CA 1
ATOM 7935 C C . SER B 1 523 ? -12.117 45.938 14.039 1 85.75 523 SER B C 1
ATOM 7937 O O . SER B 1 523 ? -13.133 46.062 13.352 1 85.75 523 SER B O 1
ATOM 7939 N N . PRO B 1 524 ? -11.516 46.938 14.609 1 87.12 524 PRO B N 1
ATOM 7940 C CA . PRO B 1 524 ? -12.125 48.25 14.484 1 87.12 524 PRO B CA 1
ATOM 7941 C C . PRO B 1 524 ? -12.109 48.781 13.055 1 87.12 524 PRO B C 1
ATOM 7943 O O . PRO B 1 524 ? -13.047 49.469 12.625 1 87.12 524 PRO B O 1
ATOM 7946 N N . ILE B 1 525 ? -11.117 48.438 12.352 1 89 525 ILE B N 1
ATOM 7947 C CA . ILE B 1 525 ? -10.977 48.906 10.977 1 89 525 ILE B CA 1
ATOM 7948 C C . ILE B 1 525 ? -12.109 48.344 10.125 1 89 525 ILE B C 1
ATOM 7950 O O . ILE B 1 525 ? -12.766 49.062 9.375 1 89 525 ILE B O 1
ATOM 7954 N N . LEU B 1 526 ? -12.398 47.156 10.25 1 91.44 526 LEU B N 1
ATOM 7955 C CA . LEU B 1 526 ? -13.453 46.5 9.484 1 91.44 526 LEU B CA 1
ATOM 7956 C C . LEU B 1 526 ? -14.828 46.969 9.945 1 91.44 526 LEU B C 1
ATOM 7958 O O . LEU B 1 526 ? -15.734 47.188 9.133 1 91.44 526 LEU B O 1
ATOM 7962 N N . LEU B 1 527 ? -14.938 47.094 11.234 1 91.44 527 LEU B N 1
ATOM 7963 C CA . LEU B 1 527 ? -16.219 47.531 11.789 1 91.44 527 LEU B CA 1
ATOM 7964 C C . LEU B 1 527 ? -16.562 48.938 11.336 1 91.44 527 LEU B C 1
ATOM 7966 O O . LEU B 1 527 ? -17.734 49.281 11.18 1 91.44 527 LEU B O 1
ATOM 7970 N N . SER B 1 528 ? -15.562 49.75 11.141 1 90.06 528 SER B N 1
ATOM 7971 C CA . SER B 1 528 ? -15.781 51.125 10.719 1 90.06 528 SER B CA 1
ATOM 7972 C C . SER B 1 528 ? -16.391 51.219 9.328 1 90.06 528 SER B C 1
ATOM 7974 O O . SER B 1 528 ? -17.031 52.188 8.969 1 90.06 528 SER B O 1
ATOM 7976 N N . ALA B 1 529 ? -16.281 50.188 8.547 1 90.69 529 ALA B N 1
ATOM 7977 C CA . ALA B 1 529 ? -16.812 50.156 7.184 1 90.69 529 ALA B CA 1
ATOM 7978 C C . ALA B 1 529 ? -18.25 49.656 7.168 1 90.69 529 ALA B C 1
ATOM 7980 O O . ALA B 1 529 ? -18.953 49.781 6.156 1 90.69 529 ALA B O 1
ATOM 7981 N N . CYS B 1 530 ? -18.75 49.219 8.25 1 93.5 530 CYS B N 1
ATOM 7982 C CA . CYS B 1 530 ? -20.062 48.594 8.312 1 93.5 530 CYS B CA 1
ATOM 7983 C C . CYS B 1 530 ? -21.156 49.656 8.422 1 93.5 530 CYS B C 1
ATOM 7985 O O . CYS B 1 530 ? -20.938 50.719 9.008 1 93.5 530 CYS B O 1
ATOM 7987 N N . ASP B 1 531 ? -22.297 49.312 7.906 1 92 531 ASP B N 1
ATOM 7988 C CA . ASP B 1 531 ? -23.469 50.188 8.016 1 92 531 ASP B CA 1
ATOM 7989 C C . ASP B 1 531 ? -24.016 50.188 9.445 1 92 531 ASP B C 1
ATOM 7991 O O . ASP B 1 531 ? -24.547 51.219 9.906 1 92 531 ASP B O 1
ATOM 7995 N N . ARG B 1 532 ? -23.969 49.094 9.953 1 90.88 532 ARG B N 1
ATOM 7996 C CA . ARG B 1 532 ? -24.453 48.875 11.32 1 90.88 532 ARG B CA 1
ATOM 7997 C C . ARG B 1 532 ? -23.578 47.875 12.062 1 90.88 532 ARG B C 1
ATOM 7999 O O . ARG B 1 532 ? -23.047 46.938 11.461 1 90.88 532 ARG B O 1
ATOM 8006 N N . VAL B 1 533 ? -23.359 48.125 13.312 1 91.38 533 VAL B N 1
ATOM 8007 C CA . VAL B 1 533 ? -22.594 47.219 14.172 1 91.38 533 VAL B CA 1
ATOM 8008 C C . VAL B 1 533 ? -23.484 46.719 15.312 1 91.38 533 VAL B C 1
ATOM 8010 O O . VAL B 1 533 ? -24.156 47.5 15.969 1 91.38 533 VAL B O 1
ATOM 8013 N N . VAL B 1 534 ? -23.531 45.406 15.422 1 85.81 534 VAL B N 1
ATOM 8014 C CA . VAL B 1 534 ? -24.359 44.781 16.469 1 85.81 534 VAL B CA 1
ATOM 8015 C C . VAL B 1 534 ? -23.453 44.062 17.453 1 85.81 534 VAL B C 1
ATOM 8017 O O . VAL B 1 534 ? -22.531 43.344 17.062 1 85.81 534 VAL B O 1
ATOM 8020 N N . GLU B 1 535 ? -23.531 44.344 18.75 1 79.56 535 GLU B N 1
ATOM 8021 C CA . GLU B 1 535 ? -22.844 43.594 19.797 1 79.56 535 GLU B CA 1
ATOM 8022 C C . GLU B 1 535 ? -23.719 42.5 20.359 1 79.56 535 GLU B C 1
ATOM 8024 O O . GLU B 1 535 ? -24.844 42.75 20.812 1 79.56 535 GLU B O 1
ATOM 8029 N N . LEU B 1 536 ? -23.484 41.281 20 1 69.19 536 LEU B N 1
ATOM 8030 C CA . LEU B 1 536 ? -24.297 40.188 20.484 1 69.19 536 LEU B CA 1
ATOM 8031 C C . LEU B 1 536 ? -24.016 39.938 21.969 1 69.19 536 LEU B C 1
ATOM 8033 O O . LEU B 1 536 ? -22.891 39.656 22.359 1 69.19 536 LEU B O 1
ATOM 8037 N N . GLY B 1 537 ? -24.234 41 22.969 1 53.75 537 GLY B N 1
ATOM 8038 C CA . GLY B 1 537 ? -24.078 41.062 24.422 1 53.75 537 GLY B CA 1
ATOM 8039 C C . GLY B 1 537 ? -24.344 39.719 25.094 1 53.75 537 GLY B C 1
ATOM 8040 O O . GLY B 1 537 ? -25 38.844 24.531 1 53.75 537 GLY B O 1
ATOM 8041 N N . GLY B 1 538 ? -23.484 39.188 26.172 1 46.12 538 GLY B N 1
ATOM 8042 C CA . GLY B 1 538 ? -23.891 38.344 27.266 1 46.12 538 GLY B CA 1
ATOM 8043 C C . GLY B 1 538 ? -25.359 38.531 27.641 1 46.12 538 GLY B C 1
ATOM 8044 O O . GLY B 1 538 ? -26.016 39.438 27.156 1 46.12 538 GLY B O 1
ATOM 8045 N N . THR B 1 539 ? -25.906 37.938 28.562 1 38.69 539 THR B N 1
ATOM 8046 C CA . THR B 1 539 ? -27.109 38.375 29.266 1 38.69 539 THR B CA 1
ATOM 8047 C C . THR B 1 539 ? -27.156 39.906 29.359 1 38.69 539 THR B C 1
ATOM 8049 O O . THR B 1 539 ? -26.141 40.562 29.219 1 38.69 539 THR B O 1
ATOM 8052 N N . GLY B 1 540 ? -28.312 40.656 29.734 1 36.38 540 GLY B N 1
ATOM 8053 C CA . GLY B 1 540 ? -28.766 41.969 30.109 1 36.38 540 GLY B CA 1
ATOM 8054 C C . GLY B 1 540 ? -27.672 42.875 30.656 1 36.38 540 GLY B C 1
ATOM 8055 O O . GLY B 1 540 ? -27.875 44.062 30.875 1 36.38 540 GLY B O 1
ATOM 8056 N N . GLN B 1 541 ? -26.75 42.531 31.641 1 33.62 541 GLN B N 1
ATOM 8057 C CA . GLN B 1 541 ? -26.094 43.531 32.469 1 33.62 541 GLN B CA 1
ATOM 8058 C C . GLN B 1 541 ? -25.016 44.281 31.703 1 33.62 541 GLN B C 1
ATOM 8060 O O . GLN B 1 541 ? -24.719 45.438 32 1 33.62 541 GLN B O 1
ATOM 8065 N N . ASP B 1 542 ? -23.938 43.688 31.172 1 33.62 542 ASP B N 1
ATOM 8066 C CA . ASP B 1 542 ? -22.797 44.562 30.875 1 33.62 542 ASP B CA 1
ATOM 8067 C C . ASP B 1 542 ? -22.875 45.062 29.438 1 33.62 542 ASP B C 1
ATOM 8069 O O . ASP B 1 542 ? -22.391 44.406 28.516 1 33.62 542 ASP B O 1
ATOM 8073 N N . ALA B 1 543 ? -23.969 45.719 29.109 1 35.22 543 ALA B N 1
ATOM 8074 C CA . ALA B 1 543 ? -24.141 46.469 27.875 1 35.22 543 ALA B CA 1
ATOM 8075 C C . ALA B 1 543 ? -23 47.469 27.641 1 35.22 543 ALA B C 1
ATOM 8077 O O . ALA B 1 543 ? -22.766 48.344 28.453 1 35.22 543 ALA B O 1
ATOM 8078 N N . PRO B 1 544 ? -21.922 47.188 27.016 1 32.78 544 PRO B N 1
ATOM 8079 C CA . PRO B 1 544 ? -21.109 48.406 26.875 1 32.78 544 PRO B CA 1
ATOM 8080 C C . PRO B 1 544 ? -21.859 49.562 26.219 1 32.78 544 PRO B C 1
ATOM 8082 O O . PRO B 1 544 ? -22.828 49.312 25.484 1 32.78 544 PRO B O 1
ATOM 8085 N N . GLU B 1 545 ? -21.875 50.812 26.828 1 30.27 545 GLU B N 1
ATOM 8086 C CA . GLU B 1 545 ? -22.25 52.125 26.359 1 30.27 545 GLU B CA 1
ATOM 8087 C C . GLU B 1 545 ? -21.828 52.344 24.906 1 30.27 545 GLU B C 1
ATOM 8089 O O . GLU B 1 545 ? -20.906 51.688 24.422 1 30.27 545 GLU B O 1
ATOM 8094 N N . SER B 1 546 ? -22.609 53.094 24.125 1 31.72 546 SER B N 1
ATOM 8095 C CA . SER B 1 546 ? -22.469 53.688 22.797 1 31.72 546 SER B CA 1
ATOM 8096 C C . SER B 1 546 ? -21.078 54.25 22.594 1 31.72 546 SER B C 1
ATOM 8098 O O . SER B 1 546 ? -20.625 55.125 23.359 1 31.72 546 SER B O 1
ATOM 8100 N N . HIS B 1 547 ? -20.094 53.469 22.469 1 28.83 547 HIS B N 1
ATOM 8101 C CA . HIS B 1 547 ? -18.844 54.188 22.297 1 28.83 547 HIS B CA 1
ATOM 8102 C C . HIS B 1 547 ? -18.891 55.094 21.078 1 28.83 547 HIS B C 1
ATOM 8104 O O . HIS B 1 547 ? -19.469 54.719 20.047 1 28.83 547 HIS B O 1
ATOM 8110 N N . ASP B 1 548 ? -19.031 56.469 21.266 1 30.55 548 ASP B N 1
ATOM 8111 C CA . ASP B 1 548 ? -18.781 57.5 20.266 1 30.55 548 ASP B CA 1
ATOM 8112 C C . ASP B 1 548 ? -17.609 57.125 19.375 1 30.55 548 ASP B C 1
ATOM 8114 O O . ASP B 1 548 ? -16.688 56.438 19.797 1 30.55 548 ASP B O 1
ATOM 8118 N N . PRO B 1 549 ? -17.844 57.344 18.047 1 33.38 549 PRO B N 1
ATOM 8119 C CA . PRO B 1 549 ? -16.812 57.031 17.078 1 33.38 549 PRO B CA 1
ATOM 8120 C C . PRO B 1 549 ? -15.398 57.312 17.578 1 33.38 549 PRO B C 1
ATOM 8122 O O . PRO B 1 549 ? -14.438 56.688 17.125 1 33.38 549 PRO B O 1
ATOM 8125 N N . ASN B 1 550 ? -15.141 58.562 18.234 1 29.88 550 ASN B N 1
ATOM 8126 C CA . ASN B 1 550 ? -13.906 59.25 18.609 1 29.88 550 ASN B CA 1
ATOM 8127 C C . ASN B 1 550 ? -13.336 58.719 19.906 1 29.88 550 ASN B C 1
ATOM 8129 O O . ASN B 1 550 ? -12.336 59.219 20.422 1 29.88 550 ASN B O 1
ATOM 8133 N N . GLY B 1 551 ? -13.047 57.688 20.391 1 30 551 GLY B N 1
ATOM 8134 C CA . GLY B 1 551 ? -12.367 56.906 21.406 1 30 551 GLY B CA 1
ATOM 8135 C C . GLY B 1 551 ? -13.086 56.906 22.75 1 30 551 GLY B C 1
ATOM 8136 O O . GLY B 1 551 ? -12.648 56.25 23.688 1 30 551 GLY B O 1
ATOM 8137 N N . LEU B 1 552 ? -13.781 58.094 23.406 1 26.14 552 LEU B N 1
ATOM 8138 C CA . LEU B 1 552 ? -13.828 58.312 24.844 1 26.14 552 LEU B CA 1
ATOM 8139 C C . LEU B 1 552 ? -15.078 57.688 25.453 1 26.14 552 LEU B C 1
ATOM 8141 O O . LEU B 1 552 ? -16.125 57.594 24.797 1 26.14 552 LEU B O 1
ATOM 8145 N N . PRO B 1 553 ? -14.93 56.688 26.547 1 33.44 553 PRO B N 1
ATOM 8146 C CA . PRO B 1 553 ? -16.031 56.156 27.344 1 33.44 553 PRO B CA 1
ATOM 8147 C C . PRO B 1 553 ? -17.062 57.25 27.703 1 33.44 553 PRO B C 1
ATOM 8149 O O . PRO B 1 553 ? -16.688 58.406 27.969 1 33.44 553 PRO B O 1
ATOM 8152 N N . ARG B 1 554 ? -18.422 57.312 27.172 1 29.7 554 ARG B N 1
ATOM 8153 C CA . ARG B 1 554 ? -19.219 58.094 28.109 1 29.7 554 ARG B CA 1
ATOM 8154 C C . ARG B 1 554 ? -19.438 57.344 29.422 1 29.7 554 ARG B C 1
ATOM 8156 O O . ARG B 1 554 ? -19.688 56.125 29.406 1 29.7 554 ARG B O 1
#

Sequence (1108 aa):
MTPPGSTTREDGSVAALFRVALLRDGRGLRIGLTTVAFMVHQLCEALVPVLIGVVIDRAMAPADRTALVWWLAALGGVFVVLSLSYQRASSSIVTVYGYGEHELRQRAVTRLLDPLSLRRRPGSGEALSLVSSDTYRVAGVSWSVVQQASTLTAILTASVALLVISLPLGLGVIAGTVLMLVVMRRVSMPLEARGLAEQASAARASEVATDLITGIRVVAGMNARAEAARRYRTASDTSRRGAVAAARSVLAYSGLSQLLSGVFLAALATASGYLALDGHITIGQLVTVLGLAQFLQGALAHVGTFASNWIHKRASARRLGTLIGEPPLIEPLSGGPVPEPGPAPLRWHPPGHGEPLDLRPGDLVGVVPHHPGHARDLSDRLGYRVPLARGELLIGGVDAVDLGPDRVRTRVVAPPHHGAVFSGTLHTNLVPRGGAVDPAVTGAAMLDDVREQIGGDLAEVGEHGRRLSGGQRQRLLLARALHTGADLVVLDEPATAVDPVTEQRIAEGLRGLPSTILLITASPILLSACDRVVELGGTGQDAPESHDPNGLPRMTPPGSTTREDGSVAALFRVALLRDGRGLRIGLTTVAFMVHQLCEALVPVLIGVVIDRAMAPADRTALVWWLAALGGVFVVLSLSYQRASSSIVTVYGYGEHELRQRAVTRLLDPLSLRRRPGSGEALSLVSSDTYRVAGVSWSVVQQASTLTAILTASVALLVISLPLGLGVIAGTVLMLVVMRRVSMPLEARGLAEQASAARASEVATDLITGIRVVAGMNARAEAARRYRTASDTSRRGAVAAARSVLAYSGLSQLLSGVFLAALATASGYLALDGHITIGQLVTVLGLAQFLQGALAHVGTFASNWIHKRASARRLGTLIGEPPLIEPLSGGPVPEPGPAPLRWHPPGHGEPLDLRPGDLVGVVPHHPGHARDLSDRLGYRVPLARGELLIGGVDAVDLGPDRVRTRVVAPPHHGAVFSGTLHTNLVPRGGAVDPAVTGAAMLDDVREQIGGDLAEVGEHGRRLSGGQRQRLLLARALHTGADLVVLDEPATAVDPVTEQRIAEGLRGLPSTILLITASPILLSACDRVVELGGTGQDAPESHDPNGLPR

Secondary structure (DSSP, 8-state):
---SS-------SHHHHHHHHHHGGGHHHHHHHHHHHHHHHHHHHHHHHHHHHHIIIIIITTT-HHHHHHHHHHHHHHHHHHHHHHHHHHHHHHHHHHHHHHHHHHHHHHHHH-GGG-SSPPPHHHHHHIIIIIHHHHHTHHHHHHHHHHHHHHHHHHHHHHHHH-HHHHHHHHHHHHHHHHHHHHHHHHHHHHHHHHHHHHHHHHHHHHHHHHTHHHHHHTT-HHHHHHHHHHHHHHHHHHHHHHHHHHHHHHHHHHHHHHHHHHHHHHHHHHHHHTTSS-HHHHHHHHHHHHHHHHHHHHHHHHHHHHHHHHHHHHHHHHHHHPPPSS---S-S--PPSS---EEE--TT-SS-EEE-TT-EEEEE-SSHHHHHHHHHHHTT-S---TTSEEETTEEHHHH-HHHHHHHEE---SSPPPPSSBHHHHH-TT-S--HHHHHHTT-HHHHHHSTTGGG-B--GGGTTS-HHHHHHHHHHHHHTT--SEEEEESTTTTS-HHHHHHHHHHHHT-SSEEEEE---HHHHHT-SEEEE--SSTT-------TTS---/---TT-------SHHHHHHHHHHGGGHHHHHHHHHHHHHHHHHHHHHHHHHHHHIIIIIITTT-HHHHHHHHHHHHHHHHHHHHHHHHHHHHHHHHHHHHHHHHHHHHHHHHH-GGG-SSPPPHHHHHHIIIIIHHHHHTHHHHHHHHHHHHHHHHHHHHHHHHH-HHHHHHHHHHHHHHHHHHHHHHHHHHHHHHHHHHHHHHHHHHHHHHHHTHHHHHHTT-HHHHHHHHHHHHHHHHHHHHHHHHHHHHHHHHHHHHHHHHHHHHHHHHHHHHHTTSS-HHHHHHHHHHHHHHHHHHHHHHHHHHHHHHHHHHHHHHHHHHHPPPSS---S-S--PPSS---EEE--TT-SS-EEE-TT-EEEEE-SSHHHHHHHHHHHTT-S---TTSEEETTEEHHHH-HHHHHHHEE---SSPPPPSSBHHHHH-TT-S--HHHHHHTT-HHHHHHSTTGGG-B--GGGTTS-HHHHHHHHHHHHHTT--SEEEEESTTTTS-HHHHHHHHHHHHT-SSEEEEE---HHHHHT-SEEEE--SSTT-------TTS---

InterPro domains:
  IPR003439 ABC transporter-like, ATP-binding domain [PF00005] (445-495)
  IPR003439 ABC transporter-like, ATP-binding domain [PS50893] (333-553)
  IPR011527 ABC transporter type 1, transmembrane domain [PF00664] (32-300)
  IPR011527 ABC transporter type 1, transmembrane domain [PS50929] (33-312)
  IPR017871 ABC transporter-like, conserved site [PS00211] (468-482)
  IPR027417 P-loop containing nucleoside triphosphate hydrolase [G3DSA:3.40.50.300] (357-547)
  IPR027417 P-loop containing nucleoside triphosphate hydrolase [SSF52540] (386-538)
  IPR036640 ABC transporter type 1, transmembrane domain superfamily [G3DSA:1.20.1560.10] (9-329)
  IPR036640 ABC transporter type 1, transmembrane domain superfamily [SSF90123] (29-331)
  IPR039421 Type 1 protein exporter [PTHR24221] (69-328)

Nearest PDB structures (foldseek):
  4q4j-assembly1_A  TM=8.233E-01  e=8.186E-22  Thermotoga maritima MSB8
  6pam-assembly4_H  TM=8.618E-01  e=4.273E-18  Novosphingobium aromaticivorans DSM 12444
  6uzl-assembly1_B  TM=8.423E-01  e=1.049E-18  Escherichia coli
  4mrn-assembly1_A  TM=8.558E-01  e=5.560E-18  Novosphingobium aromaticivorans DSM 12444
  7s5v-assembly1_E  TM=7.217E-01  e=1.266E-12  Homo sapiens